Protein 3FAW (pdb70)

CATH classification: 2.60.40.1220 (+3 more: 2.60.40.10, 3.20.20.80, 2.60.40.1180)

Secondary structure (DSSP, 8-state):
---EEEEEEEETTEEEEEES----HHHHHH-EEE-TTS-EE-EEEEEEETTTTEEEEEE---GGG-SPEEEETTEEEE-EE-HHHHHHHH---S--EEEE-TTSS-EEEEEE-TT-SEEEEEEEETTEEEEEEEEEE-EE-TTSEEEEEE-GGGT-S--TT-EEEEEEEETTEEEEE--TT-S-B---BGGG--SS--SPPEE---GGGSS-TT------TT--SGGG-EEEEE-TTGGG--GGGTTT-SS-TTSHHHHGGGHHHHHHHT-SEEEES--B-BSS-BTT------S--SSS-S---S-SBS-SSSBPSTT-S-TTSTTHHHHHHHHHHHHHHHTT-EEEEEE-TT--S-THHHHTTSTTTSB-B-TTSPBPEETTEE-B-TTSHHHHHHHHHHHHHHHHHH---EEEETTGGGSBHHHHHHHHHHHHHH-TT-EEEE---S----BTTB---BSSGGGGGG-SSEEEE-HHHHHHHH--TT-TT---GGGT--EEHHHHHHHHTT--SSS--SSGGGEEE-S--SSSS-HHHHHHHHHT--HHHHHHHHHHHHHHHHHHHHTSSSEEEEETTTTTT---B---GGGSS---GGGPPTTEEE-TT-SSS-EEES--TT--HHHHS--HHHHH-TTT-HHHHHHHHHHHHHHHHHHH-GGGS-S-HHHHHHH-EESS-TTSTT--SEESEEEEEEE-TT--EEEEEEE-SSS-EEEE-HHHHGGGGGSEEEE-SS-BSSSPPSS-SSEEE-SSEEEE-TTEEEEEEE-

Foldseek 3Di:
DWDWDEKADEAQWKIKTAIPFDCAVVQVVFKWKAFPVRHTFDFPGWDADRVRRMIMTGGGHHCVRDQMWIDGPPDIYTYDYALNHLCVFAQDDDDAAWAADDQQQKIKHKAAFQQFPWKKKWKADLVGRVHTQFMDTFDADRNRMTIDMDHCVSVDRHQASIWIWMWTDRPPDIATAERQQAQAFAQDAQVPADPHDRATTGGHHDLCVAADNPQAAAQAPPQDAQQLAAEEEDELQQAFVDPVCVVVFPDDHSALNRNLVCVVVVLLLQGAEYEYQAQAAARQARLVDLDFDAAWAQFDANFFSRQAALYLNYGHSNRFPCSSNGRGNSNSLLNSQSSQRVSNHAYEYEGELQWHNAACNCCVRYALHQAAEEPVSDFDHDNHYGGGQCVRNVSLCSLQVSLLCCCQSSVHQEYEYEPQQQYAPVSVVNSQVNSCVRPVNYAYEYAQDNDHDGHPPDDGHGPHQQCQVVDLGYAYEAVQLQCQQQRDPPDQLAAHQLQPWFAQVVQLLCVLACQHPPHGHQWQQNYEYDNDALAFFQLLRSSCSNNLAACVPCVQVSLLSLLLSLLSQLLGTYRGYDYQLSQQRAFQQRQHPVPQDDDDPVPDGPQWDARPHYNGRRIGHRGRRRTGSNRSHRDVCSCPVCVVNVRSVLSNQQSSQSSQVSSVFCQSYDTGSVVSVVFKDWQQDDPQAPRHSTGNKTKIKGAGPVGKIKIKIFASDQAKDKRFRPPPRQLQLVWFKQAKSRHHHDDGDPDGPQWDRDNGIIIGGHSMMIMTIDD

Radius of gyration: 29.5 Å; Cα contacts (8 Å, |Δi|>4): 1902; chains: 1; bounding box: 70×68×90 Å

B-factor: mean 16.67, std 5.92, range [2.0, 48.4]

Solvent-accessible surface area: 30276 Å² total; per-residue (Å²): 190,45,96,2,120,49,2,12,4,48,53,85,76,16,0,63,0,31,5,65,28,22,151,121,101,141,13,76,140,74,6,136,3,33,15,116,87,157,88,92,41,158,34,89,56,1,67,60,42,84,107,145,19,29,0,40,0,86,6,113,0,66,30,141,78,17,85,1,39,0,25,23,104,74,61,93,27,90,4,52,16,12,35,68,0,9,24,105,31,36,40,35,114,26,100,13,1,14,76,14,53,161,98,2,32,96,0,110,3,11,4,6,0,10,40,7,93,43,1,36,0,13,0,4,18,84,124,75,36,120,125,81,46,15,76,19,100,10,112,98,50,104,81,3,0,17,69,28,96,1,28,110,176,39,73,17,187,58,0,55,9,32,2,2,0,0,43,2,74,66,43,200,106,117,30,36,3,6,1,15,15,1,39,0,0,1,29,11,31,24,130,91,55,84,145,73,38,36,6,2,12,0,4,1,5,29,18,67,97,37,25,24,130,106,18,47,43,18,158,23,69,110,27,178,20,37,20,10,0,1,0,0,2,2,5,1,21,8,1,0,1,11,95,46,3,87,86,148,33,181,47,78,32,1,1,0,24,0,0,19,66,47,0,67,25,0,86,159,4,15,2,1,1,0,0,0,5,3,2,13,1,2,6,103,6,37,1,98,51,33,78,54,31,83,62,55,46,8,44,139,25,49,20,11,11,2,32,27,7,10,5,8,4,0,0,0,0,16,3,0,62,132,10,131,57,5,18,16,0,0,30,27,0,8,86,1,0,51,28,0,21,169,60,31,4,0,0,1,0,1,1,6,1,2,5,2,2,56,21,49,8,8,34,24,0,0,33,40,0,7,1,6,11,46,117,103,0,44,34,47,101,14,132,65,0,0,45,1,0,0,26,0,30,10,0,61,45,1,0,11,26,0,0,75,29,0,0,46,36,0,50,0,7,0,0,6,1,15,35,0,0,8,1,0,6,52,0,0,63,63,0,24,143,56,0,79,82,58,3,101,89,3,8,2,6,0,19,0,59,124,41,48,88,1,12,74,66,88,126,61,108,33,0,8,1,68,4,0,124,61,13,86,20,0,1,0,6,0,26,34,2,22,48,20,3,5,5,7,166,98,91,57,12,72,64,4,0,0,4,39,8,72,46,47,0,78,35,3,11,89,3,4,23,2,30,10,76,54,13,100,4,70,17,2,4,0,0,0,0,13,0,5,13,9,48,66,3,4,3,13,0,0,0,0,46,10,30,65,88,6,14,141,120,11,73,63,30,0,4,113,19,0,10,3,0,0,0,1,0,0,3,0,3,0,3,0,0,0,6,2,0,5,0,7,9,7,63,4,39,2,72,19,102,113,48,69,82,126,25,62,109,140,137,93,14,62,85,24,26,32,0,118,37,10,151,86,45,3,3,0,0,51,33,0,94,31,0,0,5,10,3,0,42,0,46,7,27,10,2,70,38,106,140,149,67,82,40,8,10,72,0,33,58,5,0,21,10,1,0,67,0,1,82,56,7,46,0,0,26,7,124,44,67,54,47,0,63,198,62,5,38,14,5,2,94,82,58,74,47,66,6,135,120,141,12,21,0,0,0,2,13,2,55,15,101,167,40,20,34,13,0,0,0,0,0,1,15,88,128,49,14,64,1,58,8,19,139,153,12,101,62,0,36,183,17,89,7,2,0,2,33,62,96,19,15,82,161,81,20,116,85,36,132,10,10,106,78,76,191,58,10,0,64,0,60,52,18,6,2,0,0,0,51,33,84

Sequence (775 aa):
QVQLKDAQQTDLTSIQASFTTLDKTEILKELKVTDKNQNAIQISDITLDTSKSLLIIKGDFNPKQGHFNISYNGNNVTTRQSWEFKDQLYAYSGNLGAVLNQDGSKVEASLWSPSSADSVTMIIYDKDNQNRVVATTPLVKNNKGVWQTILDTKLGIKNYTGYYYLYEIKRGKDKVKILDPYAKSLAEWDSNTVNDDIKTAKAAFVNPSQLGPQNLSFAKIANFKGRQDAVIYEAHVRDFTSDQSLDGKLKNQLGTFAAFSEKLDYLQKLGVTHIQLLPVLSYFYVNEMDKSRSTAYTSSDNNYNWGYDPQSYFALSGMYSEKPKDPSARIAELKQLIHDIHKRGMGVILDVVYNHTAKTYLFEDIEPNYYHFMNEDGSPRESFGGGRLGTTHAMMSRRVLVDSIKYLTSEFKVDGFRFDMMMMGDHDAAAIELAYKEAKAINPNMIMIGEGWRTFQGDQGKPVKPADQDWMKSSTDTVGVFSDDIRNSLKSGFPNEGTPAFITGGPQSLQGIFKNIKAQPGNFEADSPGDVVQYIAAHDDNLTLHDVIAKSINKDPKVAEEDIHRRLRLGNVMILTSQGTAFIHSGQEYGRTKRLLNPDYMTKVSDDKLPNKATLIEAVKEYPYFIHDSYDSSDAINHFDWAAATDNNKHPISTKTQAYTAGLITLRRSTDAFRKLSKAEIDREVSLITEVGQGDIKEKDLVIAYQTIDSKGDIYAVFVNADSKARNVLLGEKYKHLLKGQVIVDADQAGIKPISTPRGVHFEKDSLLIDPLTAIVIKVG

Structure (mmCIF, N/CA/C/O backbone):
data_3FAW
#
_entry.id   3FAW
#
_cell.length_a   48.949
_cell.length_b   102.834
_cell.length_c   172.438
_cell.angle_alpha   90.00
_cell.angle_beta   90.00
_cell.angle_gamma   90.00
#
_symmetry.space_group_name_H-M   'P 21 21 21'
#
loop_
_entity.id
_entity.type
_entity.pdbx_description
1 polymer 'Reticulocyte binding protein'
2 non-polymer 'CALCIUM ION'
3 non-polymer 'CHLORIDE ION'
4 water water
#
loop_
_atom_site.group_PDB
_atom_site.id
_atom_site.type_symbol
_atom_site.label_atom_id
_atom_site.label_alt_id
_atom_site.label_comp_id
_atom_site.label_asym_id
_atom_site.label_entity_id
_atom_site.label_seq_id
_atom_site.pdbx_PDB_ins_code
_atom_site.Cartn_x
_atom_site.Cartn_y
_atom_site.Cartn_z
_atom_site.occupancy
_atom_site.B_iso_or_equiv
_atom_site.auth_seq_id
_atom_site.auth_comp_id
_atom_site.auth_asym_id
_atom_site.auth_atom_id
_atom_site.pdbx_PDB_model_num
ATOM 1 N N . GLN A 1 37 ? 38.133 28.293 -29.131 1.00 25.06 382 GLN A N 1
ATOM 2 C CA . GLN A 1 37 ? 37.217 27.204 -28.670 1.00 25.66 382 GLN A CA 1
ATOM 3 C C . GLN A 1 37 ? 35.755 27.487 -29.007 1.00 24.92 382 GLN A C 1
ATOM 4 O O . GLN A 1 37 ? 34.875 26.680 -28.692 1.00 25.40 382 GLN A O 1
ATOM 10 N N . VAL A 1 38 ? 35.496 28.629 -29.641 1.00 24.61 383 VAL A N 1
ATOM 11 C CA . VAL A 1 38 ? 34.137 29.019 -30.013 1.00 23.45 383 VAL A CA 1
ATOM 12 C C . VAL A 1 38 ? 33.703 28.258 -31.267 1.00 23.11 383 VAL A C 1
ATOM 13 O O . VAL A 1 38 ? 34.302 28.421 -32.333 1.00 21.38 383 VAL A O 1
ATOM 17 N N . GLN A 1 39 ? 32.676 27.418 -31.123 1.00 22.17 384 GLN A N 1
ATOM 18 C CA . GLN A 1 39 ? 32.143 26.625 -32.235 1.00 22.82 384 GLN A CA 1
ATOM 19 C C . GLN A 1 39 ? 30.615 26.538 -32.184 1.00 22.54 384 GLN A C 1
ATOM 20 O O . GLN A 1 39 ? 30.033 26.354 -31.115 1.00 22.62 384 GLN A O 1
ATOM 26 N N . LEU A 1 40 ? 29.986 26.663 -33.351 1.00 21.96 385 LEU A N 1
ATOM 27 C CA . LEU A 1 40 ? 28.529 26.577 -33.496 1.00 22.17 385 LEU A CA 1
ATOM 28 C C . LEU A 1 40 ? 28.044 25.130 -33.323 1.00 22.23 385 LEU A C 1
ATOM 29 O O . LEU A 1 40 ? 28.613 24.209 -33.914 1.00 22.53 385 LEU A O 1
ATOM 34 N N . LYS A 1 41 ? 26.995 24.943 -32.519 1.00 21.54 386 LYS A N 1
ATOM 35 C CA . LYS A 1 41 ? 26.456 23.612 -32.208 1.00 21.97 386 LYS A CA 1
ATOM 36 C C . LYS A 1 41 ? 25.132 23.339 -32.930 1.00 22.68 386 LYS A C 1
ATOM 37 O O . LYS A 1 41 ? 24.974 22.316 -33.601 1.00 22.17 386 LYS A O 1
ATOM 43 N N . ASP A 1 42 ? 24.181 24.254 -32.765 1.00 22.27 387 ASP A N 1
ATOM 44 C CA . ASP A 1 42 ? 22.860 24.127 -33.377 1.00 22.41 387 ASP A CA 1
ATOM 45 C C . ASP A 1 42 ? 22.166 25.488 -33.441 1.00 21.37 387 ASP A C 1
ATOM 46 O O . ASP A 1 42 ? 22.728 26.503 -33.021 1.00 20.86 387 ASP A O 1
ATOM 51 N N . ALA A 1 43 ? 20.950 25.503 -33.978 1.00 21.31 388 ALA A N 1
ATOM 52 C CA . ALA A 1 43 ? 20.185 26.737 -34.109 1.00 20.42 388 ALA A CA 1
ATOM 53 C C . ALA A 1 43 ? 18.693 26.460 -34.250 1.00 20.23 388 ALA A C 1
ATOM 54 O O . ALA A 1 43 ? 18.290 25.437 -34.814 1.00 20.30 388 ALA A O 1
ATOM 56 N N . GLN A 1 44 ? 17.885 27.378 -33.724 1.00 19.04 389 GLN A N 1
ATOM 57 C CA . GLN A 1 44 ? 16.432 27.294 -33.825 1.00 19.46 389 GLN A CA 1
ATOM 58 C C . GLN A 1 44 ? 15.840 28.649 -34.200 1.00 18.99 389 GLN A C 1
ATOM 59 O O . GLN A 1 44 ? 16.305 29.689 -33.718 1.00 18.62 389 GLN A O 1
ATOM 65 N N . GLN A 1 45 ? 14.823 28.634 -35.063 1.00 18.49 390 GLN A N 1
ATOM 66 C CA . GLN A 1 45 ? 14.039 29.836 -35.354 1.00 18.08 390 GLN A CA 1
ATOM 67 C C . GLN A 1 45 ? 12.837 29.910 -34.407 1.00 18.74 390 GLN A C 1
ATOM 68 O O . GLN A 1 45 ? 12.011 28.991 -34.363 1.00 18.82 390 GLN A O 1
ATOM 74 N N . THR A 1 46 ? 12.749 31.020 -33.670 1.00 18.10 391 THR A N 1
ATOM 75 C CA . THR A 1 46 ? 11.773 31.202 -32.597 1.00 16.75 391 THR A CA 1
ATOM 76 C C . THR A 1 46 ? 10.640 32.167 -32.963 1.00 16.05 391 THR A C 1
ATOM 77 O O . THR A 1 46 ? 9.575 32.137 -32.346 1.00 15.46 391 THR A O 1
ATOM 81 N N . ASP A 1 47 ? 10.876 33.035 -33.945 1.00 15.39 392 ASP A N 1
ATOM 82 C CA . ASP A 1 47 ? 9.813 33.869 -34.519 1.00 15.11 392 ASP A CA 1
ATOM 83 C C . ASP A 1 47 ? 10.207 34.343 -35.927 1.00 13.84 392 ASP A C 1
ATOM 84 O O . ASP A 1 47 ? 11.236 33.925 -36.458 1.00 12.07 392 ASP A O 1
ATOM 89 N N . LEU A 1 48 ? 9.395 35.211 -36.525 1.00 13.10 393 LEU A N 1
ATOM 90 C CA . LEU A 1 48 ? 9.620 35.639 -37.906 1.00 14.42 393 LEU A CA 1
ATOM 91 C C . LEU A 1 48 ? 10.976 36.316 -38.112 1.00 16.46 393 LEU A C 1
ATOM 92 O O . LEU A 1 48 ? 11.589 36.162 -39.171 1.00 17.43 393 LEU A O 1
ATOM 97 N N . THR A 1 49 ? 11.447 37.043 -37.097 1.00 17.63 394 THR A N 1
ATOM 98 C CA . THR A 1 49 ? 12.666 37.844 -37.215 1.00 17.72 394 THR A CA 1
ATOM 99 C C . THR A 1 49 ? 13.770 37.472 -36.213 1.00 18.34 394 THR A C 1
ATOM 100 O O . THR A 1 49 ? 14.616 38.310 -35.893 1.00 19.04 394 THR A O 1
ATOM 104 N N . SER A 1 50 ? 13.781 36.231 -35.727 1.00 18.84 395 SER A N 1
ATOM 105 C CA . SER A 1 50 ? 14.753 35.835 -34.697 1.00 20.95 395 SER A CA 1
ATOM 106 C C . SER A 1 50 ? 15.185 34.365 -34.762 1.00 21.70 395 SER A C 1
ATOM 107 O O . SER A 1 50 ? 14.347 33.462 -34.866 1.00 22.25 395 SER A O 1
ATOM 110 N N . ILE A 1 51 ? 16.500 34.149 -34.691 1.00 21.42 396 ILE A N 1
ATOM 111 C CA . ILE A 1 51 ? 17.090 32.810 -34.635 1.00 22.84 396 ILE A CA 1
ATOM 112 C C . ILE A 1 51 ? 18.105 32.715 -33.493 1.00 21.98 396 ILE A C 1
ATOM 113 O O . ILE A 1 51 ? 19.018 33.532 -33.404 1.00 22.14 396 ILE A O 1
ATOM 118 N N . GLN A 1 52 ? 17.942 31.721 -32.621 1.00 22.65 397 GLN A N 1
ATOM 119 C CA . GLN A 1 52 ? 18.910 31.483 -31.546 1.00 23.47 397 GLN A CA 1
ATOM 120 C C . GLN A 1 52 ? 19.889 30.376 -31.939 1.00 21.60 397 GLN A C 1
ATOM 121 O O . GLN A 1 52 ? 19.477 29.276 -32.305 1.00 20.87 397 GLN A O 1
ATOM 127 N N . ALA A 1 53 ? 21.183 30.694 -31.878 1.00 20.16 398 ALA A N 1
ATOM 128 C CA . ALA A 1 53 ? 22.253 29.763 -32.233 1.00 19.39 398 ALA A CA 1
ATOM 129 C C . ALA A 1 53 ? 23.043 29.396 -30.987 1.00 18.73 398 ALA A C 1
ATOM 130 O O . ALA A 1 53 ? 23.549 30.279 -30.287 1.00 17.92 398 ALA A O 1
ATOM 132 N N . SER A 1 54 ? 23.155 28.099 -30.715 1.00 17.30 399 SER A N 1
ATOM 133 C CA . SER A 1 54 ? 23.880 27.623 -29.540 1.00 17.81 399 SER A CA 1
ATOM 134 C C . SER A 1 54 ? 25.349 27.363 -29.874 1.00 16.49 399 SER A C 1
ATOM 135 O O . SER A 1 54 ? 25.668 26.779 -30.913 1.00 16.41 399 SER A O 1
ATOM 138 N N . PHE A 1 55 ? 26.233 27.805 -28.986 1.00 16.05 400 PHE A N 1
ATOM 139 C CA . PHE A 1 55 ? 27.674 27.631 -29.154 1.00 16.52 400 PHE A CA 1
ATOM 140 C C . PHE A 1 55 ? 28.252 26.815 -28.001 1.00 16.61 400 PHE A C 1
ATOM 141 O O . PHE A 1 55 ? 27.620 26.668 -26.953 1.00 16.12 400 PHE A O 1
ATOM 149 N N . THR A 1 56 ? 29.451 26.276 -28.209 1.00 17.19 401 THR A N 1
ATOM 150 C CA . THR A 1 56 ? 30.217 25.651 -27.128 1.00 16.96 401 THR A CA 1
ATOM 151 C C . THR A 1 56 ? 30.467 26.682 -26.023 1.00 17.69 401 THR A C 1
ATOM 152 O O . THR A 1 56 ? 30.270 26.400 -24.840 1.00 17.59 401 THR A O 1
ATOM 156 N N . THR A 1 57 ? 30.898 27.875 -26.429 1.00 19.12 402 THR A N 1
ATOM 157 C CA . THR A 1 57 ? 31.094 28.999 -25.510 1.00 19.94 402 THR A CA 1
ATOM 158 C C . THR A 1 57 ? 31.181 30.325 -26.272 1.00 20.71 402 THR A C 1
ATOM 159 O O . THR A 1 57 ? 31.546 30.346 -27.452 1.00 20.99 402 THR A O 1
ATOM 163 N N . LEU A 1 58 ? 30.839 31.421 -25.591 1.00 21.19 403 LEU A N 1
ATOM 164 C CA . LEU A 1 58 ? 30.988 32.775 -26.147 1.00 22.16 403 LEU A CA 1
ATOM 165 C C . LEU A 1 58 ? 32.052 33.615 -25.417 1.00 23.17 403 LEU A C 1
ATOM 166 O O . LEU A 1 58 ? 32.202 34.803 -25.706 1.00 23.68 403 LEU A O 1
ATOM 171 N N . ASP A 1 59 ? 32.787 33.002 -24.487 1.00 23.65 404 ASP A N 1
ATOM 172 C CA . ASP A 1 59 ? 33.900 33.678 -23.805 1.00 23.60 404 ASP A CA 1
ATOM 173 C C . ASP A 1 59 ? 35.242 33.218 -24.366 1.00 23.90 404 ASP A C 1
ATOM 174 O O . ASP A 1 59 ? 35.522 33.394 -25.552 1.00 23.83 404 ASP A O 1
ATOM 179 N N . LYS A 1 63 ? 31.435 41.107 -29.887 1.00 30.62 408 LYS A N 1
ATOM 180 C CA . LYS A 1 63 ? 30.326 41.273 -30.828 1.00 30.46 408 LYS A CA 1
ATOM 181 C C . LYS A 1 63 ? 30.824 41.638 -32.228 1.00 31.61 408 LYS A C 1
ATOM 182 O O . LYS A 1 63 ? 30.303 41.136 -33.225 1.00 31.14 408 LYS A O 1
ATOM 188 N N . THR A 1 64 ? 31.824 42.515 -32.297 1.00 32.28 409 THR A N 1
ATOM 189 C CA . THR A 1 64 ? 32.411 42.926 -33.574 1.00 33.74 409 THR A CA 1
ATOM 190 C C . THR A 1 64 ? 33.100 41.760 -34.284 1.00 34.77 409 THR A C 1
ATOM 191 O O . THR A 1 64 ? 32.908 41.553 -35.485 1.00 34.21 409 THR A O 1
ATOM 195 N N . GLU A 1 65 ? 33.895 41.003 -33.532 1.00 36.15 410 GLU A N 1
ATOM 196 C CA . GLU A 1 65 ? 34.701 39.916 -34.095 1.00 37.87 410 GLU A CA 1
ATOM 197 C C . GLU A 1 65 ? 33.876 38.710 -34.563 1.00 38.36 410 GLU A C 1
ATOM 198 O O . GLU A 1 65 ? 34.362 37.894 -35.349 1.00 39.48 410 GLU A O 1
ATOM 204 N N . ILE A 1 66 ? 32.638 38.598 -34.088 1.00 38.06 411 ILE A N 1
ATOM 205 C CA . ILE A 1 66 ? 31.758 37.496 -34.484 1.00 37.72 411 ILE A CA 1
ATOM 206 C C . ILE A 1 66 ? 30.870 37.871 -35.695 1.00 36.95 411 ILE A C 1
ATOM 207 O O . ILE A 1 66 ? 30.558 37.017 -36.524 1.00 36.44 411 ILE A O 1
ATOM 212 N N . LEU A 1 67 ? 30.486 39.139 -35.805 1.00 36.18 412 LEU A N 1
ATOM 213 C CA . LEU A 1 67 ? 29.746 39.637 -36.984 1.00 36.05 412 LEU A CA 1
ATOM 214 C C . LEU A 1 67 ? 30.617 40.000 -38.204 1.00 36.40 412 LEU A C 1
ATOM 215 O O . LEU A 1 67 ? 30.072 40.257 -39.282 1.00 36.46 412 LEU A O 1
ATOM 220 N N . LYS A 1 68 ? 31.940 39.923 -38.098 1.00 36.57 413 LYS A N 1
ATOM 221 C CA . LYS A 1 68 ? 32.775 39.059 -39.011 1.00 36.59 413 LYS A CA 1
ATOM 222 C C . LYS A 1 68 ? 32.385 37.663 -39.510 1.00 35.32 413 LYS A C 1
ATOM 223 O O . LYS A 1 68 ? 31.986 37.514 -40.672 1.00 35.54 413 LYS A O 1
ATOM 229 N N . GLU A 1 69 ? 32.529 36.649 -38.671 1.00 33.54 414 GLU A N 1
ATOM 230 C CA . GLU A 1 69 ? 32.539 35.265 -39.148 1.00 32.38 414 GLU A CA 1
ATOM 231 C C . GLU A 1 69 ? 31.151 34.671 -39.410 1.00 31.03 414 GLU A C 1
ATOM 232 O O . GLU A 1 69 ? 30.999 33.804 -40.277 1.00 30.77 414 GLU A O 1
ATOM 238 N N . LEU A 1 70 ? 30.150 35.135 -38.666 1.00 28.99 415 LEU A N 1
ATOM 239 C CA . LEU A 1 70 ? 28.800 34.573 -38.737 1.00 27.62 415 LEU A CA 1
ATOM 240 C C . LEU A 1 70 ? 28.091 34.945 -40.041 1.00 27.00 415 LEU A C 1
ATOM 241 O O . LEU A 1 70 ? 28.036 36.120 -40.412 1.00 27.14 415 LEU A O 1
ATOM 246 N N . LYS A 1 71 ? 27.553 33.940 -40.730 1.00 26.16 416 LYS A N 1
ATOM 247 C CA . LYS A 1 71 ? 26.769 34.156 -41.948 1.00 25.88 416 LYS A CA 1
ATOM 248 C C . LYS A 1 71 ? 25.523 33.272 -41.972 1.00 24.36 416 LYS A C 1
ATOM 249 O O . LYS A 1 71 ? 25.549 32.129 -41.511 1.00 23.90 416 LYS A O 1
ATOM 255 N N . VAL A 1 72 ? 24.438 33.823 -42.510 1.00 23.16 417 VAL A N 1
ATOM 256 C CA . VAL A 1 72 ? 23.157 33.132 -42.615 1.00 21.93 417 VAL A CA 1
ATOM 257 C C . VAL A 1 72 ? 22.725 33.069 -44.076 1.00 21.89 417 VAL A C 1
ATOM 258 O O . VAL A 1 72 ? 22.795 34.072 -44.788 1.00 20.88 417 VAL A O 1
ATOM 262 N N . THR A 1 73 ? 22.283 31.894 -44.521 1.00 21.25 418 THR A N 1
ATOM 263 C CA . THR A 1 73 ? 21.746 31.740 -45.873 1.00 21.83 418 THR A CA 1
ATOM 264 C C . THR A 1 73 ? 20.410 31.001 -45.848 1.00 21.86 418 THR A C 1
ATOM 265 O O . THR A 1 73 ? 20.075 30.330 -44.870 1.00 20.69 418 THR A O 1
ATOM 269 N N . ASP A 1 74 ? 19.650 31.146 -46.928 1.00 22.50 419 ASP A N 1
ATOM 270 C CA . ASP A 1 74 ? 18.326 30.535 -47.042 1.00 23.12 419 ASP A CA 1
ATOM 271 C C . ASP A 1 74 ? 18.407 29.140 -47.672 1.00 23.81 419 ASP A C 1
ATOM 272 O O . ASP A 1 74 ? 19.502 28.623 -47.909 1.00 23.70 419 ASP A O 1
ATOM 277 N N . LYS A 1 75 ? 17.247 28.541 -47.941 0.80 25.55 420 LYS A N 1
ATOM 278 C CA . LYS A 1 75 ? 17.164 27.180 -48.492 0.80 27.26 420 LYS A CA 1
ATOM 279 C C . LYS A 1 75 ? 17.871 26.997 -49.845 0.80 29.00 420 LYS A C 1
ATOM 280 O O . LYS A 1 75 ? 18.268 25.882 -50.192 0.80 29.09 420 LYS A O 1
ATOM 286 N N . ASN A 1 76 ? 18.012 28.085 -50.603 1.00 30.90 421 ASN A N 1
ATOM 287 C CA . ASN A 1 76 ? 18.701 28.058 -51.896 1.00 32.07 421 ASN A CA 1
ATOM 288 C C . ASN A 1 76 ? 20.121 28.636 -51.835 1.00 31.85 421 ASN A C 1
ATOM 289 O O . ASN A 1 76 ? 20.669 29.057 -52.855 1.00 31.81 421 ASN A O 1
ATOM 294 N N . GLN A 1 77 ? 20.703 28.654 -50.635 1.00 32.62 422 GLN A N 1
ATOM 295 C CA . GLN A 1 77 ? 22.096 29.081 -50.408 1.00 32.80 422 GLN A CA 1
ATOM 296 C C . GLN A 1 77 ? 22.343 30.586 -50.610 1.00 31.88 422 GLN A C 1
ATOM 297 O O . GLN A 1 77 ? 23.497 31.021 -50.668 1.00 32.26 422 GLN A O 1
ATOM 303 N N . ASN A 1 78 ? 21.272 31.377 -50.694 1.00 30.59 423 ASN A N 1
ATOM 304 C CA . ASN A 1 78 ? 21.386 32.825 -50.891 1.00 29.57 423 ASN A CA 1
ATOM 305 C C . ASN A 1 78 ? 21.550 33.557 -49.561 1.00 27.97 423 ASN A C 1
ATOM 306 O O . ASN A 1 78 ? 20.885 33.229 -48.577 1.00 27.93 423 ASN A O 1
ATOM 311 N N . ALA A 1 79 ? 22.428 34.557 -49.553 1.00 26.71 424 ALA A N 1
ATOM 312 C CA . ALA A 1 79 ? 22.802 35.281 -48.335 1.00 25.62 424 ALA A CA 1
ATOM 313 C C . ALA A 1 79 ? 21.648 36.095 -47.749 1.00 24.32 424 ALA A C 1
ATOM 314 O O . ALA A 1 79 ? 20.920 36.770 -48.478 1.00 23.36 424 ALA A O 1
ATOM 316 N N . ILE A 1 80 ? 21.494 36.024 -46.428 1.00 23.77 425 ILE A N 1
ATOM 317 C CA . ILE A 1 80 ? 20.488 36.807 -45.709 1.00 23.15 425 ILE A CA 1
ATOM 318 C C . ILE A 1 80 ? 21.185 37.842 -44.823 1.00 23.21 425 ILE A C 1
ATOM 319 O O . ILE A 1 80 ? 22.168 37.531 -44.145 1.00 22.95 425 ILE A O 1
ATOM 324 N N . GLN A 1 81 ? 20.674 39.071 -44.837 1.00 22.20 426 GLN A N 1
ATOM 325 C CA . GLN A 1 81 ? 21.276 40.167 -44.084 1.00 22.58 426 GLN A CA 1
ATOM 326 C C . GLN A 1 81 ? 20.965 40.046 -42.593 1.00 21.41 426 GLN A C 1
ATOM 327 O O . GLN A 1 81 ? 19.807 39.905 -42.202 1.00 21.64 426 GLN A O 1
ATOM 333 N N . ILE A 1 82 ? 22.009 40.094 -41.772 1.00 20.27 427 ILE A N 1
ATOM 334 C CA . ILE A 1 82 ? 21.863 40.099 -40.322 1.00 19.91 427 ILE A CA 1
ATOM 335 C C . ILE A 1 82 ? 21.639 41.537 -39.852 1.00 19.80 427 ILE A C 1
ATOM 336 O O . ILE A 1 82 ? 22.518 42.385 -40.006 1.00 18.84 427 ILE A O 1
ATOM 341 N N . SER A 1 83 ? 20.461 41.805 -39.289 1.00 19.03 428 SER A N 1
ATOM 342 C CA . SER A 1 83 ? 20.123 43.144 -38.796 1.00 18.87 428 SER A CA 1
ATOM 343 C C . SER A 1 83 ? 20.906 43.505 -37.533 1.00 18.82 428 SER A C 1
ATOM 344 O O . SER A 1 83 ? 21.404 44.622 -37.408 1.00 20.14 428 SER A O 1
ATOM 347 N N . ASP A 1 84 ? 21.003 42.556 -36.604 1.00 18.47 429 ASP A N 1
ATOM 348 C CA . ASP A 1 84 ? 21.781 42.729 -35.370 1.00 17.82 429 ASP A CA 1
ATOM 349 C C . ASP A 1 84 ? 21.964 41.367 -34.681 1.00 17.54 429 ASP A C 1
ATOM 350 O O . ASP A 1 84 ? 21.293 40.389 -35.035 1.00 16.52 429 ASP A O 1
ATOM 355 N N . ILE A 1 85 ? 22.881 41.306 -33.716 1.00 16.75 430 ILE A N 1
ATOM 356 C CA . ILE A 1 85 ? 23.034 40.127 -32.856 1.00 15.89 430 ILE A CA 1
ATOM 357 C C . ILE A 1 85 ? 23.142 40.518 -31.381 1.00 15.72 430 ILE A C 1
ATOM 358 O O . ILE A 1 85 ? 23.550 41.634 -31.049 1.00 16.91 430 ILE A O 1
ATOM 363 N N . THR A 1 86 ? 22.766 39.588 -30.507 1.00 15.74 431 THR A N 1
ATOM 364 C CA . THR A 1 86 ? 22.866 39.767 -29.057 1.00 15.22 431 THR A CA 1
ATOM 365 C C . THR A 1 86 ? 23.547 38.534 -28.470 1.00 14.95 431 THR A C 1
ATOM 366 O O . THR A 1 86 ? 23.171 37.412 -28.790 1.00 15.27 431 THR A O 1
ATOM 370 N N . LEU A 1 87 ? 24.556 38.756 -27.630 1.00 15.70 432 LEU A N 1
ATOM 371 C CA . LEU A 1 87 ? 25.310 37.673 -26.996 1.00 16.08 432 LEU A CA 1
ATOM 372 C C . LEU A 1 87 ? 24.764 37.364 -25.604 1.00 16.06 432 LEU A C 1
ATOM 373 O O . LEU A 1 87 ? 24.689 38.248 -24.749 1.00 17.30 432 LEU A O 1
ATOM 378 N N . ASP A 1 88 ? 24.376 36.110 -25.389 1.00 16.74 433 ASP A N 1
ATOM 379 C CA . ASP A 1 88 ? 24.084 35.603 -24.046 1.00 17.00 433 ASP A CA 1
ATOM 380 C C . ASP A 1 88 ? 25.240 34.690 -23.623 1.00 17.00 433 ASP A C 1
ATOM 381 O O . ASP A 1 88 ? 25.262 33.502 -23.960 1.00 18.10 433 ASP A O 1
ATOM 386 N N . THR A 1 89 ? 26.206 35.258 -22.901 1.00 17.46 434 THR A N 1
ATOM 387 C CA . THR A 1 89 ? 27.418 34.526 -22.509 1.00 18.05 434 THR A CA 1
ATOM 388 C C . THR A 1 89 ? 27.152 33.454 -21.448 1.00 18.82 434 THR A C 1
ATOM 389 O O . THR A 1 89 ? 27.887 32.468 -21.364 1.00 19.03 434 THR A O 1
ATOM 393 N N . SER A 1 90 ? 26.107 33.651 -20.647 1.00 18.56 435 SER A N 1
ATOM 394 C CA . SER A 1 90 ? 25.709 32.674 -19.634 1.00 19.94 435 SER A CA 1
ATOM 395 C C . SER A 1 90 ? 25.242 31.366 -20.266 1.00 19.23 435 SER A C 1
ATOM 396 O O . SER A 1 90 ? 25.673 30.287 -19.864 1.00 19.71 435 SER A O 1
ATOM 399 N N . LYS A 1 91 ? 24.355 31.477 -21.250 1.00 18.88 436 LYS A N 1
ATOM 400 C CA . LYS A 1 91 ? 23.794 30.312 -21.932 1.00 18.65 436 LYS A CA 1
ATOM 401 C C . LYS A 1 91 ? 24.610 29.915 -23.163 1.00 19.01 436 LYS A C 1
ATOM 402 O O . LYS A 1 91 ? 24.302 28.919 -23.817 1.00 18.31 436 LYS A O 1
ATOM 408 N N . SER A 1 92 ? 25.645 30.699 -23.469 1.00 19.85 437 SER A N 1
ATOM 409 C CA . SER A 1 92 ? 26.476 30.497 -24.656 1.00 19.99 437 SER A CA 1
ATOM 410 C C . SER A 1 92 ? 25.624 30.400 -25.920 1.00 20.74 437 SER A C 1
ATOM 411 O O . SER A 1 92 ? 25.884 29.578 -26.800 1.00 20.02 437 SER A O 1
ATOM 414 N N . LEU A 1 93 ? 24.598 31.246 -25.994 1.00 22.55 438 LEU A N 1
ATOM 415 C CA . LEU A 1 93 ? 23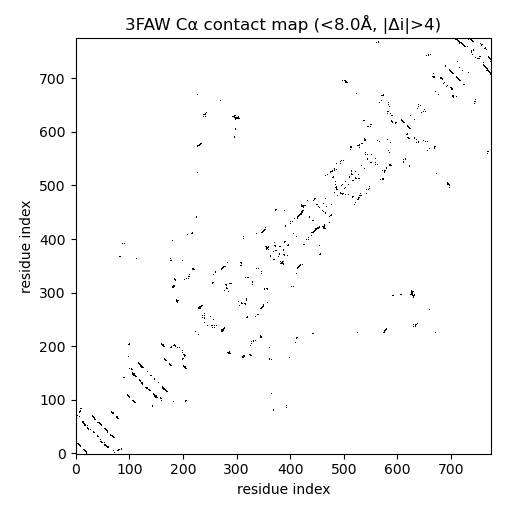.759 31.332 -27.180 1.00 23.77 438 LEU A CA 1
ATOM 416 C C . LEU A 1 93 ? 23.794 32.736 -27.766 1.00 23.00 438 LEU A C 1
ATOM 417 O O . LEU A 1 93 ? 23.909 33.731 -27.043 1.00 23.18 438 LEU A O 1
ATOM 422 N N . LEU A 1 94 ? 23.709 32.791 -29.091 1.00 22.03 439 LEU A N 1
ATOM 423 C CA . LEU A 1 94 ? 23.731 34.033 -29.844 1.00 22.25 439 LEU A CA 1
ATOM 424 C C . LEU A 1 94 ? 22.361 34.231 -30.484 1.00 21.15 439 LEU A C 1
ATOM 425 O O . LEU A 1 94 ? 21.904 33.386 -31.254 1.00 21.63 439 LEU A O 1
ATOM 430 N N . ILE A 1 95 ? 21.701 35.340 -30.160 1.00 20.55 440 ILE A N 1
ATOM 431 C CA . ILE A 1 95 ? 20.403 35.663 -30.757 1.00 19.11 440 ILE A CA 1
ATOM 432 C C . ILE A 1 95 ? 20.639 36.508 -32.014 1.00 18.29 440 ILE A C 1
ATOM 433 O O . ILE A 1 95 ? 21.225 37.587 -31.942 1.00 19.21 440 ILE A O 1
ATOM 438 N N . ILE A 1 96 ? 20.188 35.994 -33.158 1.00 16.99 441 ILE A N 1
ATOM 439 C CA . ILE A 1 96 ? 20.445 36.592 -34.466 1.00 14.95 441 ILE A CA 1
ATOM 440 C C . ILE A 1 96 ? 19.153 37.198 -35.010 1.00 16.00 441 ILE A C 1
ATOM 441 O O . ILE A 1 96 ? 18.138 36.503 -35.108 1.00 16.01 441 ILE A O 1
ATOM 446 N N . LYS A 1 97 ? 19.203 38.485 -35.367 1.00 14.90 442 LYS A N 1
ATOM 447 C CA . LYS A 1 97 ? 18.040 39.223 -35.870 1.00 14.75 442 LYS A CA 1
ATOM 448 C C . LYS A 1 97 ? 18.144 39.508 -37.367 1.00 15.45 442 LYS A C 1
ATOM 449 O O . LYS A 1 97 ? 19.233 39.766 -37.892 1.00 14.73 442 LYS A O 1
ATOM 455 N N . GLY A 1 98 ? 16.991 39.490 -38.033 1.00 14.92 443 GLY A N 1
ATOM 456 C CA . GLY A 1 98 ? 16.896 39.730 -39.472 1.00 15.43 443 GLY A CA 1
ATOM 457 C C . GLY A 1 98 ? 15.514 39.350 -39.977 1.00 16.06 443 GLY A C 1
ATOM 458 O O . GLY A 1 98 ? 14.635 39.041 -39.184 1.00 16.95 443 GLY A O 1
ATOM 459 N N . ASP A 1 99 ? 15.318 39.378 -41.291 1.00 15.78 444 ASP A N 1
ATOM 460 C CA . ASP A 1 99 ? 14.037 38.995 -41.890 1.00 16.31 444 ASP A CA 1
ATOM 461 C C . ASP A 1 99 ? 14.120 37.540 -42.347 1.00 15.37 444 ASP A C 1
ATOM 462 O O . ASP A 1 99 ? 14.673 37.241 -43.408 1.00 14.43 444 ASP A O 1
ATOM 467 N N . PHE A 1 100 ? 13.577 36.637 -41.535 1.00 16.86 445 PHE A N 1
ATOM 468 C CA . PHE A 1 100 ? 13.690 35.198 -41.790 1.00 18.03 445 PHE A CA 1
ATOM 469 C C . PHE A 1 100 ? 12.341 34.588 -42.178 1.00 18.99 445 PHE A C 1
ATOM 470 O O . PHE A 1 100 ? 11.679 33.937 -41.366 1.00 18.56 445 PHE A O 1
ATOM 478 N N . ASN A 1 101 ? 11.951 34.802 -43.434 1.00 19.81 446 ASN A N 1
ATOM 479 C CA . ASN A 1 101 ? 10.688 34.286 -43.969 1.00 21.30 446 ASN A CA 1
ATOM 480 C C . ASN A 1 101 ? 10.705 32.757 -43.964 1.00 21.83 446 ASN A C 1
ATOM 481 O O . ASN A 1 101 ? 11.534 32.150 -44.647 1.00 21.32 446 ASN A O 1
ATOM 486 N N . PRO A 1 102 ? 9.799 32.125 -43.187 1.00 22.62 447 PRO A N 1
ATOM 487 C CA . PRO A 1 102 ? 9.816 30.660 -43.097 1.00 23.26 447 PRO A CA 1
ATOM 488 C C . PRO A 1 102 ? 9.556 29.940 -44.426 1.00 24.07 447 PRO A C 1
ATOM 489 O O . PRO A 1 102 ? 9.909 28.771 -44.562 1.00 23.02 447 PRO A O 1
ATOM 493 N N . LYS A 1 103 ? 8.962 30.637 -45.394 1.00 26.06 448 LYS A N 1
ATOM 494 C CA . LYS A 1 103 ? 8.746 30.083 -46.735 1.00 27.80 448 LYS A CA 1
ATOM 495 C C . LYS A 1 103 ? 10.060 29.918 -47.513 1.00 27.56 448 LYS A C 1
ATOM 496 O O . LYS A 1 103 ? 10.146 29.091 -48.424 1.00 26.76 448 LYS A O 1
ATOM 502 N N . GLN A 1 104 ? 11.069 30.710 -47.148 1.00 27.52 449 GLN A N 1
ATOM 503 C CA . GLN A 1 104 ? 12.418 30.589 -47.708 1.00 27.73 449 GLN A CA 1
ATOM 504 C C . GLN A 1 104 ? 13.325 29.746 -46.806 1.00 27.13 449 GLN A C 1
ATOM 505 O O . GLN A 1 104 ? 14.513 29.578 -47.096 1.00 26.91 449 GLN A O 1
ATOM 511 N N . GLY A 1 105 ? 12.764 29.228 -45.712 1.00 26.67 450 GLY A N 1
ATOM 512 C CA . GLY A 1 105 ? 13.514 28.425 -44.746 1.00 25.70 450 GLY A CA 1
ATOM 513 C C . GLY A 1 105 ? 13.565 26.975 -45.192 1.00 24.65 450 GLY A C 1
ATOM 514 O O . GLY A 1 105 ? 12.951 26.627 -46.201 1.00 25.69 450 GLY A O 1
ATOM 515 N N . HIS A 1 106 ? 14.280 26.111 -44.471 1.00 23.79 451 HIS A N 1
ATOM 516 C CA . HIS A 1 106 ? 15.021 26.457 -43.258 1.00 22.87 451 HIS A CA 1
ATOM 517 C C . HIS A 1 106 ? 16.322 27.169 -43.594 1.00 21.85 451 HIS A C 1
ATOM 518 O O . HIS A 1 106 ? 16.834 27.055 -44.708 1.00 21.89 451 HIS A O 1
ATOM 525 N N . PHE A 1 107 ? 16.859 27.889 -42.616 1.00 19.99 452 PHE A N 1
ATOM 526 C CA . PHE A 1 107 ? 18.071 28.673 -42.817 1.00 18.66 452 PHE A CA 1
ATOM 527 C C . PHE A 1 107 ? 19.332 27.916 -42.395 1.00 18.15 452 PHE A C 1
ATOM 528 O O . PHE A 1 107 ? 19.301 27.084 -41.489 1.00 17.84 452 PHE A O 1
ATOM 536 N N . ASN A 1 108 ? 20.426 28.181 -43.102 1.00 18.22 453 ASN A N 1
ATOM 537 C CA . ASN A 1 108 ? 21.732 27.633 -42.750 1.00 19.17 453 ASN A CA 1
ATOM 538 C C . ASN A 1 108 ? 22.549 28.679 -42.002 1.00 18.45 453 ASN A C 1
ATOM 539 O O . ASN A 1 108 ? 22.809 29.765 -42.524 1.00 17.10 453 ASN A O 1
ATOM 544 N N . ILE A 1 109 ? 22.942 28.351 -40.776 1.00 19.03 454 ILE A N 1
ATOM 545 C CA . ILE A 1 109 ? 23.816 29.211 -39.985 1.00 19.45 454 ILE A CA 1
ATOM 546 C C . ILE A 1 109 ? 25.223 28.631 -40.065 1.00 20.27 454 ILE A C 1
ATOM 547 O O . ILE A 1 109 ? 25.405 27.426 -39.896 1.00 20.78 454 ILE A O 1
ATOM 552 N N . SER A 1 110 ? 26.213 29.480 -40.336 1.00 21.56 455 SER A N 1
ATOM 553 C CA . SER A 1 110 ? 27.594 29.017 -40.486 1.00 22.79 455 SER A CA 1
ATOM 554 C C . SER A 1 110 ? 28.594 29.868 -39.712 1.00 22.75 455 SER A C 1
ATOM 555 O O . SER A 1 110 ? 28.433 31.081 -39.575 1.00 21.53 455 SER A O 1
ATOM 558 N N . TYR A 1 111 ? 29.630 29.200 -39.218 1.00 24.18 456 TYR A N 1
ATOM 559 C CA . TYR A 1 111 ? 30.662 29.820 -38.402 1.00 25.88 456 TYR A CA 1
ATOM 560 C C . TYR A 1 111 ? 31.883 28.903 -38.383 1.00 26.93 456 TYR A C 1
ATOM 561 O O . TYR A 1 111 ? 31.806 27.783 -37.878 1.00 26.77 456 TYR A O 1
ATOM 570 N N . ASN A 1 112 ? 32.996 29.364 -38.951 1.00 28.98 457 ASN A N 1
ATOM 571 C CA . ASN A 1 112 ? 34.273 28.635 -38.877 1.00 30.56 457 ASN A CA 1
ATOM 572 C C . ASN A 1 112 ? 34.245 27.173 -39.352 1.00 30.44 457 ASN A C 1
ATOM 573 O O . ASN A 1 112 ? 34.909 26.319 -38.759 1.00 30.48 457 ASN A O 1
ATOM 578 N N . GLY A 1 113 ? 33.485 26.871 -40.401 1.00 30.85 458 GLY A N 1
ATOM 579 C CA . GLY A 1 113 ? 33.438 25.501 -40.931 1.00 30.74 458 GLY A CA 1
ATOM 580 C C . GLY A 1 113 ? 32.258 24.652 -40.479 1.00 30.72 458 GLY A C 1
ATOM 581 O O . GLY A 1 113 ? 31.873 23.717 -41.185 1.00 30.66 458 GLY A O 1
ATOM 582 N N . ASN A 1 114 ? 31.698 24.945 -39.305 1.00 30.28 459 ASN A N 1
ATOM 583 C CA . ASN A 1 114 ? 30.437 24.325 -38.888 1.00 29.84 459 ASN A CA 1
ATOM 584 C C . ASN A 1 114 ? 29.273 24.973 -39.622 1.00 29.02 459 ASN A C 1
ATOM 585 O O . ASN A 1 114 ? 29.142 26.197 -39.623 1.00 29.54 459 ASN A O 1
ATOM 590 N N . ASN A 1 115 ? 28.444 24.146 -40.253 1.00 27.98 460 ASN A N 1
ATOM 591 C CA . ASN A 1 115 ? 27.193 24.589 -40.855 1.00 27.25 460 ASN A CA 1
ATOM 592 C C . ASN A 1 115 ? 26.052 23.799 -40.239 1.00 25.87 460 ASN A C 1
ATOM 593 O O . ASN A 1 115 ? 26.087 22.570 -40.241 1.00 25.97 460 ASN A O 1
ATOM 598 N N . VAL A 1 116 ? 25.055 24.498 -39.699 1.00 24.29 461 VAL A N 1
ATOM 599 C CA . VAL A 1 116 ? 23.883 23.846 -39.118 1.00 23.04 461 VAL A CA 1
ATOM 600 C C . VAL A 1 116 ? 22.589 24.409 -39.711 1.00 22.53 461 VAL A C 1
ATOM 601 O O . VAL A 1 116 ? 22.506 25.595 -40.032 1.00 21.06 461 VAL A O 1
ATOM 605 N N . THR A 1 117 ? 21.588 23.544 -39.859 1.00 22.21 462 THR A N 1
ATOM 606 C CA . THR A 1 117 ? 20.281 23.941 -40.383 1.00 22.85 462 THR A CA 1
ATOM 607 C C . THR A 1 117 ? 19.341 24.266 -39.222 1.00 22.03 462 THR A C 1
ATOM 608 O O . THR A 1 117 ? 19.322 23.557 -38.214 1.00 20.83 462 THR A O 1
ATOM 612 N N . THR A 1 118 ? 18.567 25.338 -39.365 1.00 21.46 463 THR A N 1
ATOM 613 C CA . THR A 1 118 ? 17.672 25.774 -38.295 1.00 21.17 463 THR A CA 1
ATOM 614 C C . THR A 1 118 ? 16.498 24.812 -38.129 1.00 20.92 463 THR A C 1
ATOM 615 O O . THR A 1 118 ? 15.971 24.274 -39.105 1.00 21.56 463 THR A O 1
ATOM 619 N N . ARG A 1 119 ? 16.121 24.598 -36.873 1.00 20.75 464 ARG A N 1
ATOM 620 C CA . ARG A 1 119 ? 14.958 23.806 -36.493 1.00 21.07 464 ARG A CA 1
ATOM 621 C C . ARG A 1 119 ? 13.894 24.786 -36.021 1.00 19.18 464 ARG A C 1
ATOM 622 O O . ARG A 1 119 ? 14.212 25.779 -35.370 1.00 18.87 464 ARG A O 1
ATOM 630 N N . GLN A 1 120 ? 12.633 24.520 -36.341 1.00 17.53 465 GLN A N 1
ATOM 631 C CA . GLN A 1 120 ? 11.545 25.366 -35.854 1.00 16.67 465 GLN A CA 1
ATOM 632 C C . GLN A 1 120 ? 11.177 24.959 -34.432 1.00 15.61 465 GLN A C 1
ATOM 633 O O . GLN A 1 120 ? 10.889 23.791 -34.182 1.00 14.36 465 GLN A O 1
ATOM 639 N N . SER A 1 121 ? 11.192 25.917 -33.501 1.00 14.53 466 SER A N 1
ATOM 640 C CA . SER A 1 121 ? 10.777 25.645 -32.119 1.00 14.01 466 SER A CA 1
ATOM 641 C C . SER A 1 121 ? 9.288 25.318 -32.114 1.00 13.02 466 SER A C 1
ATOM 642 O O . SER A 1 121 ? 8.566 25.747 -33.008 1.00 12.23 466 SER A O 1
ATOM 645 N N . TRP A 1 122 ? 8.826 24.568 -31.116 1.00 12.21 467 TRP A N 1
ATOM 646 C CA . TRP A 1 122 ? 7.402 24.227 -31.047 1.00 12.67 467 TRP A CA 1
ATOM 647 C C . TRP A 1 122 ? 6.509 25.471 -30.918 1.00 12.53 467 TRP A C 1
ATOM 648 O O . TRP A 1 122 ? 5.415 25.498 -31.481 1.00 14.18 467 TRP A O 1
ATOM 659 N N . GLU A 1 123 ? 6.976 26.494 -30.200 1.00 12.77 468 GLU A N 1
ATOM 660 C CA . GLU A 1 123 ? 6.247 27.768 -30.101 1.00 14.30 468 GLU A CA 1
ATOM 661 C C . GLU A 1 123 ? 6.086 28.434 -31.472 1.00 13.85 468 GLU A C 1
ATOM 662 O O . GLU A 1 123 ? 5.026 28.979 -31.785 1.00 13.04 468 GLU A O 1
ATOM 668 N N . PHE A 1 124 ? 7.151 28.399 -32.269 1.00 13.83 469 PHE A N 1
ATOM 669 C CA . PHE A 1 124 ? 7.137 28.948 -33.628 1.00 14.20 469 PHE A CA 1
ATOM 670 C C . PHE A 1 124 ? 6.293 28.076 -34.568 1.00 15.08 469 PHE A C 1
ATOM 671 O O . PHE A 1 124 ? 5.601 28.601 -35.445 1.00 14.75 469 PHE A O 1
ATOM 679 N N . LYS A 1 125 ? 6.349 26.754 -34.381 1.00 14.28 470 LYS A N 1
ATOM 680 C CA . LYS A 1 125 ? 5.490 25.825 -35.131 1.00 14.13 470 LYS A CA 1
ATOM 681 C C . LYS A 1 125 ? 4.003 26.091 -34.855 1.00 14.38 470 LYS A C 1
ATOM 682 O O . LYS A 1 125 ? 3.181 26.007 -35.765 1.00 14.28 470 LYS A O 1
ATOM 688 N N . ASP A 1 126 ? 3.664 26.405 -33.604 1.00 14.35 471 ASP A N 1
ATOM 689 C CA . ASP A 1 126 ? 2.295 26.822 -33.256 1.00 14.00 471 ASP A CA 1
ATOM 690 C C . ASP A 1 126 ? 1.945 28.160 -33.909 1.00 14.17 471 ASP A C 1
ATOM 691 O O . ASP A 1 126 ? 0.842 28.329 -34.431 1.00 15.02 471 ASP A O 1
ATOM 696 N N . GLN A 1 127 ? 2.874 29.113 -33.867 1.00 15.51 472 GLN A N 1
ATOM 697 C CA . GLN A 1 127 ? 2.657 30.420 -34.505 1.00 16.51 472 GLN A CA 1
ATOM 698 C C . GLN A 1 127 ? 2.307 30.250 -35.983 1.00 15.60 472 GLN A C 1
ATOM 699 O O . GLN A 1 127 ? 1.386 30.897 -36.478 1.00 15.94 472 GLN A O 1
ATOM 705 N N . LEU A 1 128 ? 3.029 29.367 -36.671 1.00 15.04 473 LEU A N 1
ATOM 706 C CA . LEU A 1 128 ? 2.855 29.169 -38.114 1.00 14.20 473 LEU A CA 1
ATOM 707 C C . LEU A 1 128 ? 1.741 28.197 -38.478 1.00 15.23 473 LEU A C 1
ATOM 708 O O . LEU A 1 128 ? 1.021 28.423 -39.458 1.00 15.09 473 LEU A O 1
ATOM 713 N N . TYR A 1 129 ? 1.610 27.113 -37.710 1.00 14.99 474 TYR A N 1
ATOM 714 C CA . TYR A 1 129 ? 0.806 25.961 -38.141 1.00 15.08 474 TYR A CA 1
ATOM 715 C C . TYR A 1 129 ? -0.349 25.556 -37.225 1.00 14.84 474 TYR A C 1
ATOM 716 O O . TYR A 1 129 ? -1.131 24.685 -37.600 1.00 13.63 474 TYR A O 1
ATOM 725 N N . ALA A 1 130 ? -0.471 26.167 -36.045 1.00 15.83 475 ALA A N 1
ATOM 726 C CA . ALA A 1 130 ? -1.575 25.843 -35.139 1.00 15.38 475 ALA A CA 1
ATOM 727 C C . ALA A 1 130 ? -2.894 25.894 -35.909 1.00 15.00 475 ALA A C 1
ATOM 728 O O . ALA A 1 130 ? -3.189 26.882 -36.578 1.00 15.20 475 ALA A O 1
ATOM 730 N N . TYR A 1 131 ? -3.663 24.811 -35.824 1.00 15.01 476 TYR A N 1
ATOM 731 C CA . TYR A 1 131 ? -4.847 24.616 -36.653 1.00 14.06 476 TYR A CA 1
ATOM 732 C C . TYR A 1 131 ? -6.051 24.344 -35.768 1.00 14.30 476 TYR A C 1
ATOM 733 O O . TYR A 1 131 ? -5.942 23.621 -34.781 1.00 13.09 476 TYR A O 1
ATOM 742 N N . SER A 1 132 ? -7.191 24.933 -36.125 1.00 14.91 477 SER A N 1
ATOM 743 C CA . SER A 1 132 ? -8.430 24.780 -35.356 1.00 15.88 477 SER A CA 1
ATOM 744 C C . SER A 1 132 ? -9.540 24.031 -36.110 1.00 15.90 477 SER A C 1
ATOM 745 O O . SER A 1 132 ? -10.624 23.834 -35.569 1.00 17.11 477 SER A O 1
ATOM 748 N N . GLY A 1 133 ? -9.273 23.602 -37.342 1.00 15.87 478 GLY A N 1
ATOM 749 C CA . GLY A 1 133 ? -10.282 22.910 -38.149 1.00 15.05 478 GLY A CA 1
ATOM 750 C C . GLY A 1 133 ? -10.411 21.432 -37.818 1.00 14.76 478 GLY A C 1
ATOM 751 O O . GLY A 1 133 ? -9.760 20.932 -36.907 1.00 13.25 478 GLY A O 1
ATOM 752 N N . ASN A 1 134 ? -11.253 20.729 -38.570 1.00 13.47 479 ASN A N 1
ATOM 753 C CA . ASN A 1 134 ? -11.483 19.307 -38.338 1.00 14.41 479 ASN A CA 1
ATOM 754 C C . ASN A 1 134 ? -10.262 18.463 -38.702 1.00 13.66 479 ASN A C 1
ATOM 755 O O . ASN A 1 134 ? -9.605 18.705 -39.712 1.00 12.03 479 ASN A O 1
ATOM 760 N N . LEU A 1 135 ? -9.964 17.481 -37.857 1.00 13.96 480 LEU A N 1
ATOM 761 C CA . LEU A 1 135 ? -8.908 16.511 -38.125 1.00 14.29 480 LEU A CA 1
ATOM 762 C C . LEU A 1 135 ? -9.481 15.098 -38.088 1.00 14.50 480 LEU A C 1
ATOM 763 O O . LEU A 1 135 ? -10.421 14.814 -37.341 1.00 14.44 480 LEU A O 1
ATOM 768 N N . GLY A 1 136 ? -8.910 14.220 -38.906 1.00 15.37 481 GLY A N 1
ATOM 769 C CA . GLY A 1 136 ? -9.374 12.835 -39.018 1.00 14.36 481 GLY A CA 1
ATOM 770 C C . GLY A 1 136 ? -10.138 12.604 -40.309 1.00 14.01 481 GLY A C 1
ATOM 771 O O . GLY A 1 136 ? -10.145 13.463 -41.204 1.00 12.79 481 GLY A O 1
ATOM 772 N N . ALA A 1 137 ? -10.783 11.442 -40.396 1.00 11.93 482 ALA A N 1
ATOM 773 C CA . ALA A 1 137 ? -11.461 10.997 -41.614 1.00 12.29 482 ALA A CA 1
ATOM 774 C C . ALA A 1 137 ? -12.957 10.849 -41.356 1.00 12.73 482 ALA A C 1
ATOM 775 O O . ALA A 1 137 ? -13.367 10.089 -40.473 1.00 11.41 482 ALA A O 1
ATOM 777 N N . VAL A 1 138 ? -13.760 11.573 -42.138 1.00 12.94 483 VAL A N 1
ATOM 778 C CA . VAL A 1 138 ? -15.215 11.617 -41.964 1.00 13.84 483 VAL A CA 1
ATOM 779 C C . VAL A 1 138 ? -15.956 10.992 -43.155 1.00 14.38 483 VAL A C 1
ATOM 780 O O . VAL A 1 138 ? -15.851 11.483 -44.276 1.00 14.75 483 VAL A O 1
ATOM 784 N N . LEU A 1 139 ? -16.706 9.919 -42.901 1.00 15.48 484 LEU A N 1
ATOM 785 C CA . LEU A 1 139 ? -17.570 9.297 -43.916 1.00 16.96 484 LEU A CA 1
ATOM 786 C C . LEU A 1 139 ? -18.819 10.140 -44.123 1.00 18.23 484 LEU A C 1
ATOM 787 O O . LEU A 1 139 ? -19.337 10.721 -43.169 1.00 20.09 484 LEU A O 1
ATOM 792 N N . ASN A 1 140 ? -19.320 10.189 -45.354 1.00 18.40 485 ASN A N 1
ATOM 793 C CA . ASN A 1 140 ? -20.654 10.748 -45.596 1.00 19.41 485 ASN A CA 1
ATOM 794 C C . ASN A 1 140 ? -21.730 9.702 -45.262 1.00 20.22 485 ASN A C 1
ATOM 795 O O . ASN A 1 140 ? -21.405 8.568 -44.885 1.00 20.75 485 ASN A O 1
ATOM 800 N N . GLN A 1 141 ? -23.000 10.078 -45.396 1.00 21.48 486 GLN A N 1
ATOM 801 C CA . GLN A 1 141 ? -24.107 9.252 -44.895 1.00 22.17 486 GLN A CA 1
ATOM 802 C C . GLN A 1 141 ? -24.141 7.844 -45.486 1.00 21.26 486 GLN A C 1
ATOM 803 O O . GLN A 1 141 ? -24.341 6.874 -44.755 1.00 21.06 486 GLN A O 1
ATOM 809 N N . ASP A 1 142 ? -23.958 7.736 -46.800 1.00 21.09 487 ASP A N 1
ATOM 810 C CA . ASP A 1 142 ? -24.039 6.437 -47.489 1.00 20.83 487 ASP A CA 1
ATOM 811 C C . ASP A 1 142 ? -22.677 5.746 -47.669 1.00 20.33 487 ASP A C 1
ATOM 812 O O . ASP A 1 142 ? -22.604 4.644 -48.215 1.00 20.65 487 ASP A O 1
ATOM 817 N N . GLY A 1 143 ? -21.608 6.396 -47.211 1.00 19.83 488 GLY A N 1
ATOM 818 C CA . GLY A 1 143 ? -20.264 5.825 -47.267 1.00 19.28 488 GLY A CA 1
ATOM 819 C C . GLY A 1 143 ? -19.526 6.002 -48.583 1.00 18.87 488 GLY A C 1
ATOM 820 O O . GLY A 1 143 ? -18.409 5.503 -48.737 1.00 19.73 488 GLY A O 1
ATOM 821 N N . SER A 1 144 ? -20.127 6.731 -49.523 1.00 18.24 489 SER A N 1
ATOM 822 C CA . SER A 1 144 ? -19.560 6.896 -50.866 1.00 17.04 489 SER A CA 1
ATOM 823 C C . SER A 1 144 ? -18.366 7.854 -50.924 1.00 16.59 489 SER A C 1
ATOM 824 O O . SER A 1 144 ? -17.621 7.848 -51.909 1.00 13.72 489 SER A O 1
ATOM 827 N N . LYS A 1 145 ? -18.187 8.669 -49.883 1.00 17.55 490 LYS A N 1
ATOM 828 C CA . LYS A 1 145 ? -17.105 9.662 -49.840 1.00 18.90 490 LYS A CA 1
ATOM 829 C C . LYS A 1 145 ? -16.522 9.840 -48.440 1.00 18.35 490 LYS A C 1
ATOM 830 O O . LYS A 1 145 ? -17.262 9.930 -47.461 1.00 18.97 490 LYS A O 1
ATOM 836 N N . VAL A 1 146 ? -15.195 9.918 -48.360 1.00 17.36 491 VAL A N 1
ATOM 837 C CA . VAL A 1 146 ? -14.507 10.250 -47.112 1.00 17.06 491 VAL A CA 1
ATOM 838 C C . VAL A 1 146 ? -13.744 11.569 -47.264 1.00 16.62 491 VAL A C 1
ATOM 839 O O . VAL A 1 146 ? -12.971 11.723 -48.204 1.00 15.18 491 VAL A O 1
ATOM 843 N N . GLU A 1 147 ? -13.982 12.512 -46.345 1.00 16.58 492 GLU A N 1
ATOM 844 C CA . GLU A 1 147 ? -13.163 13.726 -46.214 1.00 16.61 492 GLU A CA 1
ATOM 845 C C . GLU A 1 147 ? -12.100 13.515 -45.135 1.00 15.70 492 GLU A C 1
ATOM 846 O O . GLU A 1 147 ? -12.433 13.343 -43.963 1.00 15.42 492 GLU A O 1
ATOM 852 N N . ALA A 1 148 ? -10.830 13.548 -45.535 1.00 14.68 493 ALA A N 1
ATOM 853 C CA . ALA A 1 148 ? -9.711 13.233 -44.644 1.00 14.47 493 ALA A CA 1
ATOM 854 C C . ALA A 1 148 ? -8.795 14.440 -44.426 1.00 15.05 493 ALA A C 1
ATOM 855 O O . ALA A 1 148 ? -8.579 15.239 -45.334 1.00 14.53 493 ALA A O 1
ATOM 857 N N . SER A 1 149 ? -8.258 14.547 -43.213 1.00 15.45 494 SER A N 1
ATOM 858 C CA . SER A 1 149 ? -7.340 15.625 -42.838 1.00 15.46 494 SER A CA 1
ATOM 859 C C . SER A 1 149 ? -6.272 15.098 -41.884 1.00 13.25 494 SER A C 1
ATOM 860 O O . SER A 1 149 ? -6.592 14.383 -40.933 1.00 13.00 494 SER A O 1
ATOM 863 N N . LEU A 1 150 ? -5.015 15.452 -42.151 1.00 12.28 495 LEU A N 1
ATOM 864 C CA . LEU A 1 150 ? -3.875 15.095 -41.294 1.00 12.52 495 LEU A CA 1
ATOM 865 C C . LEU A 1 150 ? -2.941 16.300 -41.140 1.00 12.55 495 LEU A C 1
ATOM 866 O O . LEU A 1 150 ? -2.495 16.873 -42.137 1.00 12.19 495 LEU A O 1
ATOM 871 N N . TRP A 1 151 ? -2.641 16.670 -39.897 1.00 13.17 496 TRP A N 1
ATOM 872 C CA . TRP A 1 151 ? -1.733 17.786 -39.612 1.00 14.04 496 TRP A CA 1
ATOM 873 C C . TRP A 1 151 ? -0.281 17.296 -39.617 1.00 13.56 496 TRP A C 1
ATOM 874 O O . TRP A 1 151 ? 0.070 16.383 -38.870 1.00 13.88 496 TRP A O 1
ATOM 885 N N . SER A 1 152 ? 0.554 17.896 -40.464 1.00 13.92 497 SER A N 1
ATOM 886 C CA . SER A 1 152 ? 1.967 17.495 -40.582 1.00 13.93 497 SER A CA 1
ATOM 887 C C . SER A 1 152 ? 2.775 18.531 -41.382 1.00 14.27 497 SER A C 1
ATOM 888 O O . SER A 1 152 ? 3.122 18.298 -42.537 1.00 13.64 497 SER A O 1
ATOM 891 N N . PRO A 1 153 ? 3.099 19.674 -40.752 1.00 13.00 498 PRO A N 1
ATOM 892 C CA . PRO A 1 153 ? 3.593 20.827 -41.502 1.00 13.65 498 PRO A CA 1
ATOM 893 C C . PRO A 1 153 ? 4.981 20.673 -42.144 1.00 12.86 498 PRO A C 1
ATOM 894 O O . PRO A 1 153 ? 5.268 21.397 -43.093 1.00 12.50 498 PRO A O 1
ATOM 898 N N . SER A 1 154 ? 5.815 19.749 -41.655 1.00 11.81 499 SER A N 1
ATOM 899 C CA A SER A 1 154 ? 7.178 19.580 -42.175 0.50 13.61 499 SER A CA 1
ATOM 900 C CA B SER A 1 154 ? 7.177 19.589 -42.181 0.50 12.26 499 SER A CA 1
ATOM 901 C C . SER A 1 154 ? 7.288 18.521 -43.278 1.00 13.22 499 SER A C 1
ATOM 902 O O . SER A 1 154 ? 8.376 18.291 -43.811 1.00 11.96 499 SER A O 1
ATOM 907 N N . ALA A 1 155 ? 6.169 17.882 -43.626 1.00 12.92 500 ALA A N 1
ATOM 908 C CA . ALA A 1 155 ? 6.156 16.829 -44.663 1.00 13.71 500 ALA A CA 1
ATOM 909 C C . ALA A 1 155 ? 6.362 17.374 -46.080 1.00 13.45 500 ALA A C 1
ATOM 910 O O . ALA A 1 155 ? 5.817 18.418 -46.427 1.00 13.79 500 ALA A O 1
ATOM 912 N N . ASP A 1 156 ? 7.147 16.659 -46.890 1.00 14.03 501 ASP A N 1
ATOM 913 C CA . ASP A 1 156 ? 7.264 16.941 -48.328 1.00 13.86 501 ASP A CA 1
ATOM 914 C C . ASP A 1 156 ? 6.036 16.425 -49.079 1.00 13.53 501 ASP A C 1
ATOM 915 O O . ASP A 1 156 ? 5.560 17.057 -50.028 1.00 12.02 501 ASP A O 1
ATOM 920 N N . SER A 1 157 ? 5.542 15.265 -48.657 1.00 13.96 502 SER A N 1
ATOM 921 C CA . SER A 1 157 ? 4.356 14.666 -49.256 1.00 12.78 502 SER A CA 1
ATOM 922 C C . SER A 1 157 ? 3.688 13.714 -48.273 1.00 12.62 502 SER A C 1
ATOM 923 O O . SER A 1 157 ? 4.350 13.139 -47.406 1.00 13.50 502 SER A O 1
ATOM 926 N N . VAL A 1 158 ? 2.376 13.564 -48.413 1.00 12.21 503 VAL A N 1
ATOM 927 C CA . VAL A 1 158 ? 1.603 12.632 -47.602 1.00 12.42 503 VAL A CA 1
ATOM 928 C C . VAL A 1 158 ? 0.699 11.832 -48.538 1.00 13.32 503 VAL A C 1
ATOM 929 O O . VAL A 1 158 ? -0.001 12.405 -49.377 1.00 13.23 503 VAL A O 1
ATOM 933 N N . THR A 1 159 ? 0.750 10.508 -48.402 1.00 13.79 504 THR A N 1
ATOM 934 C CA . THR A 1 159 ? -0.038 9.593 -49.223 1.00 13.74 504 THR A CA 1
ATOM 935 C C . THR A 1 159 ? -0.840 8.660 -48.325 1.00 13.45 504 THR A C 1
ATOM 936 O O . THR A 1 159 ? -0.300 8.113 -47.367 1.00 14.23 504 THR A O 1
ATOM 940 N N . MET A 1 160 ? -2.125 8.486 -48.632 1.00 13.17 505 MET A N 1
ATOM 941 C CA . MET A 1 160 ? -2.958 7.518 -47.927 1.00 13.05 505 MET A CA 1
ATOM 942 C C . MET A 1 160 ? -2.879 6.161 -48.625 1.00 13.21 505 MET A C 1
ATOM 943 O O . MET A 1 160 ? -2.989 6.075 -49.847 1.00 12.82 505 MET A O 1
ATOM 948 N N . ILE A 1 161 ? -2.679 5.110 -47.836 1.00 12.81 506 ILE A N 1
ATOM 949 C CA . ILE A 1 161 ? -2.714 3.741 -48.328 1.00 12.96 506 ILE A CA 1
ATOM 950 C C . ILE A 1 161 ? -3.962 3.084 -47.761 1.00 13.85 506 ILE A C 1
ATOM 951 O O . ILE A 1 161 ? -4.170 3.101 -46.548 1.00 13.57 506 ILE A O 1
ATOM 956 N N . ILE A 1 162 ? -4.781 2.504 -48.637 1.00 14.21 507 ILE A N 1
ATOM 957 C CA . ILE A 1 162 ? -6.071 1.943 -48.239 1.00 13.26 507 ILE A CA 1
ATOM 958 C C . ILE A 1 162 ? -6.044 0.417 -48.323 1.00 13.56 507 ILE A C 1
ATOM 959 O O . ILE A 1 162 ? -5.565 -0.149 -49.309 1.00 13.00 507 ILE A O 1
ATOM 964 N N . TYR A 1 163 ? -6.556 -0.235 -47.276 1.00 13.15 508 TYR A N 1
ATOM 965 C CA . TYR A 1 163 ? -6.499 -1.691 -47.141 1.00 12.45 508 TYR A CA 1
ATOM 966 C C . TYR A 1 163 ? -7.898 -2.301 -47.090 1.00 13.24 508 TYR A C 1
ATOM 967 O O . TYR A 1 163 ? -8.806 -1.735 -46.483 1.00 12.56 508 TYR A O 1
ATOM 976 N N . ASP A 1 164 ? -8.044 -3.468 -47.720 1.00 13.11 509 ASP A N 1
ATOM 977 C CA . ASP A 1 164 ? -9.317 -4.188 -47.792 1.00 12.56 509 ASP A CA 1
ATOM 978 C C . ASP A 1 164 ? -9.932 -4.424 -46.407 1.00 11.83 509 ASP A C 1
ATOM 979 O O . ASP A 1 164 ? -9.287 -4.961 -45.510 1.00 13.15 509 ASP A O 1
ATOM 984 N N . LYS A 1 165 ? -11.191 -4.025 -46.260 1.00 11.15 510 LYS A N 1
ATOM 985 C CA . LYS A 1 165 ? -11.956 -4.238 -45.031 1.00 10.53 510 LYS A CA 1
ATOM 986 C C . LYS A 1 165 ? -12.000 -5.708 -44.588 1.00 10.60 510 LYS A C 1
ATOM 987 O O . LYS A 1 165 ? -11.944 -5.996 -43.392 1.00 10.19 510 LYS A O 1
ATOM 993 N N . ASP A 1 166 ? -12.101 -6.622 -45.554 1.00 9.85 511 ASP A N 1
ATOM 994 C CA . ASP A 1 166 ? -12.188 -8.063 -45.279 1.00 11.73 511 ASP A CA 1
ATOM 995 C C . ASP A 1 166 ? -10.836 -8.782 -45.329 1.00 12.19 511 ASP A C 1
ATOM 996 O O . ASP A 1 166 ? -10.782 -10.002 -45.190 1.00 13.93 511 ASP A O 1
ATOM 1001 N N . ASN A 1 167 ? -9.754 -8.027 -45.514 1.00 12.80 512 ASN A N 1
ATOM 1002 C CA . ASN A 1 167 ? -8.394 -8.576 -45.540 1.00 12.31 512 ASN A CA 1
ATOM 1003 C C . ASN A 1 167 ? -7.407 -7.424 -45.345 1.00 13.24 512 ASN A C 1
ATOM 1004 O O . ASN A 1 167 ? -6.910 -6.841 -46.313 1.00 12.61 512 ASN A O 1
ATOM 1009 N N . GLN A 1 168 ? -7.130 -7.093 -44.086 1.00 13.22 513 GLN A N 1
ATOM 1010 C CA . GLN A 1 168 ? -6.401 -5.858 -43.755 1.00 13.99 513 GLN A CA 1
ATOM 1011 C C . GLN A 1 168 ? -4.971 -5.770 -44.309 1.00 14.07 513 GLN A C 1
ATOM 1012 O O . GLN A 1 168 ? -4.410 -4.679 -44.367 1.00 15.11 513 GLN A O 1
ATOM 1018 N N . ASN A 1 169 ? -4.384 -6.900 -44.704 1.00 15.14 514 ASN A N 1
ATOM 1019 C CA . ASN A 1 169 ? -3.038 -6.906 -45.300 1.00 15.09 514 ASN A CA 1
ATOM 1020 C C . ASN A 1 169 ? -3.028 -6.568 -46.795 1.00 15.51 514 ASN A C 1
ATOM 1021 O O . ASN A 1 169 ? -1.961 -6.355 -47.369 1.00 16.15 514 ASN A O 1
ATOM 1026 N N . ARG A 1 170 ? -4.204 -6.518 -47.418 1.00 15.60 515 ARG A N 1
ATOM 1027 C CA . ARG A 1 170 ? -4.315 -6.308 -48.867 1.00 15.41 515 ARG A CA 1
ATOM 1028 C C . ARG A 1 170 ? -4.479 -4.831 -49.249 1.00 13.62 515 ARG A C 1
ATOM 1029 O O . ARG A 1 170 ? -5.527 -4.228 -49.006 1.00 12.78 515 ARG A O 1
ATOM 1037 N N . VAL A 1 171 ? -3.441 -4.259 -49.856 1.00 13.82 516 VAL A N 1
ATOM 1038 C CA . VAL A 1 171 ? -3.495 -2.885 -50.365 1.00 13.67 516 VAL A CA 1
ATOM 1039 C C . VAL A 1 171 ? -4.400 -2.831 -51.601 1.00 14.43 516 VAL A C 1
ATOM 1040 O O . VAL A 1 171 ? -4.207 -3.599 -52.548 1.00 13.25 516 VAL A O 1
ATOM 1044 N N . VAL A 1 172 ? -5.389 -1.935 -51.583 1.00 13.55 517 VAL A N 1
ATOM 1045 C CA . VAL A 1 172 ? -6.346 -1.810 -52.694 1.00 13.30 517 VAL A CA 1
ATOM 1046 C C . VAL A 1 172 ? -6.285 -0.457 -53.427 1.00 13.45 517 VAL A C 1
ATOM 1047 O O . VAL A 1 172 ? -6.747 -0.352 -54.565 1.00 13.03 517 VAL A O 1
ATOM 1051 N N . ALA A 1 173 ? -5.713 0.565 -52.790 1.00 14.91 518 ALA A N 1
ATOM 1052 C CA . ALA A 1 173 ? -5.607 1.896 -53.398 1.00 15.18 518 ALA A CA 1
ATOM 1053 C C . ALA A 1 173 ? -4.658 2.811 -52.633 1.00 16.40 518 ALA A C 1
ATOM 1054 O O . ALA A 1 173 ? -4.452 2.636 -51.429 1.00 17.10 518 ALA A O 1
ATOM 1056 N N . THR A 1 174 ? -4.081 3.782 -53.344 1.00 16.52 519 THR A N 1
ATOM 1057 C CA . THR A 1 174 ? -3.323 4.869 -52.720 1.00 17.54 519 THR A CA 1
ATOM 1058 C C . THR A 1 174 ? -3.648 6.195 -53.411 1.00 18.22 519 THR A C 1
ATOM 1059 O O . THR A 1 174 ? -3.950 6.218 -54.607 1.00 20.26 519 THR A O 1
ATOM 1063 N N . THR A 1 175 ? -3.570 7.292 -52.659 1.00 16.83 520 THR A N 1
ATOM 1064 C CA . THR A 1 175 ? -3.901 8.616 -53.185 1.00 16.28 520 THR A CA 1
ATOM 1065 C C . THR A 1 175 ? -3.113 9.715 -52.454 1.00 16.19 520 THR A C 1
ATOM 1066 O O . THR A 1 175 ? -2.942 9.640 -51.239 1.00 15.44 520 THR A O 1
ATOM 1070 N N . PRO A 1 176 ? -2.624 10.733 -53.193 1.00 17.15 521 PRO A N 1
ATOM 1071 C CA . PRO A 1 176 ? -1.860 11.807 -52.561 1.00 17.62 521 PRO A CA 1
ATOM 1072 C C . PRO A 1 176 ? -2.761 12.875 -51.949 1.00 17.75 521 PRO A C 1
ATOM 1073 O O . PRO A 1 176 ? -3.795 13.214 -52.527 1.00 19.27 521 PRO A O 1
ATOM 1077 N N . LEU A 1 177 ? -2.371 13.394 -50.788 1.00 17.44 522 LEU A N 1
ATOM 1078 C CA . LEU A 1 177 ? -3.085 14.505 -50.160 1.00 16.61 522 LEU A CA 1
ATOM 1079 C C . LEU A 1 177 ? -2.442 15.836 -50.551 1.00 17.72 522 LEU A C 1
ATOM 1080 O O . LEU A 1 177 ? -1.287 15.869 -50.996 1.00 16.88 522 LEU A O 1
ATOM 1085 N N . VAL A 1 178 ? -3.204 16.919 -50.385 1.00 18.01 523 VAL A N 1
ATOM 1086 C CA . VAL A 1 178 ? -2.748 18.283 -50.679 1.00 19.12 523 VAL A CA 1
ATOM 1087 C C . VAL A 1 178 ? -2.669 19.109 -49.392 1.00 18.95 523 VAL A C 1
ATOM 1088 O O . VAL A 1 178 ? -3.591 19.083 -48.582 1.00 17.71 523 VAL A O 1
ATOM 1092 N N . LYS A 1 179 ? -1.577 19.856 -49.235 1.00 19.61 524 LYS A N 1
ATOM 1093 C CA . LYS A 1 179 ? -1.300 20.619 -48.013 1.00 20.72 524 LYS A CA 1
ATOM 1094 C C . LYS A 1 179 ? -1.832 22.047 -48.101 1.00 22.72 524 LYS A C 1
ATOM 1095 O O . LYS A 1 179 ? -1.709 22.690 -49.141 1.00 23.54 524 LYS A O 1
ATOM 1101 N N . ASN A 1 180 ? -2.411 22.542 -47.006 1.00 25.30 525 ASN A N 1
ATOM 1102 C CA . ASN A 1 180 ? -2.846 23.946 -46.923 1.00 26.55 525 ASN A CA 1
ATOM 1103 C C . ASN A 1 180 ? -1.826 24.807 -46.160 1.00 27.70 525 ASN A C 1
ATOM 1104 O O . ASN A 1 180 ? -0.764 24.316 -45.776 1.00 27.78 525 ASN A O 1
ATOM 1109 N N . ASN A 1 181 ? -2.154 26.079 -45.937 1.00 28.50 526 ASN A N 1
ATOM 1110 C CA . ASN A 1 181 ? -1.210 27.035 -45.343 1.00 29.10 526 ASN A CA 1
ATOM 1111 C C . ASN A 1 181 ? -0.838 26.741 -43.883 1.00 29.02 526 ASN A C 1
ATOM 1112 O O . ASN A 1 181 ? 0.218 27.172 -43.415 1.00 28.92 526 ASN A O 1
ATOM 1117 N N . LYS A 1 182 ? -1.697 26.009 -43.174 1.00 28.91 527 LYS A N 1
ATOM 1118 C CA . LYS A 1 182 ? -1.438 25.637 -41.775 1.00 28.82 527 LYS A CA 1
ATOM 1119 C C . LYS A 1 182 ? -0.786 24.256 -41.634 1.00 26.93 527 LYS A C 1
ATOM 1120 O O . LYS A 1 182 ? -0.717 23.710 -40.531 1.00 27.31 527 LYS A O 1
ATOM 1126 N N . GLY A 1 183 ? -0.307 23.699 -42.746 1.00 25.61 528 GLY A N 1
ATOM 1127 C CA . GLY A 1 183 ? 0.345 22.389 -42.752 1.00 23.75 528 GLY A CA 1
ATOM 1128 C C . GLY A 1 183 ? -0.598 21.206 -42.609 1.00 21.50 528 GLY A C 1
ATOM 1129 O O . GLY A 1 183 ? -0.187 20.138 -42.140 1.00 18.71 528 GLY A O 1
ATOM 1130 N N . VAL A 1 184 ? -1.855 21.389 -43.020 1.00 19.89 529 VAL A N 1
ATOM 1131 C CA . VAL A 1 184 ? -2.870 20.335 -42.931 1.00 18.06 529 VAL A CA 1
ATOM 1132 C C . VAL A 1 184 ? -3.072 19.668 -44.295 1.00 17.49 529 VAL A C 1
ATOM 1133 O O . VAL A 1 184 ? -3.523 20.303 -45.248 1.00 17.51 529 VAL A O 1
ATOM 1137 N N . TRP A 1 185 ? -2.734 18.385 -44.373 1.00 16.33 530 TRP A N 1
ATOM 1138 C CA . TRP A 1 185 ? -2.858 17.618 -45.608 1.00 16.17 530 TRP A CA 1
ATOM 1139 C C . TRP A 1 185 ? -4.270 17.066 -45.742 1.00 15.34 530 TRP A C 1
ATOM 1140 O O . TRP A 1 185 ? -4.802 16.494 -44.797 1.00 16.12 530 TRP A O 1
ATOM 1151 N N . GLN A 1 186 ? -4.870 17.246 -46.916 1.00 14.97 531 GLN A N 1
ATOM 1152 C CA . GLN A 1 186 ? -6.280 16.911 -47.125 1.00 15.84 531 GLN A CA 1
ATOM 1153 C C . GLN A 1 186 ? -6.563 16.223 -48.463 1.00 14.65 531 GLN A C 1
ATOM 1154 O O . GLN A 1 186 ? -5.866 16.444 -49.456 1.00 12.52 531 GLN A O 1
ATOM 1160 N N . THR A 1 187 ? -7.598 15.387 -48.467 1.00 15.61 532 THR A N 1
ATOM 1161 C CA . THR A 1 187 ? -8.169 14.849 -49.700 1.00 16.66 532 THR A CA 1
ATOM 1162 C C . THR A 1 187 ? -9.628 14.438 -49.500 1.00 16.41 532 THR A C 1
ATOM 1163 O O . THR A 1 187 ? -10.144 14.457 -48.381 1.00 16.70 532 THR A O 1
ATOM 1167 N N . ILE A 1 188 ? -10.280 14.089 -50.605 1.00 16.31 533 ILE A N 1
ATOM 1168 C CA . ILE A 1 188 ? -11.618 13.506 -50.585 1.00 16.39 533 ILE A CA 1
ATOM 1169 C C . ILE A 1 188 ? -11.606 12.190 -51.357 1.00 15.84 533 ILE A C 1
ATOM 1170 O O . ILE A 1 188 ? -11.320 12.170 -52.559 1.00 15.18 533 ILE A O 1
ATOM 1175 N N . LEU A 1 189 ? -11.910 11.095 -50.662 1.00 14.56 534 LEU A N 1
ATOM 1176 C CA . LEU A 1 189 ? -11.997 9.780 -51.295 1.00 14.41 534 LEU A CA 1
ATOM 1177 C C . LEU A 1 189 ? -13.369 9.640 -51.953 1.00 13.72 534 LEU A C 1
ATOM 1178 O O . LEU A 1 189 ? -14.374 10.080 -51.401 1.00 11.51 534 LEU A O 1
ATOM 1183 N N . ASP A 1 190 ? -13.402 9.053 -53.147 1.00 14.51 535 ASP A N 1
ATOM 1184 C CA . ASP A 1 190 ? -14.647 8.923 -53.909 1.00 14.72 535 ASP A CA 1
ATOM 1185 C C . ASP A 1 190 ? -14.533 7.798 -54.950 1.00 13.86 535 ASP A C 1
ATOM 1186 O O . ASP A 1 190 ? -13.727 6.888 -54.777 1.00 14.93 535 ASP A O 1
ATOM 1191 N N . THR A 1 191 ? -15.316 7.864 -56.026 1.00 14.48 536 THR A N 1
ATOM 1192 C CA . THR A 1 191 ? -15.359 6.784 -57.022 1.00 14.78 536 THR A CA 1
ATOM 1193 C C . THR A 1 191 ? -14.029 6.525 -57.734 1.00 15.04 536 THR A C 1
ATOM 1194 O O . THR A 1 191 ? -13.809 5.429 -58.251 1.00 14.18 536 THR A O 1
ATOM 1198 N N . LYS A 1 192 ? -13.149 7.525 -57.750 1.00 15.66 537 LYS A N 1
ATOM 1199 C CA . LYS A 1 192 ? -11.872 7.442 -58.472 1.00 17.22 537 LYS A CA 1
ATOM 1200 C C . LYS A 1 192 ? -10.939 6.323 -57.995 1.00 15.87 537 LYS A C 1
ATOM 1201 O O . LYS A 1 192 ? -10.072 5.882 -58.749 1.00 16.43 537 LYS A O 1
ATOM 1207 N N . LEU A 1 193 ? -11.110 5.870 -56.754 1.00 15.98 538 LEU A N 1
ATOM 1208 C CA . LEU A 1 193 ? -10.303 4.771 -56.209 1.00 15.34 538 LEU A CA 1
ATOM 1209 C C . LEU A 1 193 ? -10.976 3.399 -56.345 1.00 15.00 538 LEU A C 1
ATOM 1210 O O . LEU A 1 193 ? -10.493 2.406 -55.792 1.00 14.72 538 LEU A O 1
ATOM 1215 N N . GLY A 1 194 ? -12.079 3.345 -57.087 1.00 15.25 539 GLY A N 1
ATOM 1216 C CA . GLY A 1 194 ? -12.726 2.083 -57.435 1.00 15.09 539 GLY A CA 1
ATOM 1217 C C . GLY A 1 194 ? -13.499 1.417 -56.310 1.00 15.33 539 GLY A C 1
ATOM 1218 O O . GLY A 1 194 ? -13.812 0.227 -56.397 1.00 12.73 539 GLY A O 1
ATOM 1219 N N . ILE A 1 195 ? -13.812 2.181 -55.262 1.00 14.87 540 ILE A N 1
ATOM 1220 C CA . ILE A 1 195 ? -14.488 1.652 -54.074 1.00 14.88 540 ILE A CA 1
ATOM 1221 C C . ILE A 1 195 ? -15.826 2.372 -53.880 1.00 15.84 540 ILE A C 1
ATOM 1222 O O . ILE A 1 195 ? -15.868 3.601 -53.818 1.00 15.10 540 ILE A O 1
ATOM 1227 N N . LYS A 1 196 ? -16.910 1.598 -53.786 1.00 16.51 541 LYS A N 1
ATOM 1228 C CA . LYS A 1 196 ? -18.265 2.159 -53.734 1.00 17.54 541 LYS A CA 1
ATOM 1229 C C . LYS A 1 196 ? -18.694 2.581 -52.326 1.00 16.44 541 LYS A C 1
ATOM 1230 O O . LYS A 1 196 ? -19.409 3.569 -52.168 1.00 14.39 541 LYS A O 1
ATOM 1236 N N . ASN A 1 197 ? -18.275 1.812 -51.322 1.00 16.38 542 ASN A N 1
ATOM 1237 C CA . ASN A 1 197 ? -18.573 2.098 -49.917 1.00 16.11 542 ASN A CA 1
ATOM 1238 C C . ASN A 1 197 ? -17.309 1.894 -49.087 1.00 15.21 542 ASN A C 1
ATOM 1239 O O . ASN A 1 197 ? -16.805 0.772 -48.976 1.00 15.48 542 ASN A O 1
ATOM 1244 N N . TYR A 1 198 ? -16.808 2.983 -48.506 1.00 14.15 543 TYR A N 1
ATOM 1245 C CA . TYR A 1 198 ? -15.554 2.963 -47.750 1.00 13.93 543 TYR A CA 1
ATOM 1246 C C . TYR A 1 198 ? -15.709 2.472 -46.311 1.00 13.39 543 TYR A C 1
ATOM 1247 O O . TYR A 1 198 ? -14.709 2.299 -45.611 1.00 13.66 543 TYR A O 1
ATOM 1256 N N . THR A 1 199 ? -16.948 2.245 -45.873 1.00 12.34 544 THR A N 1
ATOM 1257 C CA . THR A 1 199 ? -17.218 1.788 -44.511 1.00 11.38 544 THR A CA 1
ATOM 1258 C C . THR A 1 199 ? -16.460 0.482 -44.230 1.00 11.12 544 THR A C 1
ATOM 1259 O O . THR A 1 199 ? -16.526 -0.470 -45.013 1.00 10.84 544 THR A O 1
ATOM 1263 N N . GLY A 1 200 ? -15.711 0.460 -43.132 1.00 11.00 545 GLY A N 1
ATOM 1264 C CA . GLY A 1 200 ? -14.958 -0.733 -42.728 1.00 9.51 545 GLY A CA 1
ATOM 1265 C C . GLY A 1 200 ? -13.561 -0.873 -43.326 1.00 8.41 545 GLY A C 1
ATOM 1266 O O . GLY A 1 200 ? -12.769 -1.683 -42.851 1.00 7.18 545 GLY A O 1
ATOM 1267 N N . TYR A 1 201 ? -13.250 -0.105 -44.368 1.00 9.68 546 TYR A N 1
ATOM 1268 C CA . TYR A 1 201 ? -11.903 -0.133 -44.960 1.00 10.39 546 TYR A CA 1
ATOM 1269 C C . TYR A 1 201 ? -10.888 0.512 -44.017 1.00 11.14 546 TYR A C 1
ATOM 1270 O O . TYR A 1 201 ? -11.247 1.338 -43.168 1.00 10.35 546 TYR A O 1
ATOM 1279 N N . TYR A 1 202 ? -9.623 0.131 -44.175 1.00 9.95 547 TYR A N 1
ATOM 1280 C CA . TYR A 1 202 ? -8.562 0.593 -43.283 1.00 10.83 547 TYR A CA 1
ATOM 1281 C C . TYR A 1 202 ? -7.546 1.457 -44.031 1.00 11.40 547 TYR A C 1
ATOM 1282 O O . TYR A 1 202 ? -7.421 1.355 -45.248 1.00 11.88 547 TYR A O 1
ATOM 1291 N N . TYR A 1 203 ? -6.834 2.314 -43.299 1.00 11.47 548 TYR A N 1
ATOM 1292 C CA . TYR A 1 203 ? -5.874 3.227 -43.914 1.00 11.30 548 TYR A CA 1
ATOM 1293 C C . TYR A 1 203 ? -4.665 3.559 -43.034 1.00 11.50 548 TYR A C 1
ATOM 1294 O O . TYR A 1 203 ? -4.754 3.598 -41.803 1.00 11.43 548 TYR A O 1
ATOM 1303 N N . LEU A 1 204 ? -3.530 3.775 -43.698 1.00 10.61 549 LEU A N 1
ATOM 1304 C CA . LEU A 1 204 ? -2.346 4.365 -43.084 1.00 9.82 549 LEU A CA 1
ATOM 1305 C C . LEU A 1 204 ? -1.940 5.576 -43.921 1.00 9.98 549 LEU A C 1
ATOM 1306 O O . LEU A 1 204 ? -2.385 5.721 -45.061 1.00 7.42 549 LEU A O 1
ATOM 1311 N N . TYR A 1 205 ? -1.110 6.446 -43.348 1.00 11.09 550 TYR A N 1
ATOM 1312 C CA . TYR A 1 205 ? -0.521 7.564 -44.090 1.00 11.70 550 TYR A CA 1
ATOM 1313 C C . TYR A 1 205 ? 0.979 7.351 -44.240 1.00 12.51 550 TYR A C 1
ATOM 1314 O O . TYR A 1 205 ? 1.666 7.085 -43.256 1.00 13.12 550 TYR A O 1
ATOM 1323 N N . GLU A 1 206 ? 1.480 7.472 -45.466 1.00 13.56 551 GLU A N 1
ATOM 1324 C CA . GLU A 1 206 ? 2.919 7.445 -45.716 1.00 14.72 551 GLU A CA 1
ATOM 1325 C C . GLU A 1 206 ? 3.448 8.867 -45.877 1.00 14.81 551 GLU A C 1
ATOM 1326 O O . GLU A 1 206 ? 3.079 9.575 -46.819 1.00 15.11 551 GLU A O 1
ATOM 1332 N N . ILE A 1 207 ? 4.311 9.274 -44.950 1.00 15.45 552 ILE A N 1
ATOM 1333 C CA . ILE A 1 207 ? 4.856 10.628 -44.924 1.00 15.88 552 ILE A CA 1
ATOM 1334 C C . ILE A 1 207 ? 6.289 10.606 -45.429 1.00 16.59 552 ILE A C 1
ATOM 1335 O O . ILE A 1 207 ? 7.088 9.784 -44.994 1.00 15.23 552 ILE A O 1
ATOM 1340 N N . LYS A 1 208 ? 6.602 11.509 -46.353 1.00 19.00 553 LYS A N 1
ATOM 1341 C CA . LYS A 1 208 ? 7.956 11.650 -46.874 1.00 20.80 553 LYS A CA 1
ATOM 1342 C C . LYS A 1 208 ? 8.557 12.974 -46.416 1.00 21.25 553 LYS A C 1
ATOM 1343 O O . LYS A 1 208 ? 7.948 14.033 -46.589 1.00 19.75 553 LYS A O 1
ATOM 1349 N N . ARG A 1 209 ? 9.741 12.894 -45.811 1.00 22.34 554 ARG A N 1
ATOM 1350 C CA . ARG A 1 209 ? 10.551 14.068 -45.479 1.00 23.41 554 ARG A CA 1
ATOM 1351 C C . ARG A 1 209 ? 11.967 13.819 -45.985 1.00 24.98 554 ARG A C 1
ATOM 1352 O O . ARG A 1 209 ? 12.760 13.147 -45.326 1.00 26.30 554 ARG A O 1
ATOM 1360 N N . GLY A 1 210 ? 12.273 14.350 -47.163 1.00 26.63 555 GLY A N 1
ATOM 1361 C CA . GLY A 1 210 ? 13.544 14.076 -47.824 1.00 27.81 555 GLY A CA 1
ATOM 1362 C C . GLY A 1 210 ? 13.614 12.638 -48.311 1.00 29.18 555 GLY A C 1
ATOM 1363 O O . GLY A 1 210 ? 12.709 12.165 -49.002 1.00 29.49 555 GLY A O 1
ATOM 1364 N N . LYS A 1 211 ? 14.684 11.940 -47.933 1.00 30.22 556 LYS A N 1
ATOM 1365 C CA . LYS A 1 211 ? 14.915 10.556 -48.365 1.00 31.23 556 LYS A CA 1
ATOM 1366 C C . LYS A 1 211 ? 14.037 9.539 -47.621 1.00 31.23 556 LYS A C 1
ATOM 1367 O O . LYS A 1 211 ? 13.729 8.473 -48.158 1.00 32.43 556 LYS A O 1
ATOM 1373 N N . ASP A 1 212 ? 13.634 9.872 -46.396 1.00 30.17 557 ASP A N 1
ATOM 1374 C CA . ASP A 1 212 ? 12.931 8.925 -45.527 1.00 29.68 557 ASP A CA 1
ATOM 1375 C C . ASP A 1 212 ? 11.419 8.887 -45.770 1.00 28.04 557 ASP A C 1
ATOM 1376 O O . ASP A 1 212 ? 10.787 9.921 -45.988 1.00 27.78 557 ASP A O 1
ATOM 1381 N N . LYS A 1 213 ? 10.860 7.679 -45.731 1.00 25.88 558 LYS A N 1
ATOM 1382 C CA . LYS A 1 213 ? 9.414 7.462 -45.774 1.00 24.58 558 LYS A CA 1
ATOM 1383 C C . LYS A 1 213 ? 9.003 6.635 -44.562 1.00 21.63 558 LYS A C 1
ATOM 1384 O O . LYS A 1 213 ? 9.710 5.704 -44.179 1.00 18.95 558 LYS A O 1
ATOM 1390 N N . VAL A 1 214 ? 7.859 6.962 -43.966 1.00 19.20 559 VAL A N 1
ATOM 1391 C CA . VAL A 1 214 ? 7.345 6.180 -42.840 1.00 18.51 559 VAL A CA 1
ATOM 1392 C C . VAL A 1 214 ? 5.813 6.116 -42.846 1.00 16.79 559 VAL A C 1
ATOM 1393 O O . VAL A 1 214 ? 5.147 7.067 -43.247 1.00 17.04 559 VAL A O 1
ATOM 1397 N N . LYS A 1 215 ? 5.270 4.981 -42.409 1.00 14.76 560 LYS A N 1
ATOM 1398 C CA . LYS A 1 215 ? 3.820 4.761 -42.388 1.00 13.61 560 LYS A CA 1
ATOM 1399 C C . LYS A 1 215 ? 3.270 4.981 -40.983 1.00 13.21 560 LYS A C 1
ATOM 1400 O O . LYS A 1 215 ? 3.697 4.313 -40.031 1.00 13.43 560 LYS A O 1
ATOM 1406 N N . ILE A 1 216 ? 2.324 5.914 -40.858 1.00 12.24 561 ILE A N 1
ATOM 1407 C CA . ILE A 1 216 ? 1.835 6.361 -39.543 1.00 11.88 561 ILE A CA 1
ATOM 1408 C C . ILE A 1 216 ? 0.342 6.093 -39.310 1.00 12.12 561 ILE A C 1
ATOM 1409 O O . ILE A 1 216 ? -0.419 5.841 -40.247 1.00 12.36 561 ILE A O 1
ATOM 1414 N N . LEU A 1 217 ? -0.054 6.152 -38.040 1.00 12.42 562 LEU A N 1
ATOM 1415 C CA . LEU A 1 217 ? -1.439 5.924 -37.623 1.00 12.00 562 LEU A CA 1
ATOM 1416 C C . LEU A 1 217 ? -2.111 7.263 -37.371 1.00 12.71 562 LEU A C 1
ATOM 1417 O O . LEU A 1 217 ? -1.626 8.057 -36.569 1.00 12.41 562 LEU A O 1
ATOM 1422 N N . ASP A 1 218 ? -3.221 7.509 -38.065 1.00 13.49 563 ASP A N 1
ATOM 1423 C CA . ASP A 1 218 ? -4.024 8.714 -37.860 1.00 13.23 563 ASP A CA 1
ATOM 1424 C C . ASP A 1 218 ? -4.347 8.872 -36.367 1.00 12.58 563 ASP A C 1
ATOM 1425 O O . ASP A 1 218 ? -5.053 8.038 -35.796 1.00 11.11 563 ASP A O 1
ATOM 1430 N N . PRO A 1 219 ? -3.814 9.930 -35.720 1.00 12.75 564 PRO A N 1
ATOM 1431 C CA . PRO A 1 219 ? -4.109 10.108 -34.295 1.00 12.45 564 PRO A CA 1
ATOM 1432 C C . PRO A 1 219 ? -5.587 10.365 -33.977 1.00 12.78 564 PRO A C 1
ATOM 1433 O O . PRO A 1 219 ? -6.013 10.095 -32.863 1.00 12.66 564 PRO A O 1
ATOM 1437 N N . TYR A 1 220 ? -6.346 10.866 -34.953 1.00 13.23 565 TYR A N 1
ATOM 1438 C CA . TYR A 1 220 ? -7.780 11.127 -34.802 1.00 12.78 565 TYR A CA 1
ATOM 1439 C C . TYR A 1 220 ? -8.658 9.986 -35.324 1.00 13.34 565 TYR A C 1
ATOM 1440 O O . TYR A 1 220 ? -9.854 10.173 -35.534 1.00 13.52 565 TYR A O 1
ATOM 1449 N N . ALA A 1 221 ? -8.064 8.811 -35.519 1.00 14.08 566 ALA A N 1
ATOM 1450 C CA . ALA A 1 221 ? -8.795 7.610 -35.931 1.00 15.59 566 ALA A CA 1
ATOM 1451 C C . ALA A 1 221 ? -9.876 7.221 -34.914 1.00 16.53 566 ALA A C 1
ATOM 1452 O O . ALA A 1 221 ? -9.601 7.122 -33.715 1.00 16.77 566 ALA A O 1
ATOM 1454 N N . LYS A 1 222 ? -11.096 7.002 -35.405 1.00 16.12 567 LYS A N 1
ATOM 1455 C CA . LYS A 1 222 ? -12.244 6.677 -34.556 1.00 16.01 567 LYS A CA 1
ATOM 1456 C C . LYS A 1 222 ? -12.423 5.173 -34.349 1.00 15.24 567 LYS A C 1
ATOM 1457 O O . LYS A 1 222 ? -13.167 4.751 -33.464 1.00 16.28 567 LYS A O 1
ATOM 1463 N N . SER A 1 223 ? -11.767 4.370 -35.183 1.00 15.01 568 SER A N 1
ATOM 1464 C CA . SER A 1 223 ? -11.665 2.926 -34.957 1.00 13.96 568 SER A CA 1
ATOM 1465 C C . SER A 1 223 ? -10.450 2.363 -35.697 1.00 14.06 568 SER A C 1
ATOM 1466 O O . SER A 1 223 ? -9.727 3.104 -36.374 1.00 13.95 568 SER A O 1
ATOM 1469 N N . LEU A 1 224 ? -10.225 1.059 -35.544 1.00 11.90 569 LEU A N 1
ATOM 1470 C CA . LEU A 1 224 ? -9.029 0.401 -36.063 1.00 12.20 569 LEU A CA 1
ATOM 1471 C C . LEU A 1 224 ? -9.321 -1.011 -36.561 1.00 12.14 569 LEU A C 1
ATOM 1472 O O . LEU A 1 224 ? -10.337 -1.611 -36.203 1.00 12.22 569 LEU A O 1
ATOM 1477 N N . ALA A 1 225 ? -8.409 -1.532 -37.380 1.00 12.78 570 ALA A N 1
ATOM 1478 C CA . ALA A 1 225 ? -8.403 -2.946 -37.751 1.00 12.95 570 ALA A CA 1
ATOM 1479 C C . ALA A 1 225 ? -8.007 -3.783 -36.540 1.00 13.27 570 ALA A C 1
ATOM 1480 O O . ALA A 1 225 ? -7.300 -3.296 -35.657 1.00 13.68 570 ALA A O 1
ATOM 1482 N N . GLU A 1 226 ? -8.470 -5.032 -36.496 1.00 13.52 571 GLU A N 1
ATOM 1483 C CA . GLU A 1 226 ? -8.067 -5.963 -35.438 1.00 13.96 571 GLU A CA 1
ATOM 1484 C C . GLU A 1 226 ? -6.542 -5.943 -35.309 1.00 13.93 571 GLU A C 1
ATOM 1485 O O . GLU A 1 226 ? -5.828 -5.967 -36.314 1.00 13.69 571 GLU A O 1
ATOM 1491 N N . TRP A 1 227 ? -6.059 -5.870 -34.072 1.00 14.17 572 TRP A N 1
ATOM 1492 C CA . TRP A 1 227 ? -4.648 -5.576 -33.798 1.00 14.11 572 TRP A CA 1
ATOM 1493 C C . TRP A 1 227 ? -3.963 -6.713 -33.039 1.00 14.13 572 TRP A C 1
ATOM 1494 O O . TRP A 1 227 ? -4.476 -7.215 -32.032 1.00 12.99 572 TRP A O 1
ATOM 1505 N N . ASP A 1 228 ? -2.808 -7.118 -33.556 1.00 14.91 573 ASP A N 1
ATOM 1506 C CA . ASP A 1 228 ? -1.945 -8.101 -32.911 1.00 15.06 573 ASP A CA 1
ATOM 1507 C C . ASP A 1 228 ? -0.514 -7.587 -33.020 1.00 14.14 573 ASP A C 1
ATOM 1508 O O . ASP A 1 228 ? 0.058 -7.588 -34.108 1.00 13.55 573 ASP A O 1
ATOM 1513 N N . SER A 1 229 ? 0.055 -7.148 -31.895 1.00 15.70 574 SER A N 1
ATOM 1514 C CA . SER A 1 229 ? 1.384 -6.509 -31.894 1.00 15.94 574 SER A CA 1
ATOM 1515 C C . SER A 1 229 ? 2.526 -7.425 -32.341 1.00 16.75 574 SER A C 1
ATOM 1516 O O . SER A 1 229 ? 3.611 -6.939 -32.671 1.00 17.39 574 SER A O 1
ATOM 1519 N N . ASN A 1 230 ? 2.288 -8.737 -32.359 1.00 17.98 575 ASN A N 1
ATOM 1520 C CA . ASN A 1 230 ? 3.251 -9.681 -32.933 1.00 17.92 575 ASN A CA 1
ATOM 1521 C C . ASN A 1 230 ? 3.489 -9.463 -34.433 1.00 16.56 575 ASN A C 1
ATOM 1522 O O . ASN A 1 230 ? 4.530 -9.855 -34.956 1.00 17.05 575 ASN A O 1
ATOM 1527 N N . THR A 1 231 ? 2.537 -8.828 -35.115 1.00 15.53 576 THR A N 1
ATOM 1528 C CA . THR A 1 231 ? 2.644 -8.591 -36.559 1.00 14.43 576 THR A CA 1
ATOM 1529 C C . THR A 1 231 ? 3.525 -7.392 -36.932 1.00 13.89 576 THR A C 1
ATOM 1530 O O . THR A 1 231 ? 3.782 -7.163 -38.114 1.00 11.94 576 THR A O 1
ATOM 1534 N N . VAL A 1 232 ? 3.976 -6.626 -35.939 1.00 13.87 577 VAL A N 1
ATOM 1535 C CA . VAL A 1 232 ? 4.844 -5.467 -36.177 1.00 15.38 577 VAL A CA 1
ATOM 1536 C C . VAL A 1 232 ? 6.098 -5.833 -36.968 1.00 15.74 577 VAL A C 1
ATOM 1537 O O . VAL A 1 232 ? 6.728 -6.851 -36.702 1.00 16.19 577 VAL A O 1
ATOM 1541 N N . ASN A 1 233 ? 6.446 -5.003 -37.948 1.00 17.32 578 ASN A N 1
ATOM 1542 C CA . ASN A 1 233 ? 7.745 -5.103 -38.627 1.00 18.87 578 ASN A CA 1
ATOM 1543 C C . ASN A 1 233 ? 8.355 -3.709 -38.839 1.00 19.28 578 ASN A C 1
ATOM 1544 O O . ASN A 1 233 ? 7.858 -2.728 -38.284 1.00 20.72 578 ASN A O 1
ATOM 1549 N N . ASP A 1 234 ? 9.434 -3.627 -39.614 1.00 20.44 579 ASP A N 1
ATOM 1550 C CA . ASP A 1 234 ? 10.112 -2.352 -39.877 1.00 20.64 579 ASP A CA 1
ATOM 1551 C C . ASP A 1 234 ? 9.272 -1.389 -40.726 1.00 20.36 579 ASP A C 1
ATOM 1552 O O . ASP A 1 234 ? 9.461 -0.172 -40.653 1.00 19.81 579 ASP A O 1
ATOM 1557 N N . ASP A 1 235 ? 8.353 -1.937 -41.522 1.00 18.97 580 ASP A N 1
ATOM 1558 C CA . ASP A 1 235 ? 7.551 -1.149 -42.449 1.00 17.83 580 ASP A CA 1
ATOM 1559 C C . ASP A 1 235 ? 6.239 -0.677 -41.818 1.00 17.21 580 ASP A C 1
ATOM 1560 O O . ASP A 1 235 ? 5.927 0.514 -41.829 1.00 16.93 580 ASP A O 1
ATOM 1565 N N . ILE A 1 236 ? 5.467 -1.622 -41.291 1.00 16.39 581 ILE A N 1
ATOM 1566 C CA . ILE A 1 236 ? 4.208 -1.310 -40.616 1.00 16.08 581 ILE A CA 1
ATOM 1567 C C . ILE A 1 236 ? 4.335 -1.699 -39.142 1.00 16.16 581 ILE A C 1
ATOM 1568 O O . ILE A 1 236 ? 4.461 -2.877 -38.814 1.00 15.24 581 ILE A O 1
ATOM 1573 N N . LYS A 1 237 ? 4.310 -0.696 -38.265 1.00 16.77 582 LYS A N 1
ATOM 1574 C CA . LYS A 1 237 ? 4.565 -0.896 -36.832 1.00 16.51 582 LYS A CA 1
ATOM 1575 C C . LYS A 1 237 ? 3.480 -0.286 -35.944 1.00 15.08 582 LYS A C 1
ATOM 1576 O O . LYS A 1 237 ? 3.708 0.008 -34.765 1.00 14.78 582 LYS A O 1
ATOM 1582 N N . THR A 1 238 ? 2.296 -0.112 -36.522 1.00 13.33 583 THR A N 1
ATOM 1583 C CA . THR A 1 238 ? 1.132 0.377 -35.801 1.00 12.63 583 THR A CA 1
ATOM 1584 C C . THR A 1 238 ? -0.099 -0.369 -36.289 1.00 12.03 583 THR A C 1
ATOM 1585 O O . THR A 1 238 ? -0.070 -1.042 -37.323 1.00 9.48 583 THR A O 1
ATOM 1589 N N . ALA A 1 239 ? -1.185 -0.237 -35.540 1.00 12.81 584 ALA A N 1
ATOM 1590 C CA . ALA A 1 239 ? -2.492 -0.668 -36.016 1.00 12.81 584 ALA A CA 1
ATOM 1591 C C . ALA A 1 239 ? -2.882 0.228 -37.191 1.00 13.39 584 ALA A C 1
ATOM 1592 O O . ALA A 1 239 ? -2.278 1.285 -37.408 1.00 13.55 584 ALA A O 1
ATOM 1594 N N . LYS A 1 240 ? -3.877 -0.206 -37.957 1.00 12.97 585 LYS A N 1
ATOM 1595 C CA . LYS A 1 240 ? -4.370 0.571 -39.082 1.00 12.46 585 LYS A CA 1
ATOM 1596 C C . LYS A 1 240 ? -5.677 1.254 -38.689 1.00 12.90 585 LYS A C 1
ATOM 1597 O O . LYS A 1 240 ? -6.519 0.656 -38.014 1.00 13.05 585 LYS A O 1
ATOM 1603 N N . ALA A 1 241 ? -5.842 2.507 -39.101 1.00 12.93 586 ALA A N 1
ATOM 1604 C CA . ALA A 1 241 ? -7.088 3.235 -38.840 1.00 13.63 586 ALA A CA 1
ATOM 1605 C C . ALA A 1 241 ? -8.236 2.645 -39.661 1.00 13.15 586 ALA A C 1
ATOM 1606 O O . ALA A 1 241 ? -8.005 1.935 -40.638 1.00 12.82 586 ALA A O 1
ATOM 1608 N N . ALA A 1 242 ? -9.469 2.930 -39.253 1.00 12.36 587 ALA A N 1
ATOM 1609 C CA . ALA A 1 242 ? -10.653 2.408 -39.943 1.00 11.43 587 ALA A CA 1
ATOM 1610 C C . ALA A 1 242 ? -11.620 3.535 -40.268 1.00 11.94 587 ALA A C 1
ATOM 1611 O O . ALA A 1 242 ? -11.737 4.500 -39.506 1.00 10.65 587 ALA A O 1
ATOM 1613 N N . PHE A 1 243 ? -12.310 3.409 -41.400 1.00 10.70 588 PHE A N 1
ATOM 1614 C CA . PHE A 1 243 ? -13.356 4.360 -41.770 1.00 12.36 588 PHE A CA 1
ATOM 1615 C C . PHE A 1 243 ? -14.669 3.931 -41.121 1.00 11.23 588 PHE A C 1
ATOM 1616 O O . PHE A 1 243 ? -15.225 2.891 -41.474 1.00 11.82 588 PHE A O 1
ATOM 1624 N N . VAL A 1 244 ? -15.138 4.726 -40.158 1.00 11.62 589 VAL A N 1
ATOM 1625 C CA . VAL A 1 244 ? -16.402 4.473 -39.465 1.00 11.68 589 VAL A CA 1
ATOM 1626 C C . VAL A 1 244 ? -17.215 5.752 -39.243 1.00 12.36 589 VAL A C 1
ATOM 1627 O O . VAL A 1 244 ? -16.691 6.869 -39.335 1.00 10.72 589 VAL A O 1
ATOM 1631 N N . ASN A 1 245 ? -18.499 5.562 -38.941 1.00 12.21 590 ASN A N 1
ATOM 1632 C CA . ASN A 1 245 ? -19.420 6.649 -38.626 1.00 12.83 590 ASN A CA 1
ATOM 1633 C C . ASN A 1 245 ? -20.041 6.419 -37.239 1.00 13.37 590 ASN A C 1
ATOM 1634 O O . ASN A 1 245 ? -21.117 5.819 -37.127 1.00 12.33 590 ASN A O 1
ATOM 1639 N N . PRO A 1 246 ? -19.353 6.883 -36.175 1.00 13.53 591 PRO A N 1
ATOM 1640 C CA . PRO A 1 246 ? -19.779 6.693 -34.783 1.00 14.07 591 PRO A CA 1
ATOM 1641 C C . PRO A 1 246 ? -21.249 7.012 -34.503 1.00 13.81 591 PRO A C 1
ATOM 1642 O O . PRO A 1 246 ? -21.919 6.248 -33.806 1.00 12.76 591 PRO A O 1
ATOM 1646 N N . SER A 1 247 ? -21.736 8.122 -35.054 1.00 14.31 592 SER A N 1
ATOM 1647 C CA . SER A 1 247 ? -23.099 8.606 -34.788 1.00 16.21 592 SER A CA 1
ATOM 1648 C C . SER A 1 247 ? -24.193 7.640 -35.251 1.00 16.13 592 SER A C 1
ATOM 1649 O O . SER A 1 247 ? -25.299 7.641 -34.705 1.00 15.98 592 SER A O 1
ATOM 1652 N N . GLN A 1 248 ? -23.876 6.812 -36.246 1.00 15.82 593 GLN A N 1
ATOM 1653 C CA . GLN A 1 248 ? -24.826 5.844 -36.778 1.00 16.74 593 GLN A CA 1
ATOM 1654 C C . GLN A 1 248 ? -24.889 4.552 -35.945 1.00 15.77 593 GLN A C 1
ATOM 1655 O O . GLN A 1 248 ? -25.790 3.742 -36.141 1.00 15.86 593 GLN A O 1
ATOM 1661 N N . LEU A 1 249 ? -23.953 4.374 -35.011 1.00 14.71 594 LEU A N 1
ATOM 1662 C CA . LEU A 1 249 ? -23.812 3.109 -34.271 1.00 13.80 594 LEU A CA 1
ATOM 1663 C C . LEU A 1 249 ? -24.306 3.196 -32.824 1.00 13.47 594 LEU A C 1
ATOM 1664 O O . LEU A 1 249 ? -24.272 4.256 -32.202 1.00 13.33 594 LEU A O 1
ATOM 1669 N N . GLY A 1 250 ? -24.754 2.062 -32.295 1.00 14.37 595 GLY A N 1
ATOM 1670 C CA . GLY A 1 250 ? -25.230 1.976 -30.914 1.00 15.33 595 GLY A CA 1
ATOM 1671 C C . GLY A 1 250 ? -26.612 2.584 -30.733 1.00 15.57 595 GLY A C 1
ATOM 1672 O O . GLY A 1 250 ? -27.199 3.085 -31.698 1.00 15.69 595 GLY A O 1
ATOM 1673 N N . PRO A 1 251 ? -27.141 2.546 -29.494 1.00 15.56 596 PRO A N 1
ATOM 1674 C CA . PRO A 1 251 ? -28.450 3.141 -29.199 1.00 16.01 596 PRO A CA 1
ATOM 1675 C C . PRO A 1 251 ? -28.479 4.625 -29.558 1.00 14.72 596 PRO A C 1
ATOM 1676 O O . PRO A 1 251 ? -27.621 5.384 -29.109 1.00 15.50 596 PRO A O 1
ATOM 1680 N N . GLN A 1 252 ? -29.461 5.023 -30.360 1.00 15.26 597 GLN A N 1
ATOM 1681 C CA . GLN A 1 252 ? -29.548 6.391 -30.868 1.00 15.75 597 GLN A CA 1
ATOM 1682 C C . GLN A 1 252 ? -30.107 7.391 -29.848 1.00 15.48 597 GLN A C 1
ATOM 1683 O O . GLN A 1 252 ? -30.013 8.603 -30.053 1.00 15.50 597 GLN A O 1
ATOM 1689 N N . ASN A 1 253 ? -30.670 6.885 -28.752 1.00 14.64 598 ASN A N 1
ATOM 1690 C CA . ASN A 1 253 ? -31.145 7.741 -27.663 1.00 15.21 598 ASN A CA 1
ATOM 1691 C C . ASN A 1 253 ? -30.170 7.793 -26.483 1.00 14.84 598 ASN A C 1
ATOM 1692 O O . ASN A 1 253 ? -30.549 8.179 -25.377 1.00 14.43 598 ASN A O 1
ATOM 1697 N N . LEU A 1 254 ? -28.915 7.406 -26.724 1.00 15.40 599 LEU A N 1
ATOM 1698 C CA . LEU A 1 254 ? -27.882 7.433 -25.692 1.00 15.36 599 LEU A CA 1
ATOM 1699 C C . LEU A 1 254 ? -27.832 8.823 -25.061 1.00 16.37 599 LEU A C 1
ATOM 1700 O O . LEU A 1 254 ? -27.794 9.831 -25.766 1.00 16.45 599 LEU A O 1
ATOM 1705 N N . SER A 1 255 ? -27.856 8.862 -23.731 1.00 16.81 600 SER A N 1
ATOM 1706 C CA . SER A 1 255 ? -27.891 10.118 -22.984 1.00 17.03 600 SER A CA 1
ATOM 1707 C C . SER A 1 255 ? -26.962 10.017 -21.792 1.00 16.62 600 SER A C 1
ATOM 1708 O O . SER A 1 255 ? -26.524 8.929 -21.436 1.00 17.58 600 SER A O 1
ATOM 1711 N N . PHE A 1 256 ? -26.681 11.151 -21.160 1.00 16.86 601 PHE A N 1
ATOM 1712 C CA . PHE A 1 256 ? -25.876 11.162 -19.940 1.00 16.43 601 PHE A CA 1
ATOM 1713 C C . PHE A 1 256 ? -26.631 10.543 -18.771 1.00 16.16 601 PHE A C 1
ATOM 1714 O O . PHE A 1 256 ? -27.851 10.357 -18.828 1.00 16.03 601 PHE A O 1
ATOM 1722 N N . ALA A 1 257 ? -25.895 10.222 -17.713 1.00 14.68 602 ALA A N 1
ATOM 1723 C CA . ALA A 1 257 ? -26.467 9.517 -16.569 1.00 15.47 602 ALA A CA 1
ATOM 1724 C C . ALA A 1 257 ? -27.568 10.323 -15.886 1.00 16.25 602 ALA A C 1
ATOM 1725 O O . ALA A 1 257 ? -27.585 11.553 -15.952 1.00 16.44 602 ALA A O 1
ATOM 1727 N N . LYS A 1 258 ? -28.490 9.610 -15.245 1.00 17.27 603 LYS A N 1
ATOM 1728 C CA . LYS A 1 258 ? -29.473 10.213 -14.351 1.00 18.47 603 LYS A CA 1
ATOM 1729 C C . LYS A 1 258 ? -29.331 9.553 -12.977 1.00 18.33 603 LYS A C 1
ATOM 1730 O O . LYS A 1 258 ? -30.039 8.601 -12.646 1.00 17.08 603 LYS A O 1
ATOM 1736 N N . ILE A 1 259 ? -28.385 10.070 -12.196 1.00 19.46 604 ILE A N 1
ATOM 1737 C CA . ILE A 1 259 ? -28.071 9.537 -10.871 1.00 19.82 604 ILE A CA 1
ATOM 1738 C C . ILE A 1 259 ? -28.948 10.253 -9.841 1.00 20.83 604 ILE A C 1
ATOM 1739 O O . ILE A 1 259 ? -28.946 11.483 -9.769 1.00 20.60 604 ILE A O 1
ATOM 1744 N N . ALA A 1 260 ? -29.696 9.483 -9.053 1.00 21.54 605 ALA A N 1
ATOM 1745 C CA . ALA A 1 260 ? -30.601 10.053 -8.051 1.00 22.83 605 ALA A CA 1
ATOM 1746 C C . ALA A 1 260 ? -29.817 10.778 -6.961 1.00 23.17 605 ALA A C 1
ATOM 1747 O O . ALA A 1 260 ? -28.854 10.236 -6.423 1.00 22.82 605 ALA A O 1
ATOM 1749 N N . ASN A 1 261 ? -30.231 12.007 -6.654 1.00 24.41 606 ASN A N 1
ATOM 1750 C CA . ASN A 1 261 ? -29.620 12.816 -5.590 1.00 24.63 606 ASN A CA 1
ATOM 1751 C C . ASN A 1 261 ? -28.102 12.973 -5.733 1.00 24.59 606 ASN A C 1
ATOM 1752 O O . ASN A 1 261 ? -27.363 12.891 -4.749 1.00 26.99 606 ASN A O 1
ATOM 1757 N N . PHE A 1 262 ? -27.653 13.187 -6.968 1.00 23.32 607 PHE A N 1
ATOM 1758 C CA . PHE A 1 262 ? -26.248 13.464 -7.265 1.00 22.17 607 PHE A CA 1
ATOM 1759 C C . PHE A 1 262 ? -26.123 14.945 -7.618 1.00 21.75 607 PHE A C 1
ATOM 1760 O O . PHE A 1 262 ? -26.541 15.367 -8.694 1.00 21.76 607 PHE A O 1
ATOM 1768 N N . LYS A 1 263 ? -25.557 15.728 -6.701 1.00 21.59 608 LYS A N 1
ATOM 1769 C CA . LYS A 1 263 ? -25.499 17.187 -6.844 1.00 21.91 608 LYS A CA 1
ATOM 1770 C C . LYS A 1 263 ? -24.076 17.729 -6.967 1.00 21.65 608 LYS A C 1
ATOM 1771 O O . LYS A 1 263 ? -23.874 18.943 -7.002 1.00 22.24 608 LYS A O 1
ATOM 1777 N N . GLY A 1 264 ? -23.092 16.840 -7.035 1.00 20.41 609 GLY A N 1
ATOM 1778 C CA . GLY A 1 264 ? -21.697 17.266 -7.057 1.00 19.79 609 GLY A CA 1
ATOM 1779 C C . GLY A 1 264 ? -20.718 16.125 -6.867 1.00 17.80 609 GLY A C 1
ATOM 1780 O O . GLY A 1 264 ? -21.103 15.012 -6.530 1.00 16.42 609 GLY A O 1
ATOM 1781 N N . ARG A 1 265 ? -19.442 16.423 -7.082 1.00 17.38 610 ARG A N 1
ATOM 1782 C CA . ARG A 1 265 ? -18.370 15.420 -7.001 1.00 16.87 610 ARG A CA 1
ATOM 1783 C C . ARG A 1 265 ? -18.270 14.724 -5.627 1.00 15.56 610 ARG A C 1
ATOM 1784 O O . ARG A 1 265 ? -17.853 13.572 -5.544 1.00 15.10 610 ARG A O 1
ATOM 1792 N N . GLN A 1 266 ? -18.682 15.413 -4.564 1.00 15.65 611 GLN A N 1
ATOM 1793 C CA . GLN A 1 266 ? -18.719 14.832 -3.216 1.00 16.00 611 GLN A CA 1
ATOM 1794 C C . GLN A 1 266 ? -19.806 13.753 -3.024 1.00 15.92 611 GLN A C 1
ATOM 1795 O O . GLN A 1 266 ? -19.762 13.001 -2.051 1.00 14.87 611 GLN A O 1
ATOM 1801 N N . ASP A 1 267 ? -20.774 13.684 -3.939 1.00 15.76 612 ASP A N 1
ATOM 1802 C CA . ASP A 1 267 ? -21.820 12.650 -3.904 1.00 16.14 612 ASP A CA 1
ATOM 1803 C C . ASP A 1 267 ? -21.434 11.364 -4.653 1.00 15.99 612 ASP A C 1
ATOM 1804 O O . ASP A 1 267 ? -22.158 10.367 -4.587 1.00 16.64 612 ASP A O 1
ATOM 1809 N N . ALA A 1 268 ? -20.307 11.389 -5.361 1.00 15.16 613 ALA A N 1
ATOM 1810 C CA . ALA A 1 268 ? -19.865 10.235 -6.143 1.00 15.14 613 ALA A CA 1
ATOM 1811 C C . ALA A 1 268 ? -19.321 9.106 -5.265 1.00 14.62 613 ALA A C 1
ATOM 1812 O O . ALA A 1 268 ? -18.557 9.345 -4.325 1.00 14.46 613 ALA A O 1
ATOM 1814 N N . VAL A 1 269 ? -19.737 7.881 -5.579 1.00 13.91 614 VAL A N 1
ATOM 1815 C CA . VAL A 1 269 ? -19.139 6.674 -5.012 1.00 13.45 614 VAL A CA 1
ATOM 1816 C C . VAL A 1 269 ? -18.637 5.833 -6.181 1.00 12.17 614 VAL A C 1
ATOM 1817 O O . VAL A 1 269 ? -19.417 5.162 -6.854 1.00 10.01 614 VAL A O 1
ATOM 1821 N N . ILE A 1 270 ? -17.328 5.889 -6.421 1.00 12.50 615 ILE A N 1
ATOM 1822 C CA . ILE A 1 270 ? -16.729 5.355 -7.647 1.00 12.66 615 ILE A CA 1
ATOM 1823 C C . ILE A 1 270 ? -16.246 3.919 -7.445 1.00 13.27 615 ILE A C 1
ATOM 1824 O O . ILE A 1 270 ? -15.649 3.591 -6.417 1.00 14.46 615 ILE A O 1
ATOM 1829 N N . TYR A 1 271 ? -16.510 3.078 -8.442 1.00 12.79 616 TYR A N 1
ATOM 1830 C CA . TYR A 1 271 ? -16.148 1.663 -8.422 1.00 12.56 616 TYR A CA 1
ATOM 1831 C C . TYR A 1 271 ? -15.210 1.374 -9.597 1.00 12.48 616 TYR A C 1
ATOM 1832 O O . TYR A 1 271 ? -15.618 1.496 -10.754 1.00 10.94 616 TYR A O 1
ATOM 1841 N N . GLU A 1 272 ? -13.961 1.000 -9.299 1.00 12.93 617 GLU A N 1
ATOM 1842 C CA . GLU A 1 272 ? -12.934 0.799 -10.335 1.00 12.67 617 GLU A CA 1
ATOM 1843 C C . GLU A 1 272 ? -12.812 -0.656 -10.798 1.00 13.21 617 GLU A C 1
ATOM 1844 O O . GLU A 1 272 ? -12.328 -1.509 -10.052 1.00 12.97 617 GLU A O 1
ATOM 1850 N N . ALA A 1 273 ? -13.215 -0.914 -12.044 1.00 12.63 618 ALA A N 1
ATOM 1851 C CA . ALA A 1 273 ? -13.161 -2.256 -12.639 1.00 11.20 618 ALA A CA 1
ATOM 1852 C C . ALA A 1 273 ? -12.453 -2.298 -14.002 1.00 11.47 618 ALA A C 1
ATOM 1853 O O . ALA A 1 273 ? -12.513 -1.349 -14.789 1.00 11.29 618 ALA A O 1
ATOM 1855 N N . HIS A 1 274 ? -11.780 -3.417 -14.257 1.00 12.16 619 HIS A N 1
ATOM 1856 C CA . HIS A 1 274 ? -11.212 -3.754 -15.562 1.00 11.35 619 HIS A CA 1
ATOM 1857 C C . HIS A 1 274 ? -12.216 -4.670 -16.291 1.00 11.60 619 HIS A C 1
ATOM 1858 O O . HIS A 1 274 ? -12.767 -5.596 -15.691 1.00 9.42 619 HIS A O 1
ATOM 1865 N N . VAL A 1 275 ? -12.456 -4.399 -17.574 1.00 13.01 620 VAL A N 1
ATOM 1866 C CA . VAL A 1 275 ? -13.512 -5.084 -18.343 1.00 13.62 620 VAL A CA 1
ATOM 1867 C C . VAL A 1 275 ? -13.291 -6.595 -18.468 1.00 14.01 620 VAL A C 1
ATOM 1868 O O . VAL A 1 275 ? -14.250 -7.374 -18.452 1.00 12.77 620 VAL A O 1
ATOM 1872 N N . ARG A 1 276 ? -12.030 -6.996 -18.602 1.00 14.77 621 ARG A N 1
ATOM 1873 C CA . ARG A 1 276 ? -11.651 -8.409 -18.587 1.00 15.03 621 ARG A CA 1
ATOM 1874 C C . ARG A 1 276 ? -11.905 -9.036 -17.211 1.00 14.49 621 ARG A C 1
ATOM 1875 O O . ARG A 1 276 ? -12.632 -10.029 -17.099 1.00 12.34 621 ARG A O 1
ATOM 1883 N N . ASP A 1 277 ? -11.304 -8.442 -16.178 1.00 13.51 622 ASP A N 1
ATOM 1884 C CA . ASP A 1 277 ? -11.384 -8.960 -14.802 1.00 12.91 622 ASP A CA 1
ATOM 1885 C C . ASP A 1 277 ? -12.803 -9.309 -14.376 1.00 12.38 622 ASP A C 1
ATOM 1886 O O . ASP A 1 277 ? -13.042 -10.350 -13.761 1.00 13.22 622 ASP A O 1
ATOM 1891 N N . PHE A 1 278 ? -13.734 -8.415 -14.691 1.00 11.88 623 PHE A N 1
ATOM 1892 C CA . PHE A 1 278 ? -15.071 -8.444 -14.113 1.00 13.23 623 PHE A CA 1
ATOM 1893 C C . PHE A 1 278 ? -15.921 -9.632 -14.574 1.00 13.45 623 PHE A C 1
ATOM 1894 O O . PHE A 1 278 ? -16.925 -9.940 -13.934 1.00 11.26 623 PHE A O 1
ATOM 1902 N N . THR A 1 279 ? -15.531 -10.284 -15.673 1.00 13.69 624 THR A N 1
ATOM 1903 C CA . THR A 1 279 ? -16.275 -11.441 -16.194 1.00 13.16 624 THR A CA 1
ATOM 1904 C C . THR A 1 279 ? -15.401 -12.582 -16.736 1.00 13.36 624 THR A C 1
ATOM 1905 O O . THR A 1 279 ? -15.875 -13.384 -17.538 1.00 14.72 624 THR A O 1
ATOM 1909 N N . SER A 1 280 ? -14.145 -12.673 -16.292 1.00 12.56 625 SER A N 1
ATOM 1910 C CA . SER A 1 280 ? -13.235 -13.733 -16.754 1.00 12.32 625 SER A CA 1
ATOM 1911 C C . SER A 1 280 ? -13.231 -14.981 -15.861 1.00 13.83 625 SER A C 1
ATOM 1912 O O . SER A 1 280 ? -12.538 -15.951 -16.162 1.00 14.01 625 SER A O 1
ATOM 1915 N N . ASP A 1 281 ? -13.999 -14.959 -14.775 1.00 15.35 626 ASP A N 1
ATOM 1916 C CA . ASP A 1 281 ? -14.097 -16.108 -13.864 1.00 15.79 626 ASP A CA 1
ATOM 1917 C C . ASP A 1 281 ? -14.628 -17.356 -14.582 1.00 17.57 626 ASP A C 1
ATOM 1918 O O . ASP A 1 281 ? -15.679 -17.312 -15.231 1.00 17.17 626 ASP A O 1
ATOM 1923 N N . GLN A 1 282 ? -13.900 -18.465 -14.441 1.00 18.73 627 GLN A N 1
ATOM 1924 C CA . GLN A 1 282 ? -14.312 -19.771 -14.979 1.00 19.94 627 GLN A CA 1
ATOM 1925 C C . GLN A 1 282 ? -15.690 -20.185 -14.455 1.00 20.54 627 GLN A C 1
ATOM 1926 O O . GLN A 1 282 ? -16.414 -20.926 -15.116 1.00 18.81 627 GLN A O 1
ATOM 1932 N N . SER A 1 283 ? -16.025 -19.707 -13.256 1.00 21.68 628 SER A N 1
ATOM 1933 C CA . SER A 1 283 ? -17.334 -19.923 -12.638 1.00 21.78 628 SER A CA 1
ATOM 1934 C C . SER A 1 283 ? -18.501 -19.479 -13.518 1.00 22.04 628 SER A C 1
ATOM 1935 O O . SER A 1 283 ? -19.591 -20.036 -13.421 1.00 22.01 628 SER A O 1
ATOM 1938 N N . LEU A 1 284 ? -18.269 -18.477 -14.366 1.00 21.80 629 LEU A N 1
ATOM 1939 C CA . LEU A 1 284 ? -19.311 -17.925 -15.234 1.00 21.55 629 LEU A CA 1
ATOM 1940 C C . LEU A 1 284 ? -19.527 -18.725 -16.524 1.00 22.81 629 LEU A C 1
ATOM 1941 O O . LEU A 1 284 ? -20.469 -18.442 -17.270 1.00 22.40 629 LEU A O 1
ATOM 1946 N N . ASP A 1 285 ? -18.669 -19.709 -16.793 1.00 23.88 630 ASP A N 1
ATOM 1947 C CA . ASP A 1 285 ? -18.824 -20.551 -17.980 1.00 24.65 630 ASP A CA 1
ATOM 1948 C C . ASP A 1 285 ? -20.168 -21.269 -17.936 1.00 24.34 630 ASP A C 1
ATOM 1949 O O . ASP A 1 285 ? -20.458 -22.005 -16.991 1.00 22.79 630 ASP A O 1
ATOM 1954 N N . GLY A 1 286 ? -20.991 -21.025 -18.953 1.00 24.22 631 GLY A N 1
ATOM 1955 C CA . GLY A 1 286 ? -22.342 -21.572 -19.008 1.00 24.47 631 GLY A CA 1
ATOM 1956 C C . GLY A 1 286 ? -23.398 -20.641 -18.433 1.00 24.80 631 GLY A C 1
ATOM 1957 O O . GLY A 1 286 ? -24.589 -20.838 -18.681 1.00 24.07 631 GLY A O 1
ATOM 1958 N N . LYS A 1 287 ? -22.972 -19.641 -17.655 1.00 25.14 632 LYS A N 1
ATOM 1959 C CA . LYS A 1 287 ? -23.883 -18.599 -17.155 1.00 25.79 632 LYS A CA 1
ATOM 1960 C C . LYS A 1 287 ? -24.115 -17.620 -18.341 1.00 25.29 632 LYS A C 1
ATOM 1961 O O . LYS A 1 287 ? -25.222 -17.105 -18.474 1.00 25.53 632 LYS A O 1
ATOM 1967 N N . LEU A 1 288 ? -23.092 -17.275 -19.138 1.00 25.62 633 LEU A N 1
ATOM 1968 C CA . LEU A 1 288 ? -22.815 -15.856 -19.462 1.00 24.84 633 LEU A CA 1
ATOM 1969 C C . LEU A 1 288 ? -23.362 -16.018 -20.891 1.00 25.31 633 LEU A C 1
ATOM 1970 O O . LEU A 1 288 ? -22.981 -16.972 -21.583 1.00 24.88 633 LEU A O 1
ATOM 1975 N N . LYS A 1 289 ? -24.263 -15.150 -21.332 1.00 25.07 634 LYS A N 1
ATOM 1976 C CA . LYS A 1 289 ? -24.796 -15.238 -22.695 1.00 25.32 634 LYS A CA 1
ATOM 1977 C C . LYS A 1 289 ? -23.817 -14.701 -23.745 1.00 23.63 634 LYS A C 1
ATOM 1978 O O . LYS A 1 289 ? -23.877 -15.080 -24.915 1.00 22.23 634 LYS A O 1
ATOM 1984 N N . ASN A 1 290 ? -22.912 -13.825 -23.318 1.00 22.33 635 ASN A N 1
ATOM 1985 C CA . ASN A 1 290 ? -21.937 -13.219 -24.214 1.00 21.14 635 ASN A CA 1
ATOM 1986 C C . ASN A 1 290 ? -20.530 -13.694 -23.888 1.00 20.89 635 ASN A C 1
ATOM 1987 O O . ASN A 1 290 ? -20.309 -14.363 -22.880 1.00 19.76 635 ASN A O 1
ATOM 1992 N N . GLN A 1 291 ? -19.584 -13.350 -24.754 1.00 20.31 636 GLN A N 1
ATOM 1993 C CA . GLN A 1 291 ? -18.210 -13.822 -24.628 1.00 21.28 636 GLN A CA 1
ATOM 1994 C C . GLN A 1 291 ? -17.522 -13.168 -23.432 1.00 19.57 636 GLN A C 1
ATOM 1995 O O . GLN A 1 291 ? -17.702 -11.978 -23.183 1.00 17.61 636 GLN A O 1
ATOM 2001 N N . LEU A 1 292 ? -16.740 -13.954 -22.696 1.00 18.39 637 LEU A N 1
ATOM 2002 C CA . LEU A 1 292 ? -16.099 -13.479 -21.475 1.00 18.58 637 LEU A CA 1
ATOM 2003 C C . LEU A 1 292 ? -15.150 -12.312 -21.739 1.00 16.52 637 LEU A C 1
ATOM 2004 O O . LEU A 1 292 ? -14.489 -12.259 -22.778 1.00 13.85 637 LEU A O 1
ATOM 2009 N N . GLY A 1 293 ? -15.114 -11.369 -20.800 1.00 14.81 638 GLY A N 1
ATOM 2010 C CA . GLY A 1 293 ? -14.178 -10.249 -20.852 1.00 13.77 638 GLY A CA 1
ATOM 2011 C C . GLY A 1 293 ? -14.483 -9.190 -21.897 1.00 12.68 638 GLY A C 1
ATOM 2012 O O . GLY A 1 293 ? -13.582 -8.475 -22.328 1.00 12.78 638 GLY A O 1
ATOM 2013 N N . THR A 1 294 ? -15.750 -9.085 -22.293 1.00 11.56 639 THR A N 1
ATOM 2014 C CA . THR A 1 294 ? -16.188 -8.109 -23.290 1.00 11.67 639 THR A CA 1
ATOM 2015 C C . THR A 1 294 ? -17.151 -7.097 -22.673 1.00 11.64 639 THR A C 1
ATOM 2016 O O . THR A 1 294 ? -17.660 -7.310 -21.569 1.00 12.55 639 THR A O 1
ATOM 2020 N N . PHE A 1 295 ? -17.390 -5.997 -23.393 1.00 11.38 640 PHE A N 1
ATOM 2021 C CA . PHE A 1 295 ? -18.398 -5.000 -23.007 1.00 11.27 640 PHE A CA 1
ATOM 2022 C C . PHE A 1 295 ? -19.773 -5.643 -22.830 1.00 11.65 640 PHE A C 1
ATOM 2023 O O . PHE A 1 295 ? -20.504 -5.310 -21.895 1.00 13.07 640 PHE A O 1
ATOM 2031 N N . ALA A 1 296 ? -20.112 -6.553 -23.742 1.00 10.40 641 ALA A N 1
ATOM 2032 C CA . ALA A 1 296 ? -21.409 -7.234 -23.751 1.00 11.45 641 ALA A CA 1
ATOM 2033 C C . ALA A 1 296 ? -21.609 -8.162 -22.546 1.00 12.52 641 ALA A C 1
ATOM 2034 O O . ALA A 1 296 ? -22.730 -8.301 -22.051 1.00 12.63 641 ALA A O 1
ATOM 2036 N N . ALA A 1 297 ? -20.531 -8.799 -22.085 1.00 11.41 642 ALA A N 1
ATOM 2037 C CA . ALA A 1 297 ? -20.582 -9.639 -20.881 1.00 11.50 642 ALA A CA 1
ATOM 2038 C C . ALA A 1 297 ? -20.692 -8.781 -19.614 1.00 12.33 642 ALA A C 1
ATOM 2039 O O . ALA A 1 297 ? -21.462 -9.102 -18.700 1.00 11.42 642 ALA A O 1
ATOM 2041 N N . PHE A 1 298 ? -19.919 -7.696 -19.568 1.00 11.77 643 PHE A N 1
ATOM 2042 C CA . PHE A 1 298 ? -19.942 -6.759 -18.434 1.00 12.66 643 PHE A CA 1
ATOM 2043 C C . PHE A 1 298 ? -21.373 -6.337 -18.084 1.00 12.97 643 PHE A C 1
ATOM 2044 O O . PHE A 1 298 ? -21.732 -6.274 -16.908 1.00 13.96 643 PHE A O 1
ATOM 2052 N N . SER A 1 299 ? -22.186 -6.054 -19.103 1.00 14.47 644 SER A N 1
ATOM 2053 C CA . SER A 1 299 ? -23.580 -5.631 -18.893 1.00 16.27 644 SER A CA 1
ATOM 2054 C C . SER A 1 299 ? -24.431 -6.675 -18.159 1.00 15.87 644 SER A C 1
ATOM 2055 O O . SER A 1 299 ? -25.383 -6.323 -17.448 1.00 15.36 644 SER A O 1
ATOM 2058 N N . GLU A 1 300 ? -24.081 -7.949 -18.332 1.00 15.44 645 GLU A N 1
ATOM 2059 C CA . GLU A 1 300 ? -24.783 -9.056 -17.678 1.00 15.05 645 GLU A CA 1
ATOM 2060 C C . GLU A 1 300 ? -24.551 -9.117 -16.162 1.00 14.79 645 GLU A C 1
ATOM 2061 O O . GLU A 1 300 ? -25.205 -9.902 -15.472 1.00 15.08 645 GLU A O 1
ATOM 2067 N N . LYS A 1 301 ? -23.621 -8.305 -15.655 1.00 13.98 646 LYS A N 1
ATOM 2068 C CA . LYS A 1 301 ? -23.299 -8.263 -14.226 1.00 13.60 646 LYS A CA 1
ATOM 2069 C C . LYS A 1 301 ? -23.504 -6.885 -13.578 1.00 12.41 646 LYS A C 1
ATOM 2070 O O . LYS A 1 301 ? -23.009 -6.637 -12.476 1.00 10.54 646 LYS A O 1
ATOM 2076 N N . LEU A 1 302 ? -24.248 -6.005 -14.249 1.00 12.88 647 LEU A N 1
ATOM 2077 C CA . LEU A 1 302 ? -24.524 -4.656 -13.732 1.00 13.90 647 LEU A CA 1
ATOM 2078 C C . LEU A 1 302 ? -25.532 -4.638 -12.581 1.00 14.80 647 LEU A C 1
ATOM 2079 O O . LEU A 1 302 ? -25.502 -3.729 -11.748 1.00 15.93 647 LEU A O 1
ATOM 2084 N N . ASP A 1 303 ? -26.431 -5.620 -12.549 1.00 16.35 648 ASP A N 1
ATOM 2085 C CA . ASP A 1 303 ? -27.390 -5.760 -11.448 1.00 17.09 648 ASP A CA 1
ATOM 2086 C C . ASP A 1 303 ? -26.673 -5.851 -10.095 1.00 16.13 648 ASP A C 1
ATOM 2087 O O . ASP A 1 303 ? -27.094 -5.224 -9.123 1.00 17.59 648 ASP A O 1
ATOM 2092 N N . TYR A 1 304 ? -25.587 -6.619 -10.049 1.00 14.32 649 TYR A N 1
ATOM 2093 C CA . TYR A 1 304 ? -24.735 -6.714 -8.858 1.00 13.21 649 TYR A CA 1
ATOM 2094 C C . TYR A 1 304 ? -24.255 -5.342 -8.381 1.00 12.85 649 TYR A C 1
ATOM 2095 O O . TYR A 1 304 ? -24.303 -5.038 -7.186 1.00 12.89 649 TYR A O 1
ATOM 2104 N N . LEU A 1 305 ? -23.780 -4.529 -9.323 1.00 12.41 650 LEU A N 1
ATOM 2105 C CA . LEU A 1 305 ? -23.263 -3.200 -9.013 1.00 12.08 650 LEU A CA 1
ATOM 2106 C C . LEU A 1 305 ? -24.388 -2.220 -8.687 1.00 12.06 650 LEU A C 1
ATOM 2107 O O . LEU A 1 305 ? -24.223 -1.349 -7.834 1.00 10.68 650 LEU A O 1
ATOM 2112 N N . GLN A 1 306 ? -25.529 -2.361 -9.362 1.00 13.25 651 GLN A N 1
ATOM 2113 C CA . GLN A 1 306 ? -26.716 -1.573 -9.020 1.00 14.03 651 GLN A CA 1
ATOM 2114 C C . GLN A 1 306 ? -27.121 -1.839 -7.566 1.00 13.85 651 GLN A C 1
ATOM 2115 O O . GLN A 1 306 ? -27.390 -0.906 -6.809 1.00 13.34 651 GLN A O 1
ATOM 2121 N N . LYS A 1 307 ? -27.157 -3.114 -7.185 1.00 14.93 652 LYS A N 1
ATOM 2122 C CA . LYS A 1 307 ? -27.476 -3.504 -5.810 1.00 15.53 652 LYS A CA 1
ATOM 2123 C C . LYS A 1 307 ? -26.398 -3.032 -4.832 1.00 13.79 652 LYS A C 1
ATOM 2124 O O . LYS A 1 307 ? -26.713 -2.525 -3.758 1.00 11.29 652 LYS A O 1
ATOM 2130 N N . LEU A 1 308 ? -25.131 -3.196 -5.211 1.00 13.37 653 LEU A N 1
ATOM 2131 C CA . LEU A 1 308 ? -24.004 -2.758 -4.381 1.00 12.65 653 LEU A CA 1
ATOM 2132 C C . LEU A 1 308 ? -24.156 -1.300 -3.950 1.00 13.18 653 LEU A C 1
ATOM 2133 O O . LEU A 1 308 ? -23.869 -0.960 -2.797 1.00 12.60 653 LEU A O 1
ATOM 2138 N N . GLY A 1 309 ? -24.587 -0.452 -4.887 1.00 12.21 654 GLY A N 1
ATOM 2139 C CA . GLY A 1 309 ? -25.003 0.921 -4.590 1.00 12.80 654 GLY A CA 1
ATOM 2140 C C . GLY A 1 309 ? -24.073 2.027 -5.066 1.00 12.97 654 GLY A C 1
ATOM 2141 O O . GLY A 1 309 ? -24.307 3.198 -4.773 1.00 13.59 654 GLY A O 1
ATOM 2142 N N . VAL A 1 310 ? -23.017 1.665 -5.788 1.00 13.08 655 VAL A N 1
ATOM 2143 C CA . VAL A 1 310 ? -22.077 2.649 -6.322 1.00 13.10 655 VAL A CA 1
ATOM 2144 C C . VAL A 1 310 ? -22.788 3.552 -7.329 1.00 14.36 655 VAL A C 1
ATOM 2145 O O . VAL A 1 310 ? -23.768 3.141 -7.958 1.00 15.65 655 VAL A O 1
ATOM 2149 N N . THR A 1 311 ? -22.308 4.784 -7.463 1.00 14.07 656 THR A N 1
ATOM 2150 C CA . THR A 1 311 ? -22.914 5.750 -8.387 1.00 13.67 656 THR A CA 1
ATOM 2151 C C . THR A 1 311 ? -22.239 5.710 -9.759 1.00 13.80 656 THR A C 1
ATOM 2152 O O . THR A 1 311 ? -22.911 5.827 -10.788 1.00 12.92 656 THR A O 1
ATOM 2156 N N . HIS A 1 312 ? -20.913 5.541 -9.755 1.00 13.60 657 HIS A N 1
ATOM 2157 C CA . HIS A 1 312 ? -20.098 5.560 -10.971 1.00 14.48 657 HIS A CA 1
ATOM 2158 C C . HIS A 1 312 ? -19.238 4.301 -11.121 1.00 14.04 657 HIS A C 1
ATOM 2159 O O . HIS A 1 312 ? -18.580 3.862 -10.173 1.00 14.15 657 HIS A O 1
ATOM 2166 N N . ILE A 1 313 ? -19.243 3.731 -12.322 1.00 13.45 658 ILE A N 1
ATOM 2167 C CA . ILE A 1 313 ? -18.351 2.624 -12.660 1.00 12.70 658 ILE A CA 1
ATOM 2168 C C . ILE A 1 313 ? -17.169 3.177 -13.462 1.00 12.82 658 ILE A C 1
ATOM 2169 O O . ILE A 1 313 ? -17.349 3.735 -14.549 1.00 12.27 658 ILE A O 1
ATOM 2174 N N . GLN A 1 314 ? -15.972 3.054 -12.897 1.00 12.16 659 GLN A N 1
ATOM 2175 C CA . GLN A 1 314 ? -14.743 3.469 -13.563 1.00 12.02 659 GLN A CA 1
ATOM 2176 C C . GLN A 1 314 ? -14.102 2.294 -14.292 1.00 11.41 659 GLN A C 1
ATOM 2177 O O . GLN A 1 314 ? -13.805 1.263 -13.680 1.00 10.52 659 GLN A O 1
ATOM 2183 N N . LEU A 1 315 ? -13.889 2.450 -15.597 1.00 10.63 660 LEU A N 1
ATOM 2184 C CA . LEU A 1 315 ? -13.280 1.399 -16.408 1.00 10.15 660 LEU A CA 1
ATOM 2185 C C . LEU A 1 315 ? -11.816 1.702 -16.694 1.00 11.51 660 LEU A C 1
ATOM 2186 O O . LEU A 1 315 ? -11.476 2.794 -17.156 1.00 11.14 660 LEU A O 1
ATOM 2191 N N . LEU A 1 316 ? -10.955 0.724 -16.429 1.00 12.13 661 LEU A N 1
ATOM 2192 C CA . LEU A 1 316 ? -9.556 0.796 -16.849 1.00 13.12 661 LEU A CA 1
ATOM 2193 C C . LEU A 1 316 ? -9.490 1.012 -18.369 1.00 12.80 661 LEU A C 1
ATOM 2194 O O . LEU A 1 316 ? -10.470 0.742 -19.069 1.00 12.83 661 LEU A O 1
ATOM 2199 N N . PRO A 1 317 ? -8.346 1.511 -18.883 1.00 11.36 662 PRO A N 1
ATOM 2200 C CA . PRO A 1 317 ? -8.250 1.995 -20.263 1.00 11.72 662 PRO A CA 1
ATOM 2201 C C . PRO A 1 317 ? -8.923 1.134 -21.346 1.00 11.07 662 PRO A C 1
ATOM 2202 O O . PRO A 1 317 ? -8.458 0.036 -21.656 1.00 10.87 662 PRO A O 1
ATOM 2206 N N . VAL A 1 318 ? -10.018 1.648 -21.904 1.00 12.23 663 VAL A N 1
ATOM 2207 C CA . VAL A 1 318 ? -10.732 0.986 -22.995 1.00 11.36 663 VAL A CA 1
ATOM 2208 C C . VAL A 1 318 ? -10.272 1.497 -24.368 1.00 12.13 663 VAL A C 1
ATOM 2209 O O . VAL A 1 318 ? -10.615 0.910 -25.395 1.00 11.03 663 VAL A O 1
ATOM 2213 N N . LEU A 1 319 ? -9.502 2.584 -24.393 1.00 11.65 664 LEU A N 1
ATOM 2214 C CA . LEU A 1 319 ? -8.893 3.050 -25.649 1.00 12.80 664 LEU A CA 1
ATOM 2215 C C . LEU A 1 319 ? -7.750 2.125 -26.067 1.00 12.90 664 LEU A C 1
ATOM 2216 O O . LEU A 1 319 ? -7.183 1.415 -25.235 1.00 12.35 664 LEU A O 1
ATOM 2221 N N . SER A 1 320 ? -7.430 2.136 -27.361 1.00 12.11 665 SER A N 1
ATOM 2222 C CA . SER A 1 320 ? -6.495 1.171 -27.932 1.00 12.48 665 SER A CA 1
ATOM 2223 C C . SER A 1 320 ? -5.140 1.214 -27.243 1.00 11.36 665 SER A C 1
ATOM 2224 O O . SER A 1 320 ? -4.538 2.274 -27.118 1.00 10.68 665 SER A O 1
ATOM 2227 N N . TYR A 1 321 ? -4.690 0.048 -26.786 1.00 13.86 666 TYR A N 1
ATOM 2228 C CA . TYR A 1 321 ? -3.343 -0.115 -26.236 1.00 13.25 666 TYR A CA 1
ATOM 2229 C C . TYR A 1 321 ? -2.540 -1.100 -27.080 1.00 12.61 666 TYR A C 1
ATOM 2230 O O . TYR A 1 321 ? -3.109 -1.930 -27.793 1.00 11.24 666 TYR A O 1
ATOM 2239 N N . PHE A 1 322 ? -1.217 -0.996 -26.982 1.00 12.75 667 PHE A N 1
ATOM 2240 C CA . PHE A 1 322 ? -0.306 -1.557 -27.985 1.00 13.63 667 PHE A CA 1
ATOM 2241 C C . PHE A 1 322 ? 0.031 -3.036 -27.779 1.00 13.92 667 PHE A C 1
ATOM 2242 O O . PHE A 1 322 ? -0.127 -3.848 -28.695 1.00 14.22 667 PHE A O 1
ATOM 2250 N N . TYR A 1 323 ? 0.509 -3.387 -26.589 1.00 14.06 668 TYR A N 1
ATOM 2251 C CA . TYR A 1 323 ? 0.983 -4.751 -26.330 1.00 14.61 668 TYR A CA 1
ATOM 2252 C C . TYR A 1 323 ? -0.183 -5.707 -26.079 1.00 13.42 668 TYR A C 1
ATOM 2253 O O . TYR A 1 323 ? -0.606 -5.908 -24.938 1.00 11.58 668 TYR A O 1
ATOM 2262 N N . VAL A 1 324 ? -0.694 -6.286 -27.161 1.00 12.98 669 VAL A N 1
ATOM 2263 C CA . VAL A 1 324 ? -1.866 -7.157 -27.103 1.00 12.27 669 VAL A CA 1
ATOM 2264 C C . VAL A 1 324 ? -2.076 -7.912 -28.423 1.00 12.27 669 VAL A C 1
ATOM 2265 O O . VAL A 1 324 ? -1.660 -7.450 -29.490 1.00 10.95 669 VAL A O 1
ATOM 2269 N N . ASN A 1 325 ? -2.718 -9.074 -28.324 1.00 12.02 670 ASN A N 1
ATOM 2270 C CA . ASN A 1 325 ? -3.238 -9.808 -29.473 1.00 12.38 670 ASN A CA 1
ATOM 2271 C C . ASN A 1 325 ? -4.739 -9.928 -29.291 1.00 12.37 670 ASN A C 1
ATOM 2272 O O . ASN A 1 325 ? -5.220 -10.744 -28.500 1.00 13.11 670 ASN A O 1
ATOM 2277 N N . GLU A 1 326 ? -5.476 -9.104 -30.021 1.00 11.45 671 GLU A N 1
ATOM 2278 C CA . GLU A 1 326 ? -6.926 -9.030 -29.868 1.00 13.41 671 GLU A CA 1
ATOM 2279 C C . GLU A 1 326 ? -7.653 -10.235 -30.483 1.00 13.71 671 GLU A C 1
ATOM 2280 O O . GLU A 1 326 ? -8.843 -10.429 -30.244 1.00 13.90 671 GLU A O 1
ATOM 2286 N N . MET A 1 327 ? -6.934 -11.039 -31.264 1.00 14.19 672 MET A N 1
ATOM 2287 C CA . MET A 1 327 ? -7.493 -12.249 -31.854 1.00 16.31 672 MET A CA 1
ATOM 2288 C C . MET A 1 327 ? -7.374 -13.479 -30.934 1.00 16.13 672 MET A C 1
ATOM 2289 O O . MET A 1 327 ? -7.829 -14.562 -31.297 1.00 16.45 672 MET A O 1
ATOM 2294 N N . ASP A 1 328 ? -6.777 -13.302 -29.753 1.00 15.83 673 ASP A N 1
ATOM 2295 C CA . ASP A 1 328 ? -6.645 -14.367 -28.747 1.00 14.77 673 ASP A CA 1
ATOM 2296 C C . ASP A 1 328 ? -7.438 -13.974 -27.503 1.00 15.12 673 ASP A C 1
ATOM 2297 O O . ASP A 1 328 ? -6.975 -13.165 -26.691 1.00 14.34 673 ASP A O 1
ATOM 2302 N N . LYS A 1 329 ? -8.638 -14.537 -27.368 1.00 14.98 674 LYS A N 1
ATOM 2303 C CA . LYS A 1 329 ? -9.499 -14.276 -26.210 1.00 17.15 674 LYS A CA 1
ATOM 2304 C C . LYS A 1 329 ? -9.391 -15.374 -25.144 1.00 17.18 674 LYS A C 1
ATOM 2305 O O . LYS A 1 329 ? -10.158 -15.383 -24.180 1.00 18.50 674 LYS A O 1
ATOM 2311 N N . SER A 1 330 ? -8.428 -16.278 -25.307 1.00 16.46 675 SER A N 1
ATOM 2312 C CA . SER A 1 330 ? -8.301 -17.436 -24.427 1.00 16.60 675 SER A CA 1
ATOM 2313 C C . SER A 1 330 ? -7.983 -17.043 -22.987 1.00 16.73 675 SER A C 1
ATOM 2314 O O . SER A 1 330 ? -7.250 -16.085 -22.736 1.00 17.80 675 SER A O 1
ATOM 2317 N N . ARG A 1 331 ? -8.556 -17.798 -22.054 1.00 17.05 676 ARG A N 1
ATOM 2318 C CA . ARG A 1 331 ? -8.282 -17.642 -20.634 1.00 16.68 676 ARG A CA 1
ATOM 2319 C C . ARG A 1 331 ? -6.894 -18.184 -20.295 1.00 15.76 676 ARG A C 1
ATOM 2320 O O . ARG A 1 331 ? -6.528 -19.285 -20.712 1.00 14.17 676 ARG A O 1
ATOM 2328 N N . SER A 1 332 ? -6.128 -17.395 -19.548 1.00 15.56 677 SER A N 1
ATOM 2329 C CA . SER A 1 332 ? -4.849 -17.830 -19.003 1.00 15.50 677 SER A CA 1
ATOM 2330 C C . SER A 1 332 ? -5.125 -18.401 -17.614 1.00 16.76 677 SER A C 1
ATOM 2331 O O . SER A 1 332 ? -5.447 -17.663 -16.678 1.00 15.65 677 SER A O 1
ATOM 2334 N N . THR A 1 333 ? -5.002 -19.720 -17.496 1.00 18.20 678 THR A N 1
ATOM 2335 C CA . THR A 1 333 ? -5.470 -20.451 -16.315 1.00 19.56 678 THR A CA 1
ATOM 2336 C C . THR A 1 333 ? -4.362 -20.732 -15.300 1.00 19.64 678 THR A C 1
ATOM 2337 O O . THR A 1 333 ? -4.643 -20.940 -14.117 1.00 21.14 678 THR A O 1
ATOM 2341 N N . ALA A 1 334 ? -3.114 -20.756 -15.763 1.00 18.22 679 ALA A N 1
ATOM 2342 C CA . ALA A 1 334 ? -1.966 -20.859 -14.867 1.00 17.91 679 ALA A CA 1
ATOM 2343 C C . ALA A 1 334 ? -1.799 -19.551 -14.100 1.00 17.67 679 ALA A C 1
ATOM 2344 O O . ALA A 1 334 ? -2.080 -18.470 -14.630 1.00 18.52 679 ALA A O 1
ATOM 2346 N N . TYR A 1 335 ? -1.356 -19.653 -12.851 1.00 16.40 680 TYR A N 1
ATOM 2347 C CA . TYR A 1 335 ? -1.075 -18.474 -12.033 1.00 15.94 680 TYR A CA 1
ATOM 2348 C C . TYR A 1 335 ? 0.335 -17.974 -12.332 1.00 16.17 680 TYR A C 1
ATOM 2349 O O . TYR A 1 335 ? 1.319 -18.557 -11.868 1.00 13.69 680 TYR A O 1
ATOM 2358 N N . THR A 1 336 ? 0.417 -16.901 -13.119 1.00 16.25 681 THR A N 1
ATOM 2359 C CA . THR A 1 336 ? 1.689 -16.272 -13.483 1.00 16.55 681 THR A CA 1
ATOM 2360 C C . THR A 1 336 ? 1.572 -14.755 -13.361 1.00 16.69 681 THR A C 1
ATOM 2361 O O . THR A 1 336 ? 0.471 -14.206 -13.410 1.00 18.59 681 THR A O 1
ATOM 2365 N N . SER A 1 337 ? 2.707 -14.082 -13.207 1.00 16.52 682 SER A N 1
ATOM 2366 C CA . SER A 1 337 ? 2.726 -12.627 -13.061 1.00 17.47 682 SER A CA 1
ATOM 2367 C C . SER A 1 337 ? 3.419 -11.916 -14.230 1.00 17.82 682 SER A C 1
ATOM 2368 O O . SER A 1 337 ? 3.687 -10.717 -14.164 1.00 17.05 682 SER A O 1
ATOM 2371 N N . SER A 1 338 ? 3.693 -12.658 -15.299 1.00 18.12 683 SER A N 1
ATOM 2372 C CA . SER A 1 338 ? 4.370 -12.117 -16.473 1.00 18.52 683 SER A CA 1
ATOM 2373 C C . SER A 1 338 ? 4.005 -12.913 -17.719 1.00 17.92 683 SER A C 1
ATOM 2374 O O . SER A 1 338 ? 3.591 -14.069 -17.626 1.00 16.99 683 SER A O 1
ATOM 2377 N N . ASP A 1 339 ? 4.170 -12.273 -18.877 1.00 17.68 684 ASP A N 1
ATOM 2378 C CA . ASP A 1 339 ? 4.042 -12.921 -20.185 1.00 16.70 684 ASP A CA 1
ATOM 2379 C C . ASP A 1 339 ? 2.633 -13.466 -20.416 1.00 15.51 684 ASP A C 1
ATOM 2380 O O . ASP A 1 339 ? 2.452 -14.624 -20.779 1.00 13.63 684 ASP A O 1
ATOM 2385 N N . ASN A 1 340 ? 1.639 -12.609 -20.197 1.00 15.06 685 ASN A N 1
ATOM 2386 C CA . ASN A 1 340 ? 0.251 -12.927 -20.508 1.00 14.17 685 ASN A CA 1
ATOM 2387 C C . ASN A 1 340 ? -0.318 -11.931 -21.507 1.00 13.31 685 ASN A C 1
ATOM 2388 O O . ASN A 1 340 ? 0.067 -10.763 -21.513 1.00 15.66 685 ASN A O 1
ATOM 2393 N N . ASN A 1 341 ? -1.240 -12.396 -22.345 1.00 13.55 686 ASN A N 1
ATOM 2394 C CA . ASN A 1 341 ? -1.937 -11.523 -23.292 1.00 12.87 686 ASN A CA 1
ATOM 2395 C C . ASN A 1 341 ? -2.723 -10.433 -22.558 1.00 12.91 686 ASN A C 1
ATOM 2396 O O . ASN A 1 341 ? -3.022 -9.376 -23.124 1.00 12.61 686 ASN A O 1
ATOM 2401 N N . TYR A 1 342 ? -3.062 -10.715 -21.301 1.00 12.26 687 TYR A N 1
ATOM 2402 C CA . TYR A 1 342 ? -3.652 -9.732 -20.398 1.00 12.01 687 TYR A CA 1
ATOM 2403 C C . TYR A 1 342 ? -2.883 -8.411 -20.375 1.00 12.22 687 TYR A C 1
ATOM 2404 O O . TYR A 1 342 ? -1.656 -8.398 -20.426 1.00 11.07 687 TYR A O 1
ATOM 2413 N N . ASN A 1 343 ? -3.616 -7.306 -20.275 1.00 13.04 688 ASN A N 1
ATOM 2414 C CA . ASN A 1 343 ? -3.015 -5.976 -20.183 1.00 12.71 688 ASN A CA 1
ATOM 2415 C C . ASN A 1 343 ? -4.012 -5.029 -19.530 1.00 11.95 688 ASN A C 1
ATOM 2416 O O . ASN A 1 343 ? -5.169 -4.994 -19.940 1.00 11.98 688 ASN A O 1
ATOM 2421 N N . TRP A 1 344 ? -3.573 -4.279 -18.514 1.00 12.19 689 TRP A N 1
ATOM 2422 C CA . TRP A 1 344 ? -4.420 -3.245 -17.903 1.00 11.65 689 TRP A CA 1
ATOM 2423 C C . TRP A 1 344 ? -4.816 -2.202 -18.940 1.00 11.99 689 TRP A C 1
ATOM 2424 O O . TRP A 1 344 ? -5.955 -1.738 -18.951 1.00 13.68 689 TRP A O 1
ATOM 2435 N N . GLY A 1 345 ? -3.857 -1.827 -19.786 1.00 12.19 690 GLY A N 1
ATOM 2436 C CA . GLY A 1 345 ? -4.093 -0.888 -20.880 1.00 12.12 690 GLY A CA 1
ATOM 2437 C C . GLY A 1 345 ? -3.310 0.414 -20.825 1.00 12.89 690 GLY A C 1
ATOM 2438 O O . GLY A 1 345 ? -3.641 1.358 -21.545 1.00 13.37 690 GLY A O 1
ATOM 2439 N N . TYR A 1 346 ? -2.251 0.462 -20.015 1.00 13.94 691 TYR A N 1
ATOM 2440 C CA . TYR A 1 346 ? -1.445 1.678 -19.866 1.00 14.50 691 TYR A CA 1
ATOM 2441 C C . TYR A 1 346 ? -0.269 1.705 -20.849 1.00 16.08 691 TYR A C 1
ATOM 2442 O O . TYR A 1 346 ? 0.829 2.143 -20.508 1.00 15.59 691 TYR A O 1
ATOM 2451 N N . ASP A 1 347 ? -0.533 1.252 -22.079 1.00 16.91 692 ASP A N 1
ATOM 2452 C CA . ASP A 1 347 ? 0.406 1.333 -23.200 1.00 16.03 692 ASP A CA 1
ATOM 2453 C C . ASP A 1 347 ? -0.323 1.952 -24.403 1.00 14.87 692 ASP A C 1
ATOM 2454 O O . ASP A 1 347 ? -0.598 1.264 -25.390 1.00 15.00 692 ASP A O 1
ATOM 2459 N N . PRO A 1 348 ? -0.648 3.254 -24.321 1.00 13.44 693 PRO A N 1
ATOM 2460 C CA . PRO A 1 348 ? -1.557 3.883 -25.284 1.00 13.70 693 PRO A CA 1
ATOM 2461 C C . PRO A 1 348 ? -1.106 3.885 -26.749 1.00 14.67 693 PRO A C 1
ATOM 2462 O O . PRO A 1 348 ? 0.020 4.291 -27.068 1.00 12.68 693 PRO A O 1
ATOM 2466 N N . GLN A 1 349 ? -2.007 3.430 -27.618 1.00 13.81 694 GLN A N 1
ATOM 2467 C CA . GLN A 1 349 ? -1.824 3.515 -29.060 1.00 14.03 694 GLN A CA 1
ATOM 2468 C C . GLN A 1 349 ? -2.713 4.605 -29.679 1.00 14.69 694 GLN A C 1
ATOM 2469 O O . GLN A 1 349 ? -2.267 5.350 -30.559 1.00 15.23 694 GLN A O 1
ATOM 2475 N N . SER A 1 350 ? -3.964 4.691 -29.230 1.00 15.22 695 SER A N 1
ATOM 2476 C CA . SER A 1 350 ? -4.892 5.724 -29.710 1.00 15.88 695 SER A CA 1
ATOM 2477 C C . SER A 1 350 ? -5.627 6.390 -28.548 1.00 16.68 695 SER A C 1
ATOM 2478 O O . SER A 1 350 ? -5.825 5.779 -27.491 1.00 14.82 695 SER A O 1
ATOM 2481 N N . TYR A 1 351 ? -6.019 7.646 -28.758 1.00 15.96 696 TYR A N 1
ATOM 2482 C CA . TYR A 1 351 ? -6.776 8.416 -27.767 1.00 15.49 696 TYR A CA 1
ATOM 2483 C C . TYR A 1 351 ? -8.237 8.629 -28.173 1.00 14.67 696 TYR A C 1
ATOM 2484 O O . TYR A 1 351 ? -9.024 9.146 -27.387 1.00 13.93 696 TYR A O 1
ATOM 2493 N N . PHE A 1 352 ? -8.581 8.212 -29.393 1.00 14.17 697 PHE A N 1
ATOM 2494 C CA . PHE A 1 352 ? -9.953 8.264 -29.916 1.00 12.86 697 PHE A CA 1
ATOM 2495 C C . PHE A 1 352 ? -10.518 6.873 -30.199 1.00 10.14 697 PHE A C 1
ATOM 2496 O O . PHE A 1 352 ? -11.701 6.620 -29.970 1.00 9.11 697 PHE A O 1
ATOM 2504 N N . ALA A 1 353 ? -9.674 5.990 -30.736 1.00 10.29 698 ALA A N 1
ATOM 2505 C CA . ALA A 1 353 ? -10.095 4.657 -31.155 1.00 10.56 698 ALA A CA 1
ATOM 2506 C C . ALA A 1 353 ? -10.063 3.648 -30.000 1.00 11.26 698 ALA A C 1
ATOM 2507 O O . ALA A 1 353 ? -9.056 3.524 -29.297 1.00 11.77 698 ALA A O 1
ATOM 2509 N N . LEU A 1 354 ? -11.171 2.927 -29.830 1.00 10.77 699 LEU A N 1
ATOM 2510 C CA . LEU A 1 354 ? -11.321 1.928 -28.770 1.00 10.74 699 LEU A CA 1
ATOM 2511 C C . LEU A 1 354 ? -10.474 0.698 -29.044 1.00 12.55 699 LEU A C 1
ATOM 2512 O O . LEU A 1 354 ? -10.150 0.396 -30.192 1.00 14.25 699 LEU A O 1
ATOM 2517 N N . SER A 1 355 ? -10.124 -0.007 -27.974 1.00 13.54 700 SER A N 1
ATOM 2518 C CA . SER A 1 355 ? -9.443 -1.288 -28.079 1.00 12.95 700 SER A CA 1
ATOM 2519 C C . SER A 1 355 ? -10.399 -2.325 -28.666 1.00 13.31 700 SER A C 1
ATOM 2520 O O . SER A 1 355 ? -11.602 -2.304 -28.387 1.00 12.46 700 SER A O 1
ATOM 2523 N N . GLY A 1 356 ? -9.862 -3.222 -29.487 1.00 12.21 701 GLY A N 1
ATOM 2524 C CA . GLY A 1 356 ? -10.623 -4.357 -29.992 1.00 11.58 701 GLY A CA 1
ATOM 2525 C C . GLY A 1 356 ? -10.676 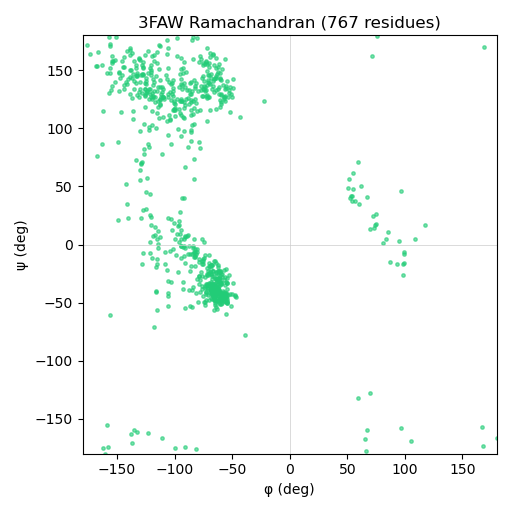-5.536 -29.023 1.00 12.24 701 GLY A C 1
ATOM 2526 O O . GLY A 1 356 ? -11.382 -6.505 -29.278 1.00 12.48 701 GLY A O 1
ATOM 2527 N N . MET A 1 357 ? -9.936 -5.457 -27.913 1.00 12.51 702 MET A N 1
ATOM 2528 C CA . MET A 1 357 ? -9.862 -6.561 -26.937 1.00 13.18 702 MET A CA 1
ATOM 2529 C C . MET A 1 357 ? -11.202 -6.873 -26.253 1.00 13.16 702 MET A C 1
ATOM 2530 O O . MET A 1 357 ? -11.453 -8.020 -25.873 1.00 13.84 702 MET A O 1
ATOM 2535 N N . TYR A 1 358 ? -12.048 -5.856 -26.097 1.00 12.10 703 TYR A N 1
ATOM 2536 C CA . TYR A 1 358 ? -13.316 -5.998 -25.380 1.00 12.59 703 TYR A CA 1
ATOM 2537 C C . TYR A 1 358 ? -14.518 -6.103 -26.312 1.00 13.89 703 TYR A C 1
ATOM 2538 O O . TYR A 1 358 ? -15.672 -6.024 -25.869 1.00 15.80 703 TYR A O 1
ATOM 2547 N N . SER A 1 359 ? -14.236 -6.320 -27.594 1.00 14.97 704 SER A N 1
ATOM 2548 C CA . SER A 1 359 ? -15.263 -6.483 -28.614 1.00 15.78 704 SER A CA 1
ATOM 2549 C C . SER A 1 359 ? -15.442 -7.955 -28.959 1.00 16.14 704 SER A C 1
ATOM 2550 O O . SER A 1 359 ? -14.470 -8.716 -29.034 1.00 15.16 704 SER A O 1
ATOM 2553 N N . GLU A 1 360 ? -16.690 -8.355 -29.175 1.00 17.19 705 GLU A N 1
ATOM 2554 C CA . GLU A 1 360 ? -16.985 -9.709 -29.643 1.00 17.35 705 GLU A CA 1
ATOM 2555 C C . GLU A 1 360 ? -16.574 -9.902 -31.107 1.00 17.00 705 GLU A C 1
ATOM 2556 O O . GLU A 1 360 ? -16.286 -11.021 -31.529 1.00 17.30 705 GLU A O 1
ATOM 2562 N N . LYS A 1 361 ? -16.523 -8.805 -31.863 1.00 16.89 706 LYS A N 1
ATOM 2563 C CA . LYS A 1 361 ? -16.184 -8.844 -33.287 1.00 16.72 706 LYS A CA 1
ATOM 2564 C C . LYS A 1 361 ? -15.085 -7.834 -33.635 1.00 14.56 706 LYS A C 1
ATOM 2565 O O . LYS A 1 361 ? -15.350 -6.841 -34.310 1.00 13.96 706 LYS A O 1
ATOM 2571 N N . PRO A 1 362 ? -13.842 -8.091 -33.183 1.00 13.92 707 PRO A N 1
ATOM 2572 C CA . PRO A 1 362 ? -12.735 -7.141 -33.398 1.00 13.82 707 PRO A CA 1
ATOM 2573 C C . PRO A 1 362 ? -12.411 -6.830 -34.873 1.00 13.52 707 PRO A C 1
ATOM 2574 O O . PRO A 1 362 ? -11.872 -5.763 -35.173 1.00 13.70 707 PRO A O 1
ATOM 2578 N N . LYS A 1 363 ? -12.737 -7.752 -35.775 1.00 11.95 708 LYS A N 1
ATOM 2579 C CA . LYS A 1 363 ? -12.516 -7.554 -37.209 1.00 11.45 708 LYS A CA 1
ATOM 2580 C C . LYS A 1 363 ? -13.531 -6.600 -37.861 1.00 10.96 708 LYS A C 1
ATOM 2581 O O . LYS A 1 363 ? -13.328 -6.175 -38.996 1.00 11.78 708 LYS A O 1
ATOM 2587 N N . ASP A 1 364 ? -14.607 -6.270 -37.145 1.00 11.24 709 ASP A N 1
ATOM 2588 C CA . ASP A 1 364 ? -15.574 -5.253 -37.567 1.00 11.82 709 ASP A CA 1
ATOM 2589 C C . ASP A 1 364 ? -15.335 -3.977 -36.738 1.00 12.53 709 ASP A C 1
ATOM 2590 O O . ASP A 1 364 ? -15.667 -3.945 -35.556 1.00 10.71 709 ASP A O 1
ATOM 2595 N N . PRO A 1 365 ? -14.773 -2.914 -37.356 1.00 12.26 710 PRO A N 1
ATOM 2596 C CA . PRO A 1 365 ? -14.406 -1.721 -36.580 1.00 11.07 710 PRO A CA 1
ATOM 2597 C C . PRO A 1 365 ? -15.591 -0.914 -36.029 1.00 11.05 710 PRO A C 1
ATOM 2598 O O . PRO A 1 365 ? -15.413 -0.108 -35.119 1.00 10.25 710 PRO A O 1
ATOM 2602 N N . SER A 1 366 ? -16.784 -1.131 -36.573 1.00 12.12 711 SER A N 1
ATOM 2603 C CA . SER A 1 366 ? -17.983 -0.454 -36.089 1.00 12.69 711 SER A CA 1
ATOM 2604 C C . SER A 1 366 ? -18.530 -1.085 -34.804 1.00 12.95 711 SER A C 1
ATOM 2605 O O . SER A 1 366 ? -19.166 -0.406 -33.998 1.00 12.03 711 SER A O 1
ATOM 2608 N N . ALA A 1 367 ? -18.266 -2.376 -34.613 1.00 13.47 712 ALA A N 1
ATOM 2609 C CA . ALA A 1 367 ? -18.863 -3.140 -33.514 1.00 13.09 712 ALA A CA 1
ATOM 2610 C C . ALA A 1 367 ? -18.527 -2.571 -32.132 1.00 12.52 712 ALA A C 1
ATOM 2611 O O . ALA A 1 367 ? -19.425 -2.324 -31.334 1.00 12.69 712 ALA A O 1
ATOM 2613 N N . ARG A 1 368 ? -17.242 -2.348 -31.863 1.00 12.38 713 ARG A N 1
ATOM 2614 C CA . ARG A 1 368 ? -16.787 -1.886 -30.539 1.00 12.09 713 ARG A CA 1
ATOM 2615 C C . ARG A 1 368 ? -17.388 -0.551 -30.100 1.00 11.96 713 ARG A C 1
ATOM 2616 O O . ARG A 1 368 ? -17.608 -0.335 -28.907 1.00 12.71 713 ARG A O 1
ATOM 2624 N N . ILE A 1 369 ? -17.637 0.337 -31.059 1.00 11.46 714 ILE A N 1
ATOM 2625 C CA . ILE A 1 369 ? -18.303 1.608 -30.794 1.00 11.57 714 ILE A CA 1
ATOM 2626 C C . ILE A 1 369 ? -19.743 1.341 -30.349 1.00 11.57 714 ILE A C 1
ATOM 2627 O O . ILE A 1 369 ? -20.215 1.911 -29.356 1.00 9.70 714 ILE A O 1
ATOM 2632 N N . ALA A 1 370 ? -20.424 0.463 -31.084 1.00 10.96 715 ALA A N 1
ATOM 2633 C CA . ALA A 1 370 ? -21.783 0.048 -30.742 1.00 10.85 715 ALA A CA 1
ATOM 2634 C C . ALA A 1 370 ? -21.827 -0.716 -29.409 1.00 11.13 715 ALA A C 1
ATOM 2635 O O . ALA A 1 370 ? -22.743 -0.536 -28.609 1.00 11.28 715 ALA A O 1
ATOM 2637 N N . GLU A 1 371 ? -20.826 -1.560 -29.175 1.00 11.58 716 GLU A N 1
ATOM 2638 C CA . GLU A 1 371 ? -20.763 -2.367 -27.954 1.00 11.31 716 GLU A CA 1
ATOM 2639 C C . GLU A 1 371 ? -20.504 -1.550 -26.679 1.00 12.55 716 GLU A C 1
ATOM 2640 O O . GLU A 1 371 ? -21.081 -1.850 -25.635 1.00 12.67 716 GLU A O 1
ATOM 2646 N N . LEU A 1 372 ? -19.641 -0.534 -26.757 1.00 11.23 717 LEU A N 1
ATOM 2647 C CA . LEU A 1 372 ? -19.382 0.328 -25.595 1.00 11.38 717 LEU A CA 1
ATOM 2648 C C . LEU A 1 372 ? -20.575 1.249 -25.317 1.00 11.53 717 LEU A C 1
ATOM 2649 O O . LEU A 1 372 ? -20.937 1.468 -24.164 1.00 12.10 717 LEU A O 1
ATOM 2654 N N . LYS A 1 373 ? -21.177 1.789 -26.373 1.00 12.59 718 LYS A N 1
ATOM 2655 C CA . LYS A 1 373 ? -22.388 2.595 -26.233 1.00 13.24 718 LYS A CA 1
ATOM 2656 C C . LYS A 1 373 ? -23.521 1.816 -25.560 1.00 12.85 718 LYS A C 1
ATOM 2657 O O . LYS A 1 373 ? -24.250 2.366 -24.735 1.00 14.89 718 LYS A O 1
ATOM 2663 N N . GLN A 1 374 ? -23.666 0.543 -25.916 1.00 12.15 719 GLN A N 1
ATOM 2664 C CA . GLN A 1 374 ? -24.725 -0.305 -25.365 1.00 12.07 719 GLN A CA 1
ATOM 2665 C C . GLN A 1 374 ? -24.493 -0.586 -23.882 1.00 12.20 719 GLN A C 1
ATOM 2666 O O . GLN A 1 374 ? -25.419 -0.483 -23.076 1.00 12.02 719 GLN A O 1
ATOM 2672 N N . LEU A 1 375 ? -23.260 -0.940 -23.529 1.00 10.99 720 LEU A N 1
ATOM 2673 C CA . LEU A 1 375 ? -22.874 -1.104 -22.129 1.00 10.94 720 LEU A CA 1
ATOM 2674 C C . LEU A 1 375 ? -23.164 0.170 -21.321 1.00 11.15 720 LEU A C 1
ATOM 2675 O O . LEU A 1 375 ? -23.691 0.095 -20.216 1.00 11.37 720 LEU A O 1
ATOM 2680 N N . ILE A 1 376 ? -22.821 1.328 -21.883 1.00 10.37 721 ILE A N 1
ATOM 2681 C CA . ILE A 1 376 ? -23.006 2.615 -21.199 1.00 11.83 721 ILE A CA 1
ATOM 2682 C C . ILE A 1 376 ? -24.496 2.959 -21.044 1.00 10.72 721 ILE A C 1
ATOM 2683 O O . ILE A 1 376 ? -24.915 3.466 -20.006 1.00 11.47 721 ILE A O 1
ATOM 2688 N N . HIS A 1 377 ? -25.282 2.649 -22.071 1.00 11.40 722 HIS A N 1
ATOM 2689 C CA . HIS A 1 377 ? -26.744 2.772 -22.017 1.00 12.08 722 HIS A CA 1
ATOM 2690 C C . HIS A 1 377 ? -27.332 1.832 -20.955 1.00 11.62 722 HIS A C 1
ATOM 2691 O O . HIS A 1 377 ? -28.256 2.206 -20.240 1.00 12.71 722 HIS A O 1
ATOM 2698 N N . ASP A 1 378 ? -26.784 0.621 -20.853 1.00 13.20 723 ASP A N 1
ATOM 2699 C CA . ASP A 1 378 ? -27.192 -0.348 -19.819 1.00 13.10 723 ASP A CA 1
ATOM 2700 C C . ASP A 1 378 ? -26.792 0.108 -18.402 1.00 12.06 723 ASP A C 1
ATOM 2701 O O . ASP A 1 378 ? -27.505 -0.153 -17.441 1.00 11.47 723 ASP A O 1
ATOM 2706 N N . ILE A 1 379 ? -25.656 0.786 -18.274 1.00 12.67 724 ILE A N 1
ATOM 2707 C CA . ILE A 1 379 ? -25.257 1.392 -16.995 1.00 11.14 724 ILE A CA 1
ATOM 2708 C C . ILE A 1 379 ? -26.224 2.517 -16.606 1.00 11.65 724 ILE A C 1
ATOM 2709 O O . ILE A 1 379 ? -26.699 2.572 -15.469 1.00 11.37 724 ILE A O 1
ATOM 2714 N N . HIS A 1 380 ? -26.521 3.398 -17.558 1.00 12.10 725 HIS A N 1
ATOM 2715 C CA . HIS A 1 380 ? -27.400 4.546 -17.318 1.00 11.79 725 HIS A CA 1
ATOM 2716 C C . HIS A 1 380 ? -28.820 4.125 -16.942 1.00 12.37 725 HIS A C 1
ATOM 2717 O O . HIS A 1 380 ? -29.452 4.760 -16.095 1.00 10.45 725 HIS A O 1
ATOM 2724 N N . LYS A 1 381 ? -29.307 3.058 -17.575 1.00 12.23 726 LYS A N 1
ATOM 2725 C CA . LYS A 1 381 ? -30.616 2.475 -17.259 1.00 13.39 726 LYS A CA 1
ATOM 2726 C C . LYS A 1 381 ? -30.736 2.077 -15.787 1.00 11.74 726 LYS A C 1
ATOM 2727 O O . LYS A 1 381 ? -31.826 2.118 -15.222 1.00 8.97 726 LYS A O 1
ATOM 2733 N N . ARG A 1 382 ? -29.615 1.700 -15.173 1.00 12.23 727 ARG A N 1
ATOM 2734 C CA . ARG A 1 382 ? -29.597 1.267 -13.768 1.00 12.47 727 ARG A CA 1
ATOM 2735 C C . ARG A 1 382 ? -29.227 2.380 -12.776 1.00 12.23 727 ARG A C 1
ATOM 2736 O O . ARG A 1 382 ? -28.824 2.100 -11.644 1.00 11.09 727 ARG A O 1
ATOM 2744 N N . GLY A 1 383 ? -29.369 3.637 -13.195 1.00 12.32 728 GLY A N 1
ATOM 2745 C CA . GLY A 1 383 ? -29.178 4.778 -12.295 1.00 12.40 728 GLY A CA 1
ATOM 2746 C C . GLY A 1 383 ? -27.726 5.074 -11.950 1.00 12.66 728 GLY A C 1
ATOM 2747 O O . GLY A 1 383 ? -27.443 5.805 -10.993 1.00 10.86 728 GLY A O 1
ATOM 2748 N N . MET A 1 384 ? -26.808 4.526 -12.741 1.00 12.47 729 MET A N 1
ATOM 2749 C CA . MET A 1 384 ? -25.380 4.723 -12.527 1.00 13.75 729 MET A CA 1
ATOM 2750 C C . MET A 1 384 ? -24.743 5.536 -13.656 1.00 13.86 729 MET A C 1
ATOM 2751 O O . MET A 1 384 ? -25.384 5.834 -14.665 1.00 13.76 729 MET A O 1
ATOM 2756 N N . GLY A 1 385 ? -23.483 5.911 -13.453 1.00 13.01 730 GLY A N 1
ATOM 2757 C CA . GLY A 1 385 ? -22.702 6.630 -14.453 1.00 12.18 730 GLY A CA 1
ATOM 2758 C C . GLY A 1 385 ? -21.436 5.869 -14.782 1.00 12.19 730 GLY A C 1
ATOM 2759 O O . GLY A 1 385 ? -21.060 4.938 -14.070 1.00 11.71 730 GLY A O 1
ATOM 2760 N N . VAL A 1 386 ? -20.782 6.269 -15.867 1.00 13.03 731 VAL A N 1
ATOM 2761 C CA . VAL A 1 386 ? -19.538 5.653 -16.306 1.00 11.56 731 VAL A CA 1
ATOM 2762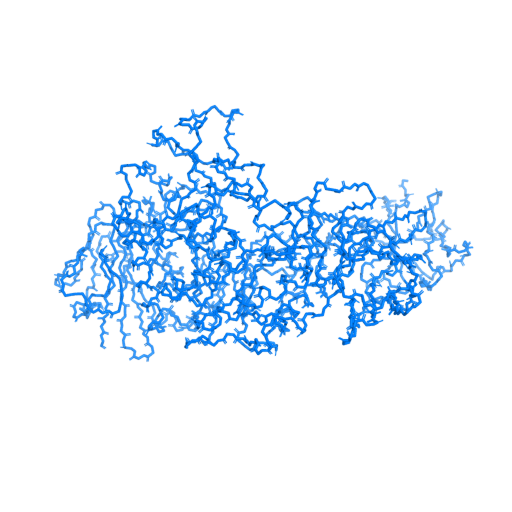 C C . VAL A 1 386 ? -18.409 6.686 -16.294 1.00 12.49 731 VAL A C 1
ATOM 2763 O O . VAL A 1 386 ? -18.614 7.845 -16.653 1.00 13.31 731 VAL A O 1
ATOM 2767 N N . ILE A 1 387 ? -17.229 6.256 -15.852 1.00 11.20 732 ILE A N 1
ATOM 2768 C CA . ILE A 1 387 ? -16.023 7.081 -15.864 1.00 11.36 732 ILE A CA 1
ATOM 2769 C C . ILE A 1 387 ? -14.942 6.328 -16.634 1.00 10.44 732 ILE A C 1
ATOM 2770 O O . ILE A 1 387 ? -14.728 5.148 -16.391 1.00 9.86 732 ILE A O 1
ATOM 2775 N N . LEU A 1 388 ? -14.267 7.007 -17.559 1.00 12.20 733 LEU A N 1
ATOM 2776 C CA . LEU A 1 388 ? -13.190 6.384 -18.339 1.00 12.33 733 LEU A CA 1
ATOM 2777 C C . LEU A 1 388 ? -11.807 6.763 -17.820 1.00 11.64 733 LEU A C 1
ATOM 2778 O O . LEU A 1 388 ? -11.488 7.938 -17.655 1.00 12.36 733 LEU A O 1
ATOM 2783 N N . ASP A 1 389 ? -10.993 5.745 -17.575 1.00 12.44 734 ASP A N 1
ATOM 2784 C CA . ASP A 1 389 ? -9.575 5.911 -17.294 1.00 11.62 734 ASP A CA 1
ATOM 2785 C C . ASP A 1 389 ? -8.870 6.289 -18.602 1.00 11.00 734 ASP A C 1
ATOM 2786 O O . ASP A 1 389 ? -9.034 5.603 -19.610 1.00 10.12 734 ASP A O 1
ATOM 2791 N N . VAL A 1 390 ? -8.102 7.378 -18.576 1.00 10.32 735 VAL A N 1
ATOM 2792 C CA . VAL A 1 390 ? -7.443 7.915 -19.775 1.00 10.34 735 VAL A CA 1
ATOM 2793 C C . VAL A 1 390 ? -5.971 8.219 -19.493 1.00 10.99 735 VAL A C 1
ATOM 2794 O O . VAL A 1 390 ? -5.618 8.640 -18.396 1.00 11.35 735 VAL A O 1
ATOM 2798 N N . VAL A 1 391 ? -5.129 8.015 -20.503 1.00 12.27 736 VAL A N 1
ATOM 2799 C CA . VAL A 1 391 ? -3.679 7.892 -20.307 1.00 13.48 736 VAL A CA 1
ATOM 2800 C C . VAL A 1 391 ? -2.878 8.793 -21.255 1.00 13.81 736 VAL A C 1
ATOM 2801 O O . VAL A 1 391 ? -2.106 8.311 -22.086 1.00 16.21 736 VAL A O 1
ATOM 2805 N N . TYR A 1 392 ? -3.041 10.103 -21.103 1.00 13.49 737 TYR A N 1
ATOM 2806 C CA . TYR A 1 392 ? -2.377 11.075 -21.981 1.00 13.26 737 TYR A CA 1
ATOM 2807 C C . TYR A 1 392 ? -0.923 11.370 -21.589 1.00 12.93 737 TYR A C 1
ATOM 2808 O O . TYR A 1 392 ? -0.211 12.048 -22.331 1.00 11.91 737 TYR A O 1
ATOM 2817 N N . ASN A 1 393 ? -0.481 10.862 -20.440 1.00 11.89 738 ASN A N 1
ATOM 2818 C CA . ASN A 1 393 ? 0.864 11.158 -19.962 1.00 11.99 738 ASN A CA 1
ATOM 2819 C C . ASN A 1 393 ? 1.952 10.545 -20.849 1.00 12.07 738 ASN A C 1
ATOM 2820 O O . ASN A 1 393 ? 3.012 11.144 -21.030 1.00 11.63 738 ASN A O 1
ATOM 2825 N N . HIS A 1 394 ? 1.680 9.370 -21.417 1.00 10.86 739 HIS A N 1
ATOM 2826 C CA . HIS A 1 394 ? 2.632 8.737 -22.325 1.00 12.07 739 HIS A CA 1
ATOM 2827 C C . HIS A 1 394 ? 1.941 7.855 -23.359 1.00 11.99 739 HIS A C 1
ATOM 2828 O O . HIS A 1 394 ? 0.799 7.430 -23.174 1.00 11.06 739 HIS A O 1
ATOM 2835 N N . THR A 1 395 ? 2.661 7.606 -24.450 1.00 12.77 740 THR A N 1
ATOM 2836 C CA . THR A 1 395 ? 2.254 6.690 -25.505 1.00 13.03 740 THR A CA 1
ATOM 2837 C C . THR A 1 395 ? 3.106 5.433 -25.394 1.00 13.34 740 THR A C 1
ATOM 2838 O O . THR A 1 395 ? 4.134 5.443 -24.725 1.00 15.03 740 THR A O 1
ATOM 2842 N N . ALA A 1 396 ? 2.681 4.356 -26.050 1.00 12.67 741 ALA A N 1
ATOM 2843 C CA . ALA A 1 396 ? 3.401 3.081 -26.000 1.00 11.90 741 ALA A CA 1
ATOM 2844 C C . ALA A 1 396 ? 4.755 3.159 -26.697 1.00 11.07 741 ALA A C 1
ATOM 2845 O O . ALA A 1 396 ? 5.722 2.546 -26.253 1.00 10.46 741 ALA A O 1
ATOM 2847 N N . LYS A 1 397 ? 4.807 3.907 -27.798 1.00 10.90 742 LYS A N 1
ATOM 2848 C CA . LYS A 1 397 ? 6.005 4.015 -28.623 1.00 11.03 742 LYS A CA 1
ATOM 2849 C C . LYS A 1 397 ? 6.185 5.455 -29.061 1.00 11.24 742 LYS A C 1
ATOM 2850 O O . LYS A 1 397 ? 5.255 6.059 -29.583 1.00 12.66 742 LYS A O 1
ATOM 2856 N N . THR A 1 398 ? 7.388 5.995 -28.868 1.00 10.68 743 THR A N 1
ATOM 2857 C CA . THR A 1 398 ? 7.688 7.382 -29.232 1.00 10.13 743 THR A CA 1
ATOM 2858 C C . THR A 1 398 ? 7.388 7.664 -30.708 1.00 10.20 743 THR A C 1
ATOM 2859 O O . THR A 1 398 ? 6.937 8.754 -31.053 1.00 12.04 743 THR A O 1
ATOM 2863 N N . TYR A 1 399 ? 7.610 6.675 -31.573 1.00 10.85 744 TYR A N 1
ATOM 2864 C CA . TYR A 1 399 ? 7.385 6.851 -33.008 1.00 11.40 744 TYR A CA 1
ATOM 2865 C C . TYR A 1 399 ? 5.917 7.119 -33.405 1.00 12.24 744 TYR A C 1
ATOM 2866 O O . TYR A 1 399 ? 5.665 7.723 -34.446 1.00 13.37 744 TYR A O 1
ATOM 2875 N N . LEU A 1 400 ? 4.964 6.688 -32.578 1.00 12.49 745 LEU A N 1
ATOM 2876 C CA . LEU A 1 400 ? 3.534 6.871 -32.866 1.00 12.00 745 LEU A CA 1
ATOM 2877 C C . LEU A 1 400 ? 3.193 8.289 -33.321 1.00 11.81 745 LEU A C 1
ATOM 2878 O O . LEU A 1 400 ? 2.431 8.478 -34.271 1.00 12.55 745 LEU A O 1
ATOM 2883 N N . PHE A 1 401 ? 3.749 9.272 -32.615 1.00 12.48 746 PHE A N 1
ATOM 2884 C CA . PHE A 1 401 ? 3.585 10.686 -32.942 1.00 10.75 746 PHE A CA 1
ATOM 2885 C C . PHE A 1 401 ? 4.847 11.294 -33.562 1.00 10.70 746 PHE A C 1
ATOM 2886 O O . PHE A 1 401 ? 4.750 12.198 -34.390 1.00 11.15 746 PHE A O 1
ATOM 2894 N N . GLU A 1 402 ? 6.023 10.801 -33.177 1.00 11.50 747 GLU A N 1
ATOM 2895 C CA . GLU A 1 402 ? 7.286 11.369 -33.672 1.00 11.01 747 GLU A CA 1
ATOM 2896 C C . GLU A 1 402 ? 7.455 11.161 -35.176 1.00 11.81 747 GLU A C 1
ATOM 2897 O O . GLU A 1 402 ? 8.030 12.008 -35.861 1.00 11.60 747 GLU A O 1
ATOM 2903 N N . ASP A 1 403 ? 6.952 10.040 -35.688 1.00 12.65 748 ASP A N 1
ATOM 2904 C CA . ASP A 1 403 ? 6.943 9.795 -37.130 1.00 13.19 748 ASP A CA 1
ATOM 2905 C C . ASP A 1 403 ? 6.092 10.811 -37.890 1.00 14.04 748 ASP A C 1
ATOM 2906 O O . ASP A 1 403 ? 6.385 11.120 -39.035 1.00 11.29 748 ASP A O 1
ATOM 2911 N N . ILE A 1 404 ? 5.028 11.309 -37.261 1.00 14.66 749 ILE A N 1
ATOM 2912 C CA . ILE A 1 404 ? 4.078 12.190 -37.944 1.00 14.20 749 ILE A CA 1
ATOM 2913 C C . ILE A 1 404 ? 4.682 13.570 -38.148 1.00 14.36 749 ILE A C 1
ATOM 2914 O O . ILE A 1 404 ? 4.679 14.103 -39.256 1.00 15.97 749 ILE A O 1
ATOM 2919 N N . GLU A 1 405 ? 5.188 14.142 -37.060 1.00 15.53 750 GLU A N 1
ATOM 2920 C CA . GLU A 1 405 ? 5.846 15.445 -37.085 1.00 15.11 750 GLU A CA 1
ATOM 2921 C C . GLU A 1 405 ? 6.953 15.421 -36.042 1.00 14.04 750 GLU A C 1
ATOM 2922 O O . GLU A 1 405 ? 6.668 15.314 -34.850 1.00 14.39 750 GLU A O 1
ATOM 2928 N N . PRO A 1 406 ? 8.219 15.508 -36.481 1.00 13.19 751 PRO A N 1
ATOM 2929 C CA . PRO A 1 406 ? 9.308 15.435 -35.513 1.00 12.87 751 PRO A CA 1
ATOM 2930 C C . PRO A 1 406 ? 9.459 16.728 -34.715 1.00 13.10 751 PRO A C 1
ATOM 2931 O O . PRO A 1 406 ? 9.043 17.798 -35.172 1.00 13.52 751 PRO A O 1
ATOM 2935 N N . ASN A 1 407 ? 10.040 16.614 -33.524 1.00 12.55 752 ASN A N 1
ATOM 2936 C CA . ASN A 1 407 ? 10.325 17.773 -32.685 1.00 12.55 752 ASN A CA 1
ATOM 2937 C C . ASN A 1 407 ? 9.088 18.657 -32.487 1.00 12.32 752 ASN A C 1
ATOM 2938 O O . ASN A 1 407 ? 9.116 19.845 -32.801 1.00 13.68 752 ASN A O 1
ATOM 2943 N N . TYR A 1 408 ? 7.999 18.080 -31.986 1.00 13.11 753 TYR A N 1
ATOM 2944 C CA . TYR A 1 408 ? 6.817 18.887 -31.664 1.00 14.30 753 TYR A CA 1
ATOM 2945 C C . TYR A 1 408 ? 5.879 18.292 -30.602 1.00 13.87 753 TYR A C 1
ATOM 2946 O O . TYR A 1 408 ? 5.634 18.916 -29.568 1.00 13.28 753 TYR A O 1
ATOM 2955 N N . TYR A 1 409 ? 5.327 17.118 -30.889 1.00 13.69 754 TYR A N 1
ATOM 2956 C CA . TYR A 1 409 ? 4.220 16.555 -30.098 1.00 13.34 754 TYR A CA 1
ATOM 2957 C C . TYR A 1 409 ? 4.595 16.245 -28.652 1.00 12.50 754 TYR A C 1
ATOM 2958 O O . TYR A 1 409 ? 3.778 16.398 -27.741 1.00 12.27 754 TYR A O 1
ATOM 2967 N N . HIS A 1 410 ? 5.828 15.796 -28.447 1.00 12.03 755 HIS A N 1
ATOM 2968 C CA . HIS A 1 410 ? 6.273 15.400 -27.117 1.00 11.85 755 HIS A CA 1
ATOM 2969 C C . HIS A 1 410 ? 6.930 16.566 -26.382 1.00 11.37 755 HIS A C 1
ATOM 2970 O O . HIS A 1 410 ? 7.401 17.522 -27.008 1.00 10.75 755 HIS A O 1
ATOM 2977 N N . PHE A 1 411 ? 6.945 16.485 -25.054 1.00 10.37 756 PHE A N 1
ATOM 2978 C CA . PHE A 1 411 ? 7.818 17.338 -24.252 1.00 11.88 756 PHE A CA 1
ATOM 2979 C C . PHE A 1 411 ? 9.250 17.044 -24.696 1.00 12.92 756 PHE A C 1
ATOM 2980 O O . PHE A 1 411 ? 9.587 15.896 -24.987 1.00 13.59 756 PHE A O 1
ATOM 2988 N N . MET A 1 412 ? 10.077 18.083 -24.761 1.00 12.49 757 MET A N 1
ATOM 2989 C CA . MET A 1 412 ? 11.384 17.980 -25.397 1.00 12.77 757 MET A CA 1
ATOM 2990 C C . MET A 1 412 ? 12.536 18.449 -24.518 1.00 12.67 757 MET A C 1
ATOM 2991 O O . MET A 1 412 ? 12.367 19.293 -23.634 1.00 11.95 757 MET A O 1
ATOM 2996 N N . ASN A 1 413 ? 13.708 17.873 -24.778 1.00 12.85 758 ASN A N 1
ATOM 2997 C CA . ASN A 1 413 ? 14.968 18.400 -24.277 1.00 14.30 758 ASN A CA 1
ATOM 2998 C C . ASN A 1 413 ? 15.346 19.590 -25.155 1.00 14.40 758 ASN A C 1
ATOM 2999 O O . ASN A 1 413 ? 14.817 19.741 -26.259 1.00 12.73 758 ASN A O 1
ATOM 3004 N N . GLU A 1 414 ? 16.257 20.429 -24.667 1.00 16.63 759 GLU A N 1
ATOM 3005 C CA . GLU A 1 414 ? 16.688 21.631 -25.400 1.00 18.45 759 GLU A CA 1
ATOM 3006 C C . GLU A 1 414 ? 17.329 21.332 -26.757 1.00 18.29 759 GLU A C 1
ATOM 3007 O O . GLU A 1 414 ? 17.347 22.202 -27.630 1.00 19.78 759 GLU A O 1
ATOM 3013 N N . ASP A 1 415 ? 17.849 20.119 -26.939 1.00 18.54 760 ASP A N 1
ATOM 3014 C CA . ASP A 1 415 ? 18.390 19.705 -28.244 1.00 18.50 760 ASP A CA 1
ATOM 3015 C C . ASP A 1 415 ? 17.312 19.252 -29.238 1.00 17.77 760 ASP A C 1
ATOM 3016 O O . ASP A 1 415 ? 17.622 18.937 -30.388 1.00 17.90 760 ASP A O 1
ATOM 3021 N N . GLY A 1 416 ? 16.054 19.215 -28.798 1.00 18.18 761 GLY A N 1
ATOM 3022 C CA . GLY A 1 416 ? 14.936 18.839 -29.663 1.00 16.76 761 GLY A CA 1
ATOM 3023 C C . GLY A 1 416 ? 14.482 17.392 -29.525 1.00 16.91 761 GLY A C 1
ATOM 3024 O O . GLY A 1 416 ? 13.377 17.047 -29.960 1.00 16.87 761 GLY A O 1
ATOM 3025 N N . SER A 1 417 ? 15.317 16.545 -28.922 1.00 15.89 762 SER A N 1
ATOM 3026 C CA . SER A 1 417 ? 14.981 15.133 -28.725 1.00 15.57 762 SER A CA 1
ATOM 3027 C C . SER A 1 417 ? 13.775 14.980 -27.794 1.00 15.34 762 SER A C 1
ATOM 3028 O O . SER A 1 417 ? 13.601 15.773 -26.862 1.00 15.89 762 SER A O 1
ATOM 3031 N N . PRO A 1 418 ? 12.923 13.974 -28.056 1.00 14.51 763 PRO A N 1
ATOM 3032 C CA . PRO A 1 418 ? 11.727 13.781 -27.236 1.00 14.33 763 PRO A CA 1
ATOM 3033 C C . PRO A 1 418 ? 12.034 13.195 -25.866 1.00 13.48 763 PRO A C 1
ATOM 3034 O O . PRO A 1 418 ? 12.836 12.273 -25.752 1.00 12.11 763 PRO A O 1
ATOM 3038 N N . ARG A 1 419 ? 11.397 13.736 -24.833 1.00 13.27 764 ARG A N 1
ATOM 3039 C CA . ARG A 1 419 ? 11.426 13.109 -23.523 1.00 12.00 764 ARG A CA 1
ATOM 3040 C C . ARG A 1 419 ? 10.483 11.907 -23.510 1.00 11.75 764 ARG A C 1
ATOM 3041 O O . ARG A 1 419 ? 9.411 11.932 -24.123 1.00 11.62 764 ARG A O 1
ATOM 3049 N N . GLU A 1 420 ? 10.902 10.857 -22.809 1.00 11.54 765 GLU A N 1
ATOM 3050 C CA . GLU A 1 420 ? 10.263 9.556 -22.901 1.00 13.10 765 GLU A CA 1
ATOM 3051 C C . GLU A 1 420 ? 9.901 8.997 -21.531 1.00 14.10 765 GLU A C 1
ATOM 3052 O O . GLU A 1 420 ? 10.527 9.331 -20.527 1.00 12.70 765 GLU A O 1
ATOM 3058 N N . SER A 1 421 ? 8.892 8.133 -21.515 1.00 16.59 766 SER A N 1
ATOM 3059 C CA . SER A 1 421 ? 8.361 7.563 -20.282 1.00 19.40 766 SER A CA 1
ATOM 3060 C C . SER A 1 421 ? 7.691 6.220 -20.568 1.00 19.77 766 SER A C 1
ATOM 3061 O O . SER A 1 421 ? 6.898 6.114 -21.503 1.00 19.89 766 SER A O 1
ATOM 3064 N N . PHE A 1 422 ? 8.013 5.212 -19.754 1.00 19.65 767 PHE A N 1
ATOM 3065 C CA . PHE A 1 422 ? 7.444 3.861 -19.879 1.00 19.55 767 PHE A CA 1
ATOM 3066 C C . PHE A 1 422 ? 7.590 3.263 -21.282 1.00 19.16 767 PHE A C 1
ATOM 3067 O O . PHE A 1 422 ? 6.663 2.627 -21.799 1.00 18.80 767 PHE A O 1
ATOM 3075 N N . GLY A 1 423 ? 8.761 3.471 -21.884 1.00 17.65 768 GLY A N 1
ATOM 3076 C CA . GLY A 1 423 ? 9.072 2.918 -23.202 1.00 16.65 768 GLY A CA 1
ATOM 3077 C C . GLY A 1 423 ? 8.521 3.698 -24.387 1.00 15.81 768 GLY A C 1
ATOM 3078 O O . GLY A 1 423 ? 8.721 3.295 -25.532 1.00 15.35 768 GLY A O 1
ATOM 3079 N N . GLY A 1 424 ? 7.837 4.812 -24.126 1.00 15.57 769 GLY A N 1
ATOM 3080 C CA . GLY A 1 424 ? 7.249 5.635 -25.190 1.00 14.69 769 GLY A CA 1
ATOM 3081 C C . GLY A 1 424 ? 7.428 7.124 -24.957 1.00 13.93 769 GLY A C 1
ATOM 3082 O O . GLY A 1 424 ? 8.254 7.538 -24.144 1.00 12.61 769 GLY A O 1
ATOM 3083 N N . GLY A 1 425 ? 6.641 7.929 -25.671 1.00 13.52 770 GLY A N 1
ATOM 3084 C CA . GLY A 1 425 ? 6.796 9.388 -25.662 1.00 12.45 770 GLY A CA 1
ATOM 3085 C C . GLY A 1 425 ? 5.919 10.130 -24.666 1.00 11.00 770 GLY A C 1
ATOM 3086 O O . GLY A 1 425 ? 4.767 9.758 -24.451 1.00 10.29 770 GLY A O 1
ATOM 3087 N N . ARG A 1 426 ? 6.475 11.184 -24.064 1.00 12.18 771 ARG A N 1
ATOM 3088 C CA . ARG A 1 426 ? 5.738 12.079 -23.161 1.00 12.14 771 ARG A CA 1
ATOM 3089 C C . ARG A 1 426 ? 4.972 13.146 -23.950 1.00 11.59 771 ARG A C 1
ATOM 3090 O O . ARG A 1 426 ? 5.565 14.116 -24.408 1.00 10.82 771 ARG A O 1
ATOM 3098 N N . LEU A 1 427 ? 3.659 12.984 -24.078 1.00 12.07 772 LEU A N 1
ATOM 3099 C CA . LEU A 1 427 ? 2.828 13.950 -24.800 1.00 11.82 772 LEU A CA 1
ATOM 3100 C C . LEU A 1 427 ? 2.905 15.335 -24.145 1.00 12.05 772 LEU A C 1
ATOM 3101 O O . LEU A 1 427 ? 2.538 15.500 -22.982 1.00 12.91 772 LEU A O 1
ATOM 3106 N N . GLY A 1 428 ? 3.394 16.319 -24.900 1.00 12.52 773 GLY A N 1
ATOM 3107 C CA . GLY A 1 428 ? 3.627 17.672 -24.386 1.00 11.84 773 GLY A CA 1
ATOM 3108 C C . GLY A 1 428 ? 2.399 18.546 -24.511 1.00 11.78 773 GLY A C 1
ATOM 3109 O O . GLY A 1 428 ? 2.270 19.312 -25.467 1.00 12.93 773 GLY A O 1
ATOM 3110 N N . THR A 1 429 ? 1.499 18.447 -23.534 1.00 11.57 774 THR A N 1
ATOM 3111 C CA . THR A 1 429 ? 0.161 19.036 -23.664 1.00 12.51 774 THR A CA 1
ATOM 3112 C C . THR A 1 429 ? 0.104 20.556 -23.486 1.00 13.31 774 THR A C 1
ATOM 3113 O O . THR A 1 429 ? -0.980 21.128 -23.487 1.00 14.61 774 THR A O 1
ATOM 3117 N N . THR A 1 430 ? 1.261 21.204 -23.335 1.00 14.12 775 THR A N 1
ATOM 3118 C CA . THR A 1 430 ? 1.360 22.659 -23.455 1.00 13.18 775 THR A CA 1
ATOM 3119 C C . THR A 1 430 ? 1.456 23.083 -24.930 1.00 13.30 775 THR A C 1
ATOM 3120 O O . THR A 1 430 ? 1.205 24.237 -25.266 1.00 11.11 775 THR A O 1
ATOM 3124 N N . HIS A 1 431 ? 1.816 22.137 -25.799 1.00 12.50 776 HIS A N 1
ATOM 3125 C CA . HIS A 1 431 ? 1.941 22.390 -27.235 1.00 12.23 776 HIS A CA 1
ATOM 3126 C C . HIS A 1 431 ? 0.550 22.293 -27.863 1.00 11.77 776 HIS A C 1
ATOM 3127 O O . HIS A 1 431 ? -0.202 21.373 -27.564 1.00 13.04 776 HIS A O 1
ATOM 3134 N N . ALA A 1 432 ? 0.221 23.249 -28.730 1.00 11.84 777 ALA A N 1
ATOM 3135 C CA . ALA A 1 432 ? -1.161 23.467 -29.183 1.00 12.64 777 ALA A CA 1
ATOM 3136 C C . ALA A 1 432 ? -1.871 22.240 -29.770 1.00 12.64 777 ALA A C 1
ATOM 3137 O O . ALA A 1 432 ? -3.012 21.939 -29.392 1.00 11.54 777 ALA A O 1
ATOM 3139 N N . MET A 1 433 ? -1.224 21.541 -30.700 1.00 11.98 778 MET A N 1
ATOM 3140 C CA A MET A 1 433 ? -1.859 20.396 -31.357 0.50 12.55 778 MET A CA 1
ATOM 3141 C CA B MET A 1 433 ? -1.866 20.398 -31.352 0.50 11.90 778 MET A CA 1
ATOM 3142 C C . MET A 1 433 ? -1.827 19.148 -30.467 1.00 12.39 778 MET A C 1
ATOM 3143 O O . MET A 1 433 ? -2.658 18.254 -30.620 1.00 14.36 778 MET A O 1
ATOM 3152 N N . SER A 1 434 ? -0.877 19.099 -29.534 1.00 13.17 779 SER A N 1
ATOM 3153 C CA . SER A 1 434 ? -0.846 18.053 -28.507 1.00 12.35 779 SER A CA 1
ATOM 3154 C C . SER A 1 434 ? -1.960 18.291 -27.485 1.00 13.36 779 SER A C 1
ATOM 3155 O O . SER A 1 434 ? -2.611 17.348 -27.031 1.00 11.05 779 SER A O 1
ATOM 3158 N N . ARG A 1 435 ? -2.165 19.554 -27.113 1.00 14.11 780 ARG A N 1
ATOM 3159 C CA . ARG A 1 435 ? -3.297 19.925 -26.269 1.00 15.03 780 ARG A CA 1
ATOM 3160 C C . ARG A 1 435 ? -4.624 19.600 -26.962 1.00 14.85 780 ARG A C 1
ATOM 3161 O O . ARG A 1 435 ? -5.552 19.116 -26.320 1.00 15.48 780 ARG A O 1
ATOM 3169 N N . ARG A 1 436 ? -4.704 19.852 -28.268 1.00 16.04 781 ARG A N 1
ATOM 3170 C CA . ARG A 1 436 ? -5.893 19.486 -29.052 1.00 15.15 781 ARG A CA 1
ATOM 3171 C C . ARG A 1 436 ? -6.223 17.994 -28.973 1.00 15.63 781 ARG A C 1
ATOM 3172 O O . ARG A 1 436 ? -7.391 17.621 -28.821 1.00 15.07 781 ARG A O 1
ATOM 3180 N N . VAL A 1 437 ? -5.201 17.145 -29.072 1.00 14.34 782 VAL A N 1
ATOM 3181 C CA . VAL A 1 437 ? -5.398 15.695 -29.005 1.00 14.09 782 VAL A CA 1
ATOM 3182 C C . VAL A 1 437 ? -6.088 15.285 -27.700 1.00 13.43 782 VAL A C 1
ATOM 3183 O O . VAL A 1 437 ? -7.042 14.509 -27.714 1.00 11.40 782 VAL A O 1
ATOM 3187 N N . LEU A 1 438 ? -5.600 15.821 -26.584 1.00 13.20 783 LEU A N 1
ATOM 3188 C CA . LEU A 1 438 ? -6.178 15.553 -25.266 1.00 13.84 783 LEU A CA 1
ATOM 3189 C C . LEU A 1 438 ? -7.608 16.086 -25.160 1.00 13.73 783 LEU A C 1
ATOM 3190 O O . LEU A 1 438 ? -8.532 15.342 -24.824 1.00 13.70 783 LEU A O 1
ATOM 3195 N N . VAL A 1 439 ? -7.777 17.370 -25.460 1.00 13.64 784 VAL A N 1
ATOM 3196 C CA . VAL A 1 439 ? -9.069 18.049 -25.318 1.00 14.55 784 VAL A CA 1
ATOM 3197 C C . VAL A 1 439 ? -10.117 17.544 -26.322 1.00 14.39 784 VAL A C 1
ATOM 3198 O O . VAL A 1 439 ? -11.274 17.328 -25.951 1.00 14.56 784 VAL A O 1
ATOM 3202 N N . ASP A 1 440 ? -9.718 17.347 -27.578 1.00 14.98 785 ASP A N 1
ATOM 3203 C CA . ASP A 1 440 ? -10.641 16.835 -28.601 1.00 15.70 785 ASP A CA 1
ATOM 3204 C C . ASP A 1 440 ? -11.117 15.413 -28.300 1.00 15.10 785 ASP A C 1
ATOM 3205 O O . ASP A 1 440 ? -12.276 15.089 -28.552 1.00 15.89 785 ASP A O 1
ATOM 3210 N N . SER A 1 441 ? -10.227 14.565 -27.783 1.00 13.57 786 SER A N 1
ATOM 3211 C CA . SER A 1 441 ? -10.607 13.199 -27.408 1.00 14.29 786 SER A CA 1
ATOM 3212 C C . SER A 1 441 ? -11.556 13.192 -26.207 1.00 13.30 786 SER A C 1
ATOM 3213 O O . SER A 1 441 ? -12.518 12.427 -26.179 1.00 13.34 786 SER A O 1
ATOM 3216 N N . ILE A 1 442 ? -11.298 14.058 -25.230 1.00 12.24 787 ILE A N 1
ATOM 3217 C CA . ILE A 1 442 ? -12.201 14.206 -24.088 1.00 11.33 787 ILE A CA 1
ATOM 3218 C C . ILE A 1 442 ? -13.586 14.680 -24.549 1.00 10.88 787 ILE A C 1
ATOM 3219 O O . ILE A 1 442 ? -14.604 14.181 -24.073 1.00 11.56 787 ILE A O 1
ATOM 3224 N N . LYS A 1 443 ? -13.624 15.625 -25.485 1.00 11.31 788 LYS A N 1
ATOM 3225 C CA . LYS A 1 443 ? -14.894 16.114 -26.039 1.00 12.24 788 LYS A CA 1
ATOM 3226 C C . LYS A 1 443 ? -15.619 15.045 -26.856 1.00 11.80 788 LYS A C 1
ATOM 3227 O O . LYS A 1 443 ? -16.845 14.921 -26.782 1.00 13.20 78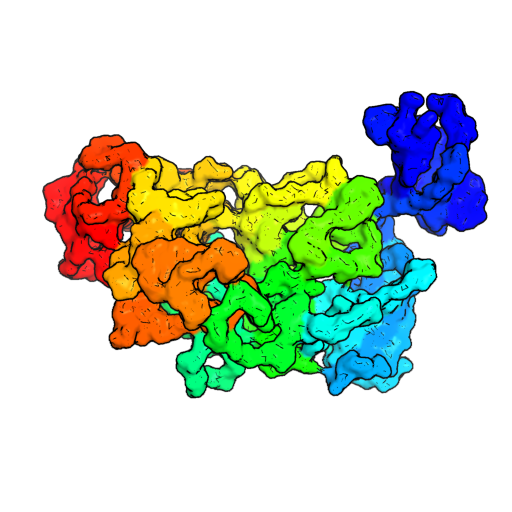8 LYS A O 1
ATOM 3233 N N . TYR A 1 444 ? -14.861 14.291 -27.645 1.00 11.42 789 TYR A N 1
ATOM 3234 C CA . TYR A 1 444 ? -15.426 13.210 -28.454 1.00 11.02 789 TYR A CA 1
ATOM 3235 C C . TYR A 1 444 ? -16.002 12.104 -27.568 1.00 12.09 789 TYR A C 1
ATOM 3236 O O . TYR A 1 444 ? -17.161 11.716 -27.730 1.00 11.58 789 TYR A O 1
ATOM 3245 N N . LEU A 1 445 ? -15.201 11.613 -26.626 1.00 10.39 790 LEU A N 1
ATOM 3246 C CA . LEU A 1 445 ? -15.665 10.580 -25.700 1.00 11.81 790 LEU A CA 1
ATOM 3247 C C . LEU A 1 445 ? -16.890 11.035 -24.904 1.00 12.17 790 LEU A C 1
ATOM 3248 O O . LEU A 1 445 ? -17.837 10.265 -24.734 1.00 11.46 790 LEU A O 1
ATOM 3253 N N . THR A 1 446 ? -16.884 12.286 -24.441 1.00 12.51 791 THR A N 1
ATOM 3254 C CA . THR A 1 446 ? -18.015 12.816 -23.676 1.00 12.51 791 THR A CA 1
ATOM 3255 C C . THR A 1 446 ? -19.294 12.861 -24.509 1.00 13.22 791 THR A C 1
ATOM 3256 O O . THR A 1 446 ? -20.311 12.301 -24.116 1.00 14.17 791 THR A O 1
ATOM 3260 N N . SER A 1 447 ? -19.234 13.533 -25.655 1.00 13.33 792 SER A N 1
ATOM 3261 C CA . SER A 1 447 ? -20.428 13.787 -26.457 1.00 14.53 792 SER A CA 1
ATOM 3262 C C . SER A 1 447 ? -20.898 12.557 -27.248 1.00 13.85 792 SER A C 1
ATOM 3263 O O . SER A 1 447 ? -22.101 12.353 -27.406 1.00 11.60 792 SER A O 1
ATOM 3266 N N . GLU A 1 448 ? -19.958 11.744 -27.731 1.00 13.27 793 GLU A N 1
ATOM 3267 C CA . GLU A 1 448 ? -20.303 10.566 -28.540 1.00 13.53 793 GLU A CA 1
ATOM 3268 C C . GLU A 1 448 ? -20.767 9.384 -27.681 1.00 13.13 793 GLU A C 1
ATOM 3269 O O . GLU A 1 448 ? -21.797 8.776 -27.966 1.00 13.15 793 GLU A O 1
ATOM 3275 N N . PHE A 1 449 ? -20.002 9.055 -26.642 1.00 13.45 794 PHE A N 1
ATOM 3276 C CA . PHE A 1 449 ? -20.326 7.912 -25.773 1.00 14.18 794 PHE A CA 1
ATOM 3277 C C . PHE A 1 449 ? -21.127 8.289 -24.509 1.00 14.33 794 PHE A C 1
ATOM 3278 O O . PHE A 1 449 ? -21.496 7.414 -23.724 1.00 14.56 794 PHE A O 1
ATOM 3286 N N . LYS A 1 450 ? -21.413 9.584 -24.343 1.00 14.31 795 LYS A N 1
ATOM 3287 C CA . LYS A 1 450 ? -22.143 10.122 -23.178 1.00 13.55 795 LYS A CA 1
ATOM 3288 C C . LYS A 1 450 ? -21.489 9.740 -21.848 1.00 12.77 795 LYS A C 1
ATOM 3289 O O . LYS A 1 450 ? -22.155 9.294 -20.906 1.00 11.12 795 LYS A O 1
ATOM 3295 N N . VAL A 1 451 ? -20.174 9.936 -21.786 1.00 12.82 796 VAL A N 1
ATOM 3296 C CA . VAL A 1 451 ? -19.384 9.599 -20.608 1.00 11.87 796 VAL A CA 1
ATOM 3297 C C . VAL A 1 451 ? -19.628 10.626 -19.496 1.00 12.41 796 VAL A C 1
ATOM 3298 O O . VAL A 1 451 ? -19.765 11.826 -19.756 1.00 12.51 796 VAL A O 1
ATOM 3302 N N . ASP A 1 452 ? -19.696 10.142 -18.259 1.00 10.53 797 ASP A N 1
ATOM 3303 C CA . ASP A 1 452 ? -20.091 10.978 -17.125 1.00 10.04 797 ASP A CA 1
ATOM 3304 C C . ASP A 1 452 ? -18.904 11.503 -16.320 1.00 10.08 797 ASP A C 1
ATOM 3305 O O . ASP A 1 452 ? -19.074 12.346 -15.443 1.00 11.01 797 ASP A O 1
ATOM 3310 N N . GLY A 1 453 ? -17.710 11.006 -16.622 1.00 9.44 798 GLY A N 1
ATOM 3311 C CA . GLY A 1 453 ? -16.503 11.456 -15.949 1.00 10.26 798 GLY A CA 1
ATOM 3312 C C . GLY A 1 453 ? -15.251 10.823 -16.510 1.00 9.85 798 GLY A C 1
ATOM 3313 O O . GLY A 1 453 ? -15.327 9.908 -17.327 1.00 10.06 798 GLY A O 1
ATOM 3314 N N . PHE A 1 454 ? -14.098 11.316 -16.064 1.00 10.47 799 PHE A N 1
ATOM 3315 C CA . PHE A 1 454 ? -12.798 10.821 -16.517 1.00 10.68 799 PHE A CA 1
ATOM 3316 C C . PHE A 1 454 ? -11.815 10.713 -15.356 1.00 10.77 799 PHE A C 1
ATOM 3317 O O . PHE A 1 454 ? -11.834 11.548 -14.439 1.00 8.96 799 PHE A O 1
ATOM 3325 N N . ARG A 1 455 ? -10.963 9.688 -15.401 1.00 10.93 800 ARG A N 1
ATOM 3326 C CA . ARG A 1 455 ? -9.840 9.547 -14.466 1.00 11.10 800 ARG A CA 1
ATOM 3327 C C . ARG A 1 455 ? -8.523 9.663 -15.220 1.00 9.29 800 ARG A C 1
ATOM 3328 O O . ARG A 1 455 ? -8.272 8.894 -16.138 1.00 7.88 800 ARG A O 1
ATOM 3336 N N . PHE A 1 456 ? -7.678 10.607 -14.816 1.00 10.71 801 PHE A N 1
ATOM 3337 C CA . PHE A 1 456 ? -6.401 10.836 -15.488 1.00 11.28 801 PHE A CA 1
ATOM 3338 C C . PHE A 1 456 ? -5.248 10.073 -14.826 1.00 10.60 801 PHE A C 1
ATOM 3339 O O . PHE A 1 456 ? -4.984 10.227 -13.638 1.00 8.59 801 PHE A O 1
ATOM 3347 N N . ASP A 1 457 ? -4.574 9.249 -15.623 1.00 10.56 802 ASP A N 1
ATOM 3348 C CA . ASP A 1 457 ? -3.384 8.539 -15.191 1.00 10.72 802 ASP A CA 1
ATOM 3349 C C . ASP A 1 457 ? -2.223 9.531 -15.132 1.00 11.97 802 ASP A C 1
ATOM 3350 O O . ASP A 1 457 ? -2.029 10.326 -16.059 1.00 11.33 802 ASP A O 1
ATOM 3355 N N . MET A 1 458 ? -1.470 9.488 -14.035 1.00 12.97 803 MET A N 1
ATOM 3356 C CA A MET A 1 458 ? -0.331 10.379 -13.822 0.50 13.81 803 MET A CA 1
ATOM 3357 C CA B MET A 1 458 ? -0.320 10.371 -13.850 0.50 13.04 803 MET A CA 1
ATOM 3358 C C . MET A 1 458 ? -0.646 11.806 -14.276 1.00 13.33 803 MET A C 1
ATOM 3359 O O . MET A 1 458 ? 0.083 12.406 -15.076 1.00 13.55 803 MET A O 1
ATOM 3368 N N . MET A 1 459 ? -1.740 12.348 -13.739 1.00 12.43 804 MET A N 1
ATOM 3369 C CA A MET A 1 459 ? -2.201 13.691 -14.088 0.50 11.43 804 MET A CA 1
ATOM 3370 C CA B MET A 1 459 ? -2.199 13.694 -14.095 0.50 13.05 804 MET A CA 1
ATOM 3371 C C . MET A 1 459 ? -1.125 14.748 -13.813 1.00 11.91 804 MET A C 1
ATOM 3372 O O . MET A 1 459 ? -1.087 15.788 -14.468 1.00 10.20 804 MET A O 1
ATOM 3381 N N . GLY A 1 460 ? -0.253 14.464 -12.846 1.00 11.12 805 GLY A N 1
ATOM 3382 C CA . GLY A 1 460 ? 0.842 15.358 -12.473 1.00 11.89 805 GLY A CA 1
ATOM 3383 C C . GLY A 1 460 ? 1.921 15.562 -13.526 1.00 10.78 805 GLY A C 1
ATOM 3384 O O . GLY A 1 460 ? 2.740 16.467 -13.397 1.00 9.34 805 GLY A O 1
ATOM 3385 N N . ASP A 1 461 ? 1.933 14.716 -14.554 1.00 10.37 806 ASP A N 1
ATOM 3386 C CA . ASP A 1 461 ? 2.791 14.922 -15.724 1.00 11.51 806 ASP A CA 1
ATOM 3387 C C . ASP A 1 461 ? 2.319 16.088 -16.590 1.00 12.45 806 ASP A C 1
ATOM 3388 O O . ASP A 1 461 ? 3.102 16.652 -17.357 1.00 13.19 806 ASP A O 1
ATOM 3393 N N . HIS A 1 462 ? 1.036 16.433 -16.480 1.00 12.08 807 HIS A N 1
ATOM 3394 C CA . HIS A 1 462 ? 0.431 17.447 -17.332 1.00 10.75 807 HIS A CA 1
ATOM 3395 C C . HIS A 1 462 ? 0.428 18.831 -16.712 1.00 10.65 807 HIS A C 1
ATOM 3396 O O . HIS A 1 462 ? 0.392 18.986 -15.493 1.00 10.71 807 HIS A O 1
ATOM 3403 N N . ASP A 1 463 ? 0.472 19.833 -17.583 1.00 10.24 808 ASP A N 1
ATOM 3404 C CA . ASP A 1 463 ? 0.216 21.209 -17.203 1.00 9.17 808 ASP A CA 1
ATOM 3405 C C . ASP A 1 463 ? -1.239 21.354 -16.762 1.00 8.81 808 ASP A C 1
ATOM 3406 O O . ASP A 1 463 ? -2.143 20.734 -17.337 1.00 8.59 808 ASP A O 1
ATOM 3411 N N . ALA A 1 464 ? -1.456 22.178 -15.742 1.00 7.90 809 ALA A N 1
ATOM 3412 C CA . ALA A 1 464 ? -2.793 22.435 -15.212 1.00 8.52 809 ALA A CA 1
ATOM 3413 C C . ALA A 1 464 ? -3.722 23.067 -16.253 1.00 8.83 809 ALA A C 1
ATOM 3414 O O . ALA A 1 464 ? -4.923 22.800 -16.253 1.00 9.73 809 ALA A O 1
ATOM 3416 N N . ALA A 1 465 ? -3.158 23.893 -17.137 1.00 9.71 810 ALA A N 1
ATOM 3417 C CA . ALA A 1 465 ? -3.934 24.582 -18.176 1.00 10.06 810 ALA A CA 1
ATOM 3418 C C . ALA A 1 465 ? -4.664 23.636 -19.138 1.00 10.69 810 ALA A C 1
ATOM 3419 O O . ALA A 1 465 ? -5.821 23.886 -19.502 1.00 11.24 810 ALA A O 1
ATOM 3421 N N . ALA A 1 466 ? -3.995 22.561 -19.551 1.00 10.78 811 ALA A N 1
ATOM 3422 C CA . ALA A 1 466 ? -4.600 21.575 -20.458 1.00 9.89 811 ALA A CA 1
ATOM 3423 C C . ALA A 1 466 ? -5.750 20.807 -19.794 1.00 10.51 811 ALA A C 1
ATOM 3424 O O . ALA A 1 466 ? -6.786 20.563 -20.415 1.00 10.95 811 ALA A O 1
ATOM 3426 N N . ILE A 1 467 ? -5.569 20.439 -18.530 1.00 11.65 812 ILE A N 1
ATOM 3427 C CA . ILE A 1 467 ? -6.593 19.694 -17.792 1.00 11.27 812 ILE A CA 1
ATOM 3428 C C . ILE A 1 467 ? -7.767 20.609 -17.423 1.00 13.79 812 ILE A C 1
ATOM 3429 O O . ILE A 1 467 ? -8.928 20.179 -17.457 1.00 13.35 812 ILE A O 1
ATOM 3434 N N . GLU A 1 468 ? -7.462 21.862 -17.076 1.00 15.10 813 GLU A N 1
ATOM 3435 C CA . GLU A 1 468 ? -8.490 22.892 -16.880 1.00 17.51 813 GLU A CA 1
ATOM 3436 C C . GLU A 1 468 ? -9.379 23.010 -18.111 1.00 16.62 813 GLU A C 1
ATOM 3437 O O . GLU A 1 468 ? -10.605 22.995 -18.007 1.00 16.29 813 GLU A O 1
ATOM 3443 N N . LEU A 1 469 ? -8.745 23.141 -19.273 1.00 16.29 814 LEU A N 1
ATOM 3444 C CA . LEU A 1 469 ? -9.463 23.286 -20.538 1.00 16.12 814 LEU A CA 1
ATOM 3445 C C . LEU A 1 469 ? -10.294 22.042 -20.849 1.00 15.30 814 LEU A C 1
ATOM 3446 O O . LEU A 1 469 ? -11.442 22.153 -21.273 1.00 14.13 814 LEU A O 1
ATOM 3451 N N . ALA A 1 470 ? -9.708 20.866 -20.643 1.00 14.78 815 ALA A N 1
ATOM 3452 C CA . ALA A 1 470 ? -10.425 19.604 -20.839 1.00 15.15 815 ALA A CA 1
ATOM 3453 C C . ALA A 1 470 ? -11.684 19.541 -19.970 1.00 14.41 815 ALA A C 1
ATOM 3454 O O . ALA A 1 470 ? -12.731 19.073 -20.419 1.00 14.51 815 ALA A O 1
ATOM 3456 N N . TYR A 1 471 ? -11.569 20.020 -18.732 1.00 14.17 816 TYR A N 1
ATOM 3457 C CA . TYR A 1 471 ? -12.696 20.057 -17.799 1.00 14.01 816 TYR A CA 1
ATOM 3458 C C . TYR A 1 471 ? -13.761 21.049 -18.265 1.00 13.54 816 TYR A C 1
ATOM 3459 O O . TYR A 1 471 ? -14.952 20.734 -18.268 1.00 11.58 816 TYR A O 1
ATOM 3468 N N . LYS A 1 472 ? -13.316 22.241 -18.654 1.00 13.70 817 LYS A N 1
ATOM 3469 C CA . LYS A 1 472 ? -14.212 23.297 -19.126 1.00 14.49 817 LYS A CA 1
ATOM 3470 C C . LYS A 1 472 ? -15.071 22.803 -20.289 1.00 13.57 817 LYS A C 1
ATOM 3471 O O . LYS A 1 472 ? -16.295 22.946 -20.272 1.00 13.40 817 LYS A O 1
ATOM 3477 N N . GLU A 1 473 ? -14.413 22.204 -21.277 1.00 13.68 818 GLU A N 1
ATOM 3478 C CA . GLU A 1 473 ? -15.073 21.695 -22.481 1.00 13.98 818 GLU A CA 1
ATOM 3479 C C . GLU A 1 473 ? -16.020 20.538 -22.186 1.00 13.71 818 GLU A C 1
ATOM 3480 O O . GLU A 1 473 ? -17.129 20.491 -22.722 1.00 13.32 818 GLU A O 1
ATOM 3486 N N . ALA A 1 474 ? -15.569 19.602 -21.349 1.00 13.30 819 ALA A N 1
ATOM 3487 C CA . ALA A 1 474 ? -16.382 18.452 -20.954 1.00 11.94 819 ALA A CA 1
ATOM 3488 C C . ALA A 1 474 ? -17.605 18.904 -20.150 1.00 12.05 819 ALA A C 1
ATOM 3489 O O . ALA A 1 474 ? -18.724 18.438 -20.389 1.00 8.94 819 ALA A O 1
ATOM 3491 N N . LYS A 1 475 ? -17.386 19.822 -19.207 1.00 11.84 820 LYS A N 1
ATOM 3492 C CA . LYS A 1 475 ? -18.472 20.338 -18.380 1.00 13.12 820 LYS A CA 1
ATOM 3493 C C . LYS A 1 475 ? -19.490 21.126 -19.211 1.00 13.93 820 LYS A C 1
ATOM 3494 O O . LYS A 1 475 ? -20.681 21.095 -18.907 1.00 15.47 820 LYS A O 1
ATOM 3500 N N . ALA A 1 476 ? -19.027 21.806 -20.263 1.00 13.80 821 ALA A N 1
ATOM 3501 C CA . ALA A 1 476 ? -19.923 22.536 -21.165 1.00 15.01 821 ALA A CA 1
ATOM 3502 C C . ALA A 1 476 ? -20.866 21.595 -21.915 1.00 14.46 821 ALA A C 1
ATOM 3503 O O . ALA A 1 476 ? -22.022 21.932 -22.140 1.00 15.29 821 ALA A O 1
ATOM 3505 N N . ILE A 1 477 ? -20.374 20.417 -22.291 1.00 15.31 822 ILE A N 1
ATOM 3506 C CA . ILE A 1 477 ? -21.212 19.397 -22.936 1.00 14.67 822 ILE A CA 1
ATOM 3507 C C . ILE A 1 477 ? -22.134 18.729 -21.913 1.00 14.47 822 ILE A C 1
ATOM 3508 O O . ILE A 1 477 ? -23.342 18.618 -22.140 1.00 14.61 822 ILE A O 1
ATOM 3513 N N . ASN A 1 478 ? -21.543 18.296 -20.798 1.00 13.83 823 ASN A N 1
ATOM 3514 C CA . ASN A 1 478 ? -22.233 17.573 -19.722 1.00 13.85 823 ASN A CA 1
ATOM 3515 C C . ASN A 1 478 ? -22.078 18.324 -18.390 1.00 14.72 823 ASN A C 1
ATOM 3516 O O . ASN A 1 478 ? -21.054 18.180 -17.717 1.00 12.91 823 ASN A O 1
ATOM 3521 N N . PRO A 1 479 ? -23.101 19.109 -17.994 1.00 15.08 824 PRO A N 1
ATOM 3522 C CA . PRO A 1 479 ? -23.093 19.877 -16.743 1.00 15.22 824 PRO A CA 1
ATOM 3523 C C . PRO A 1 479 ? -22.782 19.075 -15.470 1.00 15.53 824 PRO A C 1
ATOM 3524 O O . PRO A 1 479 ? -22.300 19.654 -14.496 1.00 17.25 824 PRO A O 1
ATOM 3528 N N . ASN A 1 480 ? -23.075 17.772 -15.475 1.00 13.83 825 ASN A N 1
ATOM 3529 C CA . ASN A 1 480 ? -22.808 16.896 -14.328 1.00 13.28 825 ASN A CA 1
ATOM 3530 C C . ASN A 1 480 ? -21.427 16.218 -14.362 1.00 12.57 825 ASN A C 1
ATOM 3531 O O . ASN A 1 480 ? -21.126 15.367 -13.519 1.00 13.56 825 ASN A O 1
ATOM 3536 N N . MET A 1 481 ? -20.592 16.605 -15.322 1.00 12.31 826 MET A N 1
ATOM 3537 C CA . MET A 1 481 ? -19.247 16.039 -15.488 1.00 11.55 826 MET A CA 1
ATOM 3538 C C . MET A 1 481 ? -18.440 16.072 -14.191 1.00 12.79 826 MET A C 1
ATOM 3539 O O . MET A 1 481 ? -18.431 17.078 -13.472 1.00 12.15 826 MET A O 1
ATOM 3544 N N . ILE A 1 482 ? -17.768 14.965 -13.885 1.00 13.57 827 ILE A N 1
ATOM 3545 C CA . ILE A 1 482 ? -16.773 14.958 -12.813 1.00 13.51 827 ILE A CA 1
ATOM 3546 C C . ILE A 1 482 ? -15.452 14.406 -13.324 1.00 11.56 827 ILE A C 1
ATOM 3547 O O . ILE A 1 482 ? -15.425 13.537 -14.191 1.00 11.08 827 ILE A O 1
ATOM 3552 N N . MET A 1 483 ? -14.353 14.922 -12.793 1.00 11.62 828 MET A N 1
ATOM 3553 C CA . MET A 1 483 ? -13.031 14.420 -13.169 1.00 11.42 828 MET A CA 1
ATOM 3554 C C . MET A 1 483 ? -12.172 14.188 -11.940 1.00 10.82 828 MET A C 1
ATOM 3555 O O . MET A 1 483 ? -12.259 14.927 -10.954 1.00 10.17 828 MET A O 1
ATOM 3560 N N . ILE A 1 484 ? -11.350 13.148 -12.009 1.00 10.34 829 ILE A N 1
ATOM 3561 C CA . ILE A 1 484 ? -10.369 12.855 -10.974 1.00 11.35 829 ILE A CA 1
ATOM 3562 C C . ILE A 1 484 ? -9.057 12.412 -11.631 1.00 11.60 829 ILE A C 1
ATOM 3563 O O . ILE A 1 484 ? -9.012 12.158 -12.834 1.00 11.54 829 ILE A O 1
ATOM 3568 N N . GLY A 1 485 ? -7.990 12.324 -10.847 1.00 11.93 830 GLY A N 1
ATOM 3569 C CA . GLY A 1 485 ? -6.723 11.824 -11.373 1.00 12.03 830 GLY A CA 1
ATOM 3570 C C . GLY A 1 485 ? -5.646 11.630 -10.335 1.00 12.18 830 GLY A C 1
ATOM 3571 O O . GLY A 1 485 ? -5.740 12.140 -9.222 1.00 11.11 830 GLY A O 1
ATOM 3572 N N . GLU A 1 486 ? -4.614 10.880 -10.711 1.00 13.45 831 GLU A N 1
ATOM 3573 C CA . GLU A 1 486 ? -3.423 10.751 -9.886 1.00 14.60 831 GLU A CA 1
ATOM 3574 C C . GLU A 1 486 ? -2.635 12.053 -9.928 1.00 14.68 831 GLU A C 1
ATOM 3575 O O . GLU A 1 486 ? -1.987 12.355 -10.928 1.00 15.85 831 GLU A O 1
ATOM 3581 N N . GLY A 1 487 ? -2.686 12.811 -8.836 1.00 13.58 832 GLY A N 1
ATOM 3582 C CA . GLY A 1 487 ? -1.965 14.072 -8.736 1.00 13.13 832 GLY A CA 1
ATOM 3583 C C . GLY A 1 487 ? -0.592 13.949 -8.102 1.00 12.15 832 GLY A C 1
ATOM 3584 O O . GLY A 1 487 ? -0.195 14.813 -7.320 1.00 12.75 832 GLY A O 1
ATOM 3585 N N . TRP A 1 488 ? 0.145 12.890 -8.437 1.00 12.26 833 TRP A N 1
ATOM 3586 C CA . TRP A 1 488 ? 1.491 12.708 -7.893 1.00 12.54 833 TRP A CA 1
ATOM 3587 C C . TRP A 1 488 ? 2.403 13.788 -8.473 1.00 11.78 833 TRP A C 1
ATOM 3588 O O . TRP A 1 488 ? 2.223 14.212 -9.611 1.00 10.98 833 TRP A O 1
ATOM 3599 N N . ARG A 1 489 ? 3.372 14.237 -7.681 1.00 13.00 834 ARG A N 1
ATOM 3600 C CA . ARG A 1 489 ? 4.316 15.269 -8.122 1.00 12.39 834 ARG A CA 1
ATOM 3601 C C . ARG A 1 489 ? 5.382 14.671 -9.033 1.00 12.52 834 ARG A C 1
ATOM 3602 O O . ARG A 1 489 ? 6.488 14.341 -8.594 1.00 13.59 834 ARG A O 1
ATOM 3610 N N . THR A 1 490 ? 5.035 14.541 -10.309 1.00 12.68 835 THR A N 1
ATOM 3611 C CA . THR A 1 490 ? 5.876 13.851 -11.291 1.00 12.71 835 THR A CA 1
ATOM 3612 C C . THR A 1 490 ? 6.288 14.719 -12.498 1.00 13.37 835 THR A C 1
ATOM 3613 O O . THR A 1 490 ? 6.976 14.233 -13.394 1.00 14.74 835 THR A O 1
ATOM 3617 N N . PHE A 1 491 ? 5.890 15.991 -12.521 1.00 13.46 836 PHE A N 1
ATOM 3618 C CA . PHE A 1 491 ? 6.023 16.818 -13.734 1.00 14.22 836 PHE A CA 1
ATOM 3619 C C . PHE A 1 491 ? 7.454 16.887 -14.278 1.00 13.66 836 PHE A C 1
ATOM 3620 O O . PHE A 1 491 ? 8.410 17.083 -13.524 1.00 13.81 836 PHE A O 1
ATOM 3628 N N . GLN A 1 492 ? 7.586 16.729 -15.593 1.00 13.38 837 GLN A N 1
ATOM 3629 C CA . GLN A 1 492 ? 8.864 16.936 -16.277 1.00 13.72 837 GLN A CA 1
ATOM 3630 C C . GLN A 1 492 ? 8.777 18.116 -17.234 1.00 12.99 837 GLN A C 1
ATOM 3631 O O . GLN A 1 492 ? 9.556 19.060 -17.127 1.00 15.23 837 GLN A O 1
ATOM 3637 N N . GLY A 1 493 ? 7.827 18.062 -18.163 1.00 12.69 838 GLY A N 1
ATOM 3638 C CA . GLY A 1 493 ? 7.610 19.149 -19.117 1.00 11.38 838 GLY A CA 1
ATOM 3639 C C . GLY A 1 493 ? 8.752 19.323 -20.102 1.00 12.27 838 GLY A C 1
ATOM 3640 O O . GLY A 1 493 ? 9.538 18.400 -20.321 1.00 10.39 838 GLY A O 1
ATOM 3641 N N . ASP A 1 494 ? 8.828 20.510 -20.703 1.00 12.78 839 ASP A N 1
ATOM 3642 C CA . ASP A 1 494 ? 9.923 20.871 -21.608 1.00 12.78 839 ASP A CA 1
ATOM 3643 C C . ASP A 1 494 ? 11.128 21.324 -20.783 1.00 13.84 839 ASP A C 1
ATOM 3644 O O . ASP A 1 494 ? 10.971 22.079 -19.824 1.00 13.28 839 ASP A O 1
ATOM 3649 N N . GLN A 1 495 ? 12.327 20.875 -21.154 1.00 15.66 840 GLN A N 1
ATOM 3650 C CA . GLN A 1 495 ? 13.527 21.222 -20.387 1.00 16.97 840 GLN A CA 1
ATOM 3651 C C . GLN A 1 495 ? 13.699 22.741 -20.283 1.00 17.80 840 GLN A C 1
ATOM 3652 O O . GLN A 1 495 ? 13.707 23.446 -21.294 1.00 18.58 840 GLN A O 1
ATOM 3658 N N . GLY A 1 496 ? 13.822 23.233 -19.053 1.00 18.68 841 GLY A N 1
ATOM 3659 C CA . GLY A 1 496 ? 14.038 24.657 -18.801 1.00 19.34 841 GLY A CA 1
ATOM 3660 C C . GLY A 1 496 ? 12.828 25.549 -19.023 1.00 20.47 841 GLY A C 1
ATOM 3661 O O . GLY A 1 496 ? 12.964 26.771 -19.080 1.00 21.52 841 GLY A O 1
ATOM 3662 N N . LYS A 1 497 ? 11.645 24.951 -19.135 1.00 21.06 842 LYS A N 1
ATOM 3663 C CA . LYS A 1 497 ? 10.410 25.703 -19.347 1.00 22.45 842 LYS A CA 1
ATOM 3664 C C . LYS A 1 497 ? 9.371 25.321 -18.288 1.00 21.82 842 LYS A C 1
ATOM 3665 O O . LYS A 1 497 ? 8.450 24.553 -18.567 1.00 21.09 842 LYS A O 1
ATOM 3671 N N . PRO A 1 498 ? 9.520 25.862 -17.062 1.00 21.69 843 PRO A N 1
ATOM 3672 C CA . PRO A 1 498 ? 8.637 25.481 -15.955 1.00 21.04 843 PRO A CA 1
ATOM 3673 C C . PRO A 1 498 ? 7.190 25.888 -16.195 1.00 19.14 843 PRO A C 1
ATOM 3674 O O . PRO A 1 498 ? 6.932 26.944 -16.766 1.00 20.16 843 PRO A O 1
ATOM 3678 N N . VAL A 1 499 ? 6.263 25.039 -15.764 1.00 18.11 844 VAL A N 1
ATOM 3679 C CA . VAL A 1 499 ? 4.831 25.297 -15.893 1.00 17.01 844 VAL A CA 1
ATOM 3680 C C . VAL A 1 499 ? 4.125 24.747 -14.657 1.00 15.76 844 VAL A C 1
ATOM 3681 O O . VAL A 1 499 ? 4.621 23.817 -14.024 1.00 14.98 844 VAL A O 1
ATOM 3685 N N . LYS A 1 500 ? 2.983 25.338 -14.308 1.00 15.71 845 LYS A N 1
ATOM 3686 C CA . LYS A 1 500 ? 2.163 24.860 -13.193 1.00 15.87 845 LYS A CA 1
ATOM 3687 C C . LYS A 1 500 ? 1.540 23.505 -13.552 1.00 16.36 845 LYS A C 1
ATOM 3688 O O . LYS A 1 500 ? 0.738 23.420 -14.493 1.00 14.55 845 LYS A O 1
ATOM 3694 N N . PRO A 1 501 ? 1.915 22.440 -12.817 1.00 16.08 846 PRO A N 1
ATOM 3695 C CA . PRO A 1 501 ? 1.389 21.115 -13.108 1.00 15.74 846 PRO A CA 1
ATOM 3696 C C . PRO A 1 501 ? 0.026 20.828 -12.473 1.00 13.71 846 PRO A C 1
ATOM 3697 O O . PRO A 1 501 ? -0.369 21.483 -11.508 1.00 12.94 846 PRO A O 1
ATOM 3701 N N . ALA A 1 502 ? -0.667 19.841 -13.035 1.00 11.06 847 ALA A N 1
ATOM 3702 C CA . ALA A 1 502 ? -1.981 19.405 -12.568 1.00 11.53 847 ALA A CA 1
ATOM 3703 C C . ALA A 1 502 ? -1.843 18.281 -11.531 1.00 11.88 847 ALA A C 1
ATOM 3704 O O . ALA A 1 502 ? -2.230 17.133 -11.772 1.00 11.37 847 ALA A O 1
ATOM 3706 N N . ASP A 1 503 ? -1.287 18.628 -10.375 1.00 12.87 848 ASP A N 1
ATOM 3707 C CA . ASP A 1 503 ? -0.993 17.654 -9.326 1.00 11.68 848 ASP A CA 1
ATOM 3708 C C . ASP A 1 503 ? -1.688 18.061 -8.020 1.00 12.22 848 ASP A C 1
ATOM 3709 O O . ASP A 1 503 ? -2.624 18.860 -8.042 1.00 13.40 848 ASP A O 1
ATOM 3714 N N . GLN A 1 504 ? -1.241 17.513 -6.894 1.00 13.10 849 GLN A N 1
ATOM 3715 C CA . GLN A 1 504 ? -1.887 17.751 -5.593 1.00 13.69 849 GLN A CA 1
ATOM 3716 C C . GLN A 1 504 ? -1.805 19.198 -5.103 1.00 12.43 849 GLN A C 1
ATOM 3717 O O . GLN A 1 504 ? -2.694 19.661 -4.386 1.00 12.82 849 GLN A O 1
ATOM 3723 N N . ASP A 1 505 ? -0.750 19.911 -5.494 1.00 13.25 850 ASP A N 1
ATOM 3724 C CA . ASP A 1 505 ? -0.589 21.329 -5.128 1.00 12.85 850 ASP A CA 1
ATOM 3725 C C . ASP A 1 505 ? -1.478 22.272 -5.941 1.00 12.31 850 ASP A C 1
ATOM 3726 O O . ASP A 1 505 ? -1.646 23.433 -5.580 1.00 12.81 850 ASP A O 1
ATOM 3731 N N . TRP A 1 506 ? -2.041 21.762 -7.033 1.00 12.32 851 TRP A N 1
ATOM 3732 C CA . TRP A 1 506 ? -3.025 22.483 -7.848 1.00 12.37 851 TRP A CA 1
ATOM 3733 C C . TRP A 1 506 ? -4.386 22.608 -7.151 1.00 11.24 851 TRP A C 1
ATOM 3734 O O . TRP A 1 506 ? -5.182 23.487 -7.488 1.00 10.69 851 TRP A O 1
ATOM 3745 N N . MET A 1 507 ? -4.644 21.742 -6.172 1.00 10.80 852 MET A N 1
ATOM 3746 C CA . MET A 1 507 ? -5.952 21.689 -5.511 1.00 10.85 852 MET A CA 1
ATOM 3747 C C . MET A 1 507 ? -6.308 22.974 -4.755 1.00 11.97 852 MET A C 1
ATOM 3748 O O . MET A 1 507 ? -7.480 23.315 -4.652 1.00 9.62 852 MET A O 1
ATOM 3753 N N . LYS A 1 508 ? -5.307 23.700 -4.256 1.00 13.19 853 LYS A N 1
ATOM 3754 C CA . LYS A 1 508 ? -5.558 24.975 -3.570 1.00 14.14 853 LYS A CA 1
ATOM 3755 C C . LYS A 1 508 ? -5.939 26.144 -4.497 1.00 14.39 853 LYS A C 1
ATOM 3756 O O . LYS A 1 508 ? -6.318 27.203 -3.996 1.00 14.33 853 LYS A O 1
ATOM 3762 N N . SER A 1 509 ? -5.837 25.955 -5.820 1.00 14.32 854 SER A N 1
ATOM 3763 C CA A SER A 1 509 ? -6.112 27.011 -6.804 0.50 15.15 854 SER A CA 1
ATOM 3764 C CA B SER A 1 509 ? -6.142 27.025 -6.780 0.50 13.29 854 SER A CA 1
ATOM 3765 C C . SER A 1 509 ? -7.169 26.605 -7.838 1.00 14.81 854 SER A C 1
ATOM 3766 O O . SER A 1 509 ? -7.319 27.265 -8.871 1.00 15.21 854 SER A O 1
ATOM 3771 N N . THR A 1 510 ? -7.896 25.519 -7.572 1.00 14.24 855 THR A N 1
ATOM 3772 C CA . THR A 1 510 ? -8.955 25.057 -8.472 1.00 14.01 855 THR A CA 1
ATOM 3773 C C . THR A 1 510 ? -9.971 24.216 -7.703 1.00 14.32 855 THR A C 1
ATOM 3774 O O . THR A 1 510 ? -9.615 23.547 -6.734 1.00 15.08 855 THR A O 1
ATOM 3778 N N . ASP A 1 511 ? -11.233 24.278 -8.123 1.00 15.22 856 ASP A N 1
ATOM 3779 C CA . ASP A 1 511 ? -12.269 23.358 -7.645 1.00 16.75 856 ASP A CA 1
ATOM 3780 C C . ASP A 1 511 ? -12.900 22.649 -8.851 1.00 16.73 856 ASP A C 1
ATOM 3781 O O . ASP A 1 511 ? -14.113 22.720 -9.065 1.00 17.67 856 ASP A O 1
ATOM 3786 N N . THR A 1 512 ? -12.064 21.972 -9.634 1.00 16.31 857 THR A N 1
ATOM 3787 C CA . THR A 1 512 ? -12.506 21.270 -10.841 1.00 15.85 857 THR A CA 1
ATOM 3788 C C . THR A 1 512 ? -12.246 19.765 -10.723 1.00 16.30 857 THR A C 1
ATOM 3789 O O . THR A 1 512 ? -13.177 18.979 -10.555 1.00 17.89 857 THR A O 1
ATOM 3793 N N . VAL A 1 513 ? -10.977 19.374 -10.786 1.00 15.97 858 VAL A N 1
ATOM 3794 C CA . VAL A 1 513 ? -10.592 17.965 -10.757 1.00 15.79 858 VAL A CA 1
ATOM 3795 C C . VAL A 1 513 ? -10.094 17.580 -9.362 1.00 15.94 858 VAL A C 1
ATOM 3796 O O . VAL A 1 513 ? -9.309 18.316 -8.761 1.00 16.26 858 VAL A O 1
ATOM 3800 N N . GLY A 1 514 ? -10.562 16.437 -8.855 1.00 14.68 859 GLY A N 1
ATOM 3801 C CA . GLY A 1 514 ? -10.121 15.901 -7.556 1.00 14.32 859 GLY A CA 1
ATOM 3802 C C . GLY A 1 514 ? -8.960 14.925 -7.693 1.00 13.10 859 GLY A C 1
ATOM 3803 O O . GLY A 1 514 ? -8.810 14.276 -8.724 1.00 13.59 859 GLY A O 1
ATOM 3804 N N . VAL A 1 515 ? -8.129 14.821 -6.658 1.00 12.12 860 VAL A N 1
ATOM 3805 C CA . VAL A 1 515 ? -6.966 13.929 -6.698 1.00 10.74 860 VAL A CA 1
ATOM 3806 C C . VAL A 1 515 ? -7.007 12.871 -5.597 1.00 11.71 860 VAL A C 1
ATOM 3807 O O . VAL A 1 515 ? -7.555 13.097 -4.513 1.00 10.36 860 VAL A O 1
ATOM 3811 N N . PHE A 1 516 ? -6.405 11.720 -5.887 1.00 12.20 861 PHE A N 1
ATOM 3812 C CA . PHE A 1 516 ? -6.306 10.628 -4.921 1.00 12.71 861 PHE A CA 1
ATOM 3813 C C . PHE A 1 516 ? -5.527 11.049 -3.683 1.00 11.92 861 PHE A C 1
ATOM 3814 O O . PHE A 1 516 ? -4.486 11.693 -3.789 1.00 13.38 861 PHE A O 1
ATOM 3822 N N . SER A 1 517 ? -6.051 10.684 -2.517 1.00 12.26 862 SER A N 1
ATOM 3823 C CA . SER A 1 517 ? -5.401 10.976 -1.249 1.00 12.92 862 SER A CA 1
ATOM 3824 C C . SER A 1 517 ? -4.532 9.807 -0.785 1.00 13.01 862 SER A C 1
ATOM 3825 O O . SER A 1 517 ? -5.009 8.881 -0.125 1.00 12.16 862 SER A O 1
ATOM 3828 N N . ASP A 1 518 ? -3.248 9.863 -1.127 1.00 12.52 863 ASP A N 1
ATOM 3829 C CA . ASP A 1 518 ? -2.289 8.861 -0.653 1.00 12.55 863 ASP A CA 1
ATOM 3830 C C . ASP A 1 518 ? -2.069 8.921 0.868 1.00 12.81 863 ASP A C 1
ATOM 3831 O O . ASP A 1 518 ? -1.675 7.926 1.477 1.00 14.09 863 ASP A O 1
ATOM 3836 N N . ASP A 1 519 ? -2.348 10.076 1.472 1.00 12.12 864 ASP A N 1
ATOM 3837 C CA . ASP A 1 519 ? -2.201 10.266 2.917 1.00 11.72 864 ASP A CA 1
ATOM 3838 C C . ASP A 1 519 ? -3.171 9.402 3.731 1.00 11.24 864 ASP A C 1
ATOM 3839 O O . ASP A 1 519 ? -2.764 8.756 4.697 1.00 10.63 864 ASP A O 1
ATOM 3844 N N . ILE A 1 520 ? -4.447 9.394 3.353 1.00 11.71 865 ILE A N 1
ATOM 3845 C CA . ILE A 1 520 ? -5.428 8.543 4.037 1.00 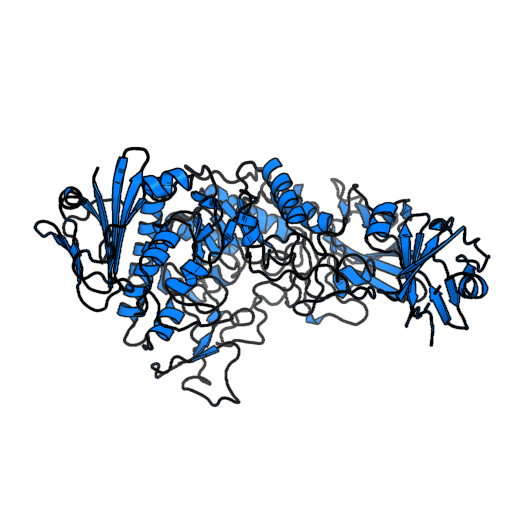11.58 865 ILE A CA 1
ATOM 3846 C C . ILE A 1 520 ? -5.155 7.060 3.748 1.00 12.41 865 ILE A C 1
ATOM 3847 O O . ILE A 1 520 ? -5.316 6.214 4.628 1.00 12.24 865 ILE A O 1
ATOM 3852 N N . ARG A 1 521 ? -4.733 6.753 2.522 1.00 12.72 866 ARG A N 1
ATOM 3853 C CA . ARG A 1 521 ? -4.317 5.392 2.165 1.00 12.21 866 ARG A CA 1
ATOM 3854 C C . ARG A 1 521 ? -3.212 4.912 3.113 1.00 12.16 866 ARG A C 1
ATOM 3855 O O . ARG A 1 521 ? -3.388 3.923 3.829 1.00 10.29 866 ARG A O 1
ATOM 3863 N N . ASN A 1 522 ? -2.094 5.641 3.131 1.00 12.40 867 ASN A N 1
ATOM 3864 C CA . ASN A 1 522 ? -0.934 5.289 3.959 1.00 11.67 867 ASN A CA 1
ATOM 3865 C C . ASN A 1 522 ? -1.264 5.178 5.442 1.00 12.91 867 ASN A C 1
ATOM 3866 O O . ASN A 1 522 ? -0.895 4.197 6.097 1.00 10.91 867 ASN A O 1
ATOM 3871 N N . SER A 1 523 ? -1.954 6.190 5.966 1.00 13.45 868 SER A N 1
ATOM 3872 C CA . SER A 1 523 ? -2.277 6.244 7.391 1.00 13.18 868 SER A CA 1
ATOM 3873 C C . SER A 1 523 ? -3.143 5.064 7.845 1.00 12.62 868 SER A C 1
ATOM 3874 O O . SER A 1 523 ? -2.941 4.530 8.939 1.00 10.42 868 SER A O 1
ATOM 3877 N N . LEU A 1 524 ? -4.094 4.655 7.005 1.00 12.16 869 LEU A N 1
ATOM 3878 C CA . LEU A 1 524 ? -5.012 3.561 7.357 1.00 11.37 869 LEU A CA 1
ATOM 3879 C C . LEU A 1 524 ? -4.440 2.156 7.135 1.00 11.88 869 LEU A C 1
ATOM 3880 O O . LEU A 1 524 ? -4.660 1.271 7.963 1.00 11.53 869 LEU A O 1
ATOM 3885 N N . LYS A 1 525 ? -3.731 1.939 6.027 1.00 12.29 870 LYS A N 1
ATOM 3886 C CA . LYS A 1 525 ? -3.272 0.576 5.676 1.00 12.87 870 LYS A CA 1
ATOM 3887 C C . LYS A 1 525 ? -1.948 0.486 4.897 1.00 13.16 870 LYS A C 1
ATOM 3888 O O . LYS A 1 525 ? -1.679 -0.527 4.254 1.00 12.32 870 LYS A O 1
ATOM 3894 N N . SER A 1 526 ? -1.131 1.535 4.970 1.00 15.14 871 SER A N 1
ATOM 3895 C CA . SER A 1 526 ? 0.175 1.602 4.284 1.00 15.84 871 SER A CA 1
ATOM 3896 C C . SER A 1 526 ? 0.108 1.762 2.763 1.00 16.89 871 SER A C 1
ATOM 3897 O O . SER A 1 526 ? -0.918 1.512 2.122 1.00 15.81 871 SER A O 1
ATOM 3900 N N . GLY A 1 527 ? 1.243 2.181 2.212 1.00 17.75 872 GLY A N 1
ATOM 3901 C CA . GLY A 1 527 ? 1.436 2.356 0.775 1.00 19.17 872 GLY A CA 1
ATOM 3902 C C . GLY A 1 527 ? 2.848 2.851 0.504 1.00 20.16 872 GLY A C 1
ATOM 3903 O O . GLY A 1 527 ? 3.693 2.820 1.390 1.00 19.65 872 GLY A O 1
ATOM 3904 N N . PHE A 1 528 ? 3.107 3.315 -0.715 1.00 23.82 873 PHE A N 1
ATOM 3905 C CA . PHE A 1 528 ? 4.435 3.823 -1.077 1.00 25.27 873 PHE A CA 1
ATOM 3906 C C . PHE A 1 528 ? 4.853 4.979 -0.154 1.00 26.18 873 PHE A C 1
ATOM 3907 O O . PHE A 1 528 ? 4.040 5.862 0.134 1.00 24.69 873 PHE A O 1
ATOM 3915 N N . PRO A 1 529 ? 6.125 4.993 0.298 1.00 27.43 874 PRO A N 1
ATOM 3916 C CA . PRO A 1 529 ? 7.223 4.064 0.015 1.00 28.10 874 PRO A CA 1
ATOM 3917 C C . PRO A 1 529 ? 7.336 2.845 0.946 1.00 27.77 874 PRO A C 1
ATOM 3918 O O . PRO A 1 529 ? 8.315 2.104 0.843 1.00 28.92 874 PRO A O 1
ATOM 3922 N N . ASN A 1 530 ? 6.356 2.627 1.825 1.00 26.82 875 ASN A N 1
ATOM 3923 C CA . ASN A 1 530 ? 6.452 1.578 2.848 1.00 25.67 875 ASN A CA 1
ATOM 3924 C C . ASN A 1 530 ? 5.232 0.648 2.920 1.00 23.65 875 ASN A C 1
ATOM 3925 O O . ASN A 1 530 ? 4.638 0.485 3.985 1.00 22.94 875 ASN A O 1
ATOM 3930 N N . GLU A 1 531 ? 4.870 0.025 1.798 1.00 22.23 876 GLU A N 1
ATOM 3931 C CA . GLU A 1 531 ? 3.741 -0.918 1.778 1.00 20.15 876 GLU A CA 1
ATOM 3932 C C . GLU A 1 531 ? 4.027 -2.139 2.664 1.00 19.55 876 GLU A C 1
ATOM 3933 O O . GLU A 1 531 ? 5.106 -2.737 2.587 1.00 18.08 876 GLU A O 1
ATOM 3939 N N . GLY A 1 532 ? 3.053 -2.501 3.498 1.00 17.91 877 GLY A N 1
ATOM 3940 C CA . GLY A 1 532 ? 3.200 -3.617 4.434 1.00 17.65 877 GLY A CA 1
ATOM 3941 C C . GLY A 1 532 ? 3.552 -3.207 5.855 1.00 17.45 877 GLY A C 1
ATOM 3942 O O . GLY A 1 532 ? 3.584 -4.047 6.750 1.00 18.63 877 GLY A O 1
ATOM 3943 N N . THR A 1 533 ? 3.819 -1.921 6.075 1.00 16.88 878 THR A N 1
ATOM 3944 C CA . THR A 1 533 ? 4.072 -1.410 7.422 1.00 17.25 878 THR A CA 1
ATOM 3945 C C . THR A 1 533 ? 2.756 -1.267 8.186 1.00 15.98 878 THR A C 1
ATOM 3946 O O . THR A 1 533 ? 1.786 -0.747 7.638 1.00 15.60 878 THR A O 1
ATOM 3950 N N . PRO A 1 534 ? 2.708 -1.746 9.446 1.00 15.56 879 PRO A N 1
ATOM 3951 C CA . PRO A 1 534 ? 1.494 -1.592 10.259 1.00 15.20 879 PRO A CA 1
ATOM 3952 C C . PRO A 1 534 ? 0.988 -0.145 10.341 1.00 14.41 879 PRO A C 1
ATOM 3953 O O . PRO A 1 534 ? 1.772 0.777 10.569 1.00 13.64 879 PRO A O 1
ATOM 3957 N N . ALA A 1 535 ? -0.317 0.030 10.137 1.00 13.60 880 ALA A N 1
ATOM 3958 C CA . ALA A 1 535 ? -0.966 1.338 10.167 1.00 11.61 880 ALA A CA 1
ATOM 3959 C C . ALA A 1 535 ? -2.261 1.226 10.981 1.00 11.37 880 ALA A C 1
ATOM 3960 O O . ALA A 1 535 ? -2.399 0.296 11.775 1.00 10.81 880 ALA A O 1
ATOM 3962 N N . PHE A 1 536 ? -3.204 2.150 10.793 1.00 10.26 881 PHE A N 1
ATOM 3963 C CA . PHE A 1 536 ? -4.369 2.238 11.687 1.00 10.59 881 PHE A CA 1
ATOM 3964 C C . PHE A 1 536 ? -5.169 0.935 11.829 1.00 11.19 881 PHE A C 1
ATOM 3965 O O . PHE A 1 536 ? -5.455 0.513 12.946 1.00 11.98 881 PHE A O 1
ATOM 3973 N N . ILE A 1 537 ? -5.533 0.309 10.710 1.00 11.56 882 ILE A N 1
ATOM 3974 C CA . ILE A 1 537 ? -6.331 -0.924 10.747 1.00 11.56 882 ILE A CA 1
ATOM 3975 C C . ILE A 1 537 ? -5.484 -2.209 10.768 1.00 12.62 882 ILE A C 1
ATOM 3976 O O . ILE A 1 537 ? -6.041 -3.305 10.722 1.00 11.76 882 ILE A O 1
ATOM 3981 N N . THR A 1 538 ? -4.159 -2.072 10.844 1.00 12.74 883 THR A N 1
ATOM 3982 C CA . THR A 1 538 ? -3.245 -3.223 10.837 1.00 13.24 883 THR A CA 1
ATOM 3983 C C . THR A 1 538 ? -2.253 -3.202 12.013 1.00 12.99 883 THR A C 1
ATOM 3984 O O . THR A 1 538 ? -1.127 -3.701 11.901 1.00 11.68 883 THR A O 1
ATOM 3988 N N . GLY A 1 539 ? -2.679 -2.621 13.133 1.00 12.98 884 GLY A N 1
ATOM 3989 C CA . GLY A 1 539 ? -1.922 -2.693 14.390 1.00 13.19 884 GLY A CA 1
ATOM 3990 C C . GLY A 1 539 ? -0.824 -1.664 14.619 1.00 12.36 884 GLY A C 1
ATOM 3991 O O . GLY A 1 539 ? -0.043 -1.804 15.556 1.00 10.65 884 GLY A O 1
ATOM 3992 N N . GLY A 1 540 ? -0.761 -0.629 13.784 1.00 12.10 885 GLY A N 1
ATOM 3993 C CA . GLY A 1 540 ? 0.230 0.440 13.955 1.00 13.46 885 GLY A CA 1
ATOM 3994 C C . GLY A 1 540 ? -0.415 1.746 14.399 1.00 13.75 885 GLY A C 1
ATOM 3995 O O . GLY A 1 540 ? -1.124 2.372 13.610 1.00 15.15 885 GLY A O 1
ATOM 3996 N N . PRO A 1 541 ? -0.179 2.172 15.659 1.00 13.87 886 PRO A N 1
ATOM 3997 C CA . PRO A 1 541 ? -0.793 3.411 16.154 1.00 13.48 886 PRO A CA 1
ATOM 3998 C C . PRO A 1 541 ? -0.480 4.653 15.308 1.00 12.51 886 PRO A C 1
ATOM 3999 O O . PRO A 1 541 ? 0.666 4.874 14.927 1.00 11.92 886 PRO A O 1
ATOM 4003 N N . GLN A 1 542 ? -1.507 5.444 15.017 1.00 12.71 887 GLN A N 1
ATOM 4004 C CA . GLN A 1 542 ? -1.361 6.662 14.219 1.00 12.88 887 GLN A CA 1
ATOM 4005 C C . GLN A 1 542 ? -1.839 7.863 15.024 1.00 12.97 887 GLN A C 1
ATOM 4006 O O . GLN A 1 542 ? -2.699 7.726 15.892 1.00 13.02 887 GLN A O 1
ATOM 4012 N N . SER A 1 543 ? -1.281 9.037 14.738 1.00 14.12 888 SER A N 1
ATOM 4013 C CA . SER A 1 543 ? -1.761 10.282 15.338 1.00 14.33 888 SER A CA 1
ATOM 4014 C C . SER A 1 543 ? -3.230 10.483 14.958 1.00 14.03 888 SER A C 1
ATOM 4015 O O . SER A 1 543 ? -3.570 10.504 13.777 1.00 15.15 888 SER A O 1
ATOM 4018 N N . LEU A 1 544 ? -4.094 10.613 15.960 1.00 13.46 889 LEU A N 1
ATOM 4019 C CA . LEU A 1 544 ? -5.540 10.679 15.726 1.00 12.60 889 LEU A CA 1
ATOM 4020 C C . LEU A 1 544 ? -5.980 12.001 15.099 1.00 11.77 889 LEU A C 1
ATOM 4021 O O . LEU A 1 544 ? -7.003 12.052 14.422 1.00 12.18 889 LEU A O 1
ATOM 4026 N N . GLN A 1 545 ? -5.217 13.066 15.325 1.00 12.01 890 GLN A N 1
ATOM 4027 C CA . GLN A 1 545 ? -5.526 14.362 14.713 1.00 12.15 890 GLN A CA 1
ATOM 4028 C C . GLN A 1 545 ? -5.372 14.278 13.190 1.00 10.63 890 GLN A C 1
ATOM 4029 O O . GLN A 1 545 ? -6.227 14.754 12.447 1.00 11.25 890 GLN A O 1
ATOM 4035 N N . GLY A 1 546 ? -4.285 13.653 12.745 1.00 10.97 891 GLY A N 1
ATOM 4036 C CA . GLY A 1 546 ? -4.036 13.422 11.322 1.00 11.75 891 GLY A CA 1
ATOM 4037 C C . GLY A 1 546 ? -5.093 12.545 10.675 1.00 10.68 891 GLY A C 1
ATOM 4038 O O . GLY A 1 546 ? -5.551 12.841 9.574 1.00 11.49 891 GLY A O 1
ATOM 4039 N N . ILE A 1 547 ? -5.468 11.466 11.363 1.00 10.55 892 ILE A N 1
ATOM 4040 C CA . ILE A 1 547 ? -6.561 10.587 10.930 1.00 10.89 892 ILE A CA 1
ATOM 4041 C C . ILE A 1 547 ? -7.862 11.385 10.847 1.00 10.87 892 ILE A C 1
ATOM 4042 O O . ILE A 1 547 ? -8.571 11.319 9.843 1.00 12.11 892 ILE A O 1
ATOM 4047 N N . PHE A 1 548 ? -8.153 12.153 11.898 1.00 10.53 893 PHE A N 1
ATOM 4048 C CA . PHE A 1 548 ? -9.375 12.953 11.968 1.00 9.04 893 PHE A CA 1
ATOM 4049 C C . PHE A 1 548 ? -9.444 13.973 10.835 1.00 8.59 893 PHE A C 1
ATOM 4050 O O . PHE A 1 548 ? -10.476 14.117 10.188 1.00 8.68 893 PHE A O 1
ATOM 4058 N N . LYS A 1 549 ? -8.339 14.674 10.599 1.00 8.71 894 LYS A N 1
ATOM 4059 C CA . LYS A 1 549 ? -8.253 15.629 9.494 1.00 10.51 894 LYS A CA 1
ATOM 4060 C C . LYS A 1 549 ? -8.431 14.959 8.127 1.00 11.04 894 LYS A C 1
ATOM 4061 O O . LYS A 1 549 ? -9.062 15.531 7.240 1.00 12.65 894 LYS A O 1
ATOM 4067 N N . ASN A 1 550 ? -7.884 13.755 7.956 1.00 12.51 895 ASN A N 1
ATOM 4068 C CA . ASN A 1 550 ? -8.135 12.968 6.735 1.00 11.95 895 ASN A CA 1
ATOM 4069 C C . ASN A 1 550 ? -9.624 12.649 6.566 1.00 12.63 895 ASN A C 1
ATOM 4070 O O . ASN A 1 550 ? -10.185 12.842 5.487 1.00 12.16 895 ASN A O 1
ATOM 4075 N N . ILE A 1 551 ? -10.260 12.197 7.646 1.00 13.47 896 ILE A N 1
ATOM 4076 C CA . ILE A 1 551 ? -11.715 11.965 7.667 1.00 13.26 896 ILE A CA 1
ATOM 4077 C C . ILE A 1 551 ? -12.515 13.210 7.248 1.00 12.11 896 ILE A C 1
ATOM 4078 O O . ILE A 1 551 ? -13.578 13.082 6.640 1.00 14.23 896 ILE A O 1
ATOM 4083 N N . LYS A 1 552 ? -12.002 14.400 7.567 1.00 12.47 897 LYS A N 1
ATOM 4084 C CA . LYS A 1 552 ? -12.604 15.680 7.126 1.00 11.56 897 LYS A CA 1
ATOM 4085 C C . LYS A 1 552 ? -12.203 16.119 5.704 1.00 11.59 897 LYS A C 1
ATOM 4086 O O . LYS A 1 552 ? -12.584 17.207 5.261 1.00 11.07 897 LYS A O 1
ATOM 4092 N N . ALA A 1 553 ? -11.451 15.275 4.993 1.00 11.63 898 ALA A N 1
ATOM 4093 C CA . ALA A 1 553 ? -10.934 15.587 3.656 1.00 10.78 898 ALA A CA 1
ATOM 4094 C C . ALA A 1 553 ? -9.896 16.707 3.716 1.00 10.79 898 ALA A C 1
ATOM 4095 O O . ALA A 1 553 ? -9.876 17.602 2.868 1.00 10.96 898 ALA A O 1
ATOM 4097 N N . GLN A 1 554 ? -9.040 16.645 4.729 1.00 9.81 899 GLN A N 1
ATOM 4098 C CA . GLN A 1 554 ? -7.954 17.597 4.898 1.00 11.08 899 GLN A CA 1
ATOM 4099 C C . GLN A 1 554 ? -6.638 16.839 5.081 1.00 11.54 899 GLN A C 1
ATOM 4100 O O . GLN A 1 554 ? -6.081 16.808 6.179 1.00 12.80 899 GLN A O 1
ATOM 4106 N N . PRO A 1 555 ? -6.142 16.208 4.000 1.00 11.38 900 PRO A N 1
ATOM 4107 C CA . PRO A 1 555 ? -4.882 15.463 4.068 1.00 11.03 900 PRO A CA 1
ATOM 4108 C C . PRO A 1 555 ? -3.691 16.318 4.483 1.00 9.94 900 PRO A C 1
ATOM 4109 O O . PRO A 1 555 ? -3.665 17.512 4.217 1.00 10.13 900 PRO A O 1
ATOM 4113 N N . GLY A 1 556 ? -2.714 15.687 5.123 1.00 11.90 901 GLY A N 1
ATOM 4114 C CA . GLY A 1 556 ? -1.537 16.380 5.635 1.00 12.38 901 GLY A CA 1
ATOM 4115 C C . GLY A 1 556 ? -0.440 16.649 4.621 1.00 13.02 901 GLY A C 1
ATOM 4116 O O . GLY A 1 556 ? 0.492 17.399 4.919 1.00 13.64 901 GLY A O 1
ATOM 4117 N N . ASN A 1 557 ? -0.534 16.050 3.431 1.00 12.00 902 ASN A N 1
ATOM 4118 C CA . ASN A 1 557 ? 0.520 16.192 2.414 1.00 12.30 902 ASN A CA 1
ATOM 4119 C C . ASN A 1 557 ? 0.188 17.151 1.257 1.00 12.78 902 ASN A C 1
ATOM 4120 O O . ASN A 1 557 ? 1.037 17.404 0.406 1.00 11.70 902 ASN A O 1
ATOM 4125 N N . PHE A 1 558 ? -1.040 17.661 1.217 1.00 12.73 903 PHE A N 1
ATOM 4126 C CA . PHE A 1 558 ? -1.381 18.774 0.325 1.00 13.42 903 PHE A CA 1
ATOM 4127 C C . PHE A 1 558 ? -2.568 19.554 0.869 1.00 14.26 903 PHE A C 1
ATOM 4128 O O . PHE A 1 558 ? -3.363 19.016 1.644 1.00 14.69 903 PHE A O 1
ATOM 4136 N N . GLU A 1 559 ? -2.675 20.818 0.463 1.00 15.08 904 GLU A N 1
ATOM 4137 C CA . GLU A 1 559 ? -3.769 21.684 0.904 1.00 16.96 904 GLU A CA 1
ATOM 4138 C C . GLU A 1 559 ? -5.016 21.482 0.047 1.00 16.26 904 GLU A C 1
ATOM 4139 O O . GLU A 1 559 ? -5.026 21.818 -1.139 1.00 15.77 904 GLU A O 1
ATOM 4145 N N . ALA A 1 560 ? -6.065 20.930 0.656 1.00 15.62 905 ALA A N 1
ATOM 4146 C CA . ALA A 1 560 ? -7.378 20.847 0.025 1.00 14.11 905 ALA A CA 1
ATOM 4147 C C . ALA A 1 560 ? -8.301 21.899 0.643 1.00 14.77 905 ALA A C 1
ATOM 4148 O O . ALA A 1 560 ? -8.738 21.748 1.785 1.00 13.71 905 ALA A O 1
ATOM 4150 N N . ASP A 1 561 ? -8.597 22.964 -0.104 1.00 14.63 906 ASP A N 1
ATOM 4151 C CA . ASP A 1 561 ? -9.472 24.027 0.409 1.00 16.13 906 ASP A CA 1
ATOM 4152 C C . ASP A 1 561 ? -10.969 23.714 0.234 1.00 16.01 906 ASP A C 1
ATOM 4153 O O . ASP A 1 561 ? -11.822 24.501 0.648 1.00 17.53 906 ASP A O 1
ATOM 4158 N N . SER A 1 562 ? -11.268 22.561 -0.364 1.00 14.55 907 SER A N 1
ATOM 4159 C CA . SER A 1 562 ? -12.638 22.071 -0.530 1.00 15.13 907 SER A CA 1
ATOM 4160 C C . SER A 1 562 ? -12.629 20.534 -0.465 1.00 14.26 907 SER A C 1
ATOM 4161 O O . SER A 1 562 ? -11.685 19.907 -0.947 1.00 13.37 907 SER A O 1
ATOM 4164 N N . PRO A 1 563 ? -13.670 19.920 0.137 1.00 14.41 908 PRO A N 1
ATOM 4165 C CA . PRO A 1 563 ? -13.680 18.454 0.265 1.00 14.79 908 PRO A CA 1
ATOM 4166 C C . PRO A 1 563 ? -13.696 17.709 -1.075 1.00 14.36 908 PRO A C 1
ATOM 4167 O O . PRO A 1 563 ? -13.172 16.598 -1.161 1.00 14.60 908 PRO A O 1
ATOM 4171 N N . GLY A 1 564 ? -14.279 18.326 -2.103 1.00 12.57 909 GLY A N 1
ATOM 4172 C CA . GLY A 1 564 ? -14.298 17.767 -3.450 1.00 12.13 909 GLY A CA 1
ATOM 4173 C C . GLY A 1 564 ? -12.937 17.641 -4.127 1.00 13.92 909 GLY A C 1
ATOM 4174 O O . GLY A 1 564 ? -12.811 16.940 -5.140 1.00 15.12 909 GLY A O 1
ATOM 4175 N N . ASP A 1 565 ? -11.919 18.305 -3.577 1.00 12.04 910 ASP A N 1
ATOM 4176 C CA . ASP A 1 565 ? -10.536 18.155 -4.057 1.00 13.10 910 ASP A CA 1
ATOM 4177 C C . ASP A 1 565 ? -9.947 16.774 -3.783 1.00 11.97 910 ASP A C 1
ATOM 4178 O O . ASP A 1 565 ? -8.930 16.406 -4.377 1.00 10.18 910 ASP A O 1
ATOM 4183 N N . VAL A 1 566 ? -10.572 16.031 -2.871 1.00 11.83 911 VAL A N 1
ATOM 4184 C CA . VAL A 1 566 ? -9.993 14.813 -2.318 1.00 12.03 911 VAL A CA 1
ATOM 4185 C C . VAL A 1 566 ? -10.763 13.560 -2.736 1.00 11.72 911 VAL A C 1
ATOM 4186 O O . VAL A 1 566 ? -11.972 13.460 -2.519 1.00 9.15 911 VAL A O 1
ATOM 4190 N N . VAL A 1 567 ? -10.047 12.614 -3.340 1.00 12.15 912 VAL A N 1
ATOM 4191 C CA . VAL A 1 567 ? -10.580 11.285 -3.604 1.00 11.95 912 VAL A CA 1
ATOM 4192 C C . VAL A 1 567 ? -10.063 10.338 -2.515 1.00 13.00 912 VAL A C 1
ATOM 4193 O O . VAL A 1 567 ? -8.868 10.038 -2.464 1.00 14.04 912 VAL A O 1
ATOM 4197 N N . GLN A 1 568 ? -10.967 9.886 -1.646 1.00 12.48 913 GLN A N 1
ATOM 4198 C CA . GLN A 1 568 ? -10.612 9.024 -0.509 1.00 12.23 913 GLN A CA 1
ATOM 4199 C C . GLN A 1 568 ? -10.553 7.562 -0.942 1.00 12.20 913 GLN A C 1
ATOM 4200 O O . GLN A 1 568 ? -11.530 7.023 -1.471 1.00 9.83 913 GLN A O 1
ATOM 4206 N N . TYR A 1 569 ? -9.409 6.920 -0.713 1.00 11.80 914 TYR A N 1
ATOM 4207 C CA . TYR A 1 569 ? -9.245 5.513 -1.063 1.00 10.90 914 TYR A CA 1
ATOM 4208 C C . TYR A 1 569 ? -8.204 4.808 -0.202 1.00 10.79 914 TYR A C 1
ATOM 4209 O O . TYR A 1 569 ? -7.326 5.447 0.396 1.00 11.06 914 TYR A O 1
ATOM 4218 N N . ILE A 1 570 ? -8.324 3.487 -0.144 1.00 8.53 915 ILE A N 1
ATOM 4219 C CA . ILE A 1 570 ? -7.313 2.637 0.493 1.00 8.40 915 ILE A CA 1
ATOM 4220 C C . ILE A 1 570 ? -6.821 1.501 -0.419 1.00 9.54 915 ILE A C 1
ATOM 4221 O O . ILE A 1 570 ? -5.867 0.803 -0.077 1.00 10.43 915 ILE A O 1
ATOM 4226 N N . ALA A 1 571 ? -7.449 1.330 -1.581 1.00 10.21 916 ALA A N 1
ATOM 4227 C CA . ALA A 1 571 ? -6.986 0.347 -2.568 1.00 10.32 916 ALA A CA 1
ATOM 4228 C C . ALA A 1 571 ? -7.398 0.731 -3.986 1.00 11.13 916 ALA A C 1
ATOM 4229 O O . ALA A 1 571 ? -8.297 1.548 -4.191 1.00 10.62 916 ALA A O 1
ATOM 4231 N N . ALA A 1 572 ? -6.724 0.121 -4.954 1.00 11.58 917 ALA A N 1
ATOM 4232 C CA . ALA A 1 572 ? -6.996 0.328 -6.375 1.00 11.26 917 ALA A CA 1
ATOM 4233 C C . ALA A 1 572 ? -6.369 -0.824 -7.152 1.00 10.89 917 ALA A C 1
ATOM 4234 O O . ALA A 1 572 ? -5.834 -1.751 -6.552 1.00 10.03 917 ALA A O 1
ATOM 4236 N N . HIS A 1 573 ? -6.432 -0.762 -8.479 1.00 11.15 918 HIS A N 1
ATOM 4237 C CA . HIS A 1 573 ? -5.843 -1.803 -9.325 1.00 11.96 918 HIS A CA 1
ATOM 4238 C C . HIS A 1 573 ? -4.335 -1.952 -9.089 1.00 12.72 918 HIS A C 1
ATOM 4239 O O . HIS A 1 573 ? -3.799 -3.050 -9.207 1.00 10.79 918 HIS A O 1
ATOM 4246 N N . ASP A 1 574 ? -3.672 -0.840 -8.761 1.00 14.52 919 ASP A N 1
ATOM 4247 C CA A ASP A 1 574 ? -2.231 -0.810 -8.470 0.50 14.20 919 ASP A CA 1
ATOM 4248 C CA B ASP A 1 574 ? -2.233 -0.859 -8.499 0.50 14.92 919 ASP A CA 1
ATOM 4249 C C . ASP A 1 574 ? -1.944 -1.320 -7.068 1.00 14.58 919 ASP A C 1
ATOM 4250 O O . ASP A 1 574 ? -2.786 -1.185 -6.178 1.00 15.75 919 ASP A O 1
ATOM 4259 N N . ASN A 1 575 ? -0.751 -1.885 -6.867 1.00 13.23 920 ASN A N 1
ATOM 4260 C CA . ASN A 1 575 ? -0.289 -2.335 -5.543 1.00 13.75 920 ASN A CA 1
ATOM 4261 C C . ASN A 1 575 ? -1.106 -3.515 -4.986 1.00 13.30 920 ASN A C 1
ATOM 4262 O O . ASN A 1 575 ? -1.989 -4.032 -5.671 1.00 15.32 920 ASN A O 1
ATOM 4267 N N . LEU A 1 576 ? -0.799 -3.963 -3.767 1.00 13.29 921 LEU A N 1
ATOM 4268 C CA . LEU A 1 576 ? -1.528 -5.090 -3.158 1.00 13.23 921 LEU A CA 1
ATOM 4269 C C . LEU A 1 576 ? -3.001 -4.750 -2.938 1.00 13.33 921 LEU A C 1
ATOM 4270 O O . LEU A 1 576 ? -3.337 -3.599 -2.651 1.00 14.13 921 LEU A O 1
ATOM 4275 N N . THR A 1 577 ? -3.874 -5.750 -3.066 1.00 13.38 922 THR A N 1
ATOM 4276 C CA . THR A 1 577 ? -5.287 -5.575 -2.719 1.00 13.53 922 THR A CA 1
ATOM 4277 C C . THR A 1 577 ? -5.405 -5.295 -1.218 1.00 12.84 922 THR A C 1
ATOM 4278 O O . THR A 1 577 ? -4.485 -5.590 -0.450 1.00 10.77 922 THR A O 1
ATOM 4282 N N . LEU A 1 578 ? -6.540 -4.733 -0.812 1.00 10.16 923 LEU A N 1
ATOM 4283 C CA . LEU A 1 578 ? -6.789 -4.422 0.594 1.00 10.94 923 LEU A CA 1
ATOM 4284 C C . LEU A 1 578 ? -6.661 -5.656 1.494 1.00 11.52 923 LEU A C 1
ATOM 4285 O O . LEU A 1 578 ? -6.086 -5.580 2.578 1.00 11.93 923 LEU A O 1
ATOM 4290 N N . HIS A 1 579 ? -7.201 -6.783 1.041 1.00 11.43 924 HIS A N 1
ATOM 4291 C CA . HIS A 1 579 ? -7.088 -8.051 1.768 1.00 12.09 924 HIS A CA 1
ATOM 4292 C C . HIS A 1 579 ? -5.625 -8.477 1.937 1.00 12.95 924 HIS A C 1
ATOM 4293 O O . HIS A 1 579 ? -5.174 -8.782 3.048 1.00 12.75 924 HIS A O 1
ATOM 4300 N N . ASP A 1 580 ? -4.894 -8.484 0.825 1.00 11.91 925 ASP A N 1
ATOM 4301 C CA . ASP A 1 580 ? -3.521 -8.983 0.795 1.00 11.55 925 ASP A CA 1
ATOM 4302 C C . ASP A 1 580 ? -2.546 -8.105 1.582 1.00 10.90 925 ASP A C 1
ATOM 4303 O O . ASP A 1 580 ? -1.623 -8.618 2.216 1.00 12.51 925 ASP A O 1
ATOM 4308 N N . VAL A 1 581 ? -2.745 -6.790 1.538 1.00 11.78 926 VAL A N 1
ATOM 4309 C CA . VAL A 1 581 ? -1.884 -5.854 2.272 1.00 11.41 926 VAL A CA 1
ATOM 4310 C C . VAL A 1 581 ? -2.154 -5.920 3.782 1.00 10.97 926 VAL A C 1
ATOM 4311 O O . VAL A 1 581 ? -1.240 -5.768 4.588 1.00 10.47 926 VAL A O 1
ATOM 4315 N N . ILE A 1 582 ? -3.407 -6.161 4.160 1.00 12.22 927 ILE A N 1
ATOM 4316 C CA . ILE A 1 582 ? -3.753 -6.400 5.563 1.00 11.01 927 ILE A CA 1
ATOM 4317 C C . ILE A 1 582 ? -3.052 -7.655 6.091 1.00 11.04 927 ILE A C 1
ATOM 4318 O O . ILE A 1 582 ? -2.442 -7.618 7.156 1.00 10.30 927 ILE A O 1
ATOM 4323 N N . ALA A 1 583 ? -3.129 -8.751 5.335 1.00 11.42 928 ALA A N 1
ATOM 4324 C CA . ALA A 1 583 ? -2.496 -10.018 5.718 1.00 12.02 928 ALA A CA 1
ATOM 4325 C C . ALA A 1 583 ? -0.975 -9.889 5.808 1.00 13.24 928 ALA A C 1
ATOM 4326 O O . ALA A 1 583 ? -0.344 -10.470 6.701 1.00 11.97 928 ALA A O 1
ATOM 4328 N N . LYS A 1 584 ? -0.398 -9.132 4.876 1.00 14.25 929 LYS A N 1
ATOM 4329 C CA . LYS A 1 584 ? 1.035 -8.835 4.887 1.00 15.70 929 LYS A CA 1
ATOM 4330 C C . LYS A 1 584 ? 1.415 -7.963 6.079 1.00 16.35 929 LYS A C 1
ATOM 4331 O O . LYS A 1 584 ? 2.413 -8.228 6.751 1.00 15.39 929 LYS A O 1
ATOM 4337 N N . SER A 1 585 ? 0.611 -6.933 6.338 1.00 16.86 930 SER A N 1
ATOM 4338 C CA . SER A 1 585 ? 0.919 -5.952 7.385 1.00 16.56 930 SER A CA 1
ATOM 4339 C C . SER A 1 585 ? 0.913 -6.551 8.792 1.00 15.89 930 SER A C 1
ATOM 4340 O O . SER A 1 585 ? 1.776 -6.227 9.608 1.00 14.68 930 SER A O 1
ATOM 4343 N N . ILE A 1 586 ? -0.055 -7.423 9.063 1.00 15.51 931 ILE A N 1
ATOM 4344 C CA . ILE A 1 586 ? -0.123 -8.147 10.341 1.00 14.81 931 ILE A CA 1
ATOM 4345 C C . ILE A 1 586 ? 0.694 -9.446 10.331 1.00 16.20 931 ILE A C 1
ATOM 4346 O O . ILE A 1 586 ? 0.850 -10.084 11.374 1.00 16.69 931 ILE A O 1
ATOM 4351 N N . ASN A 1 587 ? 1.196 -9.834 9.157 1.00 16.92 932 ASN A N 1
ATOM 4352 C CA . ASN A 1 587 ? 1.947 -11.080 8.971 1.00 17.53 932 ASN A CA 1
ATOM 4353 C C . ASN A 1 587 ? 1.183 -12.321 9.447 1.00 17.82 932 ASN A C 1
ATOM 4354 O O . ASN A 1 587 ? 1.622 -13.027 10.358 1.00 17.05 932 ASN A O 1
ATOM 4359 N N . LYS A 1 588 ? 0.036 -12.578 8.825 1.00 18.75 933 LYS A N 1
ATOM 4360 C CA . LYS A 1 588 ? -0.767 -13.757 9.147 1.00 18.35 933 LYS A CA 1
ATOM 4361 C C . LYS A 1 588 ? -1.215 -14.509 7.886 1.00 18.13 933 LYS A C 1
ATOM 4362 O O . LYS A 1 588 ? -1.429 -13.910 6.830 1.00 13.69 933 LYS A O 1
ATOM 4368 N N . ASP A 1 589 ? -1.333 -15.829 8.013 1.00 18.04 934 ASP A N 1
ATOM 4369 C CA . ASP A 1 589 ? -1.761 -16.694 6.916 1.00 18.93 934 ASP A CA 1
ATOM 4370 C C . ASP A 1 589 ? -3.285 -16.657 6.828 1.00 19.71 934 ASP A C 1
ATOM 4371 O O . ASP A 1 589 ? -3.958 -16.977 7.809 1.00 19.67 934 ASP A O 1
ATOM 4376 N N . PRO A 1 590 ? -3.837 -16.247 5.665 1.00 20.93 935 PRO A N 1
ATOM 4377 C CA . PRO A 1 590 ? -5.289 -16.307 5.439 1.00 22.84 935 PRO A CA 1
ATOM 4378 C C . PRO A 1 590 ? -5.933 -17.690 5.634 1.00 24.47 935 PRO A C 1
ATOM 4379 O O . PRO A 1 590 ? -7.143 -17.771 5.836 1.00 26.62 935 PRO A O 1
ATOM 4383 N N . LYS A 1 591 ? -5.142 -18.759 5.564 1.00 26.05 936 LYS A N 1
ATOM 4384 C CA . LYS A 1 591 ? -5.645 -20.115 5.827 1.00 27.02 936 LYS A CA 1
ATOM 4385 C C . LYS A 1 591 ? -6.174 -20.281 7.258 1.00 26.12 936 LYS A C 1
ATOM 4386 O O . LYS A 1 591 ? -7.101 -21.059 7.489 1.00 26.32 936 LYS A O 1
ATOM 4392 N N . VAL A 1 592 ? -5.576 -19.560 8.207 1.00 25.14 937 VAL A N 1
ATOM 4393 C CA . VAL A 1 592 ? -6.007 -19.597 9.610 1.00 23.92 937 VAL A CA 1
ATOM 4394 C C . VAL A 1 592 ? -6.556 -18.265 10.141 1.00 22.60 937 VAL A C 1
ATOM 4395 O O . VAL A 1 592 ? -7.215 -18.245 11.182 1.00 21.92 937 VAL A O 1
ATOM 4399 N N . ALA A 1 593 ? -6.287 -17.162 9.440 1.00 21.16 938 ALA A N 1
ATOM 4400 C CA . ALA A 1 593 ? -6.643 -15.827 9.934 1.00 20.49 938 ALA A CA 1
ATOM 4401 C C . ALA A 1 593 ? -7.587 -15.053 8.999 1.00 19.37 938 ALA A C 1
ATOM 4402 O O . ALA A 1 593 ? -7.641 -13.823 9.055 1.00 17.47 938 ALA A O 1
ATOM 4404 N N . GLU A 1 594 ? -8.338 -15.773 8.165 1.00 18.49 939 GLU A N 1
ATOM 4405 C CA . GLU A 1 594 ? -9.293 -15.157 7.232 1.00 18.25 939 GLU A CA 1
ATOM 4406 C C . GLU A 1 594 ? -10.283 -14.218 7.928 1.00 17.28 939 GLU A C 1
ATOM 4407 O O . GLU A 1 594 ? -10.574 -13.127 7.432 1.00 15.97 939 GLU A O 1
ATOM 4413 N N . GLU A 1 595 ? -10.796 -14.658 9.071 1.00 16.20 940 GLU A N 1
ATOM 4414 C CA . GLU A 1 595 ? -11.813 -13.921 9.820 1.00 16.33 940 GLU A CA 1
ATOM 4415 C C . GLU A 1 595 ? -11.274 -12.594 10.380 1.00 15.31 940 GLU A C 1
ATOM 4416 O O . GLU A 1 595 ? -11.936 -11.560 10.280 1.00 14.12 940 GLU A O 1
ATOM 4422 N N . ASP A 1 596 ? -10.074 -12.631 10.951 1.00 14.48 941 ASP A N 1
ATOM 4423 C CA . ASP A 1 596 ? -9.454 -11.430 11.497 1.00 16.12 941 ASP A CA 1
ATOM 4424 C C . ASP A 1 596 ? -9.154 -10.422 10.391 1.00 14.80 941 ASP A C 1
ATOM 4425 O O . ASP A 1 596 ? -9.433 -9.231 10.528 1.00 13.55 941 ASP A O 1
ATOM 4430 N N . ILE A 1 597 ? -8.585 -10.912 9.294 1.00 14.21 942 ILE A N 1
ATOM 4431 C CA . ILE A 1 597 ? -8.248 -10.071 8.149 1.00 14.44 942 ILE A CA 1
ATOM 4432 C C . ILE A 1 597 ? -9.484 -9.310 7.654 1.00 13.58 942 ILE A C 1
ATOM 4433 O O . ILE A 1 597 ? -9.405 -8.110 7.401 1.00 14.24 942 ILE A O 1
ATOM 4438 N N . HIS A 1 598 ? -10.619 -10.001 7.538 1.00 12.69 943 HIS A N 1
ATOM 4439 C CA . HIS A 1 598 ? -11.865 -9.370 7.083 1.00 12.90 943 HIS A CA 1
ATOM 4440 C C . HIS A 1 598 ? -12.460 -8.405 8.115 1.00 12.42 943 HIS A C 1
ATOM 4441 O O . HIS A 1 598 ? -13.062 -7.401 7.745 1.00 10.76 943 HIS A O 1
ATOM 4448 N N . ARG A 1 599 ? -12.292 -8.705 9.401 1.00 13.04 944 ARG A N 1
ATOM 4449 C CA . ARG A 1 599 ? -12.710 -7.776 10.453 1.00 13.57 944 ARG A CA 1
ATOM 4450 C C . ARG A 1 599 ? -11.979 -6.441 10.297 1.00 12.12 944 ARG A C 1
ATOM 4451 O O . ARG A 1 599 ? -12.594 -5.381 10.377 1.00 11.54 944 ARG A O 1
ATOM 4459 N N . ARG A 1 600 ? -10.675 -6.511 10.037 1.00 10.55 945 ARG A N 1
ATOM 4460 C CA . ARG A 1 600 ? -9.857 -5.325 9.767 1.00 10.37 945 ARG A CA 1
ATOM 4461 C C . ARG A 1 600 ? -10.205 -4.653 8.436 1.00 11.48 945 ARG A C 1
ATOM 4462 O O . ARG A 1 600 ? -10.212 -3.427 8.340 1.00 12.47 945 ARG A O 1
ATOM 4470 N N . LEU A 1 601 ? -10.492 -5.457 7.416 1.00 12.76 946 LEU A N 1
ATOM 4471 C CA . LEU A 1 601 ? -10.895 -4.944 6.105 1.00 13.01 946 LEU A CA 1
ATOM 4472 C C . LEU A 1 601 ? -12.174 -4.113 6.215 1.00 13.32 946 LEU A C 1
ATOM 4473 O O . LEU A 1 601 ? -12.281 -3.035 5.624 1.00 11.72 946 LEU A O 1
ATOM 4478 N N . ARG A 1 602 ? -13.132 -4.614 6.989 1.00 13.69 947 ARG A N 1
ATOM 4479 C CA . ARG A 1 602 ? -14.410 -3.933 7.175 1.00 15.35 947 ARG A CA 1
ATOM 4480 C C . ARG A 1 602 ? -14.255 -2.592 7.894 1.00 14.18 947 ARG A C 1
ATOM 4481 O O . ARG A 1 602 ? -14.993 -1.649 7.610 1.00 14.55 947 ARG A O 1
ATOM 4489 N N . LEU A 1 603 ? -13.293 -2.506 8.812 1.00 13.62 948 LEU A N 1
ATOM 4490 C CA . LEU A 1 603 ? -12.966 -1.237 9.461 1.00 13.75 948 LEU A CA 1
ATOM 4491 C C . LEU A 1 603 ? -12.496 -0.201 8.444 1.00 12.78 948 LEU A C 1
ATOM 4492 O O . LEU A 1 603 ? -12.914 0.951 8.498 1.00 12.60 948 LEU A O 1
ATOM 4497 N N . GLY A 1 604 ? -11.632 -0.623 7.525 1.00 12.25 949 GLY A N 1
ATOM 4498 C CA . GLY A 1 604 ? -11.154 0.237 6.442 1.00 12.49 949 GLY A CA 1
ATOM 4499 C C . GLY A 1 604 ? -12.269 0.784 5.570 1.00 12.01 949 GLY A C 1
ATOM 4500 O O . GLY A 1 604 ? -12.273 1.968 5.234 1.00 11.93 949 GLY A O 1
ATOM 4501 N N . ASN A 1 605 ? -13.217 -0.081 5.205 1.00 12.78 950 ASN A N 1
ATOM 4502 C CA . ASN A 1 605 ? -14.356 0.320 4.377 1.00 11.71 950 ASN A CA 1
ATOM 4503 C C . ASN A 1 605 ? -15.301 1.270 5.111 1.00 11.66 950 ASN A C 1
ATOM 4504 O O . ASN A 1 605 ? -15.857 2.185 4.504 1.00 11.12 950 ASN A O 1
ATOM 4509 N N . VAL A 1 606 ? -15.481 1.054 6.412 1.00 12.07 951 VAL A N 1
ATOM 4510 C CA . VAL A 1 606 ? -16.262 1.975 7.239 1.00 11.47 951 VAL A CA 1
ATOM 4511 C C . VAL A 1 606 ? -15.679 3.386 7.181 1.00 11.94 951 VAL A C 1
ATOM 4512 O O . VAL A 1 606 ? -16.406 4.358 6.959 1.00 12.63 951 VAL A O 1
ATOM 4516 N N . MET A 1 607 ? -14.365 3.488 7.368 1.00 11.24 952 MET A N 1
ATOM 4517 C CA . MET A 1 607 ? -13.700 4.786 7.443 1.00 11.41 952 MET A CA 1
ATOM 4518 C C . MET A 1 607 ? -13.760 5.552 6.114 1.00 10.74 952 MET A C 1
ATOM 4519 O O . MET A 1 607 ? -14.045 6.748 6.107 1.00 10.26 952 MET A O 1
ATOM 4524 N N . ILE A 1 608 ? -13.530 4.864 4.998 1.00 11.00 953 ILE A N 1
ATOM 4525 C CA . ILE A 1 608 ? -13.629 5.495 3.675 1.00 11.46 953 ILE A CA 1
ATOM 4526 C C . ILE A 1 608 ? -15.055 5.978 3.379 1.00 11.77 953 ILE A C 1
ATOM 4527 O O . ILE A 1 608 ? -15.250 7.080 2.862 1.00 9.73 953 ILE A O 1
ATOM 4532 N N . LEU A 1 609 ? -16.046 5.160 3.727 1.00 12.45 954 LEU A N 1
ATOM 4533 C CA . LEU A 1 609 ? -17.435 5.452 3.374 1.00 11.99 954 LEU A CA 1
ATOM 4534 C C . LEU A 1 609 ? -18.160 6.399 4.346 1.00 12.72 954 LEU A C 1
ATOM 4535 O O . LEU A 1 609 ? -19.320 6.755 4.109 1.00 11.74 954 LEU A O 1
ATOM 4540 N N . THR A 1 610 ? -17.482 6.801 5.423 1.00 11.79 955 THR A N 1
ATOM 4541 C CA . THR A 1 610 ? -17.987 7.833 6.338 1.00 12.04 955 THR A CA 1
ATOM 4542 C C . THR A 1 610 ? -17.075 9.076 6.375 1.00 12.95 955 THR A C 1
ATOM 4543 O O . THR A 1 610 ? -17.278 9.985 7.193 1.00 14.53 955 THR A O 1
ATOM 4547 N N . SER A 1 611 ? -16.084 9.116 5.480 1.00 12.05 956 SER A N 1
ATOM 4548 C CA . SER A 1 611 ? -15.179 10.258 5.345 1.00 13.14 956 SER A CA 1
ATOM 4549 C C . SER A 1 611 ? -15.730 11.260 4.343 1.00 13.05 956 SER A C 1
ATOM 4550 O O . SER A 1 611 ? -16.379 10.877 3.374 1.00 14.25 956 SER A O 1
ATOM 4553 N N . GLN A 1 612 ? -15.443 12.539 4.561 1.00 12.40 957 GLN A N 1
ATOM 4554 C CA . GLN A 1 612 ? -15.842 13.584 3.612 1.00 11.51 957 GLN A CA 1
ATOM 4555 C C . GLN A 1 612 ? -15.087 13.431 2.293 1.00 11.11 957 GLN A C 1
ATOM 4556 O O . GLN A 1 612 ? -14.070 12.738 2.224 1.00 10.88 957 GLN A O 1
ATOM 4562 N N . GLY A 1 613 ? -15.597 14.084 1.250 1.00 11.89 958 GLY A N 1
ATOM 4563 C CA . GLY A 1 613 ? -14.974 14.066 -0.074 1.00 11.07 958 GLY A CA 1
ATOM 4564 C C . GLY A 1 613 ? -15.593 13.035 -0.992 1.00 11.26 958 GLY A C 1
ATOM 4565 O O . GLY A 1 613 ? -16.727 12.621 -0.786 1.00 11.74 958 GLY A O 1
ATOM 4566 N N . THR A 1 614 ? -14.843 12.629 -2.015 1.00 13.03 959 THR A N 1
ATOM 4567 C CA . THR A 1 614 ? -15.304 11.624 -2.980 1.00 12.65 959 THR A CA 1
ATOM 4568 C C . THR A 1 614 ? -14.813 10.232 -2.568 1.00 13.60 959 THR A C 1
ATOM 4569 O O . THR A 1 614 ? -13.612 10.023 -2.377 1.00 13.10 959 THR A O 1
ATOM 4573 N N . ALA A 1 615 ? -15.747 9.289 -2.435 1.00 13.38 960 ALA A N 1
ATOM 4574 C CA . ALA A 1 615 ? -15.428 7.928 -2.008 1.00 13.56 960 ALA A CA 1
ATOM 4575 C C . ALA A 1 615 ? -15.066 7.058 -3.209 1.00 14.00 960 ALA A C 1
ATOM 4576 O O . ALA A 1 615 ? -15.767 7.064 -4.219 1.00 14.47 960 ALA A O 1
ATOM 4578 N N . PHE A 1 616 ? -13.969 6.316 -3.081 1.00 13.50 961 PHE A N 1
ATOM 4579 C CA . PHE A 1 616 ? -13.452 5.455 -4.148 1.00 12.91 961 PHE A CA 1
ATOM 4580 C C . PHE A 1 616 ? -13.297 4.022 -3.633 1.00 13.39 961 PHE A C 1
ATOM 4581 O O . PHE A 1 616 ? -12.703 3.805 -2.580 1.00 11.51 961 PHE A O 1
ATOM 4589 N N . ILE A 1 617 ? -13.829 3.059 -4.386 1.00 12.92 962 ILE A N 1
ATOM 4590 C CA . ILE A 1 617 ? -13.748 1.643 -4.038 1.00 12.81 962 ILE A CA 1
ATOM 4591 C C . ILE A 1 617 ? -13.139 0.853 -5.197 1.00 12.35 962 ILE A C 1
ATOM 4592 O O . ILE A 1 617 ? -13.578 0.978 -6.339 1.00 13.10 962 ILE A O 1
ATOM 4597 N N . HIS A 1 618 ? -12.120 0.050 -4.901 1.00 11.86 963 HIS A N 1
ATOM 4598 C CA . HIS A 1 618 ? -11.532 -0.856 -5.891 1.00 11.79 963 HIS A CA 1
ATOM 4599 C C . HIS A 1 618 ? -12.437 -2.069 -6.087 1.00 11.32 963 HIS A C 1
ATOM 4600 O O . HIS A 1 618 ? -12.937 -2.628 -5.116 1.00 13.28 963 HIS A O 1
ATOM 4607 N N . SER A 1 619 ? -12.648 -2.485 -7.334 1.00 11.81 964 SER A N 1
ATOM 4608 C CA . SER A 1 619 ? -13.460 -3.673 -7.592 1.00 11.05 964 SER A CA 1
ATOM 4609 C C . SER A 1 619 ? -12.878 -4.864 -6.843 1.00 11.39 964 SER A C 1
ATOM 4610 O O . SER A 1 619 ? -11.703 -5.194 -7.009 1.00 9.83 964 SER A O 1
ATOM 4613 N N . GLY A 1 620 ? -13.705 -5.483 -6.004 1.00 10.97 965 GLY A N 1
ATOM 4614 C CA . GLY A 1 620 ? -13.277 -6.595 -5.165 1.00 11.73 965 GLY A CA 1
ATOM 4615 C C . GLY A 1 620 ? -12.956 -6.194 -3.735 1.00 13.10 965 GLY A C 1
ATOM 4616 O O . GLY A 1 620 ? -12.850 -7.051 -2.854 1.00 13.50 965 GLY A O 1
ATOM 4617 N N . GLN A 1 621 ? -12.784 -4.892 -3.504 1.00 14.71 966 GLN A N 1
ATOM 4618 C CA . GLN A 1 621 ? -12.565 -4.365 -2.156 1.00 14.75 966 GLN A CA 1
ATOM 4619 C C . GLN A 1 621 ? -13.771 -4.667 -1.265 1.00 13.66 966 GLN A C 1
ATOM 4620 O O . GLN A 1 621 ? -13.630 -4.808 -0.051 1.00 13.19 966 GLN A O 1
ATOM 4626 N N . GLU A 1 622 ? -14.949 -4.769 -1.878 1.00 14.40 967 GLU A N 1
ATOM 4627 C CA . GLU A 1 622 ? -16.182 -5.087 -1.153 1.00 14.21 967 GLU A CA 1
ATOM 4628 C C . GLU A 1 622 ? -16.234 -6.510 -0.578 1.00 13.78 967 GLU A C 1
ATOM 4629 O O . GLU A 1 622 ? -16.920 -6.727 0.410 1.00 14.93 967 GLU A O 1
ATOM 4635 N N . TYR A 1 623 ? -15.523 -7.466 -1.183 1.00 13.12 968 TYR A N 1
ATOM 4636 C CA . TYR A 1 623 ? -15.546 -8.858 -0.705 1.00 11.96 968 TYR A CA 1
ATOM 4637 C C . TYR A 1 623 ? -14.208 -9.382 -0.168 1.00 12.06 968 TYR A C 1
ATOM 4638 O O . TYR A 1 623 ? -14.179 -10.437 0.457 1.00 13.81 968 TYR A O 1
ATOM 4647 N N . GLY A 1 624 ? -13.114 -8.660 -0.399 1.00 10.77 969 GLY A N 1
ATOM 4648 C CA . GLY A 1 624 ? -11.788 -9.105 0.054 1.00 11.05 969 GLY A CA 1
ATOM 4649 C C . GLY A 1 624 ? -10.997 -9.827 -1.026 1.00 10.74 969 GLY A C 1
ATOM 4650 O O . GLY A 1 624 ? -10.389 -10.874 -0.782 1.00 10.45 969 GLY A O 1
ATOM 4651 N N . ARG A 1 625 ? -10.992 -9.234 -2.215 1.00 9.67 970 ARG A N 1
ATOM 4652 C CA . ARG A 1 625 ? -10.286 -9.755 -3.381 1.00 11.04 970 ARG A CA 1
ATOM 4653 C C . ARG A 1 625 ? -8.800 -10.005 -3.103 1.00 11.12 970 ARG A C 1
ATOM 4654 O O . ARG A 1 625 ? -8.139 -9.214 -2.421 1.00 10.30 970 ARG A O 1
ATOM 4662 N N . THR A 1 626 ? -8.287 -11.106 -3.648 1.00 11.76 971 THR A N 1
ATOM 4663 C CA . THR A 1 626 ? -6.893 -11.504 -3.447 1.00 11.99 971 THR A CA 1
ATOM 4664 C C . THR A 1 626 ? -6.186 -11.771 -4.774 1.00 13.23 971 THR A C 1
ATOM 4665 O O . THR A 1 626 ? -6.820 -12.160 -5.766 1.00 12.21 971 THR A O 1
ATOM 4669 N N . LYS A 1 627 ? -4.869 -11.570 -4.768 1.00 14.12 972 LYS A N 1
ATOM 4670 C CA . LYS A 1 627 ? -4.013 -11.862 -5.919 1.00 16.07 972 LYS A CA 1
ATOM 4671 C C . LYS A 1 627 ? -2.875 -12.807 -5.520 1.00 16.87 972 LYS A C 1
ATOM 4672 O O . LYS A 1 627 ? -1.717 -12.596 -5.892 1.00 16.89 972 LYS A O 1
ATOM 4678 N N . ARG A 1 628 ? -3.222 -13.856 -4.773 1.00 19.11 973 ARG A N 1
ATOM 4679 C CA . ARG A 1 628 ? -2.252 -14.845 -4.308 1.00 19.64 973 ARG A CA 1
ATOM 4680 C C . ARG A 1 628 ? -1.779 -15.709 -5.478 1.00 19.30 973 ARG A C 1
ATOM 4681 O O . ARG A 1 628 ? -2.583 -16.124 -6.311 1.00 19.15 973 ARG A O 1
ATOM 4689 N N . LEU A 1 629 ? -0.475 -15.973 -5.526 1.00 18.49 974 LEU A N 1
ATOM 4690 C CA . LEU A 1 629 ? 0.131 -16.754 -6.601 1.00 18.30 974 LEU A CA 1
ATOM 4691 C C . LEU A 1 629 ? 0.033 -18.250 -6.286 1.00 19.01 974 LEU A C 1
ATOM 4692 O O . LEU A 1 629 ? 0.935 -18.831 -5.674 1.00 18.58 974 LEU A O 1
ATOM 4697 N N . LEU A 1 630 ? -1.075 -18.860 -6.707 1.00 19.33 975 LEU A N 1
ATOM 4698 C CA . LEU A 1 630 ? -1.317 -20.296 -6.521 1.00 19.01 975 LEU A CA 1
ATOM 4699 C C . LEU A 1 630 ? -0.641 -21.129 -7.614 1.00 19.05 975 LEU A C 1
ATOM 4700 O O . LEU A 1 630 ? -1.293 -21.918 -8.307 1.00 19.45 975 LEU A O 1
ATOM 47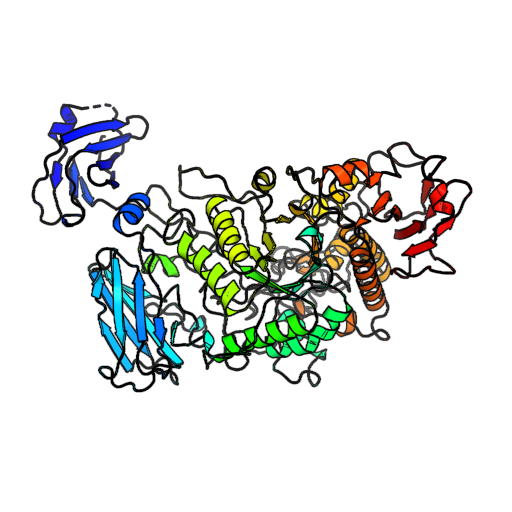05 N N . ASN A 1 631 ? 0.671 -20.951 -7.750 1.00 18.62 976 ASN A N 1
ATOM 4706 C CA . ASN A 1 631 ? 1.480 -21.688 -8.715 1.00 18.41 976 ASN A CA 1
ATOM 4707 C C . ASN A 1 631 ? 2.305 -22.739 -7.972 1.00 18.89 976 ASN A C 1
ATOM 4708 O O . ASN A 1 631 ? 3.008 -22.393 -7.020 1.00 18.47 976 ASN A O 1
ATOM 4713 N N . PRO A 1 632 ? 2.223 -24.022 -8.393 1.00 19.01 977 PRO A N 1
ATOM 4714 C CA . PRO A 1 632 ? 2.998 -25.109 -7.771 1.00 19.53 977 PRO A CA 1
ATOM 4715 C C . PRO A 1 632 ? 4.492 -24.817 -7.595 1.00 19.22 977 PRO A C 1
ATOM 4716 O O . PRO A 1 632 ? 5.095 -25.273 -6.621 1.00 18.31 977 PRO A O 1
ATOM 4720 N N . ASP A 1 633 ? 5.076 -24.063 -8.524 1.00 18.80 978 ASP A N 1
ATOM 4721 C CA . ASP A 1 633 ? 6.498 -23.713 -8.448 1.00 20.03 978 ASP A CA 1
ATOM 4722 C C . ASP A 1 633 ? 6.793 -22.751 -7.295 1.00 20.31 978 ASP A C 1
ATOM 4723 O O . ASP A 1 633 ? 7.942 -22.616 -6.876 1.00 21.21 978 ASP A O 1
ATOM 4728 N N . TYR A 1 634 ? 5.757 -22.081 -6.794 1.00 21.77 979 TYR A N 1
ATOM 4729 C CA . TYR A 1 634 ? 5.885 -21.184 -5.647 1.00 22.64 979 TYR A CA 1
ATOM 4730 C C . TYR A 1 634 ? 4.976 -21.626 -4.494 1.00 22.30 979 TYR A C 1
ATOM 4731 O O . TYR A 1 634 ? 4.312 -20.808 -3.854 1.00 22.16 979 TYR A O 1
ATOM 4740 N N . MET A 1 635 ? 4.963 -22.935 -4.243 1.00 22.30 980 MET A N 1
ATOM 4741 C CA . MET A 1 635 ? 4.278 -23.518 -3.084 1.00 22.54 980 MET A CA 1
ATOM 4742 C C . MET A 1 635 ? 4.918 -23.016 -1.788 1.00 22.10 980 MET A C 1
ATOM 4743 O O . MET A 1 635 ? 4.232 -22.808 -0.792 1.00 22.10 980 MET A O 1
ATOM 4748 N N . THR A 1 636 ? 6.234 -22.830 -1.812 1.00 22.86 981 THR A N 1
ATOM 4749 C CA . THR A 1 636 ? 6.972 -22.326 -0.660 1.00 24.63 981 THR A CA 1
ATOM 4750 C C . THR A 1 636 ? 8.000 -21.289 -1.104 1.00 25.72 981 THR A C 1
ATOM 4751 O O . THR A 1 636 ? 8.312 -21.179 -2.293 1.00 25.67 981 THR A O 1
ATOM 4755 N N . LYS A 1 637 ? 8.513 -20.533 -0.136 1.00 26.93 982 LYS A N 1
ATOM 4756 C CA . LYS A 1 637 ? 9.476 -19.463 -0.391 1.00 28.31 982 LYS A CA 1
ATOM 4757 C C . LYS A 1 637 ? 10.643 -19.954 -1.246 1.00 29.04 982 LYS A C 1
ATOM 4758 O O . LYS A 1 637 ? 11.247 -20.976 -0.940 1.00 29.56 982 LYS A O 1
ATOM 4764 N N . VAL A 1 638 ? 10.945 -19.220 -2.315 1.00 30.79 983 VAL A N 1
ATOM 4765 C CA . VAL A 1 638 ? 12.067 -19.547 -3.199 1.00 31.45 983 VAL A CA 1
ATOM 4766 C C . VAL A 1 638 ? 13.225 -18.574 -2.984 1.00 33.08 983 VAL A C 1
ATOM 4767 O O . VAL A 1 638 ? 13.118 -17.628 -2.199 1.00 32.96 983 VAL A O 1
ATOM 4771 N N . SER A 1 639 ? 14.333 -18.823 -3.678 1.00 34.77 984 SER A N 1
ATOM 4772 C CA . SER A 1 639 ? 15.536 -18.002 -3.552 1.00 36.52 984 SER A CA 1
ATOM 4773 C C . SER A 1 639 ? 15.367 -16.638 -4.216 1.00 37.67 984 SER A C 1
ATOM 4774 O O . SER A 1 639 ? 14.533 -16.470 -5.107 1.00 37.78 984 SER A O 1
ATOM 4777 N N . ASP A 1 640 ? 16.181 -15.678 -3.777 1.00 39.61 985 ASP A N 1
ATOM 4778 C CA . ASP A 1 640 ? 16.186 -14.316 -4.329 1.00 40.97 985 ASP A CA 1
ATOM 4779 C C . ASP A 1 640 ? 16.387 -14.296 -5.847 1.00 41.92 985 ASP A C 1
ATOM 4780 O O . ASP A 1 640 ? 15.847 -13.433 -6.540 1.00 42.60 985 ASP A O 1
ATOM 4785 N N . ASP A 1 641 ? 17.163 -15.252 -6.351 1.00 42.86 986 ASP A N 1
ATOM 4786 C CA . ASP A 1 641 ? 17.449 -15.357 -7.783 1.00 43.45 986 ASP A CA 1
ATOM 4787 C C . ASP A 1 641 ? 16.222 -15.785 -8.593 1.00 43.72 986 ASP A C 1
ATOM 4788 O O . ASP A 1 641 ? 16.033 -15.332 -9.724 1.00 44.65 986 ASP A O 1
ATOM 4793 N N . LYS A 1 642 ? 15.392 -16.649 -8.009 1.00 43.29 987 LYS A N 1
ATOM 4794 C CA . LYS A 1 642 ? 14.246 -17.235 -8.711 1.00 42.85 987 LYS A CA 1
ATOM 4795 C C . LYS A 1 642 ? 12.904 -16.635 -8.274 1.00 41.85 987 LYS A C 1
ATOM 4796 O O . LYS A 1 642 ? 11.856 -17.264 -8.440 1.00 42.07 987 LYS A O 1
ATOM 4802 N N . LEU A 1 643 ? 12.934 -15.417 -7.733 1.00 40.26 988 LEU A N 1
ATOM 4803 C CA . LEU A 1 643 ? 11.718 -14.752 -7.257 1.00 39.58 988 LEU A CA 1
ATOM 4804 C C . LEU A 1 643 ? 10.703 -14.541 -8.378 1.00 38.42 988 LEU A C 1
ATOM 4805 O O . LEU A 1 643 ? 11.082 -14.236 -9.512 1.00 38.62 988 LEU A O 1
ATOM 4810 N N . PRO A 1 644 ? 9.404 -14.694 -8.062 1.00 36.74 989 PRO A N 1
ATOM 4811 C CA . PRO A 1 644 ? 8.366 -14.407 -9.047 1.00 35.53 989 PRO A CA 1
ATOM 4812 C C . PRO A 1 644 ? 8.243 -12.906 -9.274 1.00 33.98 989 PRO A C 1
ATOM 4813 O O . PRO A 1 644 ? 8.495 -12.118 -8.358 1.00 34.08 989 PRO A O 1
ATOM 4817 N N . ASN A 1 645 ? 7.863 -12.521 -10.487 1.00 31.89 990 ASN A N 1
ATOM 4818 C CA . ASN A 1 645 ? 7.803 -11.112 -10.858 1.00 30.92 990 ASN A CA 1
ATOM 4819 C C . ASN A 1 645 ? 6.703 -10.365 -10.102 1.00 28.12 990 ASN A C 1
ATOM 4820 O O . ASN A 1 645 ? 5.579 -10.857 -9.989 1.00 27.96 990 ASN A O 1
ATOM 4825 N N . LYS A 1 646 ? 7.046 -9.188 -9.575 1.00 24.95 991 LYS A N 1
ATOM 4826 C CA . LYS A 1 646 ? 6.076 -8.276 -8.957 1.00 22.91 991 LYS A CA 1
ATOM 4827 C C . LYS A 1 646 ? 5.283 -8.913 -7.813 1.00 20.84 991 LYS A C 1
ATOM 4828 O O . LYS A 1 646 ? 4.095 -8.621 -7.630 1.00 18.85 991 LYS A O 1
ATOM 4834 N N . ALA A 1 647 ? 5.961 -9.753 -7.031 1.00 18.33 992 ALA A N 1
ATOM 4835 C CA . ALA A 1 647 ? 5.336 -10.512 -5.948 1.00 17.47 992 ALA A CA 1
ATOM 4836 C C . ALA A 1 647 ? 5.851 -10.074 -4.578 1.00 17.75 992 ALA A C 1
ATOM 4837 O O . ALA A 1 647 ? 6.992 -9.623 -4.439 1.00 18.26 992 ALA A O 1
ATOM 4839 N N . THR A 1 648 ? 4.994 -10.216 -3.572 1.00 17.17 993 THR A N 1
ATOM 4840 C CA . THR A 1 648 ? 5.329 -9.870 -2.193 1.00 16.88 993 THR A CA 1
ATOM 4841 C C . THR A 1 648 ? 5.170 -11.113 -1.322 1.00 16.08 993 THR A C 1
ATOM 4842 O O . THR A 1 648 ? 4.135 -11.778 -1.364 1.00 16.11 993 THR A O 1
ATOM 4846 N N . LEU A 1 649 ? 6.201 -11.407 -0.537 1.00 16.57 994 LEU A N 1
ATOM 4847 C CA . LEU A 1 649 ? 6.219 -12.563 0.352 1.00 17.55 994 LEU A CA 1
ATOM 4848 C C . LEU A 1 649 ? 5.578 -12.216 1.690 1.00 18.27 994 LEU A C 1
ATOM 4849 O O . LEU A 1 649 ? 5.919 -11.206 2.305 1.00 19.55 994 LEU A O 1
ATOM 4854 N N . ILE A 1 650 ? 4.645 -13.055 2.127 1.00 19.53 995 ILE A N 1
ATOM 4855 C CA . ILE A 1 650 ? 4.131 -13.010 3.495 1.00 20.32 995 ILE A CA 1
ATOM 4856 C C . ILE A 1 650 ? 4.745 -14.195 4.242 1.00 20.82 995 ILE A C 1
ATOM 4857 O O . ILE A 1 650 ? 4.428 -15.352 3.961 1.00 20.10 995 ILE A O 1
ATOM 4862 N N . GLU A 1 651 ? 5.629 -13.887 5.188 1.00 22.48 996 GLU A N 1
ATOM 4863 C CA . GLU A 1 651 ? 6.445 -14.893 5.868 1.00 24.06 996 GLU A CA 1
ATOM 4864 C C . GLU A 1 651 ? 5.631 -15.947 6.629 1.00 23.60 996 GLU A C 1
ATOM 4865 O O . GLU A 1 651 ? 6.045 -17.099 6.711 1.00 24.48 996 GLU A O 1
ATOM 4871 N N . ALA A 1 652 ? 4.478 -15.552 7.166 1.00 22.42 997 ALA A N 1
ATOM 4872 C CA . ALA A 1 652 ? 3.657 -16.435 8.005 1.00 21.85 997 ALA A CA 1
ATOM 4873 C C . ALA A 1 652 ? 2.886 -17.493 7.215 1.00 20.98 997 ALA A C 1
ATOM 4874 O O . ALA A 1 652 ? 2.362 -18.441 7.801 1.00 19.60 997 ALA A O 1
ATOM 4876 N N . VAL A 1 653 ? 2.800 -17.326 5.897 1.00 20.94 998 VAL A N 1
ATOM 4877 C CA . VAL A 1 653 ? 2.074 -18.271 5.047 1.00 21.45 998 VAL A CA 1
ATOM 4878 C C . VAL A 1 653 ? 2.918 -19.516 4.761 1.00 21.97 998 VAL A C 1
ATOM 4879 O O . VAL A 1 653 ? 4.089 -19.411 4.389 1.00 21.55 998 VAL A O 1
ATOM 4883 N N . LYS A 1 654 ? 2.306 -20.688 4.933 1.00 22.69 999 LYS A N 1
ATOM 4884 C CA . LYS A 1 654 ? 2.993 -21.968 4.758 1.00 23.44 999 LYS A CA 1
ATOM 4885 C C . LYS A 1 654 ? 2.963 -22.431 3.300 1.00 22.48 999 LYS A C 1
ATOM 4886 O O . LYS A 1 654 ? 4.005 -22.746 2.719 1.00 22.04 999 LYS A O 1
ATOM 4892 N N . GLU A 1 655 ? 1.762 -22.482 2.726 1.00 20.54 1000 GLU A N 1
ATOM 4893 C CA . GLU A 1 655 ? 1.578 -22.878 1.330 1.00 19.73 1000 GLU A CA 1
ATOM 4894 C C . GLU A 1 655 ? 1.143 -21.681 0.465 1.00 18.57 1000 GLU A C 1
ATOM 4895 O O . GLU A 1 655 ? 0.177 -20.987 0.791 1.00 18.13 1000 GLU A O 1
ATOM 4901 N N . TYR A 1 656 ? 1.880 -21.454 -0.626 1.00 17.90 1001 TYR A N 1
ATOM 4902 C CA . TYR A 1 656 ? 1.671 -20.322 -1.547 1.00 18.08 1001 TYR A CA 1
ATOM 4903 C C . TYR A 1 656 ? 1.811 -18.961 -0.852 1.00 16.99 1001 TYR A C 1
ATOM 4904 O O . TYR A 1 656 ? 0.817 -18.259 -0.663 1.00 16.79 1001 TYR A O 1
ATOM 4913 N N . PRO A 1 657 ? 3.048 -18.579 -0.477 1.00 16.29 1002 PRO A N 1
ATOM 4914 C CA . PRO A 1 657 ? 3.277 -17.367 0.314 1.00 15.81 1002 PRO A CA 1
ATOM 4915 C C . PRO A 1 657 ? 3.383 -16.052 -0.473 1.00 15.98 1002 PRO A C 1
ATOM 4916 O O . PRO A 1 657 ? 3.417 -14.982 0.144 1.00 16.60 1002 PRO A O 1
ATOM 4920 N N . TYR A 1 658 ? 3.435 -16.125 -1.804 1.00 15.70 1003 TYR A N 1
ATOM 4921 C CA . TYR A 1 658 ? 3.622 -14.935 -2.645 1.00 15.26 1003 TYR A CA 1
ATOM 4922 C C . TYR A 1 658 ? 2.294 -14.343 -3.126 1.00 14.78 1003 TYR A C 1
ATOM 4923 O O . TYR A 1 658 ? 1.407 -15.065 -3.574 1.00 13.80 1003 TYR A O 1
ATOM 4932 N N . PHE A 1 659 ? 2.180 -13.019 -3.015 1.00 15.48 1004 PHE A N 1
ATOM 4933 C CA . PHE A 1 659 ? 1.001 -12.266 -3.444 1.00 15.39 1004 PHE A CA 1
ATOM 4934 C C . PHE A 1 659 ? 1.448 -11.170 -4.418 1.00 15.62 1004 PHE A C 1
ATOM 4935 O O . PHE A 1 659 ? 2.462 -10.510 -4.196 1.00 15.85 1004 PHE A O 1
ATOM 4943 N N . ILE A 1 660 ? 0.683 -10.968 -5.488 1.00 16.29 1005 ILE A N 1
ATOM 4944 C CA . ILE A 1 660 ? 1.075 -10.036 -6.549 1.00 15.34 1005 ILE A CA 1
ATOM 4945 C C . ILE A 1 660 ? 0.649 -8.602 -6.234 1.00 14.41 1005 ILE A C 1
ATOM 4946 O O . ILE A 1 660 ? -0.529 -8.334 -5.992 1.00 12.44 1005 ILE A O 1
ATOM 4951 N N . HIS A 1 661 ? 1.623 -7.691 -6.245 1.00 13.99 1006 HIS A N 1
ATOM 4952 C CA . HIS A 1 661 ? 1.382 -6.269 -5.982 1.00 14.42 1006 HIS A CA 1
ATOM 4953 C C . HIS A 1 661 ? 1.351 -5.421 -7.258 1.00 14.61 1006 HIS A C 1
ATOM 4954 O O . HIS A 1 661 ? 1.097 -4.222 -7.196 1.00 13.64 1006 HIS A O 1
ATOM 4961 N N . ASP A 1 662 ? 1.614 -6.030 -8.411 1.00 13.46 1007 ASP A N 1
ATOM 4962 C CA . ASP A 1 662 ? 1.543 -5.310 -9.689 1.00 12.29 1007 ASP A CA 1
ATOM 4963 C C . ASP A 1 662 ? 1.129 -6.279 -10.787 1.00 11.39 1007 ASP A C 1
ATOM 4964 O O . ASP A 1 662 ? 1.972 -6.876 -11.460 1.00 9.65 1007 ASP A O 1
ATOM 4969 N N . SER A 1 663 ? -0.182 -6.424 -10.967 1.00 11.66 1008 SER A N 1
ATOM 4970 C CA . SER A 1 663 ? -0.733 -7.483 -11.816 1.00 12.37 1008 SER A CA 1
ATOM 4971 C C . SER A 1 663 ? -1.040 -7.040 -13.255 1.00 12.92 1008 SER A C 1
ATOM 4972 O O . SER A 1 663 ? -1.900 -7.617 -13.917 1.00 14.73 1008 SER A O 1
ATOM 4975 N N . TYR A 1 664 ? -0.306 -6.045 -13.748 1.00 14.74 1009 TYR A N 1
ATOM 4976 C CA . TYR A 1 664 ? -0.514 -5.516 -15.100 1.00 14.70 1009 TYR A CA 1
ATOM 4977 C C . TYR A 1 664 ? -0.296 -6.560 -16.206 1.00 14.99 1009 TYR A C 1
ATOM 4978 O O . TYR A 1 664 ? -0.913 -6.467 -17.265 1.00 14.81 1009 TYR A O 1
ATOM 4987 N N . ASP A 1 665 ? 0.577 -7.539 -15.950 1.00 14.04 1010 ASP A N 1
ATOM 4988 C CA . ASP A 1 665 ? 0.936 -8.584 -16.924 1.00 13.71 1010 ASP A CA 1
ATOM 4989 C C . ASP A 1 665 ? 0.700 -9.991 -16.328 1.00 13.45 1010 ASP A C 1
ATOM 4990 O O . ASP A 1 665 ? 1.390 -10.955 -16.673 1.00 13.35 1010 ASP A O 1
ATOM 4995 N N . SER A 1 666 ? -0.286 -10.092 -15.436 1.00 13.19 1011 SER A N 1
ATOM 4996 C CA . SER A 1 666 ? -0.614 -11.342 -14.755 1.00 12.45 1011 SER A CA 1
ATOM 4997 C C . SER A 1 666 ? -1.776 -12.035 -15.452 1.00 13.60 1011 SER A C 1
ATOM 4998 O O . SER A 1 666 ? -2.526 -11.411 -16.207 1.00 12.18 1011 SER A O 1
ATOM 5001 N N . SER A 1 667 ? -1.925 -13.327 -15.173 1.00 12.93 1012 SER A N 1
ATOM 5002 C CA . SER A 1 667 ? -2.947 -14.150 -15.816 1.00 12.31 1012 SER A CA 1
ATOM 5003 C C . SER A 1 667 ? -4.355 -13.819 -15.336 1.00 11.64 1012 SER A C 1
ATOM 5004 O O . SER A 1 667 ? -4.541 -13.100 -14.349 1.00 10.49 1012 SER A O 1
ATOM 5007 N N . ASP A 1 668 ? -5.342 -14.364 -16.042 1.00 10.59 1013 ASP A N 1
ATOM 5008 C CA . ASP A 1 668 ? -6.734 -14.304 -15.599 1.00 11.64 1013 ASP A CA 1
ATOM 5009 C C . ASP A 1 668 ? -6.930 -15.004 -14.261 1.00 12.62 1013 ASP A C 1
ATOM 5010 O O . ASP A 1 668 ? -7.778 -14.592 -13.472 1.00 12.97 1013 ASP A O 1
ATOM 5015 N N . ALA A 1 669 ? -6.150 -16.057 -14.011 1.00 12.93 1014 ALA A N 1
ATOM 5016 C CA . ALA A 1 669 ? -6.167 -16.752 -12.714 1.00 13.09 1014 ALA A CA 1
ATOM 5017 C C . ALA A 1 669 ? -5.899 -15.780 -11.557 1.00 14.36 1014 ALA A C 1
ATOM 5018 O O . ALA A 1 669 ? -6.550 -15.848 -10.512 1.00 15.67 1014 ALA A O 1
ATOM 5020 N N . ILE A 1 670 ? -4.938 -14.879 -11.758 1.00 13.77 1015 ILE A N 1
ATOM 5021 C CA . ILE A 1 670 ? -4.620 -13.838 -10.784 1.00 12.84 1015 ILE A CA 1
ATOM 5022 C C . ILE A 1 670 ? -5.661 -12.719 -10.784 1.00 12.57 1015 ILE A C 1
ATOM 5023 O O . ILE A 1 670 ? -6.099 -12.279 -9.723 1.00 12.96 1015 ILE A O 1
ATOM 5028 N N . ASN A 1 671 ? -6.054 -12.276 -11.978 1.00 11.82 1016 ASN A N 1
ATOM 5029 C CA . ASN A 1 671 ? -6.777 -11.009 -12.149 1.00 12.48 1016 ASN A CA 1
ATOM 5030 C C . ASN A 1 671 ? -8.309 -11.070 -12.125 1.00 12.83 1016 ASN A C 1
ATOM 5031 O O . ASN A 1 671 ? -8.957 -10.023 -12.071 1.00 13.50 1016 ASN A O 1
ATOM 5036 N N . HIS A 1 672 ? -8.892 -12.266 -12.160 1.00 13.36 1017 HIS A N 1
ATOM 5037 C CA . HIS A 1 672 ? -10.350 -12.383 -12.270 1.00 14.11 1017 HIS A CA 1
ATOM 5038 C C . HIS A 1 672 ? -11.084 -11.953 -10.995 1.00 14.00 1017 HIS A C 1
ATOM 5039 O O . HIS A 1 672 ? -10.590 -12.136 -9.881 1.00 14.36 1017 HIS A O 1
ATOM 5046 N N . PHE A 1 673 ? -12.262 -11.365 -11.184 1.00 12.67 1018 PHE A N 1
ATOM 5047 C CA . PHE A 1 673 ? -13.184 -11.103 -10.093 1.00 12.11 1018 PHE A CA 1
ATOM 5048 C C . PHE A 1 673 ? -13.754 -12.462 -9.672 1.00 11.74 1018 PHE A C 1
ATOM 5049 O O . PHE A 1 673 ? -14.254 -13.213 -10.508 1.00 10.82 1018 PHE A O 1
ATOM 5057 N N . ASP A 1 674 ? -13.640 -12.776 -8.382 1.00 11.86 1019 ASP A N 1
ATOM 5058 C CA . ASP A 1 674 ? -14.119 -14.042 -7.818 1.00 12.20 1019 ASP A CA 1
ATOM 5059 C C . ASP A 1 674 ? -15.600 -13.921 -7.466 1.00 12.65 1019 ASP A C 1
ATOM 5060 O O . ASP A 1 674 ? -15.949 -13.382 -6.415 1.00 13.32 1019 ASP A O 1
ATOM 5065 N N . TRP A 1 675 ? -16.467 -14.421 -8.346 1.00 12.02 1020 TRP A N 1
ATOM 5066 C CA . TRP A 1 675 ? -17.916 -14.261 -8.171 1.00 12.69 1020 TRP A CA 1
ATOM 5067 C C . TRP A 1 675 ? -18.495 -15.117 -7.047 1.00 12.68 1020 TRP A C 1
ATOM 5068 O O . TRP A 1 675 ? -19.426 -14.687 -6.352 1.00 12.47 1020 TRP A O 1
ATOM 5079 N N . ALA A 1 676 ? -17.942 -16.313 -6.867 1.00 11.25 1021 ALA A N 1
ATOM 5080 C CA . ALA A 1 676 ? -18.332 -17.183 -5.755 1.00 11.70 1021 ALA A CA 1
ATOM 5081 C C . ALA A 1 676 ? -18.041 -16.506 -4.417 1.00 12.20 1021 ALA A C 1
ATOM 5082 O O . ALA A 1 676 ? -18.908 -16.439 -3.542 1.00 12.99 1021 ALA A O 1
ATOM 5084 N N . ALA A 1 677 ? -16.818 -16.003 -4.269 1.00 12.01 1022 ALA A N 1
ATOM 5085 C CA . ALA A 1 677 ? -16.410 -15.289 -3.059 1.00 11.81 1022 ALA A CA 1
ATOM 5086 C C . ALA A 1 677 ? -17.282 -14.057 -2.806 1.00 11.37 1022 ALA A C 1
ATOM 5087 O O . ALA A 1 677 ? -17.552 -13.709 -1.658 1.00 11.65 1022 ALA A O 1
ATOM 5089 N N . ALA A 1 678 ? -17.716 -13.406 -3.885 1.00 11.93 1023 ALA A N 1
ATOM 5090 C CA . ALA A 1 678 ? -18.554 -12.217 -3.803 1.00 10.41 1023 ALA A CA 1
ATOM 5091 C C . ALA A 1 678 ? -20.035 -12.513 -3.530 1.00 11.36 1023 ALA A C 1
ATOM 5092 O O . ALA A 1 678 ? -20.694 -11.729 -2.857 1.00 13.07 1023 ALA A O 1
ATOM 5094 N N . THR A 1 679 ? -20.565 -13.620 -4.049 1.00 11.98 1024 THR A N 1
ATOM 5095 C CA . THR A 1 679 ? -22.023 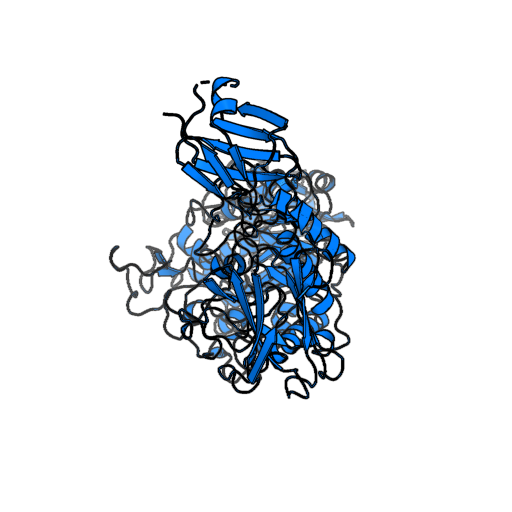-13.846 -4.030 1.00 13.21 1024 THR A CA 1
ATOM 5096 C C . THR A 1 679 ? -22.522 -15.181 -3.464 1.00 15.28 1024 THR A C 1
ATOM 5097 O O . THR A 1 679 ? -23.709 -15.302 -3.160 1.00 14.87 1024 THR A O 1
ATOM 5101 N N . ASP A 1 680 ? -21.648 -16.179 -3.345 1.00 17.40 1025 ASP A N 1
ATOM 5102 C CA . ASP A 1 680 ? -22.057 -17.496 -2.855 1.00 18.63 1025 ASP A CA 1
ATOM 5103 C C . ASP A 1 680 ? -22.022 -17.533 -1.327 1.00 19.18 1025 ASP A C 1
ATOM 5104 O O . ASP A 1 680 ? -20.970 -17.761 -0.719 1.00 18.90 1025 ASP A O 1
ATOM 5109 N N . ASN A 1 681 ? -23.188 -17.313 -0.721 1.00 19.61 1026 ASN A N 1
ATOM 5110 C CA . ASN A 1 681 ? -23.324 -17.216 0.735 1.00 20.34 1026 ASN A CA 1
ATOM 5111 C C . ASN A 1 681 ? -22.920 -18.496 1.464 1.00 19.60 1026 ASN A C 1
ATOM 5112 O O . ASN A 1 681 ? -22.277 -18.436 2.508 1.00 18.89 1026 ASN A O 1
ATOM 5117 N N . ASN A 1 682 ? -23.307 -19.644 0.913 1.00 20.42 1027 ASN A N 1
ATOM 5118 C CA . ASN A 1 682 ? -23.036 -20.942 1.544 1.00 21.47 1027 ASN A CA 1
ATOM 5119 C C . ASN A 1 682 ? -21.558 -21.338 1.514 1.00 21.48 1027 ASN A C 1
ATOM 5120 O O . ASN A 1 682 ? -21.007 -21.747 2.535 1.00 22.57 1027 ASN A O 1
ATOM 5125 N N . LYS A 1 683 ? -20.924 -21.218 0.348 1.00 20.79 1028 LYS A N 1
ATOM 5126 C CA . LYS A 1 683 ? -19.536 -21.666 0.174 1.00 20.11 1028 LYS A CA 1
ATOM 5127 C C . LYS A 1 683 ? -18.514 -20.692 0.748 1.00 20.01 1028 LYS A C 1
ATOM 5128 O O . LYS A 1 683 ? -17.434 -21.109 1.169 1.00 20.89 1028 LYS A O 1
ATOM 5134 N N . HIS A 1 684 ? -18.846 -19.400 0.740 1.00 19.03 1029 HIS A N 1
ATOM 5135 C CA . HIS A 1 684 ? -17.934 -18.351 1.205 1.00 17.49 1029 HIS A CA 1
ATOM 5136 C C . HIS A 1 684 ? -18.652 -17.358 2.129 1.00 16.90 1029 HIS A C 1
ATOM 5137 O O . HIS A 1 684 ? -18.912 -16.218 1.739 1.00 15.04 1029 HIS A O 1
ATOM 5144 N N . PRO A 1 685 ? -18.967 -17.787 3.366 1.00 16.36 1030 PRO A N 1
ATOM 5145 C CA . PRO A 1 685 ? -19.724 -16.953 4.303 1.00 15.62 1030 PRO A CA 1
ATOM 5146 C C . PRO A 1 685 ? -18.990 -15.699 4.811 1.00 15.05 1030 PRO A C 1
ATOM 5147 O O . PRO A 1 685 ? -19.645 -14.698 5.109 1.00 14.75 1030 PRO A O 1
ATOM 5151 N N . ILE A 1 686 ? -17.660 -15.746 4.906 1.00 13.22 1031 ILE A N 1
ATOM 5152 C CA . ILE A 1 686 ? -16.879 -14.601 5.401 1.00 13.33 1031 ILE A CA 1
ATOM 5153 C C . ILE A 1 686 ? -16.817 -13.437 4.389 1.00 13.12 1031 ILE A C 1
ATOM 5154 O O . ILE A 1 686 ? -17.050 -12.280 4.748 1.00 12.86 1031 ILE A O 1
ATOM 5159 N N . SER A 1 687 ? -16.505 -13.751 3.135 1.00 11.93 1032 SER A N 1
ATOM 5160 C CA . SER A 1 687 ? -16.410 -12.739 2.081 1.00 12.49 1032 SER A CA 1
ATOM 5161 C C . SER A 1 687 ? -17.776 -12.168 1.690 1.00 13.05 1032 SER A C 1
ATOM 5162 O O . SER A 1 687 ? -17.880 -10.991 1.347 1.00 13.27 1032 SER A O 1
ATOM 5165 N N . THR A 1 688 ? -18.816 -12.997 1.742 1.00 14.04 1033 THR A N 1
ATOM 5166 C CA . THR A 1 688 ? -20.180 -12.538 1.462 1.00 13.31 1033 THR A CA 1
ATOM 5167 C C . THR A 1 688 ? -20.724 -11.659 2.599 1.00 13.85 1033 THR A C 1
ATOM 5168 O O . THR A 1 688 ? -21.473 -10.712 2.351 1.00 11.56 1033 THR A O 1
ATOM 5172 N N . LYS A 1 689 ? -20.341 -11.963 3.838 1.00 14.63 1034 LYS A N 1
ATOM 5173 C CA . LYS A 1 689 ? -20.665 -11.087 4.972 1.00 15.93 1034 LYS A CA 1
ATOM 5174 C C . LYS A 1 689 ? -19.993 -9.725 4.812 1.00 15.69 1034 LYS A C 1
ATOM 5175 O O . LYS A 1 689 ? -20.598 -8.689 5.087 1.00 16.00 1034 LYS A O 1
ATOM 5181 N N . THR A 1 690 ? -18.739 -9.742 4.367 1.00 15.83 1035 THR A N 1
ATOM 5182 C CA . THR A 1 690 ? -17.979 -8.523 4.121 1.00 14.21 1035 THR A CA 1
ATOM 5183 C C . THR A 1 690 ? -18.590 -7.683 2.992 1.00 14.48 1035 THR A C 1
ATOM 5184 O O . THR A 1 690 ? -18.635 -6.458 3.091 1.00 13.78 1035 THR A O 1
ATOM 5188 N N . GLN A 1 691 ? -19.076 -8.336 1.937 1.00 13.90 1036 GLN A N 1
ATOM 5189 C CA . GLN A 1 691 ? -19.665 -7.614 0.806 1.00 14.48 1036 GLN A CA 1
ATOM 5190 C C . GLN A 1 691 ? -21.030 -7.014 1.171 1.00 14.23 1036 GLN A C 1
ATOM 5191 O O . GLN A 1 691 ? -21.355 -5.900 0.739 1.00 12.84 1036 GLN A O 1
ATOM 5197 N N . ALA A 1 692 ? -21.811 -7.742 1.972 1.00 13.07 1037 ALA A N 1
ATOM 5198 C CA . ALA A 1 692 ? -23.085 -7.234 2.483 1.00 12.92 1037 ALA A CA 1
ATOM 5199 C C . ALA A 1 692 ? -22.848 -6.078 3.453 1.00 13.28 1037 ALA A C 1
ATOM 5200 O O . ALA A 1 692 ? -23.632 -5.134 3.510 1.00 13.18 1037 ALA A O 1
ATOM 5202 N N . TYR A 1 693 ? -21.756 -6.160 4.210 1.00 13.32 1038 TYR A N 1
ATOM 5203 C CA . TYR A 1 693 ? -21.342 -5.075 5.103 1.00 12.86 1038 TYR A CA 1
ATOM 5204 C C . TYR A 1 693 ? -21.020 -3.811 4.291 1.00 12.34 1038 TYR A C 1
ATOM 5205 O O . TYR A 1 693 ? -21.491 -2.717 4.613 1.00 12.41 1038 TYR A O 1
ATOM 5214 N N . THR A 1 694 ? -20.238 -3.980 3.227 1.00 11.72 1039 THR A N 1
ATOM 5215 C CA . THR A 1 694 ? -19.839 -2.872 2.355 1.00 11.76 1039 THR A CA 1
ATOM 5216 C C . THR A 1 694 ? -21.033 -2.260 1.612 1.00 12.31 1039 THR A C 1
ATOM 5217 O O . THR A 1 694 ? -21.130 -1.037 1.496 1.00 13.07 1039 THR A O 1
ATOM 5221 N N . ALA A 1 695 ? -21.935 -3.111 1.123 1.00 11.96 1040 ALA A N 1
ATOM 5222 C CA . ALA A 1 695 ? -23.178 -2.657 0.480 1.00 11.63 1040 ALA A CA 1
ATOM 5223 C C . ALA A 1 695 ? -24.021 -1.772 1.406 1.00 11.65 1040 ALA A C 1
ATOM 5224 O O . ALA A 1 695 ? -24.558 -0.752 0.977 1.00 11.58 1040 ALA A O 1
ATOM 5226 N N . GLY A 1 696 ? -24.131 -2.172 2.673 1.00 11.83 1041 GLY A N 1
ATOM 5227 C CA . GLY A 1 696 ? -24.849 -1.394 3.686 1.00 10.07 1041 GLY A CA 1
ATOM 5228 C C . GLY A 1 696 ? -24.188 -0.075 4.061 1.00 10.04 1041 GLY A C 1
ATOM 5229 O O . GLY A 1 696 ? -24.868 0.893 4.403 1.00 10.14 1041 GLY A O 1
ATOM 5230 N N . LEU A 1 697 ? -22.859 -0.041 4.019 1.00 10.62 1042 LEU A N 1
ATOM 5231 C CA . LEU A 1 697 ? -22.109 1.192 4.255 1.00 10.57 1042 LEU A CA 1
ATOM 5232 C C . LEU A 1 697 ? -22.323 2.195 3.117 1.00 10.66 1042 LEU A C 1
ATOM 5233 O O . LEU A 1 697 ? -22.347 3.402 3.350 1.00 12.35 1042 LEU A O 1
ATOM 5238 N N . ILE A 1 698 ? -22.487 1.700 1.893 1.00 11.23 1043 ILE A N 1
ATOM 5239 C CA . ILE A 1 698 ? -22.778 2.574 0.755 1.00 11.73 1043 ILE A CA 1
ATOM 5240 C C . ILE A 1 698 ? -24.175 3.195 0.892 1.00 12.37 1043 ILE A C 1
ATOM 5241 O O . ILE A 1 698 ? -24.351 4.384 0.633 1.00 12.41 1043 ILE A O 1
ATOM 5246 N N . THR A 1 699 ? -25.152 2.390 1.309 1.00 12.17 1044 THR A N 1
ATOM 5247 C CA . THR A 1 699 ? -26.515 2.878 1.548 1.00 12.44 1044 THR A CA 1
ATOM 5248 C C . THR A 1 699 ? -26.516 3.982 2.604 1.00 12.68 1044 THR A C 1
ATOM 5249 O O . THR A 1 699 ? -27.084 5.052 2.389 1.00 13.47 1044 THR A O 1
ATOM 5253 N N . LEU A 1 700 ? -25.874 3.716 3.739 1.00 13.01 1045 LEU A N 1
ATOM 5254 C CA . LEU A 1 700 ? -25.718 4.720 4.793 1.00 12.48 1045 LEU A CA 1
ATOM 5255 C C . LEU A 1 700 ? -25.164 6.031 4.231 1.00 12.97 1045 LEU A C 1
ATOM 5256 O O . LEU A 1 700 ? -25.746 7.098 4.436 1.00 13.52 1045 LEU A O 1
ATOM 5261 N N . ARG A 1 701 ? -24.051 5.943 3.511 1.00 13.48 1046 ARG A N 1
ATOM 5262 C CA . ARG A 1 701 ? -23.395 7.130 2.948 1.00 14.09 1046 ARG A CA 1
ATOM 5263 C C . ARG A 1 701 ? -24.337 7.970 2.082 1.00 15.03 1046 ARG A C 1
ATOM 5264 O O . ARG A 1 701 ? -24.376 9.187 2.216 1.00 15.02 1046 ARG A O 1
ATOM 5272 N N . ARG A 1 702 ? -25.094 7.311 1.208 1.00 16.46 1047 ARG A N 1
ATOM 5273 C CA . ARG A 1 702 ? -25.997 8.001 0.282 1.00 17.67 1047 ARG A CA 1
ATOM 5274 C C . ARG A 1 702 ? -27.304 8.456 0.940 1.00 17.38 1047 ARG A C 1
ATOM 5275 O O . ARG A 1 702 ? -28.033 9.283 0.380 1.00 17.02 1047 ARG A O 1
ATOM 5283 N N . SER A 1 703 ? -27.594 7.926 2.126 1.00 17.36 1048 SER A N 1
ATOM 5284 C CA . SER A 1 703 ? -28.831 8.248 2.835 1.00 16.22 1048 SER A CA 1
ATOM 5285 C C . SER A 1 703 ? -28.812 9.625 3.507 1.00 16.02 1048 SER A C 1
ATOM 5286 O O . SER A 1 703 ? -29.867 10.138 3.873 1.00 14.70 1048 SER A O 1
ATOM 5289 N N . THR A 1 704 ? -27.629 10.214 3.678 1.00 15.57 1049 THR A N 1
ATOM 5290 C CA . THR A 1 704 ? -27.503 11.465 4.435 1.00 16.03 1049 THR A CA 1
ATOM 5291 C C . THR A 1 704 ? -26.282 12.287 4.016 1.00 16.25 1049 THR A C 1
ATOM 5292 O O . THR A 1 704 ? -25.181 11.750 3.864 1.00 16.47 1049 THR A O 1
ATOM 5296 N N . ASP A 1 705 ? -26.479 13.597 3.864 1.00 16.23 1050 ASP A N 1
ATOM 5297 C CA . ASP A 1 705 ? -25.380 14.510 3.526 1.00 15.60 1050 ASP A CA 1
ATOM 5298 C C . ASP A 1 705 ? -24.427 14.797 4.698 1.00 14.84 1050 ASP A C 1
ATOM 5299 O O . ASP A 1 705 ? -23.480 15.579 4.549 1.00 14.60 1050 ASP A O 1
ATOM 5304 N N . ALA A 1 706 ? -24.666 14.166 5.850 1.00 13.74 1051 ALA A N 1
ATOM 5305 C CA . ALA A 1 706 ? -23.711 14.191 6.962 1.00 13.39 1051 ALA A CA 1
ATOM 5306 C C . ALA A 1 706 ? -22.322 13.703 6.542 1.00 12.85 1051 ALA A C 1
ATOM 5307 O O . ALA A 1 706 ? -21.318 14.158 7.085 1.00 12.22 1051 ALA A O 1
ATOM 5309 N N . PHE A 1 707 ? -22.274 12.773 5.590 1.00 13.29 1052 PHE A N 1
ATOM 5310 C CA . PHE A 1 707 ? -21.008 12.215 5.106 1.00 14.66 1052 PHE A CA 1
ATOM 5311 C C . PHE A 1 707 ? -20.556 12.846 3.778 1.00 16.13 1052 PHE A C 1
ATOM 5312 O O . PHE A 1 707 ? -19.547 12.431 3.205 1.00 17.11 1052 PHE A O 1
ATOM 5320 N N . ARG A 1 708 ? -21.297 13.852 3.305 1.00 16.44 1053 ARG A N 1
ATOM 5321 C CA . ARG A 1 708 ? -21.112 14.412 1.963 1.00 16.72 1053 ARG A CA 1
ATOM 5322 C C . ARG A 1 708 ? -21.305 15.928 1.962 1.00 16.70 1053 ARG A C 1
ATOM 5323 O O . ARG A 1 708 ? -22.078 16.458 1.157 1.00 17.44 1053 ARG A O 1
ATOM 5331 N N . LYS A 1 709 ? -20.602 16.619 2.857 1.00 15.81 1054 LYS A N 1
ATOM 5332 C CA . LYS A 1 709 ? -20.719 18.077 2.973 1.00 16.30 1054 LYS A CA 1
ATOM 5333 C C . LYS A 1 709 ? -20.024 18.805 1.819 1.00 16.78 1054 LYS A C 1
ATOM 5334 O O . LYS A 1 709 ? -19.098 18.277 1.198 1.00 15.21 1054 LYS A O 1
ATOM 5340 N N . LEU A 1 710 ? -20.481 20.026 1.553 1.00 17.98 1055 LEU A N 1
ATOM 5341 C CA . LEU A 1 710 ? -20.057 20.774 0.371 1.00 18.85 1055 LEU A CA 1
ATOM 5342 C C . LEU A 1 710 ? -18.784 21.579 0.617 1.00 18.29 1055 LEU A C 1
ATOM 5343 O O . LEU A 1 710 ? -17.924 21.656 -0.259 1.00 18.30 1055 LEU A O 1
ATOM 5348 N N . SER A 1 711 ? -18.662 22.168 1.806 1.00 17.31 1056 SER A N 1
ATOM 5349 C CA . SER A 1 711 ? -17.553 23.077 2.099 1.00 16.80 1056 SER A CA 1
ATOM 5350 C C . SER A 1 711 ? -16.697 22.622 3.277 1.00 15.57 1056 SER A C 1
ATOM 5351 O O . SER A 1 711 ? -17.164 21.898 4.157 1.00 13.61 1056 SER A O 1
ATOM 5354 N N . LYS A 1 712 ? -15.438 23.059 3.268 1.00 14.52 1057 LYS A N 1
ATOM 5355 C CA . LYS A 1 712 ? -14.542 22.919 4.414 1.00 15.40 1057 LYS A CA 1
ATOM 5356 C C . LYS A 1 712 ? -15.087 23.688 5.618 1.00 14.90 1057 LYS A C 1
ATOM 5357 O O . LYS A 1 712 ? -14.980 23.228 6.755 1.00 13.14 1057 LYS A O 1
ATOM 5363 N N . ALA A 1 713 ? -15.672 24.853 5.352 1.00 15.37 1058 ALA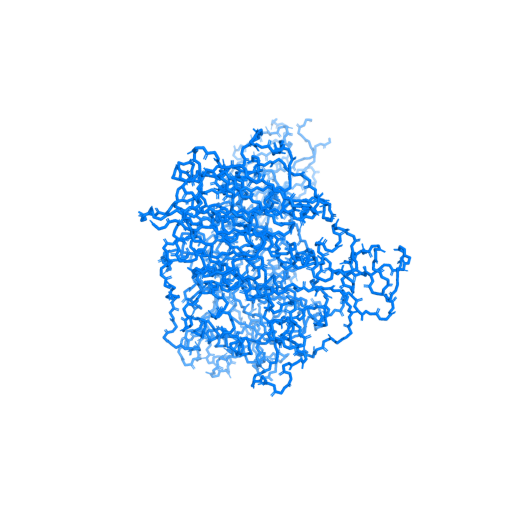 A N 1
ATOM 5364 C CA . ALA A 1 713 ? -16.232 25.716 6.394 1.00 17.03 1058 ALA A CA 1
ATOM 5365 C C . ALA A 1 713 ? -17.233 24.977 7.277 1.00 17.73 1058 ALA A C 1
ATOM 5366 O O . ALA A 1 713 ? -17.136 25.030 8.504 1.00 17.09 1058 ALA A O 1
ATOM 5368 N N . GLU A 1 714 ? -18.177 24.274 6.655 1.00 19.52 1059 GLU A N 1
ATOM 5369 C CA . GLU A 1 714 ? -19.205 23.549 7.408 1.00 20.37 1059 GLU A CA 1
ATOM 5370 C C . GLU A 1 714 ? -18.693 22.220 7.967 1.00 20.00 1059 GLU A C 1
ATOM 5371 O O . GLU A 1 714 ? -19.196 21.745 8.988 1.00 20.15 1059 GLU A O 1
ATOM 5377 N N . ILE A 1 715 ? -17.693 21.630 7.312 1.00 18.06 1060 ILE A N 1
ATOM 5378 C CA . ILE A 1 715 ? -17.055 20.417 7.819 1.00 16.37 1060 ILE A CA 1
ATOM 5379 C C . ILE A 1 715 ? -16.371 20.666 9.171 1.00 15.69 1060 ILE A C 1
ATOM 5380 O O . ILE A 1 715 ? -16.570 19.901 10.117 1.00 14.59 1060 ILE A O 1
ATOM 5385 N N . ASP A 1 716 ? -15.582 21.734 9.269 1.00 15.40 1061 ASP A N 1
ATOM 5386 C CA . ASP A 1 716 ? -14.910 22.079 10.535 1.00 17.08 1061 ASP A CA 1
ATOM 5387 C C . ASP A 1 716 ? -15.895 22.435 11.655 1.00 18.12 1061 ASP A C 1
ATOM 5388 O O . ASP A 1 716 ? -15.602 22.219 12.836 1.00 18.88 1061 ASP A O 1
ATOM 5393 N N . ARG A 1 717 ? -17.051 22.978 11.279 1.00 17.90 1062 ARG A N 1
ATOM 5394 C CA . ARG A 1 717 ? -18.074 23.394 12.241 1.00 18.83 1062 ARG A CA 1
ATOM 5395 C C . ARG A 1 717 ? -19.039 22.287 12.643 1.00 17.86 1062 ARG A C 1
ATOM 5396 O O . ARG A 1 717 ? -19.665 22.376 13.698 1.00 17.78 1062 ARG A O 1
ATOM 5404 N N . GLU A 1 718 ? -19.183 21.268 11.797 1.00 18.14 1063 GLU A N 1
ATOM 5405 C CA . GLU A 1 718 ? -20.214 20.242 11.997 1.00 18.23 1063 GLU A CA 1
ATOM 5406 C C . GLU A 1 718 ? -19.679 18.820 12.166 1.00 17.89 1063 GLU A C 1
ATOM 5407 O O . GLU A 1 718 ? -20.437 17.924 12.545 1.00 17.41 1063 GLU A O 1
ATOM 5413 N N . VAL A 1 719 ? -18.392 18.612 11.879 1.00 17.47 1064 VAL A N 1
ATOM 5414 C CA . VAL A 1 719 ? -17.741 17.327 12.117 1.00 16.16 1064 VAL A CA 1
ATOM 5415 C C . VAL A 1 719 ? -16.703 17.501 13.224 1.00 16.68 1064 VAL A C 1
ATOM 5416 O O . VAL A 1 719 ? -15.766 18.290 13.083 1.00 13.83 1064 VAL A O 1
ATOM 5420 N N . SER A 1 720 ? -16.879 16.755 14.317 1.00 18.10 1065 SER A N 1
ATOM 5421 C CA . SER A 1 720 ? -16.065 16.917 15.525 1.00 18.29 1065 SER A CA 1
ATOM 5422 C C . SER A 1 720 ? -15.451 15.600 16.008 1.00 17.57 1065 SER A C 1
ATOM 5423 O O . SER A 1 720 ? -15.947 14.513 15.704 1.00 16.35 1065 SER A O 1
ATOM 5426 N N . LEU A 1 721 ? -14.359 15.720 16.760 1.00 17.86 1066 LEU A N 1
ATOM 5427 C CA . LEU A 1 721 ? -13.595 14.567 17.234 1.00 16.99 1066 LEU A CA 1
ATOM 5428 C C . LEU A 1 721 ? -14.024 14.180 18.647 1.00 17.73 1066 LEU A C 1
ATOM 5429 O O . LEU A 1 721 ? -13.799 14.932 19.598 1.00 17.90 1066 LEU A O 1
ATOM 5434 N N . ILE A 1 722 ? -14.641 13.009 18.782 1.00 16.92 1067 ILE A N 1
ATOM 5435 C CA . ILE A 1 722 ? -15.081 12.521 20.090 1.00 16.79 1067 ILE A CA 1
ATOM 5436 C C . ILE A 1 722 ? -13.874 12.064 20.918 1.00 17.90 1067 ILE A C 1
ATOM 5437 O O . ILE A 1 722 ? -13.716 12.457 22.074 1.00 18.57 1067 ILE A O 1
ATOM 5442 N N . THR A 1 723 ? -13.024 11.243 20.312 1.00 17.20 1068 THR A N 1
ATOM 5443 C CA . THR A 1 723 ? -11.808 10.771 20.963 1.00 17.86 1068 THR A CA 1
ATOM 5444 C C . THR A 1 723 ? -10.671 11.788 20.847 1.00 17.60 1068 THR A C 1
ATOM 5445 O O . THR A 1 723 ? -9.716 11.582 20.093 1.00 17.39 1068 THR A O 1
ATOM 5449 N N . GLU A 1 724 ? -10.768 12.880 21.600 1.00 17.50 1069 GLU A N 1
ATOM 5450 C CA . GLU A 1 724 ? -9.657 13.829 21.706 1.00 18.04 1069 GLU A CA 1
ATOM 5451 C C . GLU A 1 724 ? -8.581 13.239 22.606 1.00 17.37 1069 GLU A C 1
ATOM 5452 O O . GLU A 1 724 ? -8.875 12.408 23.466 1.00 17.76 1069 GLU A O 1
ATOM 5458 N N . VAL A 1 725 ? -7.339 13.670 22.407 1.00 16.93 1070 VAL A N 1
ATOM 5459 C CA . VAL A 1 725 ? -6.215 13.159 23.192 1.00 16.20 1070 VAL A CA 1
ATOM 5460 C C . VAL A 1 725 ? -6.447 13.459 24.666 1.00 15.68 1070 VAL A C 1
ATOM 5461 O O . VAL A 1 725 ? -6.683 14.607 25.033 1.00 16.07 1070 VAL A O 1
ATOM 5465 N N . GLY A 1 726 ? -6.414 12.418 25.497 1.00 14.75 1071 GLY A N 1
ATOM 5466 C CA . GLY A 1 726 ? -6.617 12.566 26.938 1.00 15.06 1071 GLY A CA 1
ATOM 5467 C C . GLY A 1 726 ? -8.015 12.230 27.432 1.00 15.19 1071 GLY A C 1
ATOM 5468 O O . GLY A 1 726 ? -8.249 12.195 28.636 1.00 15.04 1071 GLY A O 1
ATOM 5469 N N . GLN A 1 727 ? -8.944 11.996 26.511 1.00 16.61 1072 GLN A N 1
ATOM 5470 C CA . GLN A 1 727 ? -10.293 11.550 26.863 1.00 18.10 1072 GLN A CA 1
ATOM 5471 C C . GLN A 1 727 ? -10.267 10.050 27.134 1.00 17.52 1072 GLN A C 1
ATOM 5472 O O . GLN A 1 727 ? -10.013 9.258 26.224 1.00 18.38 1072 GLN A O 1
ATOM 5478 N N . GLY A 1 728 ? -10.535 9.661 28.379 1.00 16.89 1073 GLY A N 1
ATOM 5479 C CA . GLY A 1 728 ? -10.375 8.268 28.794 1.00 15.83 1073 GLY A CA 1
ATOM 5480 C C . GLY A 1 728 ? -8.938 7.815 28.601 1.00 15.74 1073 GLY A C 1
ATOM 5481 O O . GLY A 1 728 ? -8.012 8.533 28.972 1.00 14.73 1073 GLY A O 1
ATOM 5482 N N . ASP A 1 729 ? -8.749 6.645 27.988 1.00 15.38 1074 ASP A N 1
ATOM 5483 C CA . ASP A 1 729 ? -7.404 6.093 27.773 1.00 16.13 1074 ASP A CA 1
ATOM 5484 C C . ASP A 1 729 ? -6.827 6.387 26.374 1.00 15.88 1074 ASP A C 1
ATOM 5485 O O . ASP A 1 729 ? -5.852 5.762 25.958 1.00 14.49 1074 ASP A O 1
ATOM 5490 N N . ILE A 1 730 ? -7.426 7.344 25.666 1.00 16.08 1075 ILE A N 1
ATOM 5491 C CA . ILE A 1 730 ? -6.982 7.722 24.323 1.00 16.17 1075 ILE A CA 1
ATOM 5492 C C . ILE A 1 730 ? -5.627 8.437 24.367 1.00 16.57 1075 ILE A C 1
ATOM 5493 O O . ILE A 1 730 ? -5.454 9.410 25.106 1.00 17.04 1075 ILE A O 1
ATOM 5498 N N . LYS A 1 731 ? -4.670 7.942 23.584 1.00 16.31 1076 LYS A N 1
ATOM 5499 C CA . LYS A 1 731 ? -3.332 8.533 23.522 1.00 16.52 1076 LYS A CA 1
ATOM 5500 C C . LYS A 1 731 ? -3.162 9.302 22.212 1.00 16.62 1076 LYS A C 1
ATOM 5501 O O . LYS A 1 731 ? -4.003 9.194 21.316 1.00 16.42 1076 LYS A O 1
ATOM 5507 N N . GLU A 1 732 ? -2.086 10.083 22.110 1.00 16.93 1077 GLU A N 1
ATOM 5508 C CA . GLU A 1 732 ? -1.859 10.937 20.932 1.00 17.40 1077 GLU A CA 1
ATOM 5509 C C . GLU A 1 732 ? -1.755 10.099 19.654 1.00 17.36 1077 GLU A C 1
ATOM 5510 O O . GLU A 1 732 ? -2.369 10.434 18.644 1.00 18.26 1077 GLU A O 1
ATOM 5516 N N . LYS A 1 733 ? -0.981 9.016 19.714 1.00 17.05 1078 LYS A N 1
ATOM 5517 C CA . LYS A 1 733 ? -0.982 7.992 18.667 1.00 16.94 1078 LYS A CA 1
ATOM 5518 C C . LYS A 1 733 ? -1.773 6.797 19.180 1.00 15.71 1078 LYS A C 1
ATOM 5519 O O . LYS A 1 733 ? -1.464 6.265 20.248 1.00 18.26 1078 LYS A O 1
ATOM 5525 N N . ASP A 1 734 ? -2.799 6.378 18.446 1.00 14.65 1079 ASP A N 1
ATOM 5526 C CA . ASP A 1 734 ? -3.657 5.290 18.925 1.00 14.75 1079 ASP A CA 1
ATOM 5527 C C . ASP A 1 734 ? -4.274 4.466 17.792 1.00 14.57 1079 ASP A C 1
ATOM 5528 O O . ASP A 1 734 ? -4.023 4.732 16.611 1.00 13.60 1079 ASP A O 1
ATOM 5533 N N . LEU A 1 735 ? -5.049 3.446 18.178 1.00 14.60 1080 LEU A N 1
ATOM 5534 C CA . LEU A 1 735 ? -5.706 2.514 17.248 1.00 14.27 1080 LEU A CA 1
ATOM 5535 C C . LEU A 1 735 ? -7.234 2.532 17.359 1.00 14.35 1080 LEU A C 1
ATOM 5536 O O . LEU A 1 735 ? -7.913 1.707 16.751 1.00 14.57 1080 LEU A O 1
ATOM 5541 N N . VAL A 1 736 ? -7.772 3.462 18.142 1.00 14.90 1081 VAL A N 1
ATOM 5542 C CA . VAL A 1 736 ? -9.222 3.670 18.210 1.00 15.06 1081 VAL A CA 1
ATOM 5543 C C . VAL A 1 736 ? -9.525 5.134 17.907 1.00 15.12 1081 VAL A C 1
ATOM 5544 O O . VAL A 1 736 ? -8.758 6.023 18.281 1.00 16.64 1081 VAL A O 1
ATOM 5548 N N . ILE A 1 737 ? -10.628 5.376 17.207 1.00 15.76 1082 ILE A N 1
ATOM 5549 C CA . ILE A 1 737 ? -11.071 6.737 16.912 1.00 16.06 1082 ILE A CA 1
ATOM 5550 C C . ILE A 1 737 ? -12.596 6.797 16.826 1.00 15.66 1082 ILE A C 1
ATOM 5551 O O . ILE A 1 737 ? -13.248 5.829 16.437 1.00 15.04 1082 ILE A O 1
ATOM 5556 N N . ALA A 1 738 ? -13.155 7.938 17.211 1.00 16.34 1083 ALA A N 1
ATOM 5557 C CA . ALA A 1 738 ? -14.597 8.166 17.105 1.00 16.42 1083 ALA A CA 1
ATOM 5558 C C . ALA A 1 738 ? -14.866 9.607 16.702 1.00 15.79 1083 ALA A C 1
ATOM 5559 O O . ALA A 1 738 ? -14.200 10.521 17.185 1.00 16.48 1083 ALA A O 1
ATOM 5561 N N . TYR A 1 739 ? -15.839 9.802 15.816 1.00 16.28 1084 TYR A N 1
ATOM 5562 C CA . TYR A 1 739 ? -16.203 11.141 15.351 1.00 17.48 1084 TYR A CA 1
ATOM 5563 C C . TYR A 1 739 ? -17.693 11.287 15.097 1.00 16.77 1084 TYR A C 1
ATOM 5564 O O . TYR A 1 739 ? -18.380 10.321 14.776 1.00 16.48 1084 TYR A O 1
ATOM 5573 N N . GLN A 1 740 ? -18.168 12.519 15.239 1.00 17.54 1085 GLN A N 1
ATOM 5574 C CA . GLN A 1 740 ? -19.576 12.841 15.062 1.00 17.07 1085 GLN A CA 1
ATOM 5575 C C . GLN A 1 740 ? -19.764 13.833 13.920 1.00 16.92 1085 GLN A C 1
ATOM 5576 O O . GLN A 1 740 ? -19.007 14.794 13.785 1.00 14.80 1085 GLN A O 1
ATOM 5582 N N . THR A 1 741 ? -20.779 13.582 13.100 1.00 18.52 1086 THR A N 1
ATOM 5583 C CA . THR A 1 741 ? -21.190 14.518 12.064 1.00 18.91 1086 THR A CA 1
ATOM 5584 C C . THR A 1 741 ? -22.702 14.737 12.149 1.00 20.30 1086 THR A C 1
ATOM 5585 O O . THR A 1 741 ? -23.429 13.920 12.717 1.00 19.85 1086 THR A O 1
ATOM 5589 N N . ILE A 1 742 ? -23.155 15.858 11.596 1.00 21.14 1087 ILE A N 1
ATOM 5590 C CA . ILE A 1 742 ? -24.563 16.249 11.629 1.00 21.87 1087 ILE A CA 1
ATOM 5591 C C . ILE A 1 742 ? -24.974 16.617 10.209 1.00 22.57 1087 ILE A C 1
ATOM 5592 O O . ILE A 1 742 ? -24.196 17.238 9.483 1.00 22.39 1087 ILE A O 1
ATOM 5597 N N . ASP A 1 743 ? -26.180 16.234 9.801 1.00 22.91 1088 ASP A N 1
ATOM 5598 C CA . ASP A 1 743 ? -26.645 16.559 8.449 1.00 23.21 1088 ASP A CA 1
ATOM 5599 C C . ASP A 1 743 ? -27.533 17.806 8.440 1.00 23.40 1088 ASP A C 1
ATOM 5600 O O . ASP A 1 743 ? -27.810 18.391 9.493 1.00 21.70 1088 ASP A O 1
ATOM 5605 N N . SER A 1 744 ? -27.963 18.205 7.245 1.00 24.10 1089 SER A N 1
ATOM 5606 C CA . SER A 1 744 ? -28.765 19.418 7.051 1.00 24.25 1089 SER A CA 1
ATOM 5607 C C . SER A 1 744 ? -30.115 19.399 7.784 1.00 24.89 1089 SER A C 1
ATOM 5608 O O . SER A 1 744 ? -30.674 20.455 8.078 1.00 24.08 1089 SER A O 1
ATOM 5611 N N . LYS A 1 745 ? -30.632 18.207 8.070 1.00 25.97 1090 LYS A N 1
ATOM 5612 C CA . LYS A 1 745 ? -31.856 18.064 8.866 1.00 27.49 1090 LYS A CA 1
ATOM 5613 C C . LYS A 1 745 ? -31.536 18.059 10.361 1.00 26.81 1090 LYS A C 1
ATOM 5614 O O . LYS A 1 745 ? -32.426 18.251 11.193 1.00 27.61 1090 LYS A O 1
ATOM 5620 N N . GLY A 1 746 ? -30.264 17.788 10.678 1.00 26.29 1091 GLY A N 1
ATOM 5621 C CA . GLY A 1 746 ? -29.732 17.754 12.045 1.00 25.80 1091 GLY A CA 1
ATOM 5622 C C . GLY A 1 746 ? -30.418 16.702 12.943 1.00 25.58 1091 GLY A C 1
ATOM 5623 O O . GLY A 1 746 ? -30.437 16.867 14.168 1.00 24.78 1091 GLY A O 1
ATOM 5624 N N . ASP A 1 747 ? -30.821 15.550 12.391 1.00 24.96 1092 ASP A N 1
ATOM 5625 C CA . ASP A 1 747 ? -30.023 14.262 12.462 1.00 23.57 1092 ASP A CA 1
ATOM 5626 C C . ASP A 1 747 ? -28.511 14.224 12.719 1.00 22.10 1092 ASP A C 1
ATOM 5627 O O . ASP A 1 747 ? -27.717 14.803 11.978 1.00 21.95 1092 ASP A O 1
ATOM 5632 N N . ILE A 1 748 ? -28.149 13.484 13.774 1.00 20.19 1093 ILE A N 1
ATOM 5633 C CA . ILE A 1 748 ? -26.760 13.305 14.212 1.00 18.86 1093 ILE A CA 1
ATOM 5634 C C . ILE A 1 748 ? -26.285 11.864 13.978 1.00 18.23 1093 ILE A C 1
ATOM 5635 O O . ILE A 1 748 ? -27.002 10.915 14.294 1.00 17.46 1093 ILE A O 1
ATOM 5640 N N . TYR A 1 749 ? -25.072 11.715 13.441 1.00 17.29 1094 TYR A N 1
ATOM 5641 C CA . TYR A 1 749 ? -24.449 10.402 13.225 1.00 17.89 1094 TYR A CA 1
ATOM 5642 C C . TYR A 1 749 ? -23.068 10.340 13.881 1.00 18.34 1094 TYR A C 1
ATOM 5643 O O . TYR A 1 749 ? -22.232 11.212 13.645 1.00 19.33 1094 TYR A O 1
ATOM 5652 N N . ALA A 1 750 ? -22.831 9.310 14.695 1.00 17.94 1095 ALA A N 1
ATOM 5653 C CA . ALA A 1 750 ? -21.530 9.114 15.351 1.00 18.10 1095 ALA A CA 1
ATOM 5654 C C . ALA A 1 750 ? -20.903 7.790 14.927 1.00 17.62 1095 ALA A C 1
ATOM 5655 O O . ALA A 1 750 ? -21.542 6.743 15.029 1.00 17.55 1095 ALA A O 1
ATOM 5657 N N . VAL A 1 751 ? -19.653 7.850 14.466 1.00 17.64 1096 VAL A N 1
ATOM 5658 C CA . VAL A 1 751 ? -18.912 6.673 13.998 1.00 16.63 1096 VAL A CA 1
ATOM 5659 C C . VAL A 1 751 ? -17.789 6.321 14.976 1.00 17.24 1096 VAL A C 1
ATOM 5660 O O . VAL A 1 751 ? -16.971 7.175 15.318 1.00 14.79 1096 VAL A O 1
ATOM 5664 N N . PHE A 1 752 ? -17.760 5.062 15.412 1.00 17.67 1097 PHE A N 1
ATOM 5665 C CA . PHE A 1 752 ? -16.734 4.552 16.323 1.00 17.47 1097 PHE A CA 1
ATOM 5666 C C . PHE A 1 752 ? -15.967 3.420 15.649 1.00 17.82 1097 PHE A C 1
ATOM 5667 O O . PHE A 1 752 ? -16.579 2.472 15.161 1.00 16.93 1097 PHE A O 1
ATOM 5675 N N . VAL A 1 753 ? -14.638 3.519 15.621 1.00 18.27 1098 VAL A N 1
ATOM 5676 C CA . VAL A 1 753 ? -13.783 2.459 15.062 1.00 17.51 1098 VAL A CA 1
ATOM 5677 C C . VAL A 1 753 ? -12.720 2.035 16.073 1.00 17.69 1098 VAL A C 1
ATOM 5678 O O . VAL A 1 753 ? -11.741 2.756 16.289 1.00 18.67 1098 VAL A O 1
ATOM 5682 N N . ASN A 1 754 ? -12.928 0.881 16.705 1.00 15.88 1099 ASN A N 1
ATOM 5683 C CA . ASN A 1 754 ? -11.897 0.265 17.534 1.00 15.44 1099 ASN A CA 1
ATOM 5684 C C . ASN A 1 754 ? -11.063 -0.697 16.687 1.00 16.23 1099 ASN A C 1
ATOM 5685 O O . ASN A 1 754 ? -11.461 -1.840 16.459 1.00 16.43 1099 ASN A O 1
ATOM 5690 N N . ALA A 1 755 ? -9.911 -0.220 16.224 1.00 15.25 1100 ALA A N 1
ATOM 5691 C CA . ALA A 1 755 ? -8.976 -1.048 15.465 1.00 17.03 1100 ALA A CA 1
ATOM 5692 C C . ALA A 1 755 ? -7.955 -1.740 16.375 1.00 16.83 1100 ALA A C 1
ATOM 5693 O O . ALA A 1 755 ? -7.020 -2.374 15.885 1.00 16.56 1100 ALA A O 1
ATOM 5695 N N . ASP A 1 756 ? -8.131 -1.612 17.692 1.00 18.02 1101 ASP A N 1
ATOM 5696 C CA . ASP A 1 756 ? -7.249 -2.267 18.657 1.00 17.40 1101 ASP A CA 1
ATOM 5697 C C . ASP A 1 756 ? -7.635 -3.735 18.792 1.00 17.30 1101 ASP A C 1
ATOM 5698 O O . ASP A 1 756 ? -8.772 -4.121 18.506 1.00 17.22 1101 ASP A O 1
ATOM 5703 N N . SER A 1 757 ? -6.673 -4.542 19.232 1.00 18.33 1102 SER A N 1
ATOM 5704 C CA . SER A 1 757 ? -6.849 -5.983 19.415 1.00 17.35 1102 SER A CA 1
ATOM 5705 C C . SER A 1 757 ? -7.370 -6.342 20.813 1.00 18.23 1102 SER A C 1
ATOM 5706 O O . SER A 1 757 ? -7.431 -7.516 21.173 1.00 18.62 1102 SER A O 1
ATOM 5709 N N . LYS A 1 758 ? -7.731 -5.326 21.597 1.00 18.36 1103 LYS A N 1
ATOM 5710 C CA . LYS A 1 758 ? -8.429 -5.507 22.869 1.00 17.89 1103 LYS A CA 1
ATOM 5711 C C . LYS A 1 758 ? -9.634 -4.573 22.891 1.00 17.65 1103 LYS A C 1
ATOM 5712 O O . LYS A 1 758 ? -9.679 -3.597 22.142 1.00 16.49 1103 LYS A O 1
ATOM 5718 N N . ALA A 1 759 ? -10.603 -4.872 23.750 1.00 17.20 1104 ALA A N 1
ATOM 5719 C CA . ALA A 1 759 ? -11.764 -4.004 23.926 1.00 17.03 1104 ALA A CA 1
ATOM 5720 C C . ALA A 1 759 ? -11.331 -2.633 24.447 1.00 17.52 1104 ALA A C 1
ATOM 5721 O O . ALA A 1 759 ? -10.330 -2.525 25.166 1.00 16.80 1104 ALA A O 1
ATOM 5723 N N . ARG A 1 760 ? -12.071 -1.591 24.061 1.00 17.30 1105 ARG A N 1
ATOM 5724 C CA . ARG A 1 760 ? -11.781 -0.218 24.487 1.00 17.03 1105 ARG A CA 1
ATOM 5725 C C . ARG A 1 760 ? -13.049 0.507 24.913 1.00 17.57 1105 ARG A C 1
ATOM 5726 O O . ARG A 1 760 ? -14.069 0.441 24.225 1.00 19.17 1105 ARG A O 1
ATOM 5734 N N . ASN A 1 761 ? -12.972 1.194 26.050 1.00 18.26 1106 ASN A N 1
ATOM 5735 C CA . ASN A 1 761 ? -14.039 2.083 26.508 1.00 18.42 1106 ASN A CA 1
ATOM 5736 C C . ASN A 1 761 ? -13.828 3.468 25.912 1.00 17.76 1106 ASN A C 1
ATOM 5737 O O . ASN A 1 761 ? -12.779 4.077 26.124 1.00 17.70 1106 ASN A O 1
ATOM 5742 N N . VAL A 1 762 ? -14.815 3.951 25.161 1.00 17.60 1107 VAL A N 1
ATOM 5743 C CA . VAL A 1 762 ? -14.782 5.300 24.590 1.00 16.98 1107 VAL A CA 1
ATOM 5744 C C . VAL A 1 762 ? -15.621 6.251 25.446 1.00 17.30 1107 VAL A C 1
ATOM 5745 O O . VAL A 1 762 ? -16.834 6.077 25.572 1.00 17.49 1107 VAL A O 1
ATOM 5749 N N . LEU A 1 763 ? -14.969 7.259 26.024 1.00 17.35 1108 LEU A N 1
ATOM 5750 C CA . LEU A 1 763 ? -15.640 8.234 26.888 1.00 17.03 1108 LEU A CA 1
ATOM 5751 C C . LEU A 1 763 ? -16.462 9.241 26.068 1.00 16.04 1108 LEU A C 1
ATOM 5752 O O . LEU A 1 763 ? -15.985 9.774 25.068 1.00 15.50 1108 LEU A O 1
ATOM 5757 N N . LEU A 1 764 ? -17.700 9.484 26.495 1.00 16.50 1109 LEU A N 1
ATOM 5758 C CA . LEU A 1 764 ? -18.575 10.474 25.856 1.00 16.73 1109 LEU A CA 1
ATOM 5759 C C . LEU A 1 764 ? -18.700 11.735 26.711 1.00 17.22 1109 LEU A C 1
ATOM 5760 O O . LEU A 1 764 ? -18.634 12.850 26.192 1.00 16.50 1109 LEU A O 1
ATOM 5765 N N . GLY A 1 765 ? -18.879 11.555 28.019 1.00 17.39 1110 GLY A N 1
ATOM 5766 C CA . GLY A 1 765 ? -18.979 12.683 28.945 1.00 18.78 1110 GLY A CA 1
ATOM 5767 C C . GLY A 1 765 ? -20.223 13.515 28.686 1.00 20.08 1110 GLY A C 1
ATOM 5768 O O . GLY A 1 765 ? -21.110 13.098 27.941 1.00 19.17 1110 GLY A O 1
ATOM 5769 N N . GLU A 1 766 ? -20.283 14.699 29.290 1.00 21.00 1111 GLU A N 1
ATOM 5770 C CA . GLU A 1 766 ? -21.444 15.577 29.129 1.00 23.19 1111 GLU A CA 1
ATOM 5771 C C . GLU A 1 766 ? -21.611 16.089 27.697 1.00 23.03 1111 GLU A C 1
ATOM 5772 O O . GLU A 1 766 ? -22.729 16.396 27.278 1.00 22.76 1111 GLU A O 1
ATOM 5778 N N . LYS A 1 767 ? -20.510 16.176 26.954 1.00 23.42 1112 LYS A N 1
ATOM 5779 C CA . LYS A 1 767 ? -20.544 16.692 25.583 1.00 24.42 1112 LYS A CA 1
ATOM 5780 C C . LYS A 1 767 ? -21.249 15.757 24.595 1.00 24.28 1112 LYS A C 1
ATOM 5781 O O . LYS A 1 767 ? -22.000 16.225 23.734 1.00 24.18 1112 LYS A O 1
ATOM 5787 N N . TYR A 1 768 ? -21.009 14.450 24.716 1.00 23.21 1113 TYR A N 1
ATOM 5788 C CA . TYR A 1 768 ? -21.560 13.465 23.768 1.00 22.47 1113 TYR A CA 1
ATOM 5789 C C . TYR A 1 768 ? -22.526 12.447 24.396 1.00 23.13 1113 TYR A C 1
ATOM 5790 O O . TYR A 1 768 ? -22.845 11.431 23.771 1.00 22.14 1113 TYR A O 1
ATOM 5799 N N . LYS A 1 769 ? -23.008 12.731 25.609 1.00 23.69 1114 LYS A N 1
ATOM 5800 C CA . LYS A 1 769 ? -23.901 11.814 26.340 1.00 24.19 1114 LYS A CA 1
ATOM 5801 C C . LYS A 1 769 ? -25.221 11.555 25.608 1.00 22.30 1114 LYS A C 1
ATOM 5802 O O . LYS A 1 769 ? -25.825 10.493 25.761 1.00 21.87 1114 LYS A O 1
ATOM 5808 N N . HIS A 1 770 ? -25.660 12.534 24.822 1.00 20.71 1115 HIS A N 1
ATOM 5809 C CA . HIS A 1 770 ? -26.879 12.416 24.014 1.00 19.07 1115 HIS A CA 1
ATOM 5810 C C . HIS A 1 770 ? -26.858 11.225 23.041 1.00 17.96 1115 HIS A C 1
ATOM 5811 O O . HIS A 1 770 ? -27.912 10.764 22.602 1.00 16.65 1115 HIS A O 1
ATOM 5818 N N . LEU A 1 771 ? -25.663 10.736 22.709 1.00 16.37 1116 LEU A N 1
ATOM 5819 C CA . LEU A 1 771 ? -25.506 9.591 21.810 1.00 16.50 1116 LEU A CA 1
ATOM 5820 C C . LEU A 1 771 ? -25.991 8.272 22.417 1.00 16.75 1116 LEU A C 1
ATOM 5821 O O . LEU A 1 771 ? -26.329 7.341 21.685 1.00 16.08 1116 LEU A O 1
ATOM 5826 N N . LEU A 1 772 ? -26.030 8.192 23.747 1.00 17.06 1117 LEU A N 1
ATOM 5827 C CA . LEU A 1 772 ? -26.502 6.986 24.438 1.00 17.83 1117 LEU A CA 1
ATOM 5828 C C . LEU A 1 772 ? -28.002 6.726 24.230 1.00 17.89 1117 LEU A C 1
ATOM 5829 O O . LEU A 1 772 ? -28.473 5.615 24.462 1.00 16.93 1117 LEU A O 1
ATOM 5834 N N . LYS A 1 773 ? -28.737 7.751 23.794 1.00 18.98 1118 LYS A N 1
ATOM 5835 C CA . LYS A 1 773 ? -30.173 7.634 23.505 1.00 19.91 1118 LYS A CA 1
ATOM 5836 C C . LYS A 1 773 ? -30.462 7.272 22.045 1.00 19.35 1118 LYS A C 1
ATOM 5837 O O . LYS A 1 773 ? -31.621 7.114 21.663 1.00 18.54 1118 LYS A O 1
ATOM 5843 N N . GLY A 1 774 ? -29.411 7.146 21.237 1.00 19.11 1119 GLY A N 1
ATOM 5844 C CA . GLY A 1 774 ? -29.553 6.880 19.807 1.00 18.76 1119 GLY A CA 1
ATOM 5845 C C . GLY A 1 774 ? -29.721 5.413 19.452 1.00 18.06 1119 GLY A C 1
ATOM 5846 O O . GLY A 1 774 ? -29.713 4.543 20.321 1.00 16.89 1119 GLY A O 1
ATOM 5847 N N . GLN A 1 775 ? -29.873 5.154 18.155 1.00 17.93 1120 GLN A N 1
ATOM 5848 C CA . GLN A 1 775 ? -30.044 3.802 17.626 1.00 18.34 1120 GLN A CA 1
ATOM 5849 C C . GLN A 1 775 ? -28.754 3.348 16.954 1.00 18.04 1120 GLN A C 1
ATOM 5850 O O . GLN A 1 775 ? -28.111 4.130 16.254 1.00 17.58 1120 GLN A O 1
ATOM 5856 N N . VAL A 1 776 ? -28.390 2.084 17.156 1.00 17.68 1121 VAL A N 1
ATOM 5857 C CA . VAL A 1 776 ? -27.233 1.492 16.481 1.00 17.84 1121 VAL A CA 1
ATOM 5858 C C . VAL A 1 776 ? -27.634 1.010 15.088 1.00 18.11 1121 VAL A C 1
ATOM 5859 O O . VAL A 1 776 ? -28.484 0.125 14.963 1.00 18.59 1121 VAL A O 1
ATOM 5863 N N . ILE A 1 777 ? -27.029 1.593 14.049 1.00 17.21 1122 ILE A N 1
ATOM 5864 C CA . ILE A 1 777 ? -27.309 1.184 12.661 1.00 15.88 1122 ILE A CA 1
ATOM 5865 C C . ILE A 1 777 ? -26.150 0.420 11.991 1.00 15.88 1122 ILE A C 1
ATOM 5866 O O . ILE A 1 777 ? -26.349 -0.247 10.970 1.00 14.13 1122 ILE A O 1
ATOM 5871 N N . VAL A 1 778 ? -24.952 0.519 12.566 1.00 14.71 1123 VAL A N 1
ATOM 5872 C CA . VAL A 1 778 ? -23.826 -0.329 12.167 1.00 15.41 1123 VAL A CA 1
ATOM 5873 C C . VAL A 1 778 ? -23.236 -0.981 13.413 1.00 15.36 1123 VAL A C 1
ATOM 5874 O O . VAL A 1 778 ? -22.964 -0.302 14.405 1.00 15.59 1123 VAL A O 1
ATOM 5878 N N . ASP A 1 779 ? -23.052 -2.297 13.364 1.00 15.85 1124 ASP A N 1
ATOM 5879 C CA . ASP A 1 779 ? -22.398 -3.019 14.458 1.00 16.23 1124 ASP A CA 1
ATOM 5880 C C . ASP A 1 779 ? -21.334 -3.966 13.893 1.00 16.55 1124 ASP A C 1
ATOM 5881 O O . ASP A 1 779 ? -20.893 -3.784 12.758 1.00 17.05 1124 ASP A O 1
ATOM 5886 N N . ALA A 1 780 ? -20.916 -4.958 14.677 1.00 15.74 1125 ALA A N 1
ATOM 5887 C CA . ALA A 1 780 ? -19.871 -5.894 14.252 1.00 15.53 1125 ALA A CA 1
ATOM 5888 C C . ALA A 1 780 ? -20.304 -6.824 13.109 1.00 15.25 1125 ALA A C 1
ATOM 5889 O O . ALA A 1 780 ? -19.459 -7.309 12.346 1.00 14.40 1125 ALA A O 1
ATOM 5891 N N . ASP A 1 781 ? -21.610 -7.072 12.994 1.00 15.47 1126 ASP A N 1
ATOM 5892 C CA . ASP A 1 781 ? -22.141 -8.045 12.030 1.00 15.88 1126 ASP A CA 1
ATOM 5893 C C . ASP A 1 781 ? -22.771 -7.440 10.776 1.00 16.90 1126 ASP A C 1
ATOM 5894 O O . ASP A 1 781 ? -22.725 -8.049 9.701 1.00 16.48 1126 ASP A O 1
ATOM 5899 N N . GLN A 1 782 ? -23.378 -6.265 10.913 1.00 17.80 1127 GLN A N 1
ATOM 5900 C CA . GLN A 1 782 ? -24.174 -5.698 9.828 1.00 18.84 1127 GLN A CA 1
ATOM 5901 C C . GLN A 1 782 ? -24.091 -4.185 9.757 1.00 17.32 1127 GLN A C 1
ATOM 5902 O O . GLN A 1 782 ? -23.785 -3.513 10.741 1.00 18.54 1127 GLN A O 1
ATOM 5908 N N . ALA A 1 783 ? -24.386 -3.669 8.570 1.00 16.65 1128 ALA A N 1
ATOM 5909 C CA . ALA A 1 783 ? -24.365 -2.242 8.301 1.00 15.68 1128 ALA A CA 1
ATOM 5910 C C . ALA A 1 783 ? -25.597 -1.855 7.484 1.00 15.60 1128 ALA A C 1
ATOM 5911 O O . ALA A 1 783 ? -26.089 -2.641 6.669 1.00 13.79 1128 ALA A O 1
ATOM 5913 N N . GLY A 1 784 ? -26.092 -0.644 7.717 1.00 15.24 1129 GLY A N 1
ATOM 5914 C CA . GLY A 1 784 ? -27.259 -0.136 7.003 1.00 16.50 1129 GLY A CA 1
ATOM 5915 C C . GLY A 1 784 ? -27.815 1.117 7.643 1.00 16.24 1129 GLY A C 1
ATOM 5916 O O . GLY A 1 784 ? -27.105 1.819 8.361 1.00 16.76 1129 GLY A O 1
ATOM 5917 N N . ILE A 1 785 ? -29.091 1.387 7.385 1.00 16.22 1130 ILE A N 1
ATOM 5918 C CA . ILE A 1 785 ? -29.769 2.576 7.918 1.00 17.74 1130 ILE A CA 1
ATOM 5919 C C . ILE A 1 785 ? -30.904 2.250 8.908 1.00 18.67 1130 ILE A C 1
ATOM 5920 O O . ILE A 1 785 ? -31.503 3.161 9.478 1.00 18.88 1130 ILE A O 1
ATOM 5925 N N . LYS A 1 786 ? -31.185 0.963 9.115 1.00 20.10 1131 LYS A N 1
ATOM 5926 C CA . LYS A 1 786 ? -32.248 0.535 10.030 1.00 21.90 1131 LYS A CA 1
ATOM 5927 C C . LYS A 1 786 ? -31.689 0.270 11.431 1.00 21.50 1131 LYS A C 1
ATOM 5928 O O . LYS A 1 786 ? -30.540 -0.154 11.570 1.00 21.39 1131 LYS A O 1
ATOM 5934 N N . PRO A 1 787 ? -32.499 0.518 12.477 1.00 21.56 1132 PRO A N 1
ATOM 5935 C CA . PRO A 1 787 ? -32.058 0.202 13.834 1.00 21.40 1132 PRO A CA 1
ATOM 5936 C C . PRO A 1 787 ? -31.794 -1.292 14.039 1.00 20.25 1132 PRO A C 1
ATOM 5937 O O . PRO A 1 787 ? -32.598 -2.127 13.620 1.00 18.84 1132 PRO A O 1
ATOM 5941 N N . ILE A 1 788 ? -30.663 -1.610 14.664 1.00 19.73 1133 ILE A N 1
ATOM 5942 C CA . ILE A 1 788 ? -30.328 -2.981 15.032 1.00 20.09 1133 ILE A CA 1
ATOM 5943 C C . ILE A 1 788 ? -30.830 -3.219 16.462 1.00 21.20 1133 ILE A C 1
ATOM 5944 O O . ILE A 1 788 ? -30.386 -2.555 17.401 1.00 22.19 1133 ILE A O 1
ATOM 5949 N N . SER A 1 789 ? -31.761 -4.160 16.615 0.50 21.84 1134 SER A N 1
ATOM 5950 C CA . SER A 1 789 ? -32.472 -4.359 17.883 0.50 22.76 1134 SER A CA 1
ATOM 5951 C C . SER A 1 789 ? -31.577 -4.878 19.007 0.50 23.66 1134 SER A C 1
ATOM 5952 O O . SER A 1 789 ? -31.686 -4.421 20.146 0.50 23.06 1134 SER A O 1
ATOM 5955 N N . THR A 1 790 ? -30.704 -5.831 18.683 1.00 25.39 1135 THR A N 1
ATOM 5956 C CA . THR A 1 790 ? -29.742 -6.379 19.647 1.00 26.84 1135 THR A CA 1
ATOM 5957 C C . THR A 1 790 ? -28.316 -6.283 19.075 1.00 26.12 1135 THR A C 1
ATOM 5958 O O . THR A 1 790 ? -27.790 -7.257 18.531 1.00 26.07 1135 THR A O 1
ATOM 5962 N N . PRO A 1 791 ? -27.685 -5.096 19.197 1.00 25.42 1136 PRO A N 1
ATOM 5963 C CA . PRO A 1 791 ? -26.383 -4.855 18.568 1.00 24.66 1136 PRO A CA 1
ATOM 5964 C C . PRO A 1 791 ? -25.242 -5.694 19.147 1.00 23.42 1136 PRO A C 1
ATOM 5965 O O . PRO A 1 791 ? -25.174 -5.900 20.358 1.00 22.58 1136 PRO A O 1
ATOM 5969 N N . ARG A 1 792 ? -24.353 -6.160 18.274 1.00 22.44 1137 ARG A N 1
ATOM 5970 C CA . ARG A 1 792 ? -23.188 -6.938 18.686 1.00 22.27 1137 ARG A CA 1
ATOM 5971 C C . ARG A 1 792 ? -21.910 -6.101 18.653 1.00 19.90 1137 ARG A C 1
ATOM 5972 O O . ARG A 1 792 ? -21.690 -5.317 17.725 1.00 18.37 1137 ARG A O 1
ATOM 5980 N N . GLY A 1 793 ? -21.075 -6.275 19.673 1.00 17.95 1138 GLY A N 1
ATOM 5981 C CA . GLY A 1 793 ? -19.761 -5.635 19.726 1.00 16.82 1138 GLY A CA 1
ATOM 5982 C C . GLY A 1 793 ? -19.712 -4.317 20.480 1.00 16.39 1138 GLY A C 1
ATOM 5983 O O . GLY A 1 793 ? -18.661 -3.673 20.536 1.00 15.78 1138 GLY A O 1
ATOM 5984 N N . VAL A 1 794 ? -20.841 -3.915 21.063 1.00 15.84 1139 VAL A N 1
ATOM 5985 C CA . VAL A 1 794 ? -20.936 -2.653 21.798 1.00 15.78 1139 VAL A CA 1
ATOM 5986 C C . VAL A 1 794 ? -21.796 -2.810 23.053 1.00 16.05 1139 VAL A C 1
ATOM 5987 O O . VAL A 1 794 ? -22.799 -3.523 23.035 1.00 16.17 1139 VAL A O 1
ATOM 5991 N N . HIS A 1 795 ? -21.396 -2.141 24.134 1.00 16.77 1140 HIS A N 1
ATOM 5992 C CA . HIS A 1 795 ? -22.202 -2.075 25.355 1.00 17.41 1140 HIS A CA 1
ATOM 5993 C C . HIS A 1 795 ? -22.332 -0.630 25.825 1.00 17.72 1140 HIS A C 1
ATOM 5994 O O . HIS A 1 795 ? -21.346 0.111 25.868 1.00 18.23 1140 HIS A O 1
ATOM 6001 N N . PHE A 1 796 ? -23.555 -0.241 26.174 1.00 17.82 1141 PHE A N 1
ATOM 6002 C CA . PHE A 1 796 ? -23.854 1.121 26.610 1.00 19.06 1141 PHE A CA 1
ATOM 6003 C C . PHE A 1 796 ? -23.651 1.247 28.120 1.00 18.78 1141 PHE A C 1
ATOM 6004 O O . PHE A 1 796 ? -24.215 0.468 28.893 1.00 19.67 1141 PHE A O 1
ATOM 6012 N N . GLU A 1 797 ? -22.843 2.226 28.528 1.00 17.65 1142 GLU A N 1
ATOM 6013 C CA . GLU A 1 797 ? -22.581 2.503 29.947 1.00 17.02 1142 GLU A CA 1
ATOM 6014 C C . GLU A 1 797 ? -23.219 3.843 30.351 1.00 16.58 1142 GLU A C 1
ATOM 6015 O O . GLU A 1 797 ? -24.039 4.387 29.611 1.00 17.17 1142 GLU A O 1
ATOM 6021 N N . LYS A 1 798 ? -22.843 4.368 31.519 1.00 15.96 1143 LYS A N 1
ATOM 6022 C CA . LYS A 1 798 ? -23.413 5.622 32.042 1.00 16.15 1143 LYS A CA 1
ATOM 6023 C C . LYS A 1 798 ? -23.076 6.848 31.171 1.00 16.53 1143 LYS A C 1
ATOM 6024 O O . LYS A 1 798 ? -23.965 7.621 30.819 1.00 17.55 1143 LYS A O 1
ATOM 6030 N N . ASP A 1 799 ? -21.799 7.029 30.842 1.00 15.66 1144 ASP A N 1
ATOM 6031 C CA . ASP A 1 799 ? -21.378 8.112 29.938 1.00 15.73 1144 ASP A CA 1
ATOM 6032 C C . ASP A 1 799 ? -20.251 7.654 28.999 1.00 15.41 1144 ASP A C 1
ATOM 6033 O O . ASP A 1 799 ? -19.354 8.425 28.652 1.00 15.08 1144 ASP A O 1
ATOM 6038 N N . SER A 1 800 ? -20.309 6.390 28.591 1.00 15.22 1145 SER A N 1
ATOM 6039 C CA . SER A 1 800 ? -19.305 5.829 27.698 1.00 14.56 1145 SER A CA 1
ATOM 6040 C C . SER A 1 800 ? -19.850 4.633 26.933 1.00 15.52 1145 SER A C 1
ATOM 6041 O O . SER A 1 800 ? -20.961 4.158 27.197 1.00 15.61 1145 SER A O 1
ATOM 6044 N N . LEU A 1 801 ? -19.061 4.184 25.961 1.00 16.80 1146 LEU A N 1
ATOM 6045 C CA . LEU A 1 801 ? -19.345 2.990 25.167 1.00 17.59 1146 LEU A CA 1
ATOM 6046 C C . LEU A 1 801 ? -18.193 2.004 25.331 1.00 16.99 1146 LEU A C 1
ATOM 6047 O O . LEU A 1 801 ? -17.032 2.395 25.250 1.00 17.19 1146 LEU A O 1
ATOM 6052 N N . LEU A 1 802 ? -18.516 0.736 25.572 1.00 16.99 1147 LEU A N 1
ATOM 6053 C CA . LEU A 1 802 ? -17.521 -0.332 25.588 1.00 17.11 1147 LEU A CA 1
ATOM 6054 C C . LEU A 1 802 ? -17.595 -1.076 24.261 1.00 18.10 1147 LEU A C 1
ATOM 6055 O O . LEU A 1 802 ? -18.613 -1.703 23.951 1.00 19.53 1147 LEU A O 1
ATOM 6060 N N . ILE A 1 803 ? -16.517 -1.008 23.485 1.00 18.33 1148 ILE A N 1
ATOM 6061 C CA . ILE A 1 803 ? -16.504 -1.555 22.132 1.00 18.05 1148 ILE A CA 1
ATOM 6062 C C . ILE A 1 803 ? -15.523 -2.717 22.009 1.00 17.59 1148 ILE A C 1
ATOM 6063 O O . ILE A 1 803 ? -14.374 -2.620 22.445 1.00 15.49 1148 ILE A O 1
ATOM 6068 N N . ASP A 1 804 ? -15.996 -3.812 21.412 1.00 17.81 1149 ASP A N 1
ATOM 6069 C CA . ASP A 1 804 ? -15.181 -5.008 21.174 1.00 18.43 1149 ASP A CA 1
ATOM 6070 C C . ASP A 1 804 ? -13.982 -4.708 20.268 1.00 17.66 1149 ASP A C 1
ATOM 6071 O O . ASP A 1 804 ? -14.022 -3.769 19.475 1.00 19.03 1149 ASP A O 1
ATOM 6076 N N . PRO A 1 805 ? -12.914 -5.519 20.366 1.00 17.40 1150 PRO A N 1
ATOM 6077 C CA . PRO A 1 805 ? -11.787 -5.351 19.440 1.00 17.65 1150 PRO A CA 1
ATOM 6078 C C . PRO A 1 805 ? -12.179 -5.539 17.969 1.00 16.98 1150 PRO A C 1
ATOM 6079 O O . PRO A 1 805 ? -13.082 -6.320 17.666 1.00 16.96 1150 PRO A O 1
ATOM 6083 N N . LEU A 1 806 ? -11.506 -4.811 17.078 1.00 15.92 1151 LEU A N 1
ATOM 6084 C CA . LEU A 1 806 ? -11.750 -4.895 15.635 1.00 15.60 1151 LEU A CA 1
ATOM 6085 C C . LEU A 1 806 ? -13.236 -4.761 15.268 1.00 14.53 1151 LEU A C 1
ATOM 6086 O O . LEU A 1 806 ? -13.773 -5.561 14.494 1.00 13.63 1151 LEU A O 1
ATOM 6091 N N . THR A 1 807 ? -13.882 -3.740 15.825 1.00 14.10 1152 THR A N 1
ATOM 6092 C CA . THR A 1 807 ? -15.321 -3.525 15.646 1.00 14.54 1152 THR A CA 1
ATOM 6093 C C . THR A 1 807 ? -15.620 -2.063 15.304 1.00 15.00 1152 THR A C 1
ATOM 6094 O O . THR A 1 807 ? -15.018 -1.146 15.873 1.00 13.93 1152 THR A O 1
ATOM 6098 N N . ALA A 1 808 ? -16.543 -1.861 14.364 1.00 14.45 1153 ALA A N 1
ATOM 6099 C CA . ALA A 1 808 ? -17.031 -0.526 14.016 1.00 14.67 1153 ALA A CA 1
ATOM 6100 C C . ALA A 1 808 ? -18.479 -0.377 14.471 1.00 13.05 1153 ALA A C 1
ATOM 6101 O O . ALA A 1 808 ? -19.300 -1.254 14.213 1.00 12.21 1153 ALA A O 1
ATOM 6103 N N . ILE A 1 809 ? -18.781 0.726 15.153 1.00 13.77 1154 ILE A N 1
ATOM 6104 C CA . ILE A 1 809 ? -20.147 1.028 15.583 1.00 14.06 1154 ILE A CA 1
ATOM 6105 C C . ILE A 1 809 ? -20.589 2.401 15.070 1.00 14.80 1154 ILE A C 1
ATOM 6106 O O . ILE A 1 809 ? -19.868 3.384 15.223 1.00 16.37 1154 ILE A O 1
ATOM 6111 N N . VAL A 1 810 ? -21.772 2.466 14.464 1.00 14.73 1155 VAL A N 1
ATOM 6112 C CA . VAL A 1 810 ? -22.362 3.752 14.083 1.00 15.31 1155 VAL A CA 1
ATOM 6113 C C . VAL A 1 810 ? -23.708 3.926 14.781 1.00 15.86 1155 VAL A C 1
ATOM 6114 O O . VAL A 1 810 ? -24.574 3.049 14.704 1.00 15.70 1155 VAL A O 1
ATOM 6118 N N . ILE A 1 811 ? -23.861 5.058 15.468 1.00 16.94 1156 ILE A N 1
ATOM 6119 C CA . ILE A 1 811 ? -25.107 5.409 16.149 1.00 18.12 1156 ILE A CA 1
ATOM 6120 C C . ILE A 1 811 ? -25.757 6.614 15.466 1.00 17.66 1156 ILE A C 1
ATOM 6121 O O . ILE A 1 811 ? -25.067 7.539 15.041 1.00 16.01 1156 ILE A O 1
ATOM 6126 N N . LYS A 1 812 ? -27.085 6.584 15.364 1.00 17.92 1157 LYS A N 1
ATOM 6127 C CA . LYS A 1 812 ? -27.871 7.702 14.841 1.00 17.82 1157 LYS A CA 1
ATOM 6128 C C . LYS A 1 812 ? -28.821 8.227 15.918 1.00 18.18 1157 LYS A C 1
ATOM 6129 O O . LYS A 1 812 ? -29.524 7.447 16.570 1.00 16.57 1157 LYS A O 1
ATOM 6135 N N . VAL A 1 813 ? -28.842 9.548 16.088 1.00 19.21 1158 VAL A N 1
ATOM 6136 C CA . VAL A 1 813 ? -29.832 10.216 16.936 1.00 19.55 1158 VAL A CA 1
ATOM 6137 C C . VAL A 1 813 ? -30.737 11.079 16.059 1.00 20.57 1158 VAL A C 1
ATOM 6138 O O . VAL A 1 813 ? -30.303 12.106 15.530 1.00 21.90 1158 VAL A O 1
ATOM 6142 N N . GLY A 1 814 ? -31.985 10.645 15.895 1.00 21.59 1159 GLY A N 1
ATOM 6143 C CA . GLY A 1 814 ? -32.979 11.395 15.125 1.00 22.63 1159 GLY A CA 1
ATOM 6144 C C . GLY A 1 814 ? -33.534 12.573 15.907 1.00 23.70 1159 GLY A C 1
ATOM 6145 O O . GLY A 1 814 ? -33.310 13.732 15.547 1.00 25.76 1159 GLY A O 1
#

Nearest PDB structures (foldseek):
  3faw-assembly1_A  TM=1.001E+00  e=0.000E+00  Streptococcus agalactiae COH1
  3fax-assembly1_A  TM=9.955E-01  e=0.000E+00  Streptococcus agalactiae COH1
  2ya0-assembly1_A  TM=9.903E-01  e=0.000E+00  Streptococcus pneumoniae TIGR4
  2ya2-assembly1_A  TM=9.900E-01  e=0.000E+00  Streptococcus pneumoniae TIGR4
  2ya1-assembly1_A  TM=9.535E-01  e=0.000E+00  Streptococcus pneumoniae TIGR4